Protein AF-0000000069063555 (afdb_homodimer)

Solvent-accessible surface area (backbone atoms only — not comparable to full-atom values): 52320 Å² total; per-residue (Å²): 136,81,81,76,80,80,76,78,81,79,80,77,77,77,71,82,72,78,74,67,78,73,74,75,68,60,69,64,44,55,60,46,47,50,52,50,44,40,66,64,49,66,46,50,47,51,39,46,30,74,67,36,94,40,70,67,50,14,52,51,33,47,50,52,46,49,53,31,50,52,49,45,52,50,50,50,50,54,52,48,50,56,57,73,62,44,49,64,31,60,45,79,45,80,42,79,47,78,57,43,76,50,60,15,41,38,41,28,53,53,44,44,41,27,40,81,61,43,91,69,44,63,49,50,42,48,48,30,38,35,60,44,44,26,57,66,70,65,43,82,67,79,80,59,69,83,41,74,84,34,54,73,32,66,46,82,53,59,86,62,50,53,69,61,24,27,69,58,82,66,26,52,73,46,36,29,48,62,69,37,80,52,59,50,79,79,49,46,42,77,44,76,31,77,58,29,52,27,36,26,35,46,37,72,83,42,76,74,70,53,68,35,70,53,64,36,70,68,27,18,41,34,38,35,37,48,67,54,45,88,33,38,52,49,38,78,61,54,37,30,37,32,35,36,35,72,40,48,45,62,43,62,72,52,50,66,41,62,37,42,42,40,29,39,15,21,38,34,42,35,41,31,40,52,37,37,38,39,44,42,46,78,90,28,46,45,31,54,90,33,52,33,40,56,82,80,41,89,84,52,72,77,86,56,87,87,47,94,49,77,32,46,55,46,46,48,49,54,44,49,48,50,50,33,26,72,74,60,70,26,28,58,80,50,53,86,79,87,62,57,42,45,23,58,45,46,38,69,74,34,42,55,57,44,50,51,50,48,54,60,28,60,67,59,53,56,70,59,67,59,55,44,59,22,64,44,66,48,64,49,72,52,75,48,73,43,76,30,62,47,72,72,53,43,53,53,33,46,72,73,71,46,79,49,52,42,67,25,27,28,38,41,28,38,19,38,69,52,54,55,34,40,38,39,31,49,39,70,62,76,48,70,68,56,48,55,50,34,52,49,3,42,35,11,24,40,36,36,38,51,74,65,44,50,48,53,50,49,52,50,52,51,51,51,47,49,54,51,50,54,49,53,50,49,52,51,53,52,52,51,54,55,56,56,55,56,70,72,102,137,81,79,74,76,79,77,77,78,80,76,78,76,74,74,76,76,71,72,68,77,76,75,71,75,63,68,65,45,57,60,47,49,50,54,50,44,38,65,66,48,62,44,57,52,50,36,46,31,72,67,37,93,41,69,69,51,14,51,50,32,47,53,53,46,50,52,34,50,52,50,46,51,52,51,49,50,54,51,49,52,57,57,75,63,46,52,69,37,78,41,49,45,44,31,63,47,74,56,40,76,51,61,14,40,36,41,26,52,56,43,44,40,26,40,82,60,42,90,68,45,63,52,50,43,48,49,30,36,36,59,42,44,24,58,71,66,66,42,82,67,82,82,60,69,82,40,73,83,33,53,72,33,67,44,83,52,59,87,61,47,53,70,60,24,26,68,59,82,67,25,51,73,44,35,30,48,63,69,37,80,49,58,48,80,78,51,45,41,75,44,74,32,78,58,28,51,27,35,27,34,45,37,70,83,42,78,75,69,51,67,33,51,41,62,10,55,67,26,17,40,34,38,35,36,49,68,55,66,90,32,44,54,51,38,78,61,85,69,64,37,33,35,36,35,72,40,48,46,65,44,63,72,54,50,74,79,65,35,48,80,44,54,42,16,22,32,35,42,34,40,30,40,52,34,37,37,39,44,40,48,78,89,29,48,56,62,74,90,33,54,33,40,58,82,81,41,88,82,53,71,75,85,57,87,86,47,95,49,77,32,47,56,46,46,48,50,55,45,50,48,52,49,34,27,71,74,62,71,26,28,56,80,53,53,86,80,88,63,58,41,44,22,58,42,47,40,70,76,35,43,54,58,45,50,51,50,48,77,70,29,65,66,62,53,57,70,60,68,60,56,44,59,22,64,43,65,47,66,48,72,52,74,25,38,18,35,24,55,16,63,50,52,43,54,51,34,45,74,74,71,47,79,50,51,40,69,26,27,28,39,41,28,37,19,35,63,50,55,56,32,41,36,39,30,48,38,69,62,75,48,70,71,55,47,52,11,49,52,10,36,50,34,33,72,56,35,41,28,20,55,48,42,51,49,54,50,50,52,50,50,51,51,50,49,50,54,50,48,53,50,53,51,50,51,52,51,52,53,50,54,56,54,55,55,57,70,73,103

InterPro domains:
  IPR001873 Epithelial sodium channel [PF00858] (38-460)
  IPR001873 Epithelial sodium channel [PR01078] (98-114)
  IPR001873 Epithelial sodium channel [PR01078] (186-202)
  IPR001873 Epithelial sodium channel [PR01078] (216-234)
  IPR001873 Epithelial sodium channel [PR01078] (241-259)
  IPR001873 Epithelial sodium channel [PR01078] (310-321)
  IPR001873 Epithelial sodium channel [PR01078] (370-390)
  IPR001873 Epithelial sodium channel [PR01078] (440-456)
  IPR001873 Epithelial sodium channel [PTHR11690] (30-470)

Secondary structure (DSSP, 8-state):
------------------------TTHHHHHHHHHHHHHH-SSTTHHHHHS-SSHHHHHHHHHHHHHHHHHHHHHHHHHHHHHHTT-EEEEEEEEE-S-EEPPEEEEEESSSS-GGG-S-HHHHHHHHHIIIIITTTT-S----TTSGGGGGGG----TTHHHHHSPPGGGEEEEEETTEEE-HHHHEEEEEETTEEEEEES-TTSSSPPEE-S-STTTSEEEEEE--GGG----SS-SBEEEEEEE-TTS---TTTS-EEEETTEEEEEEEEEEEEE---TTS-TTSS--EE-TTSTT-----SS-SS--HHHHHHHHHHHHHHHHHSSB-TTS-SSSPBPPHHHIIIIIHHHHHHHHH-HHHHHHT--PEESEEEEEEE--EEEESS-HHHHHHHHHTT---HHHHEEEEEEEES-SEEEEEEEEESS-HHHHHHHHHHHHHHHH---HHHHHHHHHHHHHHHHHHHHHHHHHHHHHHHHHHHHHH-/------------------------TTHHHHHHHHHHHHHH-SSTTHHHHHH-SSHHHHHHHHHHHHHHHHHHHHHHHHHHHHHHTT-EEEEEEEEE-S-EEPPEEEEEESS-S-GGG-S-HHHHHHHHHIIIIIHHHT-S----TTSGGGGGGG----TTHHHHHSPPGGGEEEEEETTEEE-HHHHEEEEEETTEEEEEES-TTSSSPPEE-S-STTTSEEEEEE--GGG----SS-S-EEEEEEE-TTS---HHHH-EEEETTEEEEEEEEEEEEE---TTS-TTSS---B-TTSTT-----SS-SS--HHHHHHHHHHHHHHHHHSSB-TTS-SSSPBPPHHHIIIIIHHHHHHHHH-HHHHHHT--PPBSEEEEEEE--EEEESS-HHHHHHHHHTT---HHHHEEEEEEEES-SEEEEEEEEESS-HHHHHHHHHHHHHHHH---HHHHHHHHHHHHHHHHHHHHHHHHHHHHHHHHHHHHHH-

Nearest PDB structures (foldseek):
  9btg-assembly1_B  TM=7.666E-01  e=2.642E-25  Homo sapiens
  9btu-assembly1_B  TM=7.632E-01  e=6.077E-25  Homo sapiens
  9blr-assembly1_B  TM=7.711E-01  e=1.398E-24  Homo sapiens
  9blr-assembly1_C  TM=7.516E-01  e=1.038E-24  Homo sapiens
  9btg-assembly1_A  TM=7.542E-01  e=2.690E-24  Homo sapiens

Foldseek 3Di:
DPPPPPPPPPPPPPPPPPPPPPPPCLVVPLVVLVLVCQCPFLWPLSNQLPPPPDPVRNVVSVVQLVVLVVVLVVVVVVVVVVQVVFDWDKDKDKDFDQKDFFWKKKKAWLFQFQLVLPPLNPLVLVVLCCVQPCVVVVPPDPDDCPPPNNVQLQDFDDLCNLVSGGPDLCQWPWKDAQQHTDDSVVFWDWDFAPSTIIIMGQAPVDPPTDMFRDFDQNHHMKIKGFNPCVRGGNGNDNAGFMWMDTFHRQEGDPRVPPTDTDHFQKEKEKAKAKEKEAEDAPPHARDVNHGADACPDPPDDDPQDPGPHDALVSLQLVLLQVQLCVWLVAGDSSDDDDGTHRGSVSCVPGVVVSSVVCVVDPVSSVVSVRHHHRMGMDMDIDMDIDGPDDPVVQVVCVVVPNHCRRPTMYMYTYTYPRSIYMYMYMDGPDDPVNVVVVSVVSCCPSTNDDPVSVVSVVVSVVVVVVSVVVVVVVVVVVVVVVVVVVVVD/DPCPPDDPPPPPPPPPPPPPPPPDCLVVPLVVLVLVCQCPFLWPLSNQLPPDPDNVRNVVSVVQLVVLVVVLVVVVVVVVVVQVVFDWDKDKDKDFDQKFFFWKKKKAWLFQFQLVLPPLNPLVLVVLCCVQPCVVVVPPDPDDCPPPNNVQLQDFDDLCNLVSGGPDLCQWPWKDAQQHTDDSVVFWDWDFAPSTIIIMGQAPVDPPTDMFRDFDQNHHMKIKGFNPCVRGGNHNDNAGFMWMDTFHRQEGDPRVPPTDTDHFQKEKEKAKAKEKEAADAPPHARDVNHGADACPDPPDDDPQDPGPHDALVSLLLVLLQVQLCVWLVAGDSSDDDDGTHDGSVSCSPGVVVSSVVCVVDPVSSVVSVRHHHRMGMDMDIDMDIDGPDDPVVQVVCVVVPNHCRRPTMYMYTYTHPRSIYMYMYMDGPDDPVNVVVVSCVSCCVSTNDDVVSVVSVVVSVVVVVVSVVVVVVVVVVVVVVVVVVVVVD

Sequence (978 aa):
MGDTKEGWPGETDTFPGESRPVTSSTDTSLWKMWGEMINNTSLHGVSKISRGKTICHGVFWAVMTSVMLALLITVFVIYSLDYFLYETLIKRNFKAAAELEFPSVTVCNLSPINISSINQSDALNWYFLATHVFGRFDLSEQFNTSDPRFSVLHEKRNDSWLGHTAFDKSCVYYIEFGGIRLSTQSYIKYRVTDAGMCFSFNGPSQTPPLVSKMIGSRRGLTMFVYIDQDNYIFPENMGAGLKVAIHDRNVEPNMEENSFLVSSGTVTYVPIIKREYTFLKKPYKAFGDKYCIDNNDPDFQNPLKYYHNYSLFACLRECRARYIFKVCTCRHINDFGEEEICTFAQEYNCVKDAKDQFDGDFSLQQACECPQMCKLVTFEKQLSFARLPSEKYQRYFESVKINDIHKNHIELRFFYETFVVESVEQVSKIELSSVLGNVGGYLGIFLGASILTLTEWIEFFALALYVLIRRMLRWTKCNVISSERADKNMGDTKEGWPGETDTFPGESRPVTSSTDTSLWKMWGEMINNTSLHGVSKISRGKTICHGVFWAVMTSVMLALLITVFVIYSLDYFLYETLIKRNFKAAAELEFPSVTVCNLSPINISSINQSDALNWYFLATHVFGRFDLSEQFNTSDPRFSVLHEKRNDSWLGHTAFDKSCVYYIEFGGIRLSTQSYIKYRVTDAGMCFSFNGPSQTPPLVSKMIGSRRGLTMFVYIDQDNYIFPENMGAGLKVAIHDRNVEPNMEENSFLVSSGTVTYVPIIKREYTFLKKPYKAFGDKYCIDNNDPDFQNPLKYYHNYSLFACLRECRARYIFKVCTCRHINDFGEEEICTFAQEYNCVKDAKDQFDGDFSLQQACECPQMCKLVTFEKQLSFARLPSEKYQRYFESVKINDIHKNHIELRFFYETFVVESVEQVSKIELSSVLGNVGGYLGIFLGASILTLTEWIEFFALALYVLIRRMLRWTKCNVISSERADKN

Radius of gyration: 45.66 Å; Cα contacts (8 Å, |Δi|>4): 1674; chains: 2; bounding box: 122×178×110 Å

Organism: Magallana gigas (NCBI:txid29159)

pLDDT: mean 86.14, std 15.34, range [22.83, 97.94]

Structure (mmCIF, N/CA/C/O backbone):
data_AF-0000000069063555-model_v1
#
loop_
_entity.id
_entity.type
_entity.pdbx_description
1 polymer 'Uncharacterized protein'
#
loop_
_atom_site.group_PDB
_atom_site.id
_atom_site.type_symbol
_atom_site.label_atom_id
_atom_site.label_alt_id
_atom_site.label_comp_id
_atom_site.label_asym_id
_atom_site.label_entity_id
_atom_site.label_seq_id
_atom_site.pdbx_PDB_ins_code
_atom_site.Cartn_x
_atom_site.Cartn_y
_atom_site.Cartn_z
_atom_site.occupancy
_atom_site.B_iso_or_equiv
_atom_site.auth_seq_id
_atom_site.auth_comp_id
_atom_site.auth_asym_id
_atom_site.auth_atom_id
_atom_site.pdbx_PDB_model_num
ATOM 1 N N . MET A 1 1 ? 79.875 -78.125 -64.75 1 23.36 1 MET A N 1
ATOM 2 C CA . MET A 1 1 ? 78.688 -78.688 -65.438 1 23.36 1 MET A CA 1
ATOM 3 C C . MET A 1 1 ? 77.438 -78 -65 1 23.36 1 MET A C 1
ATOM 5 O O . MET A 1 1 ? 77.312 -77.562 -63.844 1 23.36 1 MET A O 1
ATOM 9 N N . GLY A 1 2 ? 76.562 -77.625 -66 1 25.48 2 GLY A N 1
ATOM 10 C CA . GLY A 1 2 ? 75.438 -76.688 -66.312 1 25.48 2 GLY A CA 1
ATOM 11 C C . GLY A 1 2 ? 74.125 -77.188 -65.75 1 25.48 2 GLY A C 1
ATOM 12 O O . GLY A 1 2 ? 73.375 -77.875 -66.375 1 25.48 2 GLY A O 1
ATOM 13 N N . ASP A 1 3 ? 74.062 -77.5 -64.5 1 26.27 3 ASP A N 1
ATOM 14 C CA . ASP A 1 3 ? 72.875 -78.188 -64 1 26.27 3 ASP A CA 1
ATOM 15 C C . ASP A 1 3 ? 71.562 -77.375 -64.375 1 26.27 3 ASP A C 1
ATOM 17 O O . ASP A 1 3 ? 71.5 -76.188 -64.062 1 26.27 3 ASP A O 1
ATOM 21 N N . THR A 1 4 ? 70.812 -77.812 -65.312 1 23.28 4 THR A N 1
ATOM 22 C CA . THR A 1 4 ? 69.625 -77.438 -66.062 1 23.28 4 THR A CA 1
ATOM 23 C C . THR A 1 4 ? 68.375 -77.375 -65.188 1 23.28 4 THR A C 1
ATOM 25 O O . THR A 1 4 ? 67.938 -78.438 -64.688 1 23.28 4 THR A O 1
ATOM 28 N N . LYS A 1 5 ? 68.312 -76.375 -64.25 1 30.39 5 LYS A N 1
ATOM 29 C CA . LYS A 1 5 ? 67.25 -76.188 -63.312 1 30.39 5 LYS A CA 1
ATOM 30 C C . LYS A 1 5 ? 65.875 -76.25 -64 1 30.39 5 LYS A C 1
ATOM 32 O O . LYS A 1 5 ? 65.625 -75.438 -64.875 1 30.39 5 LYS A O 1
ATOM 37 N N . GLU A 1 6 ? 65.188 -77.5 -64.25 1 24.05 6 GLU A N 1
ATOM 38 C CA . GLU A 1 6 ? 63.969 -77.875 -65 1 24.05 6 GLU A CA 1
ATOM 39 C C . GLU A 1 6 ? 62.75 -77.125 -64.438 1 24.05 6 GLU A C 1
ATOM 41 O O . GLU A 1 6 ? 62.5 -77.125 -63.25 1 24.05 6 GLU A O 1
ATOM 46 N N . GLY A 1 7 ? 62.281 -75.938 -65 1 26.84 7 GLY A N 1
ATOM 47 C CA . GLY A 1 7 ? 61.281 -74.938 -64.75 1 26.84 7 GLY A CA 1
ATOM 48 C C . GLY A 1 7 ? 59.844 -75.5 -64.875 1 26.84 7 GLY A C 1
ATOM 49 O O . GLY A 1 7 ? 59.406 -75.875 -65.938 1 26.84 7 GLY A O 1
ATOM 50 N N . TRP A 1 8 ? 59.438 -76.375 -63.906 1 29.33 8 TRP A N 1
ATOM 51 C CA . TRP A 1 8 ? 58.125 -77.062 -64.062 1 29.33 8 TRP A CA 1
ATOM 52 C C . TRP A 1 8 ? 57.031 -76 -64.312 1 29.33 8 TRP A C 1
ATOM 54 O O . TRP A 1 8 ? 57.031 -74.938 -63.688 1 29.33 8 TRP A O 1
ATOM 64 N N . PRO A 1 9 ? 56.344 -76 -65.438 1 30.81 9 PRO A N 1
ATOM 65 C CA . PRO A 1 9 ? 55.344 -75.062 -65.938 1 30.81 9 PRO A CA 1
ATOM 66 C C . PRO A 1 9 ? 54.062 -75.062 -65.125 1 30.81 9 PRO A C 1
ATOM 68 O O . PRO A 1 9 ? 53.594 -76.188 -64.75 1 30.81 9 PRO A O 1
ATOM 71 N N . GLY A 1 10 ? 53.844 -74.25 -64.062 1 27.83 10 GLY A N 1
ATOM 72 C CA . GLY A 1 10 ? 52.719 -74 -63.188 1 27.83 10 GLY A CA 1
ATOM 73 C C . GLY A 1 10 ? 51.406 -73.812 -63.906 1 27.83 10 GLY A C 1
ATOM 74 O O . GLY A 1 10 ? 51.312 -72.938 -64.75 1 27.83 10 GLY A O 1
ATOM 75 N N . GLU A 1 11 ? 50.688 -74.875 -64.312 1 28.14 11 GLU A N 1
ATOM 76 C CA . GLU A 1 11 ? 49.375 -74.938 -65 1 28.14 11 GLU A CA 1
ATOM 77 C C . GLU A 1 11 ? 48.344 -74.062 -64.25 1 28.14 11 GLU A C 1
ATOM 79 O O . GLU A 1 11 ? 48.125 -74.25 -63.031 1 28.14 11 GLU A O 1
ATOM 84 N N . THR A 1 12 ? 48.188 -72.75 -64.562 1 29.78 12 THR A N 1
ATOM 85 C CA . THR A 1 12 ? 47.219 -71.75 -64.125 1 29.78 12 THR A CA 1
ATOM 86 C C . THR A 1 12 ? 45.812 -72.188 -64.438 1 29.78 12 THR A C 1
ATOM 88 O O . THR A 1 12 ? 45.406 -72.25 -65.562 1 29.78 12 THR A O 1
ATOM 91 N N . ASP A 1 13 ? 45.25 -73.312 -63.844 1 29.53 13 ASP A N 1
ATOM 92 C CA . ASP A 1 13 ? 43.875 -73.625 -64.062 1 29.53 13 ASP A CA 1
ATOM 93 C C . ASP A 1 13 ? 42.938 -72.5 -63.719 1 29.53 13 ASP A C 1
ATOM 95 O O . ASP A 1 13 ? 42.938 -72 -62.562 1 29.53 13 ASP A O 1
ATOM 99 N N . THR A 1 14 ? 42.625 -71.562 -64.625 1 31.03 14 THR A N 1
ATOM 100 C CA . THR A 1 14 ? 41.688 -70.5 -64.5 1 31.03 14 THR A CA 1
ATOM 101 C C . THR A 1 14 ? 40.281 -71 -64.25 1 31.03 14 THR A C 1
ATOM 103 O O . THR A 1 14 ? 39.688 -71.625 -65.125 1 31.03 14 THR A O 1
ATOM 106 N N . PHE A 1 15 ? 40 -71.562 -63.125 1 29.91 15 PHE A N 1
ATOM 107 C CA . PHE A 1 15 ? 38.594 -71.875 -62.875 1 29.91 15 PHE A CA 1
ATOM 108 C C . PHE A 1 15 ? 37.719 -70.688 -63 1 29.91 15 PHE A C 1
ATOM 110 O O . PHE A 1 15 ? 38.062 -69.625 -62.469 1 29.91 15 PHE A O 1
ATOM 117 N N . PRO A 1 16 ? 36.906 -70.5 -64.062 1 32.88 16 PRO A N 1
ATOM 118 C CA . PRO A 1 16 ? 36 -69.375 -64.25 1 32.88 16 PRO A CA 1
ATOM 119 C C . PRO A 1 16 ? 35.031 -69.188 -63.062 1 32.88 16 PRO A C 1
ATOM 121 O O . PRO A 1 16 ? 34.312 -70.125 -62.688 1 32.88 16 PRO A O 1
ATOM 124 N N . GLY A 1 17 ? 35.5 -68.625 -61.938 1 29.98 17 GLY A N 1
ATOM 125 C CA . GLY A 1 17 ? 34.625 -68.312 -60.844 1 29.98 17 GLY A CA 1
ATOM 126 C C . GLY A 1 17 ? 33.406 -67.5 -61.25 1 29.98 17 GLY A C 1
ATOM 127 O O . GLY A 1 17 ? 33.531 -66.438 -61.875 1 29.98 17 GLY A O 1
ATOM 128 N N . GLU A 1 18 ? 32.344 -68.188 -61.719 1 33.06 18 GLU A N 1
ATOM 129 C CA . GLU A 1 18 ? 31.062 -67.562 -61.938 1 33.06 18 GLU A CA 1
ATOM 130 C C . GLU A 1 18 ? 30.719 -66.625 -60.781 1 33.06 18 GLU A C 1
ATOM 132 O O . GLU A 1 18 ? 30.703 -67 -59.625 1 33.06 18 GLU A O 1
ATOM 137 N N . SER A 1 19 ? 31.094 -65.375 -60.969 1 33.31 19 SER A N 1
ATOM 138 C CA . SER A 1 19 ? 30.703 -64.312 -60.062 1 33.31 19 SER A CA 1
ATOM 139 C C . SER A 1 19 ? 29.203 -64.25 -59.875 1 33.31 19 SER A C 1
ATOM 141 O O . SER A 1 19 ? 28.469 -63.969 -60.812 1 33.31 19 SER A O 1
ATOM 143 N N . ARG A 1 20 ? 28.641 -65.188 -59.156 1 38.72 20 ARG A N 1
ATOM 144 C CA . ARG A 1 20 ? 27.234 -65 -58.781 1 38.72 20 ARG A CA 1
ATOM 145 C C . ARG A 1 20 ? 27 -63.562 -58.312 1 38.72 20 ARG A C 1
ATOM 147 O O . ARG A 1 20 ? 27.766 -63.031 -57.531 1 38.72 20 ARG A O 1
ATOM 154 N N . PRO A 1 21 ? 26.25 -62.812 -59.125 1 34.41 21 PRO A N 1
ATOM 155 C CA . PRO A 1 21 ? 25.922 -61.469 -58.688 1 34.41 21 PRO A CA 1
ATOM 156 C C . PRO A 1 21 ? 25.453 -61.438 -57.219 1 34.41 21 PRO A C 1
ATOM 158 O O . PRO A 1 21 ? 24.625 -62.25 -56.812 1 34.41 21 PRO A O 1
ATOM 161 N N . VAL A 1 22 ? 26.281 -61.156 -56.281 1 35.44 22 VAL A N 1
ATOM 162 C CA . VAL A 1 22 ? 25.906 -60.812 -54.906 1 35.44 22 VAL A CA 1
ATOM 163 C C . VAL A 1 22 ? 24.75 -59.812 -54.906 1 35.44 22 VAL A C 1
ATOM 165 O O . VAL A 1 22 ? 24.922 -58.656 -55.312 1 35.44 22 VAL A O 1
ATOM 168 N N . THR A 1 23 ? 23.594 -60.156 -55.438 1 36.94 23 THR A N 1
ATOM 169 C CA . THR A 1 23 ? 22.453 -59.312 -55.094 1 36.94 23 THR A CA 1
ATOM 170 C C . THR A 1 23 ? 22.609 -58.781 -53.656 1 36.94 23 THR A C 1
ATOM 172 O O . THR A 1 23 ? 22.812 -59.531 -52.719 1 36.94 23 THR A O 1
ATOM 175 N N . SER A 1 24 ? 23.016 -57.594 -53.5 1 39.19 24 SER A N 1
ATOM 176 C CA . SER A 1 24 ? 23.297 -56.781 -52.344 1 39.19 24 SER A CA 1
ATOM 177 C C . SER A 1 24 ? 22.203 -56.906 -51.281 1 39.19 24 SER A C 1
ATOM 179 O O . SER A 1 24 ? 21.031 -56.594 -51.531 1 39.19 24 SER A O 1
ATOM 181 N N . SER A 1 25 ? 22.172 -57.844 -50.344 1 43.34 25 SER A N 1
ATOM 182 C CA . SER A 1 25 ? 21.547 -58.156 -49.062 1 43.34 25 SER A CA 1
ATOM 183 C C . SER A 1 25 ? 21.328 -56.906 -48.25 1 43.34 25 SER A C 1
ATOM 185 O O . SER A 1 25 ? 20.875 -56.969 -47.094 1 43.34 25 SER A O 1
ATOM 187 N N . THR A 1 26 ? 21.703 -55.781 -48.719 1 46.47 26 THR A N 1
ATOM 188 C CA . THR A 1 26 ? 21.719 -54.594 -47.875 1 46.47 26 THR A CA 1
ATOM 189 C C . THR A 1 26 ? 20.297 -54.062 -47.688 1 46.47 26 THR A C 1
ATOM 191 O O . THR A 1 26 ? 20 -53.438 -46.656 1 46.47 26 THR A O 1
ATOM 194 N N . ASP A 1 27 ? 19.516 -54 -48.781 1 51.47 27 ASP A N 1
ATOM 195 C CA . ASP A 1 27 ? 18.172 -53.438 -48.656 1 51.47 27 ASP A CA 1
ATOM 196 C C . ASP A 1 27 ? 17.375 -54.188 -47.594 1 51.47 27 ASP A C 1
ATOM 198 O O . ASP A 1 27 ? 16.578 -53.594 -46.875 1 51.47 27 ASP A O 1
ATOM 202 N N . THR A 1 28 ? 17.438 -55.5 -47.531 1 56.22 28 THR A N 1
ATOM 203 C CA . THR A 1 28 ? 16.797 -56.438 -46.625 1 56.22 28 THR A CA 1
ATOM 204 C C . THR A 1 28 ? 17.141 -56.156 -45.188 1 56.22 28 THR A C 1
ATOM 206 O O . THR A 1 28 ? 16.344 -56.406 -44.281 1 56.22 28 THR A O 1
ATOM 209 N N . SER A 1 29 ? 18.094 -55.125 -45.062 1 71.62 29 SER A N 1
ATOM 210 C CA . SER A 1 29 ? 18.656 -55 -43.719 1 71.62 29 SER A CA 1
ATOM 211 C C . SER A 1 29 ? 17.969 -53.875 -42.938 1 71.62 29 SER A C 1
ATOM 213 O O . SER A 1 29 ? 17.641 -54.062 -41.75 1 71.62 29 SER A O 1
ATOM 215 N N . LEU A 1 30 ? 17.578 -52.781 -43.75 1 77.31 30 LEU A N 1
ATOM 216 C CA . LEU A 1 30 ? 16.953 -51.688 -43 1 77.31 30 LEU A CA 1
ATOM 217 C C . LEU A 1 30 ? 15.516 -52.062 -42.625 1 77.31 30 LEU A C 1
ATOM 219 O O . LEU A 1 30 ? 15.055 -51.688 -41.531 1 77.31 30 LEU A O 1
ATOM 223 N N . TRP A 1 31 ? 14.852 -52.625 -43.625 1 78.69 31 TRP A N 1
ATOM 224 C CA . TRP A 1 31 ? 13.484 -53.062 -43.344 1 78.69 31 TRP A CA 1
ATOM 225 C C . TRP A 1 31 ? 13.453 -54.094 -42.25 1 78.69 31 TRP A C 1
ATOM 227 O O . TRP A 1 31 ? 12.555 -54.094 -41.406 1 78.69 31 TRP A O 1
ATOM 237 N N . LYS A 1 32 ? 14.406 -54.906 -42.281 1 79.19 32 LYS A N 1
ATOM 238 C CA . LYS A 1 32 ? 14.516 -55.875 -41.219 1 79.19 32 LYS A CA 1
ATOM 239 C C . LYS A 1 32 ? 14.836 -55.25 -39.906 1 79.19 32 LYS A C 1
ATOM 241 O O . LYS A 1 32 ? 14.289 -55.625 -38.844 1 79.19 32 LYS A O 1
ATOM 246 N N . MET A 1 33 ? 15.664 -54.281 -40 1 80.25 33 MET A N 1
ATOM 247 C CA . MET A 1 33 ? 16.016 -53.531 -38.781 1 80.25 33 MET A CA 1
ATOM 248 C C . MET A 1 33 ? 14.797 -52.812 -38.219 1 80.25 33 MET A C 1
ATOM 250 O O . MET A 1 33 ? 14.586 -52.781 -37 1 80.25 33 MET A O 1
ATOM 254 N N . TRP A 1 34 ? 14.039 -52.188 -39.094 1 81.56 34 TRP A N 1
ATOM 255 C CA . TRP A 1 34 ? 12.82 -51.469 -38.688 1 81.56 34 TRP A CA 1
ATOM 256 C C . TRP A 1 34 ? 11.82 -52.438 -38.062 1 81.56 34 TRP A C 1
ATOM 258 O O . TRP A 1 34 ? 11.219 -52.125 -37.031 1 81.56 34 TRP A O 1
ATOM 268 N N . GLY A 1 35 ? 11.688 -53.531 -38.719 1 79.38 35 GLY A N 1
ATOM 269 C CA . GLY A 1 35 ? 10.805 -54.562 -38.188 1 79.38 35 GLY A CA 1
ATOM 270 C C . GLY A 1 35 ? 11.227 -55.031 -36.812 1 79.38 35 GLY A C 1
ATOM 271 O O . GLY A 1 35 ? 10.391 -55.219 -35.938 1 79.38 35 GLY A O 1
ATOM 272 N N . GLU A 1 36 ? 12.484 -55.156 -36.625 1 79.62 36 GLU A N 1
ATOM 273 C CA . GLU A 1 36 ? 13.008 -55.594 -35.312 1 79.62 36 GLU A CA 1
ATOM 274 C C . GLU A 1 36 ? 12.812 -54.5 -34.25 1 79.62 36 GLU A C 1
ATOM 276 O O . GLU A 1 36 ? 12.461 -54.812 -33.125 1 79.62 36 GLU A O 1
ATOM 281 N N . MET A 1 37 ? 13.016 -53.344 -34.688 1 82.56 37 MET A N 1
ATOM 282 C CA . MET A 1 37 ? 12.859 -52.219 -33.75 1 82.56 37 MET A CA 1
ATOM 283 C C . MET A 1 37 ? 11.414 -52.062 -33.312 1 82.56 37 MET A C 1
ATOM 285 O O . MET A 1 37 ? 11.141 -51.906 -32.125 1 82.56 37 MET A O 1
ATOM 289 N N . ILE A 1 38 ? 10.5 -52.094 -34.219 1 81.38 38 ILE A N 1
ATOM 290 C CA . ILE A 1 38 ? 9.086 -51.938 -33.938 1 81.38 38 ILE A CA 1
ATOM 291 C C . ILE A 1 38 ? 8.586 -53.062 -33 1 81.38 38 ILE A C 1
ATOM 293 O O . ILE A 1 38 ? 7.762 -52.812 -32.125 1 81.38 38 ILE A O 1
ATOM 297 N N . ASN A 1 39 ? 9.141 -54.156 -33.156 1 78.56 39 ASN A N 1
ATOM 298 C CA . ASN A 1 39 ? 8.68 -55.312 -32.406 1 78.56 39 ASN A CA 1
ATOM 299 C C . ASN A 1 39 ? 9.289 -55.312 -31 1 78.56 39 ASN A C 1
ATOM 301 O O . ASN A 1 39 ? 8.703 -55.875 -30.062 1 78.56 39 ASN A O 1
ATOM 305 N N . ASN A 1 40 ? 10.461 -54.594 -30.859 1 77.75 40 ASN A N 1
ATOM 306 C CA . ASN A 1 40 ? 11.172 -54.719 -29.578 1 77.75 40 ASN A CA 1
ATOM 307 C C . ASN A 1 40 ? 11.234 -53.375 -28.828 1 77.75 40 ASN A C 1
ATOM 309 O O . ASN A 1 40 ? 11.797 -53.312 -27.734 1 77.75 40 ASN A O 1
ATOM 313 N N . THR A 1 41 ? 10.648 -52.469 -29.375 1 81.69 41 THR A N 1
ATOM 314 C CA . THR A 1 41 ? 10.758 -51.156 -28.734 1 81.69 41 THR A CA 1
ATOM 315 C C . THR A 1 41 ? 9.945 -51.125 -27.453 1 81.69 41 THR A C 1
ATOM 317 O O . THR A 1 41 ? 8.961 -51.844 -27.312 1 81.69 41 THR A O 1
ATOM 320 N N . SER A 1 42 ? 10.391 -50.344 -26.594 1 81.31 42 SER A N 1
ATOM 321 C CA . SER A 1 42 ? 9.711 -50.188 -25.312 1 81.31 42 SER A CA 1
ATOM 322 C C . SER A 1 42 ? 8.656 -49.062 -25.391 1 81.31 42 SER A C 1
ATOM 324 O O . SER A 1 42 ? 7.984 -48.781 -24.406 1 81.31 42 SER A O 1
ATOM 326 N N . LEU A 1 43 ? 8.531 -48.562 -26.547 1 85.69 43 LEU A N 1
ATOM 327 C CA . LEU A 1 43 ? 7.473 -47.562 -26.766 1 85.69 43 LEU A CA 1
ATOM 328 C C . LEU A 1 43 ? 6.113 -48.25 -26.875 1 85.69 43 LEU A C 1
ATOM 330 O O . LEU A 1 43 ? 5.941 -49.188 -27.688 1 85.69 43 LEU A O 1
ATOM 334 N N . HIS A 1 44 ? 5.23 -47.719 -26.125 1 85.25 44 HIS A N 1
ATOM 335 C CA . HIS A 1 44 ? 3.92 -48.375 -26.141 1 85.25 44 HIS A CA 1
ATOM 336 C C . HIS A 1 44 ? 3.195 -48.125 -27.453 1 85.25 44 HIS A C 1
ATOM 338 O O . HIS A 1 44 ? 3.328 -47.062 -28.062 1 85.25 44 HIS A O 1
ATOM 344 N N . GLY A 1 45 ? 2.459 -49.031 -27.969 1 82.81 45 GLY A N 1
ATOM 345 C CA . GLY A 1 45 ? 1.566 -48.875 -29.109 1 82.81 45 GLY A CA 1
ATOM 346 C C . GLY A 1 45 ? 2.238 -49.188 -30.438 1 82.81 45 GLY A C 1
ATOM 347 O O . GLY A 1 45 ? 1.577 -49.594 -31.391 1 82.81 45 GLY A O 1
ATOM 348 N N . VAL A 1 46 ? 3.545 -49.031 -30.469 1 84.25 46 VAL A N 1
ATOM 349 C CA . VAL A 1 46 ? 4.242 -49.156 -31.75 1 84.25 46 VAL A CA 1
ATOM 350 C C . VAL A 1 46 ? 4.301 -50.656 -32.156 1 84.25 46 VAL A C 1
ATOM 352 O O . VAL A 1 46 ? 4.164 -50.969 -33.344 1 84.25 46 VAL A O 1
ATOM 355 N N . SER A 1 47 ? 4.438 -51.531 -31.219 1 80.31 47 SER A N 1
ATOM 356 C CA . SER A 1 47 ? 4.516 -52.938 -31.516 1 80.31 47 SER A CA 1
ATOM 357 C C . SER A 1 47 ? 3.189 -53.469 -32.062 1 80.31 47 SER A C 1
ATOM 359 O O . SER A 1 47 ? 3.158 -54.469 -32.781 1 80.31 47 SER A O 1
ATOM 361 N N . LYS A 1 48 ? 2.152 -52.75 -31.859 1 83.44 48 LYS A N 1
ATOM 362 C CA . LYS A 1 48 ? 0.829 -53.219 -32.281 1 83.44 48 LYS A CA 1
ATOM 363 C C . LYS A 1 48 ? 0.527 -52.781 -33.719 1 83.44 48 LYS A C 1
ATOM 365 O O . LYS A 1 48 ? -0.395 -53.281 -34.344 1 83.44 48 LYS A O 1
ATOM 370 N N . ILE A 1 49 ? 1.224 -51.875 -34.125 1 80.94 49 ILE A N 1
ATOM 371 C CA . ILE A 1 49 ? 1.038 -51.406 -35.5 1 80.94 49 ILE A CA 1
ATOM 372 C C . ILE A 1 49 ? 1.436 -52.5 -36.469 1 80.94 49 ILE A C 1
ATOM 374 O O . ILE A 1 49 ? 0.742 -52.75 -37.469 1 80.94 49 ILE A O 1
ATOM 378 N N . SER A 1 50 ? 2.564 -53.25 -36.219 1 72.44 50 SER A N 1
ATOM 379 C CA . SER A 1 50 ? 3.096 -54.25 -37.156 1 72.44 50 SER A CA 1
ATOM 380 C C . SER A 1 50 ? 2.486 -55.625 -36.906 1 72.44 50 SER A C 1
ATOM 382 O O . SER A 1 50 ? 2.281 -56.375 -37.844 1 72.44 50 SER A O 1
ATOM 384 N N . ARG A 1 51 ? 2.133 -55.938 -35.656 1 65.5 51 ARG A N 1
ATOM 385 C CA . ARG A 1 51 ? 1.69 -57.281 -35.312 1 65.5 51 ARG A CA 1
ATOM 386 C C . ARG A 1 51 ? 0.208 -57.469 -35.625 1 65.5 51 ARG A C 1
ATOM 388 O O . ARG A 1 51 ? -0.335 -58.562 -35.469 1 65.5 51 ARG A O 1
ATOM 395 N N . GLY A 1 52 ? -0.347 -56.406 -36.062 1 61 52 GLY A N 1
ATOM 396 C CA . GLY A 1 52 ? -1.783 -56.531 -36.25 1 61 52 GLY A CA 1
ATOM 397 C C . GLY A 1 52 ? -2.16 -57.5 -37.344 1 61 52 GLY A C 1
ATOM 398 O O . GLY A 1 52 ? -1.416 -57.688 -38.312 1 61 52 GLY A O 1
ATOM 399 N N . LYS A 1 53 ? -3.168 -58.344 -36.969 1 63.31 53 LYS A N 1
ATOM 400 C CA . LYS A 1 53 ? -3.688 -59.375 -37.844 1 63.31 53 LYS A CA 1
ATOM 401 C C . LYS A 1 53 ? -4.312 -58.781 -39.094 1 63.31 53 LYS A C 1
ATOM 403 O O . LYS A 1 53 ? -4.27 -59.375 -40.188 1 63.31 53 LYS A O 1
ATOM 408 N N . THR A 1 54 ? -4.742 -57.5 -38.906 1 75.88 54 THR A N 1
ATOM 409 C CA . THR A 1 54 ? -5.402 -56.844 -40.031 1 75.88 54 THR A CA 1
ATOM 410 C C . THR A 1 54 ? -4.836 -55.438 -40.25 1 75.88 54 THR A C 1
ATOM 412 O O . THR A 1 54 ? -4.254 -54.844 -39.344 1 75.88 54 THR A O 1
ATOM 415 N N . ILE A 1 55 ? -4.875 -55.031 -41.406 1 81.06 55 ILE A N 1
ATOM 416 C CA . ILE A 1 55 ? -4.41 -53.719 -41.812 1 81.06 55 ILE A CA 1
ATOM 417 C C . ILE A 1 55 ? -5.164 -52.656 -41 1 81.06 55 ILE A C 1
ATOM 419 O O . ILE A 1 55 ? -4.582 -51.625 -40.594 1 81.06 55 ILE A O 1
ATOM 423 N N . CYS A 1 56 ? -6.43 -52.906 -40.781 1 82.62 56 CYS A N 1
ATOM 424 C CA . CYS A 1 56 ? -7.254 -51.938 -40.031 1 82.62 56 CYS A CA 1
ATOM 425 C C . CYS A 1 56 ? -6.754 -51.781 -38.594 1 82.62 56 CYS A C 1
ATOM 427 O O . CYS A 1 56 ? -6.734 -50.656 -38.094 1 82.62 56 CYS A O 1
ATOM 429 N N . HIS A 1 57 ? -6.359 -52.812 -38.094 1 87.12 57 HIS A N 1
ATOM 430 C CA . HIS A 1 57 ? -5.828 -52.781 -36.719 1 87.12 57 HIS A CA 1
ATOM 431 C C . HIS A 1 57 ? -4.508 -52.031 -36.656 1 87.12 57 HIS A C 1
ATOM 433 O O . HIS A 1 57 ? -4.293 -51.219 -35.75 1 87.12 57 HIS A O 1
ATOM 439 N N . GLY A 1 58 ? -3.742 -52.125 -37.656 1 86.12 58 GLY A N 1
ATOM 440 C CA . GLY A 1 58 ? -2.477 -51.406 -37.719 1 86.12 58 GLY A CA 1
ATOM 441 C C . GLY A 1 58 ? -2.646 -49.906 -37.906 1 86.12 58 GLY A C 1
ATOM 442 O O . GLY A 1 58 ? -1.949 -49.125 -37.281 1 86.12 58 GLY A O 1
ATOM 443 N N . VAL A 1 59 ? -3.592 -49.625 -38.719 1 88.88 59 VAL A N 1
ATOM 444 C CA . VAL A 1 59 ? -3.855 -48.219 -39 1 88.88 59 VAL A CA 1
ATOM 445 C C . VAL A 1 59 ? -4.402 -47.562 -37.719 1 88.88 59 VAL A C 1
ATOM 447 O O . VAL A 1 59 ? -4.035 -46.438 -37.406 1 88.88 59 VAL A O 1
ATOM 450 N N . PHE A 1 60 ? -5.242 -48.25 -36.969 1 90 60 PHE A N 1
ATOM 451 C CA . PHE A 1 60 ? -5.809 -47.719 -35.719 1 90 60 PHE A CA 1
ATOM 452 C C . PHE A 1 60 ? -4.707 -47.375 -34.719 1 90 60 PHE A C 1
ATOM 454 O O . PHE A 1 60 ? -4.684 -46.281 -34.156 1 90 60 PHE A O 1
ATOM 461 N N . TRP A 1 61 ? -3.826 -48.25 -34.562 1 90.5 61 TRP A N 1
ATOM 462 C CA . TRP A 1 61 ? -2.766 -48.062 -33.562 1 90.5 61 TRP A CA 1
ATOM 463 C C . TRP A 1 61 ? -1.765 -47.031 -34.062 1 90.5 61 TRP A C 1
ATOM 465 O O . TRP A 1 61 ? -1.188 -46.281 -33.25 1 90.5 61 TRP A O 1
ATOM 475 N N . ALA A 1 62 ? -1.648 -46.906 -35.344 1 90.19 62 ALA A N 1
ATOM 476 C CA . ALA A 1 62 ? -0.794 -45.844 -35.875 1 90.19 62 ALA A CA 1
ATOM 477 C C . ALA A 1 62 ? -1.391 -44.469 -35.625 1 90.19 62 ALA A C 1
ATOM 479 O O . ALA A 1 62 ? -0.674 -43.531 -35.25 1 90.19 62 ALA A O 1
ATOM 480 N N . VAL A 1 63 ? -2.637 -44.375 -35.812 1 92.94 63 VAL A N 1
ATOM 481 C CA . VAL A 1 63 ? -3.32 -43.125 -35.562 1 92.94 63 VAL A CA 1
ATOM 482 C C . VAL A 1 63 ? -3.283 -42.781 -34.062 1 92.94 63 VAL A C 1
ATOM 484 O O . VAL A 1 63 ? -3 -41.656 -33.688 1 92.94 63 VAL A O 1
ATOM 487 N N . MET A 1 64 ? -3.514 -43.781 -33.188 1 92.19 64 MET A N 1
ATOM 488 C CA . MET A 1 64 ? -3.516 -43.562 -31.766 1 92.19 64 MET A CA 1
ATOM 489 C C . MET A 1 64 ? -2.139 -43.094 -31.266 1 92.19 64 MET A C 1
ATOM 491 O O . MET A 1 64 ? -2.027 -42.188 -30.453 1 92.19 64 MET A O 1
ATOM 495 N N . THR A 1 65 ? -1.179 -43.75 -31.719 1 91.69 65 THR A N 1
ATOM 496 C CA . THR A 1 65 ? 0.181 -43.406 -31.328 1 91.69 65 THR A CA 1
ATOM 497 C C . THR A 1 65 ? 0.54 -42 -31.828 1 91.69 65 THR A C 1
ATOM 499 O O . THR A 1 65 ? 1.217 -41.25 -31.141 1 91.69 65 THR A O 1
ATOM 502 N N . SER A 1 66 ? 0.055 -41.656 -32.969 1 93.69 66 SER A N 1
ATOM 503 C CA . SER A 1 66 ? 0.312 -40.344 -33.531 1 93.69 66 SER A CA 1
ATOM 504 C C . SER A 1 66 ? -0.407 -39.25 -32.719 1 93.69 66 SER A C 1
ATOM 506 O O . SER A 1 66 ? 0.139 -38.188 -32.5 1 93.69 66 SER A O 1
ATOM 508 N N . VAL A 1 67 ? -1.577 -39.531 -32.344 1 94.25 67 VAL A N 1
ATOM 509 C CA . VAL A 1 67 ? -2.344 -38.594 -31.531 1 94.25 67 VAL A CA 1
ATOM 510 C C . VAL A 1 67 ? -1.646 -38.406 -30.188 1 94.25 67 VAL A C 1
ATOM 512 O O . VAL A 1 67 ? -1.54 -37.25 -29.703 1 94.25 67 VAL A O 1
ATOM 515 N N . MET A 1 68 ? -1.117 -39.469 -29.594 1 93.62 68 MET A N 1
ATOM 516 C CA . MET A 1 68 ? -0.42 -39.375 -28.312 1 93.62 68 MET A CA 1
ATOM 517 C C . MET A 1 68 ? 0.882 -38.594 -28.469 1 93.62 68 MET A C 1
ATOM 519 O O . MET A 1 68 ? 1.256 -37.844 -27.578 1 93.62 68 MET A O 1
ATOM 523 N N . LEU A 1 69 ? 1.514 -38.844 -29.516 1 92.5 69 LEU A N 1
ATOM 524 C CA . LEU A 1 69 ? 2.732 -38.094 -29.781 1 92.5 69 LEU A CA 1
ATOM 525 C C . LEU A 1 69 ? 2.426 -36.594 -29.953 1 92.5 69 LEU A C 1
ATOM 527 O O . LEU A 1 69 ? 3.158 -35.75 -29.453 1 92.5 69 LEU A O 1
ATOM 531 N N . ALA A 1 70 ? 1.371 -36.312 -30.656 1 94.94 70 ALA A N 1
ATOM 532 C CA . ALA A 1 70 ? 0.963 -34.906 -30.844 1 94.94 70 ALA A CA 1
ATOM 533 C C . ALA A 1 70 ? 0.592 -34.281 -29.516 1 94.94 70 ALA A C 1
ATOM 535 O O . ALA A 1 70 ? 0.953 -33.125 -29.25 1 94.94 70 ALA A O 1
ATOM 536 N N . LEU A 1 71 ? -0.07 -35 -28.688 1 93.94 71 LEU A N 1
ATOM 537 C CA . LEU A 1 71 ? -0.451 -34.5 -27.375 1 93.94 71 LEU A CA 1
ATOM 538 C C . LEU A 1 71 ? 0.778 -34.281 -26.5 1 93.94 71 LEU A C 1
ATOM 540 O O . LEU A 1 71 ? 0.856 -33.312 -25.766 1 93.94 71 LEU A O 1
ATOM 544 N N . LEU A 1 72 ? 1.673 -35.188 -26.578 1 93.38 72 LEU A N 1
ATOM 545 C CA . LEU A 1 72 ? 2.92 -35.031 -25.844 1 93.38 72 LEU A CA 1
ATOM 546 C C . LEU A 1 72 ? 3.662 -33.781 -26.266 1 93.38 72 LEU A C 1
ATOM 548 O O . LEU A 1 72 ? 4.117 -33 -25.406 1 93.38 72 LEU A O 1
ATOM 552 N N . ILE A 1 73 ? 3.76 -33.594 -27.469 1 94 73 ILE A N 1
ATOM 553 C CA . ILE A 1 73 ? 4.445 -32.406 -27.984 1 94 73 ILE A CA 1
ATOM 554 C C . ILE A 1 73 ? 3.723 -31.156 -27.516 1 94 73 ILE A C 1
ATOM 556 O O . ILE A 1 73 ? 4.359 -30.188 -27.109 1 94 73 ILE A O 1
ATOM 560 N N . THR A 1 74 ? 2.471 -31.156 -27.578 1 93.81 74 THR A N 1
ATOM 561 C CA . THR A 1 74 ? 1.682 -30 -27.156 1 93.81 74 THR A CA 1
ATOM 562 C C . THR A 1 74 ? 1.916 -29.688 -25.672 1 93.81 74 THR A C 1
ATOM 564 O O . THR A 1 74 ? 2.141 -28.531 -25.297 1 93.81 74 THR A O 1
ATOM 567 N N . VAL A 1 75 ? 1.951 -30.688 -24.844 1 91.81 75 VAL A N 1
ATOM 568 C CA . VAL A 1 75 ? 2.146 -30.484 -23.406 1 91.81 75 VAL A CA 1
ATOM 569 C C . VAL A 1 75 ? 3.566 -30 -23.141 1 91.81 75 VAL A C 1
ATOM 571 O O . VAL A 1 75 ? 3.787 -29.156 -22.266 1 91.81 75 VAL A O 1
ATOM 574 N N . PHE A 1 76 ? 4.426 -30.516 -23.875 1 91.19 76 PHE A N 1
ATOM 575 C CA . PHE A 1 76 ? 5.809 -30.078 -23.719 1 91.19 76 PHE A CA 1
ATOM 576 C C . PHE A 1 76 ? 5.961 -28.609 -24.109 1 91.19 76 PHE A C 1
ATOM 578 O O . PHE A 1 76 ? 6.691 -27.859 -23.453 1 91.19 76 PHE A O 1
ATOM 585 N N . VAL A 1 77 ? 5.34 -28.25 -25.094 1 92.44 77 VAL A N 1
ATOM 586 C CA . VAL A 1 77 ? 5.414 -26.859 -25.531 1 92.44 77 VAL A CA 1
ATOM 587 C C . VAL A 1 77 ? 4.781 -25.953 -24.484 1 92.44 77 VAL A C 1
ATOM 589 O O . VAL A 1 77 ? 5.359 -24.922 -24.125 1 92.44 77 VAL A O 1
ATOM 592 N N . ILE A 1 78 ? 3.676 -26.328 -24 1 90.69 78 ILE A N 1
ATOM 593 C CA . ILE A 1 78 ? 2.988 -25.531 -22.984 1 90.69 78 ILE A CA 1
ATOM 594 C C . ILE A 1 78 ? 3.859 -25.422 -21.734 1 90.69 78 ILE A C 1
ATOM 596 O O . ILE A 1 78 ? 4.035 -24.328 -21.188 1 90.69 78 ILE A O 1
ATOM 600 N N . TYR A 1 79 ? 4.414 -26.5 -21.344 1 89.56 79 TYR A N 1
ATOM 601 C CA . TYR A 1 79 ? 5.246 -26.516 -20.156 1 89.56 79 TYR A CA 1
ATOM 602 C C . TYR A 1 79 ? 6.512 -25.688 -20.344 1 89.56 79 TYR A C 1
ATOM 604 O O . TYR A 1 79 ? 6.961 -25 -19.438 1 89.56 79 TYR A O 1
ATOM 612 N N . SER A 1 80 ? 7.047 -25.797 -21.516 1 90.94 80 SER A N 1
ATOM 613 C CA . SER A 1 80 ? 8.25 -25.031 -21.828 1 90.94 80 SER A CA 1
ATOM 614 C C . SER A 1 80 ? 7.961 -23.531 -21.828 1 90.94 80 SER A C 1
ATOM 616 O O . SER A 1 80 ? 8.781 -22.734 -21.375 1 90.94 80 SER A O 1
ATOM 618 N N . LEU A 1 81 ? 6.875 -23.219 -22.328 1 90.44 81 LEU A N 1
ATOM 619 C CA . LEU A 1 81 ? 6.488 -21.797 -22.312 1 90.44 81 LEU A CA 1
ATOM 620 C C . LEU A 1 81 ? 6.324 -21.297 -20.891 1 90.44 81 LEU A C 1
ATOM 622 O O . LEU A 1 81 ? 6.785 -20.203 -20.547 1 90.44 81 LEU A O 1
ATOM 626 N N . ASP A 1 82 ? 5.754 -22.047 -20.078 1 87 82 ASP A N 1
ATOM 627 C CA . ASP A 1 82 ? 5.582 -21.703 -18.672 1 87 82 ASP A CA 1
ATOM 628 C C . ASP A 1 82 ? 6.934 -21.562 -17.969 1 87 82 ASP A C 1
ATOM 630 O O . ASP A 1 82 ? 7.133 -20.656 -17.172 1 87 82 ASP A O 1
ATOM 634 N N . TYR A 1 83 ? 7.746 -22.453 -18.312 1 88.31 83 TYR A N 1
ATOM 635 C CA . TYR A 1 83 ? 9.07 -22.453 -17.703 1 88.31 83 TYR A CA 1
ATOM 636 C C . TYR A 1 83 ? 9.859 -21.219 -18.109 1 88.31 83 TYR A C 1
ATOM 638 O O . TYR A 1 83 ? 10.492 -20.562 -17.281 1 88.31 83 TYR A O 1
ATOM 646 N N . PHE A 1 84 ? 9.781 -20.844 -19.344 1 91.12 84 PHE A N 1
ATOM 647 C CA . PHE A 1 84 ? 10.617 -19.766 -19.859 1 91.12 84 PHE A CA 1
ATOM 648 C C . PHE A 1 84 ? 9.945 -18.422 -19.656 1 91.12 84 PHE A C 1
ATOM 650 O O . PHE A 1 84 ? 10.5 -17.375 -20.016 1 91.12 84 PHE A O 1
ATOM 657 N N . LEU A 1 85 ? 8.82 -18.422 -19.078 1 88.12 85 LEU A N 1
ATOM 658 C CA . LEU A 1 85 ? 8.195 -17.172 -18.656 1 88.12 85 LEU A CA 1
ATOM 659 C C . LEU A 1 85 ? 8.875 -16.625 -17.406 1 88.12 85 LEU A C 1
ATOM 661 O O . LEU A 1 85 ? 8.711 -15.445 -17.078 1 88.12 85 LEU A O 1
ATOM 665 N N . TYR A 1 86 ? 9.625 -17.438 -16.656 1 89.19 86 TYR A N 1
ATOM 666 C CA . TYR A 1 86 ? 10.383 -17.094 -15.469 1 89.19 86 TYR A CA 1
ATOM 667 C C . TYR A 1 86 ? 9.484 -16.438 -14.422 1 89.19 86 TYR A C 1
ATOM 669 O O . TYR A 1 86 ? 9.812 -15.375 -13.891 1 89.19 86 TYR A O 1
ATOM 677 N N . GLU A 1 87 ? 8.391 -17.125 -14.148 1 87.38 87 GLU A N 1
ATOM 678 C CA . GLU A 1 87 ? 7.5 -16.625 -13.102 1 87.38 87 GLU A CA 1
ATOM 679 C C . GLU A 1 87 ? 8.086 -16.875 -11.719 1 87.38 87 GLU A C 1
ATOM 681 O O . GLU A 1 87 ? 8.859 -17.812 -11.523 1 87.38 87 GLU A O 1
ATOM 686 N N . THR A 1 88 ? 7.703 -15.969 -10.82 1 89.88 88 THR A N 1
ATOM 687 C CA . THR A 1 88 ? 8.289 -16.078 -9.492 1 89.88 88 THR A CA 1
ATOM 688 C C . THR A 1 88 ? 7.199 -16.203 -8.43 1 89.88 88 THR A C 1
ATOM 690 O O . THR A 1 88 ? 6.027 -15.922 -8.695 1 89.88 88 THR A O 1
ATOM 693 N N . LEU A 1 89 ? 7.609 -16.781 -7.383 1 87.94 89 LEU A N 1
ATOM 694 C CA . LEU A 1 89 ? 6.797 -16.859 -6.176 1 87.94 89 LEU A CA 1
ATOM 695 C C . LEU A 1 89 ? 7.473 -16.141 -5.016 1 87.94 89 LEU A C 1
ATOM 697 O O . LEU A 1 89 ? 8.672 -15.836 -5.078 1 87.94 89 LEU A O 1
ATOM 701 N N . ILE A 1 90 ? 6.652 -15.844 -4.031 1 91.44 90 ILE A N 1
ATOM 702 C CA . ILE A 1 90 ? 7.207 -15.172 -2.863 1 91.44 90 ILE A CA 1
ATOM 703 C C . ILE A 1 90 ? 7.242 -16.125 -1.677 1 91.44 90 ILE A C 1
ATOM 705 O O . ILE A 1 90 ? 6.234 -16.766 -1.354 1 91.44 90 ILE A O 1
ATOM 709 N N . LYS A 1 91 ? 8.367 -16.266 -1.189 1 91.31 91 LYS A N 1
ATOM 710 C CA . LYS A 1 91 ? 8.586 -17 0.047 1 91.31 91 LYS A CA 1
ATOM 711 C C . LYS A 1 91 ? 8.82 -16.062 1.224 1 91.31 91 LYS A C 1
ATOM 713 O O . LYS A 1 91 ? 9.68 -15.18 1.158 1 91.31 91 LYS A O 1
ATOM 718 N N . ARG A 1 92 ? 8.047 -16.266 2.252 1 92.31 92 ARG A N 1
ATOM 719 C CA . ARG A 1 92 ? 8.195 -15.453 3.451 1 92.31 92 ARG A CA 1
ATOM 720 C C . ARG A 1 92 ? 8.797 -16.266 4.594 1 92.31 92 ARG A C 1
ATOM 722 O O . ARG A 1 92 ? 8.305 -17.359 4.914 1 92.31 92 ARG A O 1
ATOM 729 N N . ASN A 1 93 ? 9.859 -15.727 5.137 1 93.75 93 ASN A N 1
ATOM 730 C CA . ASN A 1 93 ? 10.516 -16.344 6.285 1 93.75 93 ASN A CA 1
ATOM 731 C C . ASN A 1 93 ? 10.617 -15.367 7.457 1 93.75 93 ASN A C 1
ATOM 733 O O . ASN A 1 93 ? 10.82 -14.164 7.258 1 93.75 93 ASN A O 1
ATOM 737 N N . PHE A 1 94 ? 10.453 -15.891 8.68 1 94.31 94 PHE A N 1
ATOM 738 C CA . PHE A 1 94 ? 10.586 -15.102 9.898 1 94.31 94 PHE A CA 1
ATOM 739 C C . PHE A 1 94 ? 11.789 -15.562 10.711 1 94.31 94 PHE A C 1
ATOM 741 O O . PHE A 1 94 ? 11.953 -16.75 10.969 1 94.31 94 PHE A O 1
ATOM 748 N N . LYS A 1 95 ? 12.609 -14.641 10.961 1 94.56 95 LYS A N 1
ATOM 749 C CA . LYS A 1 95 ? 13.797 -14.945 11.75 1 94.56 95 LYS A CA 1
ATOM 750 C C . LYS A 1 95 ? 13.867 -14.078 13 1 94.56 95 LYS A C 1
ATOM 752 O O . LYS A 1 95 ? 13.75 -12.852 12.922 1 94.56 95 LYS A O 1
ATOM 757 N N . ALA A 1 96 ? 14.125 -14.734 14.086 1 94.19 96 ALA A N 1
ATOM 758 C CA . ALA A 1 96 ? 14.359 -14.008 15.336 1 94.19 96 ALA A CA 1
ATOM 759 C C . ALA A 1 96 ? 15.844 -13.68 15.5 1 94.19 96 ALA A C 1
ATOM 761 O O . ALA A 1 96 ? 16.688 -14.578 15.578 1 94.19 96 ALA A O 1
ATOM 762 N N . ALA A 1 97 ? 16.109 -12.445 15.562 1 94 97 ALA A N 1
ATOM 763 C CA . ALA A 1 97 ? 17.5 -12.008 15.695 1 94 97 ALA A CA 1
ATOM 764 C C . ALA A 1 97 ? 17.828 -11.648 17.141 1 94 97 ALA A C 1
ATOM 766 O O . ALA A 1 97 ? 16.938 -11.258 17.906 1 94 97 ALA A O 1
ATOM 767 N N . ALA A 1 98 ? 19.109 -11.852 17.516 1 92.81 98 ALA A N 1
ATOM 768 C CA . ALA A 1 98 ? 19.547 -11.461 18.859 1 92.81 98 ALA A CA 1
ATOM 769 C C . ALA A 1 98 ? 19.797 -9.961 18.938 1 92.81 98 ALA A C 1
ATOM 771 O O . ALA A 1 98 ? 19.562 -9.344 19.984 1 92.81 98 ALA A O 1
ATOM 772 N N . GLU A 1 99 ? 20.312 -9.477 17.922 1 95.06 99 GLU A N 1
ATOM 773 C CA . GLU A 1 99 ? 20.547 -8.039 17.766 1 95.06 99 GLU A CA 1
ATOM 774 C C . GLU A 1 99 ? 20.281 -7.574 16.344 1 95.06 99 GLU A C 1
ATOM 776 O O . GLU A 1 99 ? 20.312 -8.375 15.406 1 95.06 99 GLU A O 1
ATOM 781 N N . LEU A 1 100 ? 19.938 -6.328 16.25 1 96.56 100 LEU A N 1
ATOM 782 C CA . LEU A 1 100 ? 19.656 -5.77 14.938 1 96.56 100 LEU A CA 1
ATOM 783 C C . LEU A 1 100 ? 20.422 -4.465 14.727 1 96.56 100 LEU A C 1
ATOM 785 O O . LEU A 1 100 ? 20.516 -3.645 15.641 1 96.56 100 LEU A O 1
ATOM 789 N N . GLU A 1 101 ? 20.969 -4.402 13.57 1 96.19 101 GLU A N 1
ATOM 790 C CA . GLU A 1 101 ? 21.547 -3.111 13.195 1 96.19 101 GLU A CA 1
ATOM 791 C C . GLU A 1 101 ? 20.484 -2.012 13.211 1 96.19 101 GLU A C 1
ATOM 793 O O . GLU A 1 101 ? 19.375 -2.205 12.711 1 96.19 101 GLU A O 1
ATOM 798 N N . PHE A 1 102 ? 20.812 -0.915 13.859 1 97.44 102 PHE A N 1
ATOM 799 C CA . PHE A 1 102 ? 19.875 0.201 13.922 1 97.44 102 PHE A CA 1
ATOM 800 C C . PHE A 1 102 ? 19.875 0.979 12.609 1 97.44 102 PHE A C 1
ATOM 802 O O . PHE A 1 102 ? 20.922 1.188 12.008 1 97.44 102 PHE A O 1
ATOM 809 N N . PRO A 1 103 ? 18.719 1.416 12.172 1 97.12 103 PRO A N 1
ATOM 810 C CA . PRO A 1 103 ? 18.656 2.158 10.906 1 97.12 103 PRO A CA 1
ATOM 811 C C . PRO A 1 103 ? 19.219 3.576 11.031 1 97.12 103 PRO A C 1
ATOM 813 O O . PRO A 1 103 ? 19.531 4.02 12.141 1 97.12 103 PRO A O 1
ATOM 816 N N . SER A 1 104 ? 19.422 4.125 9.867 1 97.38 104 SER A N 1
ATOM 817 C CA . SER A 1 104 ? 19.75 5.547 9.859 1 97.38 104 SER A CA 1
ATOM 818 C C . SER A 1 104 ? 18.5 6.406 10.023 1 97.38 104 SER A C 1
ATOM 820 O O . SER A 1 104 ? 17.438 6.098 9.461 1 97.38 104 SER A O 1
ATOM 822 N N . VAL A 1 105 ? 18.609 7.402 10.852 1 97.56 105 VAL A N 1
ATOM 823 C CA . VAL A 1 105 ? 17.547 8.375 11.047 1 97.56 105 VAL A CA 1
ATOM 824 C C . VAL A 1 105 ? 18 9.75 10.57 1 97.56 105 VAL A C 1
ATOM 826 O O . VAL A 1 105 ? 18.953 10.312 11.117 1 97.56 105 VAL A O 1
ATOM 829 N N . THR A 1 106 ? 17.344 10.227 9.555 1 96.94 106 THR A N 1
ATOM 830 C CA . THR A 1 106 ? 17.656 11.547 9.031 1 96.94 106 THR A CA 1
ATOM 831 C C . THR A 1 106 ? 16.547 12.539 9.344 1 96.94 106 THR A C 1
ATOM 833 O O . THR A 1 106 ? 15.359 12.242 9.125 1 96.94 106 THR A O 1
ATOM 836 N N . VAL A 1 107 ? 16.922 13.688 9.844 1 96.62 107 VAL A N 1
ATOM 837 C CA . VAL A 1 107 ? 15.953 14.664 10.328 1 96.62 107 VAL A CA 1
ATOM 838 C C . VAL A 1 107 ? 16.266 16.031 9.734 1 96.62 107 VAL A C 1
ATOM 840 O O . VAL A 1 107 ? 17.422 16.453 9.711 1 96.62 107 VAL A O 1
ATOM 843 N N . CYS A 1 108 ? 15.234 16.688 9.25 1 95.25 108 CYS A N 1
ATOM 844 C CA . CYS A 1 108 ? 15.344 18.047 8.734 1 95.25 108 CYS A CA 1
ATOM 845 C C . CYS A 1 108 ? 14.328 18.969 9.398 1 95.25 108 CYS A C 1
ATOM 847 O O . CYS A 1 108 ? 13.211 18.547 9.695 1 95.25 108 CYS A O 1
ATOM 849 N N . ASN A 1 109 ? 14.797 20.172 9.594 1 95 109 ASN A N 1
ATOM 850 C CA . ASN A 1 109 ? 13.844 21.203 10 1 95 109 ASN A CA 1
ATOM 851 C C . ASN A 1 109 ? 12.875 21.547 8.867 1 95 109 ASN A C 1
ATOM 853 O O . ASN A 1 109 ? 13.266 21.562 7.699 1 95 109 ASN A O 1
ATOM 857 N N . LEU A 1 110 ? 11.68 21.797 9.219 1 93.94 110 LEU A N 1
ATOM 858 C CA . LEU A 1 110 ? 10.711 22.156 8.188 1 93.94 110 LEU A CA 1
ATOM 859 C C . LEU A 1 110 ? 11.125 23.438 7.477 1 93.94 110 LEU A C 1
ATOM 861 O O . LEU A 1 110 ? 10.781 23.656 6.312 1 93.94 110 LEU A O 1
ATOM 865 N N . SER A 1 111 ? 11.773 24.281 8.211 1 92.94 111 SER A N 1
ATOM 866 C CA . SER A 1 111 ? 12.422 25.422 7.586 1 92.94 111 SER A CA 1
ATOM 867 C C . SER A 1 111 ? 13.867 25.109 7.211 1 92.94 111 SER A C 1
ATOM 869 O O . SER A 1 111 ? 14.734 25.016 8.078 1 92.94 111 SER A O 1
ATOM 871 N N . PRO A 1 112 ? 14.078 25.031 5.973 1 90.06 112 PRO A N 1
ATOM 872 C CA . PRO A 1 112 ? 15.422 24.625 5.566 1 90.06 112 PRO A CA 1
ATOM 873 C C . PRO A 1 112 ? 16.469 25.703 5.812 1 90.06 112 PRO A C 1
ATOM 875 O O . PRO A 1 112 ? 17.672 25.422 5.844 1 90.06 112 PRO A O 1
ATOM 878 N N . ILE A 1 113 ? 16.016 26.906 5.98 1 91.06 113 ILE A N 1
ATOM 879 C CA . ILE A 1 113 ? 16.922 28.047 6.125 1 91.06 113 ILE A CA 1
ATOM 880 C C . ILE A 1 113 ? 16.625 28.781 7.43 1 91.06 113 ILE A C 1
ATOM 882 O O . ILE A 1 113 ? 15.461 29.016 7.77 1 91.06 113 ILE A O 1
ATOM 886 N N . ASN A 1 114 ? 17.688 29.016 8.109 1 91.81 114 ASN A N 1
ATOM 887 C CA . ASN A 1 114 ? 17.625 29.922 9.25 1 91.81 114 ASN A CA 1
ATOM 888 C C . ASN A 1 114 ? 17.766 31.391 8.82 1 91.81 114 ASN A C 1
ATOM 890 O O . ASN A 1 114 ? 18.844 31.812 8.438 1 91.81 114 ASN A O 1
ATOM 894 N N . ILE A 1 115 ? 16.766 32.094 8.969 1 88.81 115 ILE A N 1
ATOM 895 C CA . ILE A 1 115 ? 16.703 33.438 8.398 1 88.81 115 ILE A CA 1
ATOM 896 C C . ILE A 1 115 ? 17.672 34.344 9.141 1 88.81 115 ILE A C 1
ATOM 898 O O . ILE A 1 115 ? 18.125 35.344 8.602 1 88.81 115 ILE A O 1
ATOM 902 N N . SER A 1 116 ? 17.953 34.062 10.352 1 86.25 116 SER A N 1
ATOM 903 C CA . SER A 1 116 ? 18.859 34.875 11.148 1 86.25 116 SER A CA 1
ATOM 904 C C . SER A 1 116 ? 20.266 34.875 10.57 1 86.25 116 SER A C 1
ATOM 906 O O . SER A 1 116 ? 21.062 35.781 10.828 1 86.25 116 SER A O 1
ATOM 908 N N . SER A 1 117 ? 20.516 33.938 9.805 1 85.75 117 SER A N 1
ATOM 909 C CA . SER A 1 117 ? 21.859 33.781 9.266 1 85.75 117 SER A CA 1
ATOM 910 C C . SER A 1 117 ? 22.016 34.531 7.953 1 85.75 117 SER A C 1
ATOM 912 O O . SER A 1 117 ? 23.125 34.594 7.391 1 85.75 117 SER A O 1
ATOM 914 N N . ILE A 1 118 ? 20.922 35.062 7.523 1 81.56 118 ILE A N 1
ATOM 915 C CA . ILE A 1 118 ? 20.969 35.781 6.246 1 81.56 118 ILE A CA 1
ATOM 916 C C . ILE A 1 118 ? 20.844 37.281 6.477 1 81.56 118 ILE A C 1
ATOM 918 O O . ILE A 1 118 ? 19.953 37.719 7.211 1 81.56 118 ILE A O 1
ATOM 922 N N . ASN A 1 119 ? 21.766 38.156 6.012 1 67.25 119 ASN A N 1
ATOM 923 C CA . ASN A 1 119 ? 21.766 39.625 6.176 1 67.25 119 ASN A CA 1
ATOM 924 C C . ASN A 1 119 ? 20.547 40.25 5.512 1 67.25 119 ASN A C 1
ATOM 926 O O . ASN A 1 119 ? 20 41.25 6.016 1 67.25 119 ASN A O 1
ATOM 930 N N . GLN A 1 120 ? 20.203 39.875 4.262 1 64.69 120 GLN A N 1
ATOM 931 C CA . GLN A 1 120 ? 19.125 40.531 3.52 1 64.69 120 GLN A CA 1
ATOM 932 C C . GLN A 1 120 ? 17.828 39.75 3.65 1 64.69 120 GLN A C 1
ATOM 934 O O . GLN A 1 120 ? 17.219 39.375 2.645 1 64.69 120 GLN A O 1
ATOM 939 N N . SER A 1 121 ? 17.266 39.906 4.801 1 69.81 121 SER A N 1
ATOM 940 C CA . SER A 1 121 ? 16.234 39 5.309 1 69.81 121 SER A CA 1
ATOM 941 C C . SER A 1 121 ? 14.852 39.438 4.832 1 69.81 121 SER A C 1
ATOM 943 O O . SER A 1 121 ? 14.023 38.562 4.48 1 69.81 121 SER A O 1
ATOM 945 N N . ASP A 1 122 ? 14.805 40.688 4.473 1 80.69 122 ASP A N 1
ATOM 946 C CA . ASP A 1 122 ? 13.453 41.125 4.145 1 80.69 122 ASP A CA 1
ATOM 947 C C . ASP A 1 122 ? 13.07 40.719 2.723 1 80.69 122 ASP A C 1
ATOM 949 O O . ASP A 1 122 ? 11.969 40.219 2.49 1 80.69 122 ASP A O 1
ATOM 953 N N . ALA A 1 123 ? 14 40.938 1.876 1 83 123 ALA A N 1
ATOM 954 C CA . ALA A 1 123 ? 13.734 40.562 0.486 1 83 123 ALA A CA 1
ATOM 955 C C . ALA A 1 123 ? 13.508 39.062 0.352 1 83 123 ALA A C 1
ATOM 957 O O . ALA A 1 123 ? 12.625 38.625 -0.387 1 83 123 ALA A O 1
ATOM 958 N N . LEU A 1 124 ? 14.219 38.375 1.045 1 86.25 124 LEU A N 1
ATOM 959 C CA . LEU A 1 124 ? 14.086 36.938 0.977 1 86.25 124 LEU A CA 1
ATOM 960 C C . LEU A 1 124 ? 12.781 36.469 1.613 1 86.25 124 LEU A C 1
ATOM 962 O O . LEU A 1 124 ? 12.141 35.531 1.118 1 86.25 124 LEU A O 1
ATOM 966 N N . ASN A 1 125 ? 12.484 37.125 2.615 1 86 125 ASN A N 1
ATOM 967 C CA . ASN A 1 125 ? 11.203 36.812 3.232 1 86 125 ASN A CA 1
ATOM 968 C C . ASN A 1 125 ? 10.039 37.062 2.275 1 86 125 ASN A C 1
ATOM 970 O O . ASN A 1 125 ? 9.125 36.25 2.176 1 86 125 ASN A O 1
ATOM 974 N N . TRP A 1 126 ? 10.188 38.125 1.664 1 83.88 126 TRP A N 1
ATOM 975 C CA . TRP A 1 126 ? 9.141 38.469 0.706 1 83.88 126 TRP A CA 1
ATOM 976 C C . TRP A 1 126 ? 9.133 37.469 -0.453 1 83.88 126 TRP A C 1
ATOM 978 O O . TRP A 1 126 ? 8.062 37.094 -0.961 1 83.88 126 TRP A O 1
ATOM 988 N N . TYR A 1 127 ? 10.258 37.094 -0.808 1 86.69 127 TYR A N 1
ATOM 989 C CA . TYR A 1 127 ? 10.375 36.094 -1.866 1 86.69 127 TYR A CA 1
ATOM 990 C C . TYR A 1 127 ? 9.68 34.812 -1.475 1 86.69 127 TYR A C 1
ATOM 992 O O . TYR A 1 127 ? 8.883 34.281 -2.246 1 86.69 127 TYR A O 1
ATOM 1000 N N . PHE A 1 128 ? 9.922 34.344 -0.272 1 88.5 128 PHE A N 1
ATOM 1001 C CA . PHE A 1 128 ? 9.344 33.094 0.171 1 88.5 128 PHE A CA 1
ATOM 1002 C C . PHE A 1 128 ? 7.84 33.219 0.384 1 88.5 128 PHE A C 1
ATOM 1004 O O . PHE A 1 128 ? 7.074 32.312 0.045 1 88.5 128 PHE A O 1
ATOM 1011 N N . LEU A 1 129 ? 7.469 34.344 0.895 1 86.38 129 LEU A N 1
ATOM 1012 C CA . LEU A 1 129 ? 6.047 34.594 1.104 1 86.38 129 LEU A CA 1
ATOM 1013 C C . LEU A 1 129 ? 5.301 34.625 -0.226 1 86.38 129 LEU A C 1
ATOM 1015 O O . LEU A 1 129 ? 4.234 34.031 -0.366 1 86.38 129 LEU A O 1
ATOM 1019 N N . ALA A 1 130 ? 5.867 35.344 -1.197 1 82.5 130 ALA A N 1
ATOM 1020 C CA . ALA A 1 130 ? 5.25 35.469 -2.512 1 82.5 130 ALA A CA 1
ATOM 1021 C C . ALA A 1 130 ? 5.176 34.125 -3.236 1 82.5 130 ALA A C 1
ATOM 1023 O O . ALA A 1 130 ? 4.156 33.812 -3.854 1 82.5 130 ALA A O 1
ATOM 1024 N N . THR A 1 131 ? 6.188 33.406 -3.098 1 81.38 131 THR A N 1
ATOM 1025 C CA . THR A 1 131 ? 6.277 32.156 -3.824 1 81.38 131 THR A CA 1
ATOM 1026 C C . THR A 1 131 ? 5.383 31.109 -3.184 1 81.38 131 THR A C 1
ATOM 1028 O O . THR A 1 131 ? 4.691 30.359 -3.883 1 81.38 131 THR A O 1
ATOM 1031 N N . HIS A 1 132 ? 5.324 31.094 -1.872 1 82.94 132 HIS A N 1
ATOM 1032 C CA . HIS A 1 132 ? 4.688 29.969 -1.21 1 82.94 132 HIS A CA 1
ATOM 1033 C C . HIS A 1 132 ? 3.256 30.297 -0.801 1 82.94 132 HIS A C 1
ATOM 1035 O O . HIS A 1 132 ? 2.434 29.406 -0.614 1 82.94 132 HIS A O 1
ATOM 1041 N N . VAL A 1 133 ? 2.912 31.531 -0.648 1 79.06 133 VAL A N 1
ATOM 1042 C CA . VAL A 1 133 ? 1.582 31.906 -0.179 1 79.06 133 VAL A CA 1
ATOM 1043 C C . VAL A 1 133 ? 0.82 32.625 -1.297 1 79.06 133 VAL A C 1
ATOM 1045 O O . VAL A 1 133 ? -0.212 32.125 -1.761 1 79.06 133 VAL A O 1
ATOM 1048 N N . PHE A 1 134 ? 1.38 33.688 -1.785 1 73.69 134 PHE A N 1
ATOM 1049 C CA . PHE A 1 134 ? 0.661 34.5 -2.762 1 73.69 134 PHE A CA 1
ATOM 1050 C C . PHE A 1 134 ? 0.475 33.75 -4.066 1 73.69 134 PHE A C 1
ATOM 1052 O O . PHE A 1 134 ? -0.604 33.781 -4.66 1 73.69 134 PHE A O 1
ATOM 1059 N N . GLY A 1 135 ? 1.476 33.031 -4.434 1 66.75 135 GLY A N 1
ATOM 1060 C CA . GLY A 1 135 ? 1.397 32.25 -5.645 1 66.75 135 GLY A CA 1
ATOM 1061 C C . GLY A 1 135 ? 0.429 31.078 -5.527 1 66.75 135 GLY A C 1
ATOM 1062 O O . GLY A 1 135 ? -0.298 30.766 -6.477 1 66.75 135 GLY A O 1
ATOM 1063 N N . ARG A 1 136 ? 0.368 30.625 -4.328 1 71.25 136 ARG A N 1
ATOM 1064 C CA . ARG A 1 136 ? -0.473 29.453 -4.094 1 71.25 136 ARG A CA 1
ATOM 1065 C C . ARG A 1 136 ? -1.942 29.844 -3.992 1 71.25 136 ARG A C 1
ATOM 1067 O O . ARG A 1 136 ? -2.807 29.203 -4.59 1 71.25 136 ARG A O 1
ATOM 1074 N N . PHE A 1 137 ? -2.193 30.969 -3.352 1 71.88 137 PHE A N 1
ATOM 1075 C CA . PHE A 1 137 ? -3.578 31.344 -3.094 1 71.88 137 PHE A CA 1
ATOM 1076 C C . PHE A 1 137 ? -4.023 32.469 -4.031 1 71.88 137 PHE A C 1
ATOM 1078 O O . PHE A 1 137 ? -5.074 33.062 -3.828 1 71.88 137 PHE A O 1
ATOM 1085 N N . ASP A 1 138 ? -3.254 32.531 -5.191 1 65.19 138 ASP A N 1
ATOM 1086 C CA . ASP A 1 138 ? -3.52 33.5 -6.254 1 65.19 138 ASP A CA 1
ATOM 1087 C C . ASP A 1 138 ? -3.742 34.906 -5.684 1 65.19 138 ASP A C 1
ATOM 1089 O O . ASP A 1 138 ? -4.707 35.562 -6.047 1 65.19 138 ASP A O 1
ATOM 1093 N N . LEU A 1 139 ? -3.016 35.094 -4.781 1 64.88 139 LEU A N 1
ATOM 1094 C CA . LEU A 1 139 ? -3.109 36.438 -4.238 1 64.88 139 LEU A CA 1
ATOM 1095 C C . LEU A 1 139 ? -2.293 37.406 -5.078 1 64.88 139 LEU A C 1
ATOM 1097 O O . LEU A 1 139 ? -1.293 37.031 -5.688 1 64.88 139 LEU A O 1
ATOM 1101 N N . SER A 1 140 ? -2.891 38.406 -5.777 1 60 140 SER A N 1
ATOM 1102 C CA . SER A 1 140 ? -2.621 39.406 -6.812 1 60 140 SER A CA 1
ATOM 1103 C C . SER A 1 140 ? -1.156 39.812 -6.801 1 60 140 SER A C 1
ATOM 1105 O O . SER A 1 140 ? -0.697 40.531 -7.715 1 60 140 SER A O 1
ATOM 1107 N N . GLU A 1 141 ? -0.329 39.625 -5.91 1 60.09 141 GLU A N 1
ATOM 1108 C CA . GLU A 1 141 ? 0.922 40.375 -6.035 1 60.09 141 GLU A CA 1
ATOM 1109 C C . GLU A 1 141 ? 1.939 39.594 -6.871 1 60.09 141 GLU A C 1
ATOM 1111 O O . GLU A 1 141 ? 2.436 38.562 -6.445 1 60.09 141 GLU A O 1
ATOM 1116 N N . GLN A 1 142 ? 1.932 39.844 -8.266 1 62.69 142 GLN A N 1
ATOM 1117 C CA . GLN A 1 142 ? 2.902 39.25 -9.172 1 62.69 142 GLN A CA 1
ATOM 1118 C C . GLN A 1 142 ? 4.332 39.5 -8.703 1 62.69 142 GLN A C 1
ATOM 1120 O O . GLN A 1 142 ? 4.695 40.656 -8.438 1 62.69 142 GLN A O 1
ATOM 1125 N N . PHE A 1 143 ? 4.938 38.438 -8.227 1 75.69 143 PHE A N 1
ATOM 1126 C CA . PHE A 1 143 ? 6.336 38.531 -7.828 1 75.69 143 PHE A CA 1
ATOM 1127 C C . PHE A 1 143 ? 7.242 38.656 -9.047 1 75.69 143 PHE A C 1
ATOM 1129 O O . PHE A 1 143 ? 7.152 37.844 -9.977 1 75.69 143 PHE A O 1
ATOM 1136 N N . ASN A 1 144 ? 7.891 39.906 -9.188 1 80.38 144 ASN A N 1
ATOM 1137 C CA . ASN A 1 144 ? 8.828 40.156 -10.266 1 80.38 144 ASN A CA 1
ATOM 1138 C C . ASN A 1 144 ? 10.273 40.188 -9.766 1 80.38 144 ASN A C 1
ATOM 1140 O O . ASN A 1 144 ? 10.672 41.125 -9.055 1 80.38 144 ASN A O 1
ATOM 1144 N N . THR A 1 145 ? 11.094 39.25 -10.234 1 82.81 145 THR A N 1
ATOM 1145 C CA . THR A 1 145 ? 12.469 39.125 -9.766 1 82.81 145 THR A CA 1
ATOM 1146 C C . THR A 1 145 ? 13.336 40.281 -10.297 1 82.81 145 THR A C 1
ATOM 1148 O O . THR A 1 145 ? 14.422 40.531 -9.773 1 82.81 145 THR A O 1
ATOM 1151 N N . SER A 1 146 ? 12.859 40.938 -11.344 1 83.44 146 SER A N 1
ATOM 1152 C CA . SER A 1 146 ? 13.648 42 -11.945 1 83.44 146 SER A CA 1
ATOM 1153 C C . SER A 1 146 ? 13.5 43.312 -11.172 1 83.44 146 SER A C 1
ATOM 1155 O O . SER A 1 146 ? 14.203 44.281 -11.453 1 83.44 146 SER A O 1
ATOM 1157 N N . ASP A 1 147 ? 12.602 43.312 -10.266 1 85.94 147 ASP A N 1
ATOM 1158 C CA . ASP A 1 147 ? 12.469 44.5 -9.406 1 85.94 147 ASP A CA 1
ATOM 1159 C C . ASP A 1 147 ? 13.75 44.75 -8.617 1 85.94 147 ASP A C 1
ATOM 1161 O O . ASP A 1 147 ? 14.289 43.812 -7.988 1 85.94 147 ASP A O 1
ATOM 1165 N N . PRO A 1 148 ? 14.266 45.906 -8.68 1 85.75 148 PRO A N 1
ATOM 1166 C CA . PRO A 1 148 ? 15.516 46.219 -7.984 1 85.75 148 PRO A CA 1
ATOM 1167 C C . PRO A 1 148 ? 15.461 45.938 -6.488 1 85.75 148 PRO A C 1
ATOM 1169 O O . PRO A 1 148 ? 16.5 45.656 -5.871 1 85.75 148 PRO A O 1
ATOM 1172 N N . ARG A 1 149 ? 14.359 45.906 -5.918 1 84.5 149 ARG A N 1
ATOM 1173 C CA . ARG A 1 149 ? 14.195 45.594 -4.504 1 84.5 149 ARG A CA 1
ATOM 1174 C C . ARG A 1 149 ? 14.648 44.156 -4.215 1 84.5 149 ARG A C 1
ATOM 1176 O O . ARG A 1 149 ? 14.984 43.812 -3.076 1 84.5 149 ARG A O 1
ATOM 1183 N N . PHE A 1 150 ? 14.695 43.438 -5.27 1 88 150 PHE A N 1
ATOM 1184 C CA . PHE A 1 150 ? 15.008 42.031 -5.098 1 88 150 PHE A CA 1
ATOM 1185 C C . PHE A 1 150 ? 16.344 41.688 -5.75 1 88 150 PHE A C 1
ATOM 1187 O O . PHE A 1 150 ? 16.531 40.562 -6.238 1 88 150 PHE A O 1
ATOM 1194 N N . SER A 1 151 ? 17.25 42.594 -5.816 1 87 151 SER A N 1
ATOM 1195 C CA . SER A 1 151 ? 18.562 42.375 -6.422 1 87 151 SER A CA 1
ATOM 1196 C C . SER A 1 151 ? 19.312 41.281 -5.719 1 87 151 SER A C 1
ATOM 1198 O O . SER A 1 151 ? 20.141 40.594 -6.34 1 87 151 SER A O 1
ATOM 1200 N N . VAL A 1 152 ? 19.078 41.031 -4.461 1 86.94 152 VAL A N 1
ATOM 1201 C CA . VAL A 1 152 ? 19.75 40 -3.654 1 86.94 152 VAL A CA 1
ATOM 1202 C C . VAL A 1 152 ? 19.469 38.625 -4.219 1 86.94 152 VAL A C 1
ATOM 1204 O O . VAL A 1 152 ? 20.281 37.688 -4.051 1 86.94 152 VAL A O 1
ATOM 1207 N N . LEU A 1 153 ? 18.422 38.5 -4.926 1 91 153 LEU A N 1
ATOM 1208 C CA . LEU A 1 153 ? 18.031 37.188 -5.48 1 91 153 LEU A CA 1
ATOM 1209 C C . LEU A 1 153 ? 18.969 36.781 -6.59 1 91 153 LEU A C 1
ATOM 1211 O O . LEU A 1 153 ? 18.984 35.594 -6.984 1 91 153 LEU A O 1
ATOM 1215 N N . HIS A 1 154 ? 19.766 37.75 -7.027 1 91.81 154 HIS A N 1
ATOM 1216 C CA . HIS A 1 154 ? 20.672 37.438 -8.133 1 91.81 154 HIS A CA 1
ATOM 1217 C C . HIS A 1 154 ? 22.094 37.219 -7.629 1 91.81 154 HIS A C 1
ATOM 1219 O O . HIS A 1 154 ? 22.984 36.906 -8.414 1 91.81 154 HIS A O 1
ATOM 1225 N N . GLU A 1 155 ? 22.234 37.188 -6.371 1 90 155 GLU A N 1
ATOM 1226 C CA . GLU A 1 155 ? 23.547 36.969 -5.793 1 90 155 GLU A CA 1
ATOM 1227 C C . GLU A 1 155 ? 23.969 35.5 -5.906 1 90 155 GLU A C 1
ATOM 1229 O O . GLU A 1 155 ? 23.141 34.625 -5.711 1 90 155 GLU A O 1
ATOM 1234 N N . LYS A 1 156 ? 25.219 35.312 -6.176 1 91.06 156 LYS A N 1
ATOM 1235 C CA . LYS A 1 156 ? 25.75 33.969 -6.32 1 91.06 156 LYS A CA 1
ATOM 1236 C C . LYS A 1 156 ? 25.969 33.312 -4.957 1 91.06 156 LYS A C 1
ATOM 1238 O O . LYS A 1 156 ? 26.312 34 -3.986 1 91.06 156 LYS A O 1
ATOM 1243 N N . ARG A 1 157 ? 25.688 32.031 -4.988 1 91.12 157 ARG A N 1
ATOM 1244 C CA . ARG A 1 157 ? 25.8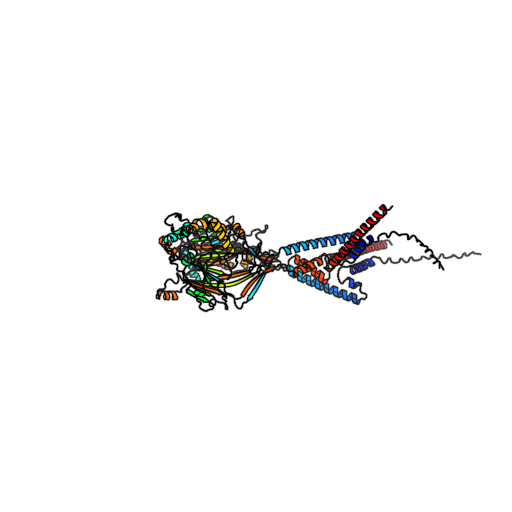91 31.234 -3.787 1 91.12 157 ARG A CA 1
ATOM 1245 C C . ARG A 1 157 ? 26.953 30.172 -4.008 1 91.12 157 ARG A C 1
ATOM 1247 O O . ARG A 1 157 ? 27.219 29.781 -5.148 1 91.12 157 ARG A O 1
ATOM 1254 N N . ASN A 1 158 ? 27.578 29.812 -2.891 1 90.12 158 ASN A N 1
ATOM 1255 C CA . ASN A 1 158 ? 28.578 28.75 -2.967 1 90.12 158 ASN A CA 1
ATOM 1256 C C . ASN A 1 158 ? 28.141 27.516 -2.16 1 90.12 158 ASN A C 1
ATOM 1258 O O . ASN A 1 158 ? 27.062 27.516 -1.561 1 90.12 158 ASN A O 1
ATOM 1262 N N . ASP A 1 159 ? 28.969 26.547 -2.168 1 88.38 159 ASP A N 1
ATOM 1263 C CA . ASP A 1 159 ? 28.625 25.266 -1.548 1 88.38 159 ASP A CA 1
ATOM 1264 C C . ASP A 1 159 ? 28.531 25.406 -0.03 1 88.38 159 ASP A C 1
ATOM 1266 O O . ASP A 1 159 ? 27.828 24.625 0.623 1 88.38 159 ASP A O 1
ATOM 1270 N N . SER A 1 160 ? 29.141 26.406 0.499 1 88.88 160 SER A N 1
ATOM 1271 C CA . SER A 1 160 ? 29.141 26.578 1.948 1 88.88 160 SER A CA 1
ATOM 1272 C C . SER A 1 160 ? 27.875 27.297 2.422 1 88.88 160 SER A C 1
ATOM 1274 O O . SER A 1 160 ? 27.594 27.344 3.621 1 88.88 160 SER A O 1
ATOM 1276 N N . TRP A 1 161 ? 27.172 27.75 1.473 1 90.56 161 TRP A N 1
ATOM 1277 C CA . TRP A 1 161 ? 25.984 28.562 1.791 1 90.56 161 TRP A CA 1
ATOM 1278 C C . TRP A 1 161 ? 24.984 27.75 2.609 1 90.56 161 TRP A C 1
ATOM 1280 O O . TRP A 1 161 ? 24.406 28.266 3.564 1 90.56 161 TRP A O 1
ATOM 1290 N N . LEU A 1 162 ? 24.812 26.531 2.316 1 89.25 162 LEU A N 1
ATOM 1291 C CA . LEU A 1 162 ? 23.844 25.703 3.025 1 89.25 162 LEU A CA 1
ATOM 1292 C C . LEU A 1 162 ? 24.266 25.5 4.477 1 89.25 162 LEU A C 1
ATOM 1294 O O . LEU A 1 162 ? 23.438 25.531 5.383 1 89.25 162 LEU A O 1
ATOM 1298 N N . GLY A 1 163 ? 25.5 25.297 4.598 1 87.38 163 GLY A N 1
ATOM 1299 C CA . GLY A 1 163 ? 26 25.094 5.949 1 87.38 163 GLY A CA 1
ATOM 1300 C C . GLY A 1 163 ? 25.859 26.328 6.82 1 87.38 163 GLY A C 1
ATOM 1301 O O . GLY A 1 163 ? 25.531 26.234 8.008 1 87.38 163 GLY A O 1
ATOM 1302 N N . HIS A 1 164 ? 25.953 27.453 6.207 1 84.94 164 HIS A N 1
ATOM 1303 C CA . HIS A 1 164 ? 25.891 28.719 6.934 1 84.94 164 HIS A CA 1
ATOM 1304 C C . HIS A 1 164 ? 24.453 29.094 7.281 1 84.94 164 HIS A C 1
ATOM 1306 O O . HIS A 1 164 ? 24.219 29.781 8.273 1 84.94 164 HIS A O 1
ATOM 1312 N N . THR A 1 165 ? 23.641 28.609 6.484 1 83.81 165 THR A N 1
ATOM 1313 C CA . THR A 1 165 ? 22.266 29.078 6.645 1 83.81 165 THR A CA 1
ATOM 1314 C C . THR A 1 165 ? 21.406 28.016 7.332 1 83.81 165 THR A C 1
ATOM 1316 O O . THR A 1 165 ? 20.25 28.266 7.648 1 83.81 165 THR A O 1
ATOM 1319 N N . ALA A 1 166 ? 22.031 26.906 7.551 1 86.5 166 ALA A N 1
ATOM 1320 C CA . ALA A 1 166 ? 21.297 25.859 8.25 1 86.5 166 ALA A CA 1
ATOM 1321 C C . ALA A 1 166 ? 21.188 26.172 9.742 1 86.5 166 ALA A C 1
ATOM 1323 O O . ALA A 1 166 ? 21.891 27.047 10.258 1 86.5 166 ALA A O 1
ATOM 1324 N N . PHE A 1 167 ? 20.203 25.531 10.281 1 83.75 167 PHE A N 1
ATOM 1325 C CA . PHE A 1 167 ? 20.062 25.688 11.727 1 83.75 167 PHE A CA 1
ATOM 1326 C C . PHE A 1 167 ? 21.234 25.062 12.453 1 83.75 167 PHE A C 1
ATOM 1328 O O . PHE A 1 167 ? 21.766 24.031 12.023 1 83.75 167 PHE A O 1
ATOM 1335 N N . ASP A 1 168 ? 21.516 25.781 13.453 1 71.5 168 ASP A N 1
ATOM 1336 C CA . ASP A 1 168 ? 22.75 25.484 14.188 1 71.5 168 ASP A CA 1
ATOM 1337 C C . ASP A 1 168 ? 22.797 24.031 14.625 1 71.5 168 ASP A C 1
ATOM 1339 O O . ASP A 1 168 ? 21.766 23.406 14.836 1 71.5 168 ASP A O 1
ATOM 1343 N N . LYS A 1 169 ? 24.016 23.703 14.664 1 66.25 169 LYS A N 1
ATOM 1344 C CA . LYS A 1 169 ? 24.344 22.344 15.055 1 66.25 169 LYS A CA 1
ATOM 1345 C C . LYS A 1 169 ? 23.844 22.031 16.469 1 66.25 169 LYS A C 1
ATOM 1347 O O . LYS A 1 169 ? 23.656 20.875 16.828 1 66.25 169 LYS A O 1
ATOM 1352 N N . SER A 1 170 ? 23.469 23.062 17.062 1 74.69 170 SER A N 1
ATOM 1353 C CA . SER A 1 170 ? 23.016 22.859 18.438 1 74.69 170 SER A CA 1
ATOM 1354 C C . SER A 1 170 ? 21.531 22.562 18.5 1 74.69 170 SER A C 1
ATOM 1356 O O . SER A 1 170 ? 20.953 22.453 19.578 1 74.69 170 SER A O 1
ATOM 1358 N N . CYS A 1 171 ? 21 22.328 17.375 1 88.12 171 CYS A N 1
ATOM 1359 C CA . CYS A 1 171 ? 19.578 22.031 17.375 1 88.12 171 CYS A CA 1
ATOM 1360 C C . CYS A 1 171 ? 19.281 20.703 18.078 1 88.12 171 CYS A C 1
ATOM 1362 O O . CYS A 1 171 ? 18.312 20.594 18.828 1 88.12 171 CYS A O 1
ATOM 1364 N N . VAL A 1 172 ? 20.172 19.797 17.859 1 93.94 172 VAL A N 1
ATOM 1365 C CA . VAL A 1 172 ? 20.078 18.547 18.609 1 93.94 172 VAL A CA 1
ATOM 1366 C C . VAL A 1 172 ? 20.922 18.656 19.891 1 93.94 172 VAL A C 1
ATOM 1368 O O . VAL A 1 172 ? 22.156 18.672 19.828 1 93.94 172 VAL A O 1
ATOM 1371 N N . TYR A 1 173 ? 20.281 18.625 21 1 93.19 173 TYR A N 1
ATOM 1372 C CA . TYR A 1 173 ? 21.047 18.953 22.188 1 93.19 173 TYR A CA 1
ATOM 1373 C C . TYR A 1 173 ? 21.156 17.75 23.125 1 93.19 173 TYR A C 1
ATOM 1375 O O . TYR A 1 173 ? 21.891 17.797 24.109 1 93.19 173 TYR A O 1
ATOM 1383 N N . TYR A 1 174 ? 20.453 16.703 22.781 1 95 174 TYR A N 1
ATOM 1384 C CA . TYR A 1 174 ? 20.531 15.492 23.578 1 95 174 TYR A CA 1
ATOM 1385 C C . TYR A 1 174 ? 20.234 14.258 22.734 1 95 174 TYR A C 1
ATOM 1387 O O . TYR A 1 174 ? 19.281 14.25 21.969 1 95 174 TYR A O 1
ATOM 1395 N N . ILE A 1 175 ? 21.047 13.188 22.922 1 96.5 175 ILE A N 1
ATOM 1396 C CA . ILE A 1 175 ? 20.766 11.898 22.297 1 96.5 175 ILE A CA 1
ATOM 1397 C C . ILE A 1 175 ? 21.141 10.766 23.25 1 96.5 175 ILE A C 1
ATOM 1399 O O . ILE A 1 175 ? 22.125 10.875 24 1 96.5 175 ILE A O 1
ATOM 1403 N N . GLU A 1 176 ? 20.328 9.805 23.219 1 97.06 176 GLU A N 1
ATOM 1404 C CA . GLU A 1 176 ? 20.531 8.57 23.984 1 97.06 176 GLU A CA 1
ATOM 1405 C C . GLU A 1 176 ? 20.266 7.34 23.125 1 97.06 176 GLU A C 1
ATOM 1407 O O . GLU A 1 176 ? 19.312 7.312 22.344 1 97.06 176 GLU A O 1
ATOM 1412 N N . PHE A 1 177 ? 21.234 6.375 23.297 1 97.06 177 PHE A N 1
ATOM 1413 C CA . PHE A 1 177 ? 21.062 5.117 22.578 1 97.06 177 PHE A CA 1
ATOM 1414 C C . PHE A 1 177 ? 21.359 3.932 23.484 1 97.06 177 PHE A C 1
ATOM 1416 O O . PHE A 1 177 ? 22.406 3.885 24.125 1 97.06 177 PHE A O 1
ATOM 1423 N N . GLY A 1 178 ? 20.453 3.047 23.547 1 94.69 178 GLY A N 1
ATOM 1424 C CA . GLY A 1 178 ? 20.625 1.894 24.422 1 94.69 178 GLY A CA 1
ATOM 1425 C C . GLY A 1 178 ? 20.641 2.252 25.891 1 94.69 178 GLY A C 1
ATOM 1426 O O . GLY A 1 178 ? 21.266 1.553 26.703 1 94.69 178 GLY A O 1
ATOM 1427 N N . GLY A 1 179 ? 20.234 3.377 26.172 1 92.44 179 GLY A N 1
ATOM 1428 C CA . GLY A 1 179 ? 20.219 3.82 27.562 1 92.44 179 GLY A CA 1
ATOM 1429 C C . GLY A 1 179 ? 21.453 4.613 27.938 1 92.44 179 GLY A C 1
ATOM 1430 O O . GLY A 1 179 ? 21.625 4.977 29.109 1 92.44 179 GLY A O 1
ATOM 1431 N N . ILE A 1 180 ? 22.219 4.844 26.953 1 94.94 180 ILE A N 1
ATOM 1432 C CA . ILE A 1 180 ? 23.453 5.551 27.219 1 94.94 180 ILE A CA 1
ATOM 1433 C C . ILE A 1 180 ? 23.469 6.887 26.484 1 94.94 180 ILE A C 1
ATOM 1435 O O . ILE A 1 180 ? 23.188 6.945 25.297 1 94.94 180 ILE A O 1
ATOM 1439 N N . ARG A 1 181 ? 23.812 7.906 27.203 1 96.31 181 ARG A N 1
ATOM 1440 C CA . ARG A 1 181 ? 23.922 9.227 26.594 1 96.31 181 ARG A CA 1
ATOM 1441 C C . ARG A 1 181 ? 25.125 9.297 25.656 1 96.31 181 ARG A C 1
ATOM 1443 O O . ARG A 1 181 ? 26.219 8.883 26.031 1 96.31 181 ARG A O 1
ATOM 1450 N N . LEU A 1 182 ? 24.844 9.812 24.516 1 95.56 182 LEU A N 1
ATOM 1451 C CA . LEU A 1 182 ? 25.906 9.945 23.516 1 95.56 182 LEU A CA 1
ATOM 1452 C C . LEU A 1 182 ? 26.219 11.414 23.25 1 95.56 182 LEU A C 1
ATOM 1454 O O . LEU A 1 182 ? 25.422 12.289 23.562 1 95.56 182 LEU A O 1
ATOM 1458 N N . SER A 1 183 ? 27.406 11.602 22.672 1 94 183 SER A N 1
ATOM 1459 C CA . SER A 1 183 ? 27.781 12.945 22.25 1 94 183 SER A CA 1
ATOM 1460 C C . SER A 1 183 ? 27.109 13.312 20.922 1 94 183 SER A C 1
ATOM 1462 O O . SER A 1 183 ? 27.266 12.617 19.922 1 94 183 SER A O 1
ATOM 1464 N N . THR A 1 184 ? 26.469 14.383 20.922 1 93.56 184 THR A N 1
ATOM 1465 C CA . THR A 1 184 ? 25.781 14.828 19.719 1 93.56 184 THR A CA 1
ATOM 1466 C C . THR A 1 184 ? 26.797 15.156 18.625 1 93.56 184 THR A C 1
ATOM 1468 O O . THR A 1 184 ? 26.562 14.883 17.438 1 93.56 184 THR A O 1
ATOM 1471 N N . GLN A 1 185 ? 27.938 15.633 19 1 89.94 185 GLN A N 1
ATOM 1472 C CA . GLN A 1 185 ? 28.953 16.031 18.031 1 89.94 185 GLN A CA 1
ATOM 1473 C C . GLN A 1 185 ? 29.547 14.812 17.312 1 89.94 185 GLN A C 1
ATOM 1475 O O . GLN A 1 185 ? 29.859 14.883 16.125 1 89.94 185 GLN A O 1
ATOM 1480 N N . SER A 1 186 ? 29.531 13.758 18 1 92 186 SER A N 1
ATOM 1481 C CA . SER A 1 186 ? 30.188 12.578 17.453 1 92 186 SER A CA 1
ATOM 1482 C C . SER A 1 186 ? 29.219 11.727 16.656 1 92 186 SER A C 1
ATOM 1484 O O . SER A 1 186 ? 29.609 11.07 15.68 1 92 186 SER A O 1
ATOM 1486 N N . TYR A 1 187 ? 27.984 11.805 17.031 1 94.69 187 TYR A N 1
ATOM 1487 C CA . TYR A 1 187 ? 27.094 10.797 16.469 1 94.69 187 TYR A CA 1
ATOM 1488 C C . TYR A 1 187 ? 26.094 11.43 15.516 1 94.69 187 TYR A C 1
ATOM 1490 O O . TYR A 1 187 ? 25.406 10.727 14.766 1 94.69 187 TYR A O 1
ATOM 1498 N N . ILE A 1 188 ? 26.016 12.688 15.57 1 94.5 188 ILE A N 1
ATOM 1499 C CA . ILE A 1 188 ? 25.156 13.398 14.625 1 94.5 188 ILE A CA 1
ATOM 1500 C C . ILE A 1 188 ? 26.016 14 13.508 1 94.5 188 ILE A C 1
ATOM 1502 O O . ILE A 1 188 ? 26.969 14.727 13.766 1 94.5 188 ILE A O 1
ATOM 1506 N N . LYS A 1 189 ? 25.609 13.617 12.352 1 93 189 LYS A N 1
ATOM 1507 C CA . LYS A 1 189 ? 26.328 14.148 11.195 1 93 189 LYS A CA 1
ATOM 1508 C C . LYS A 1 189 ? 25.391 14.961 10.297 1 93 189 LYS A C 1
ATOM 1510 O O . LYS A 1 189 ? 24.328 14.5 9.922 1 93 189 LYS A O 1
ATOM 1515 N N . TY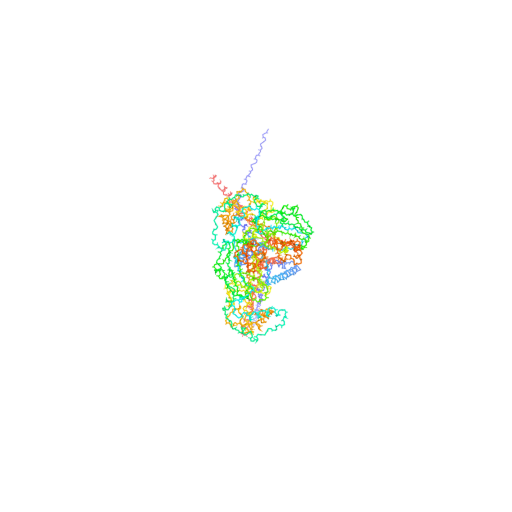R A 1 190 ? 25.844 16.125 10.023 1 92 190 TYR A N 1
ATOM 1516 C CA . TYR A 1 190 ? 25.078 16.984 9.125 1 92 190 TYR A CA 1
ATOM 1517 C C . TYR A 1 190 ? 25.375 16.641 7.668 1 92 190 TYR A C 1
ATOM 1519 O O . TYR A 1 190 ? 26.531 16.344 7.312 1 92 190 TYR A O 1
ATOM 1527 N N . ARG A 1 191 ? 24.297 16.688 6.859 1 91.56 191 ARG A N 1
ATOM 1528 C CA . ARG A 1 191 ? 24.469 16.328 5.457 1 91.56 191 ARG A CA 1
ATOM 1529 C C . ARG A 1 191 ? 23.453 17.047 4.578 1 91.56 191 ARG A C 1
ATOM 1531 O O . ARG A 1 191 ? 22.359 17.406 5.035 1 91.56 191 ARG A O 1
ATOM 1538 N N . VAL A 1 192 ? 23.812 17.141 3.342 1 93.56 192 VAL A N 1
ATOM 1539 C CA . VAL A 1 192 ? 22.938 17.766 2.355 1 93.56 192 VAL A CA 1
ATOM 1540 C C . VAL A 1 192 ? 21.984 16.703 1.783 1 93.56 192 VAL A C 1
ATOM 1542 O O . VAL A 1 192 ? 22.422 15.633 1.363 1 93.56 192 VAL A O 1
ATOM 1545 N N . THR A 1 193 ? 20.719 16.953 1.852 1 94.38 193 THR A N 1
ATOM 1546 C CA . THR A 1 193 ? 19.688 16.125 1.253 1 94.38 193 THR A CA 1
ATOM 1547 C C . THR A 1 193 ? 18.891 16.906 0.223 1 94.38 193 THR A C 1
ATOM 1549 O O . THR A 1 193 ? 19.203 18.062 -0.06 1 94.38 193 THR A O 1
ATOM 1552 N N . ASP A 1 194 ? 17.938 16.266 -0.327 1 93 194 ASP A N 1
ATOM 1553 C CA . ASP A 1 194 ? 17.078 16.953 -1.299 1 93 194 ASP A CA 1
ATOM 1554 C C . ASP A 1 194 ? 16.203 18 -0.62 1 93 194 ASP A C 1
ATOM 1556 O O . ASP A 1 194 ? 15.633 18.859 -1.287 1 93 194 ASP A O 1
ATOM 1560 N N . ALA A 1 195 ? 16.156 17.984 0.709 1 93 195 ALA A N 1
ATOM 1561 C CA . ALA A 1 195 ? 15.367 18.953 1.459 1 93 195 ALA A CA 1
ATOM 1562 C C . ALA A 1 195 ? 16.25 20.031 2.066 1 93 195 ALA A C 1
ATOM 1564 O O . ALA A 1 195 ? 15.766 20.906 2.799 1 93 195 ALA A O 1
ATOM 1565 N N . GLY A 1 196 ? 17.469 20 1.768 1 92.75 196 GLY A N 1
ATOM 1566 C CA . GLY A 1 196 ? 18.422 20.922 2.355 1 92.75 196 GLY A CA 1
ATOM 1567 C C . GLY A 1 196 ? 19.359 20.266 3.348 1 92.75 196 GLY A C 1
ATOM 1568 O O . GLY A 1 196 ? 19.703 19.094 3.207 1 92.75 196 GLY A O 1
ATOM 1569 N N . MET A 1 197 ? 19.812 21.109 4.23 1 93.06 197 MET A N 1
ATOM 1570 C CA . MET A 1 197 ? 20.734 20.594 5.242 1 93.06 197 MET A CA 1
ATOM 1571 C C . MET A 1 197 ? 19.969 19.875 6.344 1 93.06 197 MET A C 1
ATOM 1573 O O . MET A 1 197 ? 19.062 20.438 6.969 1 93.06 197 MET A O 1
ATOM 1577 N N . CYS A 1 198 ? 20.281 18.594 6.5 1 94.56 198 CYS A N 1
ATOM 1578 C CA . CYS A 1 198 ? 19.703 17.75 7.527 1 94.56 198 CYS A CA 1
ATOM 1579 C C . CYS A 1 198 ? 20.781 17.125 8.398 1 94.56 198 CYS A C 1
ATOM 1581 O O . CYS A 1 198 ? 21.969 17.406 8.227 1 94.56 198 CYS A O 1
ATOM 1583 N N . PHE A 1 199 ? 20.406 16.438 9.406 1 95 199 PHE A N 1
ATOM 1584 C CA . PHE A 1 199 ? 21.359 15.648 10.188 1 95 199 PHE A CA 1
ATOM 1585 C C . PHE A 1 199 ? 20.906 14.195 10.281 1 95 199 PHE A C 1
ATOM 1587 O O . PHE A 1 199 ? 19.719 13.906 10.227 1 95 199 PHE A O 1
ATOM 1594 N N . SER A 1 200 ? 21.891 13.367 10.391 1 95.31 200 SER A N 1
ATOM 1595 C CA . SER A 1 200 ? 21.594 11.938 10.422 1 95.31 200 SER A CA 1
ATOM 1596 C C . SER A 1 200 ? 22.266 11.258 11.609 1 95.31 200 SER A C 1
ATOM 1598 O O . SER A 1 200 ? 23.375 11.641 12.016 1 95.31 200 SER A O 1
ATOM 1600 N N . PHE A 1 201 ? 21.531 10.375 12.148 1 96.88 201 PHE A N 1
ATOM 1601 C CA . PHE A 1 201 ? 22.047 9.453 13.156 1 96.88 201 PHE A CA 1
ATOM 1602 C C . PHE A 1 201 ? 22.297 8.078 12.555 1 96.88 201 PHE A C 1
ATOM 1604 O O . PHE A 1 201 ? 21.469 7.562 11.805 1 96.88 201 PHE A O 1
ATOM 1611 N N . ASN A 1 202 ? 23.453 7.523 12.844 1 97 202 ASN A N 1
ATOM 1612 C CA . ASN A 1 202 ? 23.859 6.199 12.383 1 97 202 ASN A CA 1
ATOM 1613 C C . ASN A 1 202 ? 23.922 6.133 10.859 1 97 202 ASN A C 1
ATOM 1615 O O . ASN A 1 202 ? 23.406 5.191 10.258 1 97 202 ASN A O 1
ATOM 1619 N N . GLY A 1 203 ? 24.484 7.117 10.273 1 92.38 203 GLY A N 1
ATOM 1620 C CA . GLY A 1 203 ? 24.672 7.137 8.836 1 92.38 203 GLY A CA 1
ATOM 1621 C C . GLY A 1 203 ? 25.844 6.27 8.383 1 92.38 203 GLY A C 1
ATOM 1622 O O . GLY A 1 203 ? 26.453 5.566 9.188 1 92.38 203 GLY A O 1
ATOM 1623 N N . PRO A 1 204 ? 26.141 6.344 7.113 1 86.62 204 PRO A N 1
ATOM 1624 C CA . PRO A 1 204 ? 27.188 5.477 6.566 1 86.62 204 PRO A CA 1
ATOM 1625 C C . PRO A 1 204 ? 28.578 5.781 7.145 1 86.62 204 PRO A C 1
ATOM 1627 O O . PRO A 1 204 ? 29.438 4.902 7.168 1 86.62 204 PRO A O 1
ATOM 1630 N N . SER A 1 205 ? 28.781 6.926 7.598 1 84.44 205 SER A N 1
ATOM 1631 C CA . SER A 1 205 ? 30.078 7.316 8.125 1 84.44 205 SER A CA 1
ATOM 1632 C C . SER A 1 205 ? 30.312 6.742 9.516 1 84.44 205 SER A C 1
ATOM 1634 O O . SER A 1 205 ? 31.438 6.699 10 1 84.44 205 SER A O 1
ATOM 1636 N N . GLN A 1 206 ? 29.25 6.406 10.109 1 88.12 206 GLN A N 1
ATOM 1637 C CA . GLN A 1 206 ? 29.375 5.793 11.43 1 88.12 206 GLN A CA 1
ATOM 1638 C C . GLN A 1 206 ? 29.797 4.332 11.32 1 88.12 206 GLN A C 1
ATOM 1640 O O . GLN A 1 206 ? 29 3.467 10.977 1 88.12 206 GLN A O 1
ATOM 1645 N N . THR A 1 207 ? 31.047 4.113 11.664 1 88.19 207 THR A N 1
ATOM 1646 C CA . THR A 1 207 ? 31.578 2.752 11.633 1 88.19 207 THR A CA 1
ATOM 1647 C C . THR A 1 207 ? 32.219 2.389 12.969 1 88.19 207 THR A C 1
ATOM 1649 O O . THR A 1 207 ? 33.031 3.141 13.492 1 88.19 207 THR A O 1
ATOM 1652 N N . PRO A 1 208 ? 31.891 1.312 13.602 1 92.25 208 PRO A N 1
ATOM 1653 C CA . PRO A 1 208 ? 30.875 0.349 13.172 1 92.25 208 PRO A CA 1
ATOM 1654 C C . PRO A 1 208 ? 29.453 0.861 13.367 1 92.25 208 PRO A C 1
ATOM 1656 O O . PRO A 1 208 ? 29.219 1.771 14.172 1 92.25 208 PRO A O 1
ATOM 1659 N N . PRO A 1 209 ? 28.562 0.241 12.617 1 95 209 PRO A N 1
ATOM 1660 C CA . PRO A 1 209 ? 27.172 0.649 12.82 1 95 209 PRO A CA 1
ATOM 1661 C C . PRO A 1 209 ? 26.672 0.344 14.227 1 95 209 PRO A C 1
ATOM 1663 O O . PRO A 1 209 ? 27.125 -0.614 14.852 1 95 209 PRO A O 1
ATOM 1666 N N . LEU A 1 210 ? 25.75 1.168 14.648 1 96.25 210 LEU A N 1
ATOM 1667 C CA . LEU A 1 210 ? 25.141 0.933 15.953 1 96.25 210 LEU A CA 1
ATOM 1668 C C . LEU A 1 210 ? 24.141 -0.211 15.891 1 96.25 210 LEU A C 1
ATOM 1670 O O . LEU A 1 210 ? 23.453 -0.378 14.883 1 96.25 210 LEU A O 1
ATOM 1674 N N . VAL A 1 211 ? 24.109 -0.951 17.016 1 96.31 211 VAL A N 1
ATOM 1675 C CA . VAL A 1 211 ? 23.266 -2.143 17.062 1 96.31 211 VAL A CA 1
ATOM 1676 C C . VAL A 1 211 ? 22.344 -2.072 18.281 1 96.31 211 VAL A C 1
ATOM 1678 O O . VAL A 1 211 ? 22.75 -1.638 19.359 1 96.31 211 VAL A O 1
ATOM 1681 N N . SER A 1 212 ? 21.094 -2.426 18.016 1 96.06 212 SER A N 1
ATOM 1682 C CA . SER A 1 212 ? 20.141 -2.545 19.125 1 96.06 212 SER A CA 1
ATOM 1683 C C . SER A 1 212 ? 20.141 -3.953 19.703 1 96.06 212 SER A C 1
ATOM 1685 O O . SER A 1 212 ? 19.984 -4.934 18.969 1 96.06 212 SER A O 1
ATOM 1687 N N . LYS A 1 213 ? 20.172 -4.027 20.953 1 94.31 213 LYS A N 1
ATOM 1688 C CA . LYS A 1 213 ? 20.266 -5.328 21.625 1 94.31 213 LYS A CA 1
ATOM 1689 C C . LYS A 1 213 ? 18.984 -5.637 22.391 1 94.31 213 LYS A C 1
ATOM 1691 O O . LYS A 1 213 ? 18.781 -6.766 22.828 1 94.31 213 LYS A O 1
ATOM 1696 N N . MET A 1 214 ? 18.188 -4.688 22.531 1 91.94 214 MET A N 1
ATOM 1697 C CA . MET A 1 214 ? 16.922 -4.859 23.234 1 91.94 214 MET A CA 1
ATOM 1698 C C . MET A 1 214 ? 15.82 -4.043 22.562 1 91.94 214 MET A C 1
ATOM 1700 O O . MET A 1 214 ? 16.094 -3.018 21.938 1 91.94 214 MET A O 1
ATOM 1704 N N . ILE A 1 215 ? 14.602 -4.523 22.781 1 91.62 215 ILE A N 1
ATOM 1705 C CA . ILE A 1 215 ? 13.453 -3.816 22.234 1 91.62 215 ILE A CA 1
ATOM 1706 C C . ILE A 1 215 ? 12.93 -2.803 23.25 1 91.62 215 ILE A C 1
ATOM 1708 O O . ILE A 1 215 ? 13.227 -2.902 24.438 1 91.62 215 ILE A O 1
ATOM 1712 N N . GLY A 1 216 ? 12.188 -1.806 22.719 1 90.69 216 GLY A N 1
ATOM 1713 C CA . GLY A 1 216 ? 11.508 -0.896 23.641 1 90.69 216 GLY A CA 1
ATOM 1714 C C . GLY A 1 216 ? 11.969 0.542 23.5 1 90.69 216 GLY A C 1
ATOM 1715 O O . GLY A 1 216 ? 13.07 0.801 23 1 90.69 216 GLY A O 1
ATOM 1716 N N . SER A 1 217 ? 11.234 1.388 24.062 1 90.62 217 SER A N 1
ATOM 1717 C CA . SER A 1 217 ? 11.43 2.82 23.859 1 90.62 217 SER A CA 1
ATOM 1718 C C . SER A 1 217 ? 12.633 3.334 24.641 1 90.62 217 SER A C 1
ATOM 1720 O O . SER A 1 217 ? 13.219 4.359 24.297 1 90.62 217 SER A O 1
ATOM 1722 N N . ARG A 1 218 ? 13.023 2.637 25.641 1 89.88 218 ARG A N 1
ATOM 1723 C CA . ARG A 1 218 ? 14.148 3.1 26.453 1 89.88 218 ARG A CA 1
ATOM 1724 C C . ARG A 1 218 ? 15.477 2.633 25.875 1 89.88 218 ARG A C 1
ATOM 1726 O O . ARG A 1 218 ? 16.531 3.119 26.266 1 89.88 218 ARG A O 1
ATOM 1733 N N . ARG A 1 219 ? 15.367 1.775 24.969 1 90.94 219 ARG A N 1
ATOM 1734 C CA . ARG A 1 219 ? 16.594 1.136 24.5 1 90.94 219 ARG A CA 1
ATOM 1735 C C . ARG A 1 219 ? 16.922 1.534 23.062 1 90.94 219 ARG A C 1
ATOM 1737 O O . ARG A 1 219 ? 17.938 1.12 22.516 1 90.94 219 ARG A O 1
ATOM 1744 N N . GLY A 1 220 ? 16.062 2.234 22.5 1 96 220 GLY A N 1
ATOM 1745 C CA . GLY A 1 220 ? 16.328 2.758 21.172 1 96 220 GLY A CA 1
ATOM 1746 C C . GLY A 1 220 ? 16.969 4.129 21.188 1 96 220 GLY A C 1
ATOM 1747 O O . GLY A 1 220 ? 17.812 4.418 22.047 1 96 220 GLY A O 1
ATOM 1748 N N . LEU A 1 221 ? 16.734 4.867 20.188 1 97.81 221 LEU A N 1
ATOM 1749 C CA . LEU A 1 221 ? 17.266 6.219 20.062 1 97.81 221 LEU A CA 1
ATOM 1750 C C . LEU A 1 221 ? 16.297 7.242 20.641 1 97.81 221 LEU A C 1
ATOM 1752 O O . LEU A 1 221 ? 15.125 7.266 20.281 1 97.81 221 LEU A O 1
ATOM 1756 N N . THR A 1 222 ? 16.734 7.969 21.562 1 97.56 222 THR A N 1
ATOM 1757 C CA . THR A 1 222 ? 16.016 9.133 22.078 1 97.56 222 THR A CA 1
ATOM 1758 C C . THR A 1 222 ? 16.75 10.422 21.703 1 97.56 222 THR A C 1
ATOM 1760 O O . THR A 1 222 ? 17.953 10.539 21.922 1 97.56 222 THR A O 1
ATOM 1763 N N . MET A 1 223 ? 16 11.359 21.156 1 97 223 MET A N 1
ATOM 1764 C CA . MET A 1 223 ? 16.609 12.625 20.766 1 97 223 MET A CA 1
ATOM 1765 C C . MET A 1 223 ? 15.719 13.797 21.188 1 97 223 MET A C 1
ATOM 1767 O O . MET A 1 223 ? 14.492 13.711 21.109 1 97 223 MET A O 1
ATOM 1771 N N . PHE A 1 224 ? 16.328 14.867 21.641 1 96.69 224 PHE A N 1
ATOM 1772 C CA . PHE A 1 224 ? 15.672 16.141 21.859 1 96.69 224 PHE A CA 1
ATOM 1773 C C . PHE A 1 224 ? 16.156 17.188 20.875 1 96.69 224 PHE A C 1
ATOM 1775 O O . PHE A 1 224 ? 17.359 17.406 20.734 1 96.69 224 PHE A O 1
ATOM 1782 N N . VAL A 1 225 ? 15.211 17.812 20.203 1 96.88 225 VAL A N 1
ATOM 1783 C CA . VAL A 1 225 ? 15.555 18.734 19.125 1 96.88 225 VAL A CA 1
ATOM 1784 C C . VAL A 1 225 ? 14.906 20.094 19.375 1 96.88 225 VAL A C 1
ATOM 1786 O O . VAL A 1 225 ? 13.742 20.156 19.797 1 96.88 225 VAL A O 1
ATOM 1789 N N . TYR A 1 226 ? 15.648 21.094 19.203 1 96.06 226 TYR A N 1
ATOM 1790 C CA . TYR A 1 226 ? 15.195 22.484 19.234 1 96.06 226 TYR A CA 1
ATOM 1791 C C . TYR A 1 226 ? 15.047 23.047 17.828 1 96.06 226 TYR A C 1
ATOM 1793 O O . TYR A 1 226 ? 16.031 23.109 17.078 1 96.06 226 TYR A O 1
ATOM 1801 N N . ILE A 1 227 ? 13.852 23.547 17.422 1 95.19 227 ILE A N 1
ATOM 1802 C CA . ILE A 1 227 ? 13.641 23.844 16 1 95.19 227 ILE A CA 1
ATOM 1803 C C . ILE A 1 227 ? 13.695 25.344 15.781 1 95.19 227 ILE A C 1
ATOM 1805 O O . ILE A 1 227 ? 13.781 25.812 14.648 1 95.19 227 ILE A O 1
ATOM 1809 N N . ASP A 1 228 ? 13.594 26.234 16.766 1 93.38 228 ASP A N 1
ATOM 1810 C CA . ASP A 1 228 ? 13.766 27.672 16.688 1 93.38 228 ASP A CA 1
ATOM 1811 C C . ASP A 1 228 ? 12.828 28.281 15.641 1 93.38 228 ASP A C 1
ATOM 1813 O O . ASP A 1 228 ? 13.281 28.938 14.703 1 93.38 228 ASP A O 1
ATOM 1817 N N . GLN A 1 229 ? 11.586 28.281 15.883 1 93.44 229 GLN A N 1
ATOM 1818 C CA . GLN A 1 229 ? 10.562 28.703 14.93 1 93.44 229 GLN A CA 1
ATOM 1819 C C . GLN A 1 229 ? 10.688 30.203 14.617 1 93.44 229 GLN A C 1
ATOM 1821 O O . GLN A 1 229 ? 10.297 30.641 13.539 1 93.44 229 GLN A O 1
ATOM 1826 N N . ASP A 1 230 ? 11.172 30.953 15.516 1 91.19 230 ASP A N 1
ATOM 1827 C CA . ASP A 1 230 ? 11.266 32.406 15.336 1 91.19 230 ASP A CA 1
ATOM 1828 C C . ASP A 1 230 ? 12.172 32.75 14.156 1 91.19 230 ASP A C 1
ATOM 1830 O O . ASP A 1 230 ? 12.062 33.812 13.578 1 91.19 230 ASP A O 1
ATOM 1834 N N . ASN A 1 231 ? 12.977 31.844 13.82 1 91.19 231 ASN A N 1
ATOM 1835 C CA . ASN A 1 231 ? 13.922 32.094 12.742 1 91.19 231 ASN A CA 1
ATOM 1836 C C . ASN A 1 231 ? 13.578 31.297 11.492 1 91.19 231 ASN A C 1
ATOM 1838 O O . ASN A 1 231 ? 14.43 31.109 10.617 1 91.19 231 ASN A O 1
ATOM 1842 N N . TYR A 1 232 ? 12.352 30.875 11.43 1 92.19 232 TYR A N 1
ATOM 1843 C CA . TYR A 1 232 ? 11.859 30.234 10.227 1 92.19 232 TYR A CA 1
ATOM 1844 C C . TYR A 1 232 ? 11.773 31.219 9.07 1 92.19 232 TYR A C 1
ATOM 1846 O O . TYR A 1 232 ? 11.578 32.406 9.281 1 92.19 232 TYR A O 1
ATOM 1854 N N . ILE A 1 233 ? 11.922 30.672 7.898 1 91.56 233 ILE A N 1
ATOM 1855 C CA . ILE A 1 233 ? 11.414 31.391 6.73 1 91.56 233 ILE A CA 1
ATOM 1856 C C . ILE A 1 233 ? 9.945 31.031 6.508 1 91.56 233 ILE A C 1
ATOM 1858 O O . ILE A 1 233 ? 9.289 30.5 7.402 1 91.56 233 ILE A O 1
ATOM 1862 N N . PHE A 1 234 ? 9.414 31.547 5.348 1 90.44 234 PHE A N 1
ATOM 1863 C CA . PHE A 1 234 ? 8.086 31.094 4.93 1 90.44 234 PHE A CA 1
ATOM 1864 C C . PHE A 1 234 ? 8.188 29.875 4.02 1 90.44 234 PHE A C 1
ATOM 1866 O O . PHE A 1 234 ? 8.18 30.016 2.795 1 90.44 234 PHE A O 1
ATOM 1873 N N . PRO A 1 235 ? 8.32 28.781 4.691 1 89.31 235 PRO A N 1
ATOM 1874 C CA . PRO A 1 235 ? 8.469 27.578 3.861 1 89.31 235 PRO A CA 1
ATOM 1875 C C . PRO A 1 235 ? 7.16 27.172 3.18 1 89.31 235 PRO A C 1
ATOM 1877 O O . PRO A 1 235 ? 6.105 27.734 3.475 1 89.31 235 PRO A O 1
ATOM 1880 N N . GLU A 1 236 ? 7.332 26.25 2.271 1 84.62 236 GLU A N 1
ATOM 1881 C CA . GLU A 1 236 ? 6.156 25.75 1.563 1 84.62 236 GLU A CA 1
ATOM 1882 C C . GLU A 1 236 ? 5.172 25.094 2.525 1 84.62 236 GLU A C 1
ATOM 1884 O O . GLU A 1 236 ? 3.959 25.25 2.387 1 84.62 236 GLU A O 1
ATOM 1889 N N . ASN A 1 237 ? 5.711 24.328 3.375 1 88.06 237 ASN A N 1
ATOM 1890 C CA . ASN A 1 237 ? 4.914 23.781 4.477 1 88.06 237 ASN A CA 1
ATOM 1891 C C . ASN A 1 237 ? 4.723 24.812 5.582 1 88.06 237 ASN A C 1
ATOM 1893 O O . ASN A 1 237 ? 5.699 25.297 6.16 1 88.06 237 ASN A O 1
ATOM 1897 N N . MET A 1 238 ? 3.545 25.141 5.867 1 91.94 238 MET A N 1
ATOM 1898 C CA . MET A 1 238 ? 3.285 26.234 6.797 1 91.94 238 MET A CA 1
ATOM 1899 C C . MET A 1 238 ? 3.326 25.734 8.242 1 91.94 238 MET A C 1
ATOM 1901 O O . MET A 1 238 ? 3.109 26.516 9.172 1 91.94 238 MET A O 1
ATOM 1905 N N . GLY A 1 239 ? 3.645 24.5 8.359 1 93.88 239 GLY A N 1
ATOM 1906 C CA . GLY A 1 239 ? 3.672 23.906 9.688 1 93.88 239 GLY A CA 1
ATOM 1907 C C . GLY A 1 239 ? 5 24.094 10.391 1 93.88 239 GLY A C 1
ATOM 1908 O O . GLY A 1 239 ? 5.934 24.688 9.836 1 93.88 239 GLY A O 1
ATOM 1909 N N . ALA A 1 240 ? 5 23.75 11.688 1 96.5 240 ALA A N 1
ATOM 1910 C CA . ALA A 1 240 ? 6.207 23.766 12.516 1 96.5 240 ALA A CA 1
ATOM 1911 C C . ALA A 1 240 ? 6.566 22.375 13 1 96.5 240 ALA A C 1
ATOM 1913 O O . ALA A 1 240 ? 5.719 21.656 13.539 1 96.5 240 ALA A O 1
ATOM 1914 N N . GLY A 1 241 ? 7.73 22 12.719 1 96.12 241 GLY A N 1
ATOM 1915 C CA . GLY A 1 241 ? 8.18 20.688 13.133 1 96.12 241 GLY A CA 1
ATOM 1916 C C . GLY A 1 241 ? 9.367 20.188 12.336 1 96.12 241 GLY A C 1
ATOM 1917 O O . GLY A 1 241 ? 10.266 20.953 11.992 1 96.12 241 GLY A O 1
ATOM 1918 N N . LEU A 1 242 ? 9.391 18.875 12.258 1 96.38 242 LEU A N 1
ATOM 1919 C CA . LEU A 1 242 ? 10.516 18.219 11.609 1 96.38 242 LEU A CA 1
ATOM 1920 C C . LEU A 1 242 ? 10.039 17.266 10.523 1 96.38 242 LEU A C 1
ATOM 1922 O O . LEU A 1 242 ? 8.906 16.781 10.578 1 96.38 242 LEU A O 1
ATOM 1926 N N . LYS A 1 243 ? 10.891 17.109 9.547 1 95.88 243 LYS A N 1
ATOM 1927 C CA . LYS A 1 243 ? 10.789 15.992 8.609 1 95.88 243 LYS A CA 1
ATOM 1928 C C . LYS A 1 243 ? 11.758 14.875 8.984 1 95.88 243 LYS A C 1
ATOM 1930 O O . LYS A 1 243 ? 12.953 15.125 9.18 1 95.88 243 LYS A O 1
ATOM 1935 N N . VAL A 1 244 ? 11.227 13.68 9.047 1 97.25 244 VAL A N 1
ATOM 1936 C CA . VAL A 1 244 ? 12.07 12.594 9.516 1 97.25 244 VAL A CA 1
ATOM 1937 C C . VAL A 1 244 ? 11.969 11.406 8.562 1 97.25 244 VAL A C 1
ATOM 1939 O O . VAL A 1 244 ? 10.883 11.102 8.055 1 97.25 244 VAL A O 1
ATOM 1942 N N . ALA A 1 245 ? 13.086 10.781 8.305 1 96.69 245 ALA A N 1
ATOM 1943 C CA . ALA A 1 245 ? 13.125 9.562 7.512 1 96.69 245 ALA A CA 1
ATOM 1944 C C . ALA A 1 245 ? 13.953 8.477 8.203 1 96.69 245 ALA A C 1
ATOM 1946 O O . ALA A 1 245 ? 15 8.766 8.789 1 96.69 245 ALA A O 1
ATOM 1947 N N . ILE A 1 246 ? 13.398 7.309 8.219 1 96.81 246 ILE A N 1
ATOM 1948 C CA . ILE A 1 246 ? 14.117 6.121 8.664 1 96.81 246 ILE A CA 1
ATOM 1949 C C . ILE A 1 246 ? 14.469 5.246 7.465 1 96.81 246 ILE A C 1
ATOM 1951 O O . ILE A 1 246 ? 13.586 4.859 6.691 1 96.81 246 ILE A O 1
ATOM 1955 N N . HIS A 1 247 ? 15.695 4.949 7.312 1 95.81 247 HIS A N 1
ATOM 1956 C CA . HIS A 1 247 ? 16.109 4.258 6.098 1 95.81 247 HIS A CA 1
ATOM 1957 C C . HIS A 1 247 ? 17.359 3.418 6.344 1 95.81 247 HIS A C 1
ATOM 1959 O O . HIS A 1 247 ? 18 3.543 7.391 1 95.81 247 HIS A O 1
ATOM 1965 N N . ASP A 1 248 ? 17.641 2.604 5.371 1 95.06 248 ASP A N 1
ATOM 1966 C CA . ASP A 1 248 ? 18.875 1.83 5.402 1 95.06 248 ASP A CA 1
ATOM 1967 C C . ASP A 1 248 ? 20.094 2.746 5.344 1 95.06 248 ASP A C 1
ATOM 1969 O O . ASP A 1 248 ? 20.078 3.768 4.656 1 95.06 248 ASP A O 1
ATOM 1973 N N . ARG A 1 249 ? 21.141 2.35 5.996 1 93.88 249 ARG A N 1
ATOM 1974 C CA . ARG A 1 249 ? 22.328 3.186 6.156 1 93.88 249 ARG A CA 1
ATOM 1975 C C . ARG A 1 249 ? 22.969 3.492 4.809 1 93.88 249 ARG A C 1
ATOM 1977 O O . ARG A 1 249 ? 23.562 4.555 4.629 1 93.88 249 ARG A O 1
ATOM 1984 N N . ASN A 1 250 ? 22.766 2.607 3.879 1 90.94 250 ASN A N 1
ATOM 1985 C CA . ASN A 1 250 ? 23.469 2.742 2.605 1 90.94 250 ASN A CA 1
ATOM 1986 C C . ASN A 1 250 ? 22.562 3.303 1.519 1 90.94 250 ASN A C 1
ATOM 1988 O O . ASN A 1 250 ? 22.938 3.324 0.344 1 90.94 250 ASN A O 1
ATOM 1992 N N . VAL A 1 251 ? 21.422 3.789 1.925 1 93.56 251 VAL A N 1
ATOM 1993 C CA . VAL A 1 251 ? 20.469 4.309 0.954 1 93.56 251 VAL A CA 1
ATOM 1994 C C . VAL A 1 251 ? 20.25 5.801 1.193 1 93.56 251 VAL A C 1
ATOM 1996 O O . VAL A 1 251 ? 20.078 6.234 2.336 1 93.56 251 VAL A O 1
ATOM 1999 N N . GLU A 1 252 ? 20.281 6.523 0.067 1 94.38 252 GLU A N 1
ATOM 2000 C CA . GLU A 1 252 ? 19.984 7.949 0.158 1 94.38 252 GLU A CA 1
ATOM 2001 C C . GLU A 1 252 ? 18.516 8.188 0.471 1 94.38 252 GLU A C 1
ATOM 2003 O O . GLU A 1 252 ? 17.641 7.66 -0.213 1 94.38 252 GLU A O 1
ATOM 2008 N N . PRO A 1 253 ? 18.234 8.984 1.501 1 94 253 PRO A N 1
ATOM 2009 C CA . PRO A 1 253 ? 16.828 9.227 1.84 1 94 253 PRO A CA 1
ATOM 2010 C C . PRO A 1 253 ? 16.172 10.242 0.918 1 94 253 PRO A C 1
ATOM 2012 O O . PRO A 1 253 ? 16.812 11.211 0.504 1 94 253 PRO A O 1
ATOM 2015 N N . ASN A 1 254 ? 15.023 9.984 0.557 1 92.81 254 ASN A N 1
ATOM 2016 C CA . ASN A 1 254 ? 14.164 10.953 -0.111 1 92.81 254 ASN A CA 1
ATOM 2017 C C . ASN A 1 254 ? 13.391 11.797 0.894 1 92.81 254 ASN A C 1
ATOM 2019 O O . ASN A 1 254 ? 12.227 11.508 1.186 1 92.81 254 ASN A O 1
ATOM 2023 N N . MET A 1 255 ? 13.977 12.828 1.337 1 92.56 255 MET A N 1
ATOM 2024 C CA . MET A 1 255 ? 13.453 13.602 2.455 1 92.56 255 MET A CA 1
ATOM 2025 C C . MET A 1 255 ? 12.242 14.43 2.023 1 92.56 255 MET A C 1
ATOM 2027 O O . MET A 1 255 ? 11.32 14.641 2.811 1 92.56 255 MET A O 1
ATOM 2031 N N . GLU A 1 256 ? 12.336 14.828 0.87 1 85.06 256 GLU A N 1
ATOM 2032 C CA . GLU A 1 256 ? 11.273 15.719 0.413 1 85.06 256 GLU A CA 1
ATOM 2033 C C . GLU A 1 256 ? 9.961 14.961 0.229 1 85.06 256 GLU A C 1
ATOM 2035 O O . GLU A 1 256 ? 8.891 15.469 0.567 1 85.06 256 GLU A O 1
ATOM 2040 N N . GLU A 1 257 ? 10.188 13.664 -0.211 1 77.88 257 GLU A N 1
ATOM 2041 C CA . GLU A 1 257 ? 8.953 13.008 -0.643 1 77.88 257 GLU A CA 1
ATOM 2042 C C . GLU A 1 257 ? 8.586 11.859 0.285 1 77.88 257 GLU A C 1
ATOM 2044 O O . GLU A 1 257 ? 7.418 11.492 0.398 1 77.88 257 GLU A O 1
ATOM 2049 N N . ASN A 1 258 ? 9.516 11.328 0.947 1 80.06 258 ASN A N 1
ATOM 2050 C CA . ASN A 1 258 ? 9.227 10.125 1.71 1 80.06 258 ASN A CA 1
ATOM 2051 C C . ASN A 1 258 ? 9.57 10.297 3.188 1 80.06 258 ASN A C 1
ATOM 2053 O O . ASN A 1 258 ? 9.969 9.336 3.854 1 80.06 258 ASN A O 1
ATOM 2057 N N . SER A 1 259 ? 9.406 11.445 3.646 1 92.62 259 SER A N 1
ATOM 2058 C CA . SER A 1 259 ? 9.602 11.703 5.07 1 92.62 259 SER A CA 1
ATOM 2059 C C . SER A 1 259 ? 8.266 11.875 5.785 1 92.62 259 SER A C 1
ATOM 2061 O O . SER A 1 259 ? 7.234 12.086 5.141 1 92.62 259 SER A O 1
ATOM 2063 N N . PHE A 1 260 ? 8.273 11.641 7.055 1 94.94 260 PHE A N 1
ATOM 2064 C CA . PHE A 1 260 ? 7.082 11.922 7.844 1 94.94 260 PHE A CA 1
ATOM 2065 C C . PHE A 1 260 ? 7.297 13.141 8.727 1 94.94 260 PHE A C 1
ATOM 2067 O O . PHE A 1 260 ? 8.438 13.516 9.008 1 94.94 260 PHE A O 1
ATOM 2074 N N . LEU A 1 261 ? 6.207 13.688 9.109 1 96.44 261 LEU A N 1
ATOM 2075 C CA . LEU A 1 261 ? 6.246 14.93 9.883 1 96.44 261 LEU A CA 1
ATOM 2076 C C . LEU A 1 261 ? 6.152 14.648 11.375 1 96.44 261 LEU A C 1
ATOM 2078 O O . LEU A 1 261 ? 5.457 13.719 11.789 1 96.44 261 LEU A O 1
ATOM 2082 N N . VAL A 1 262 ? 6.859 15.422 12.078 1 96.94 262 VAL A N 1
ATOM 2083 C CA . VAL A 1 262 ? 6.738 15.422 13.531 1 96.94 262 VAL A CA 1
ATOM 2084 C C . VAL A 1 262 ? 6.484 16.844 14.023 1 96.94 262 VAL A C 1
ATOM 2086 O O . VAL A 1 262 ? 7.254 17.766 13.727 1 96.94 262 VAL A O 1
ATOM 2089 N N . SER A 1 263 ? 5.52 16.984 14.797 1 97.06 263 SER A N 1
ATOM 2090 C CA . SER A 1 263 ? 5.082 18.297 15.242 1 97.06 263 SER A CA 1
ATOM 2091 C C . SER A 1 263 ? 5.938 18.812 16.391 1 97.06 263 SER A C 1
ATOM 2093 O O . SER A 1 263 ? 6.371 18.031 17.25 1 97.06 263 SER A O 1
ATOM 2095 N N . SER A 1 264 ? 6.094 20.141 16.422 1 96.38 264 SER A N 1
ATOM 2096 C CA . SER A 1 264 ? 6.688 20.75 17.609 1 96.38 264 SER A CA 1
ATOM 2097 C C . SER A 1 264 ? 5.809 20.531 18.844 1 96.38 264 SER A C 1
ATOM 2099 O O . SER A 1 264 ? 4.598 20.344 18.719 1 96.38 264 SER A O 1
ATOM 2101 N N . GLY A 1 265 ? 6.426 20.516 19.953 1 96.19 265 GLY A N 1
ATOM 2102 C CA . GLY A 1 265 ? 5.68 20.422 21.188 1 96.19 265 GLY A CA 1
ATOM 2103 C C . GLY A 1 265 ? 5.121 19.031 21.453 1 96.19 265 GLY A C 1
ATOM 2104 O O . GLY A 1 265 ? 4.066 18.891 22.078 1 96.19 265 GLY A O 1
ATOM 2105 N N . THR A 1 266 ? 5.766 18.031 20.875 1 96.69 266 THR A N 1
ATOM 2106 C CA . THR A 1 266 ? 5.258 16.688 21.094 1 96.69 266 THR A CA 1
ATOM 2107 C C . THR A 1 266 ? 6.391 15.734 21.453 1 96.69 266 THR A C 1
ATOM 2109 O O . THR A 1 266 ? 7.559 16.016 21.172 1 96.69 266 THR A O 1
ATOM 2112 N N . VAL A 1 267 ? 6.031 14.742 22.203 1 96.31 267 VAL A N 1
ATOM 2113 C CA . VAL A 1 267 ? 6.824 13.523 22.312 1 96.31 267 VAL A CA 1
ATOM 2114 C C . VAL A 1 267 ? 6.312 12.484 21.328 1 96.31 267 VAL A C 1
ATOM 2116 O O . VAL A 1 267 ? 5.133 12.125 21.344 1 96.31 267 VAL A O 1
ATOM 2119 N N . THR A 1 268 ? 7.199 12.078 20.484 1 96.88 268 THR A N 1
ATOM 2120 C CA . THR A 1 268 ? 6.766 11.156 19.438 1 96.88 268 THR A CA 1
ATOM 2121 C C . THR A 1 268 ? 7.5 9.82 19.562 1 96.88 268 THR A C 1
ATOM 2123 O O . THR A 1 268 ? 8.734 9.781 19.562 1 96.88 268 THR A O 1
ATOM 2126 N N . TYR A 1 269 ? 6.723 8.742 19.688 1 96.94 269 TYR A N 1
ATOM 2127 C CA . TYR A 1 269 ? 7.246 7.383 19.656 1 96.94 269 TYR A CA 1
ATOM 2128 C C . TYR A 1 269 ? 7.137 6.793 18.25 1 96.94 269 TYR A C 1
ATOM 2130 O O . TYR A 1 269 ? 6.09 6.887 17.609 1 96.94 269 TYR A O 1
ATOM 2138 N N . VAL A 1 270 ? 8.242 6.219 17.844 1 96.94 270 VAL A N 1
ATOM 2139 C CA . VAL A 1 270 ? 8.25 5.602 16.516 1 96.94 270 VAL A CA 1
ATOM 2140 C C . VAL A 1 270 ? 8.781 4.172 16.609 1 96.94 270 VAL A C 1
ATOM 2142 O O . VAL A 1 270 ? 9.945 3.912 16.312 1 96.94 270 VAL A O 1
ATOM 2145 N N . PRO A 1 271 ? 7.945 3.238 16.984 1 96.62 271 PRO A N 1
ATOM 2146 C CA . PRO A 1 271 ? 8.359 1.837 16.891 1 96.62 271 PRO A CA 1
ATOM 2147 C C . PRO A 1 271 ? 8.578 1.394 15.438 1 96.62 271 PRO A C 1
ATOM 2149 O O . PRO A 1 271 ? 7.82 1.783 14.547 1 96.62 271 PRO A O 1
ATOM 2152 N N . ILE A 1 272 ? 9.594 0.558 15.242 1 96.56 272 ILE A N 1
ATOM 2153 C CA . ILE A 1 272 ? 9.953 0.186 13.875 1 96.56 272 ILE A CA 1
ATOM 2154 C C . ILE A 1 272 ? 10 -1.336 13.75 1 96.56 272 ILE A C 1
ATOM 2156 O O . ILE A 1 272 ? 10.359 -2.031 14.703 1 96.56 272 ILE A O 1
ATOM 2160 N N . ILE A 1 273 ? 9.602 -1.812 12.617 1 96.5 273 ILE A N 1
ATOM 2161 C CA . ILE A 1 273 ? 9.727 -3.215 12.234 1 96.5 273 ILE A CA 1
ATOM 2162 C C . ILE A 1 273 ? 10.547 -3.334 10.953 1 96.5 273 ILE A C 1
ATOM 2164 O O . ILE A 1 273 ? 10.219 -2.719 9.938 1 96.5 273 ILE A O 1
ATOM 2168 N N . LYS A 1 274 ? 11.562 -4.145 11.055 1 96.88 274 LYS A N 1
ATOM 2169 C CA . LYS A 1 274 ? 12.453 -4.332 9.914 1 96.88 274 LYS A CA 1
ATOM 2170 C C . LYS A 1 274 ? 11.953 -5.449 9 1 96.88 274 LYS A C 1
ATOM 2172 O O . LYS A 1 274 ? 11.586 -6.527 9.477 1 96.88 274 LYS A O 1
ATOM 2177 N N . ARG A 1 275 ? 11.945 -5.133 7.73 1 95.88 275 ARG A N 1
ATOM 2178 C CA . ARG A 1 275 ? 11.633 -6.129 6.711 1 95.88 275 ARG A CA 1
ATOM 2179 C C . ARG A 1 275 ? 12.695 -6.133 5.613 1 95.88 275 ARG A C 1
ATOM 2181 O O . ARG A 1 275 ? 13.172 -5.074 5.203 1 95.88 275 ARG A O 1
ATOM 2188 N N . GLU A 1 276 ? 12.992 -7.344 5.172 1 96.56 276 GLU A N 1
ATOM 2189 C CA . GLU A 1 276 ? 13.992 -7.488 4.113 1 96.56 276 GLU A CA 1
ATOM 2190 C C . GLU A 1 276 ? 13.383 -8.133 2.869 1 96.56 276 GLU A C 1
ATOM 2192 O O . GLU A 1 276 ? 12.641 -9.102 2.969 1 96.56 276 GLU A O 1
ATOM 2197 N N . TYR A 1 277 ? 13.734 -7.555 1.78 1 94.81 277 TYR A N 1
ATOM 2198 C CA . TYR A 1 277 ? 13.281 -8.07 0.496 1 94.81 277 TYR A CA 1
ATOM 2199 C C . TYR A 1 277 ? 14.453 -8.508 -0.369 1 94.81 277 TYR A C 1
ATOM 2201 O O . TYR A 1 277 ? 15.453 -7.789 -0.473 1 94.81 277 TYR A O 1
ATOM 2209 N N . THR A 1 278 ? 14.328 -9.656 -0.921 1 95.81 278 THR A N 1
ATOM 2210 C CA . THR A 1 278 ? 15.32 -10.156 -1.874 1 95.81 278 THR A CA 1
ATOM 2211 C C . THR A 1 278 ? 14.641 -10.609 -3.164 1 95.81 278 THR A C 1
ATOM 2213 O O . THR A 1 278 ? 13.828 -11.531 -3.152 1 95.81 278 THR A O 1
ATOM 2216 N N . PHE A 1 279 ? 15.039 -9.984 -4.219 1 95.56 279 PHE A N 1
ATOM 2217 C CA . PHE A 1 279 ? 14.477 -10.297 -5.527 1 95.56 279 PHE A CA 1
ATOM 2218 C C . PHE A 1 279 ? 15.5 -11.031 -6.387 1 95.56 279 PHE A C 1
ATOM 2220 O O . PHE A 1 279 ? 16.703 -10.898 -6.172 1 95.56 279 PHE A O 1
ATOM 2227 N N . LEU A 1 280 ? 14.969 -11.797 -7.273 1 94.5 280 LEU A N 1
ATOM 2228 C CA . LEU A 1 280 ? 15.844 -12.539 -8.172 1 94.5 280 LEU A CA 1
ATOM 2229 C C . LEU A 1 280 ? 16.328 -11.656 -9.312 1 94.5 280 LEU A C 1
ATOM 2231 O O . LEU A 1 280 ? 15.562 -10.867 -9.867 1 94.5 280 LEU A O 1
ATOM 2235 N N . LYS A 1 281 ? 17.594 -11.734 -9.57 1 93.12 281 LYS A N 1
ATOM 2236 C CA . LYS A 1 281 ? 18.172 -10.953 -10.664 1 93.12 281 LYS A CA 1
ATOM 2237 C C . LYS A 1 281 ? 17.859 -11.586 -12.016 1 93.12 281 LYS A C 1
ATOM 2239 O O . LYS A 1 281 ? 17.156 -12.594 -12.086 1 93.12 281 LYS A O 1
ATOM 2244 N N . LYS A 1 282 ? 18.359 -10.898 -13.102 1 90.12 282 LYS A N 1
ATOM 2245 C CA . LYS A 1 282 ? 18.188 -11.461 -14.438 1 90.12 282 LYS A CA 1
ATOM 2246 C C . LYS A 1 282 ? 18.562 -12.945 -14.461 1 90.12 282 LYS A C 1
ATOM 2248 O O . LYS A 1 282 ? 19.562 -13.352 -13.852 1 90.12 282 LYS A O 1
ATOM 2253 N N . PRO A 1 283 ? 17.656 -13.695 -15.086 1 92.38 283 PRO A N 1
ATOM 2254 C CA . PRO A 1 283 ? 16.641 -13.422 -16.125 1 92.38 283 PRO A CA 1
ATOM 2255 C C . PRO A 1 283 ? 15.25 -13.219 -15.547 1 92.38 283 PRO A C 1
ATOM 2257 O O . PRO A 1 283 ? 14.297 -13 -16.297 1 92.38 283 PRO A O 1
ATOM 2260 N N . TYR A 1 284 ? 15.156 -13.312 -14.234 1 92.69 284 TYR A N 1
ATOM 2261 C CA . TYR A 1 284 ? 13.852 -13.094 -13.602 1 92.69 284 TYR A CA 1
ATOM 2262 C C . TYR A 1 284 ? 13.516 -11.609 -13.555 1 92.69 284 TYR A C 1
ATOM 2264 O O . TYR A 1 284 ? 14.391 -10.773 -13.32 1 92.69 284 TYR A O 1
ATOM 2272 N N . LYS A 1 285 ? 12.258 -11.328 -13.82 1 90.19 285 LYS A N 1
ATOM 2273 C CA . LYS A 1 285 ? 11.781 -9.953 -13.703 1 90.19 285 LYS A CA 1
ATOM 2274 C C . LYS A 1 285 ? 11.234 -9.68 -12.305 1 90.19 285 LYS A C 1
ATOM 2276 O O . LYS A 1 285 ? 10.164 -10.172 -11.945 1 90.19 285 LYS A O 1
ATOM 2281 N N . ALA A 1 286 ? 11.922 -8.883 -11.609 1 89.62 286 ALA A N 1
ATOM 2282 C CA . ALA A 1 286 ? 11.641 -8.664 -10.188 1 89.62 286 ALA A CA 1
ATOM 2283 C C . ALA A 1 286 ? 10.438 -7.742 -10.008 1 89.62 286 ALA A C 1
ATOM 2285 O O . ALA A 1 286 ? 9.648 -7.914 -9.078 1 89.62 286 ALA A O 1
ATOM 2286 N N . PHE A 1 287 ? 10.336 -6.812 -10.852 1 89.12 287 PHE A N 1
ATOM 2287 C CA . PHE A 1 287 ? 9.312 -5.793 -10.672 1 89.12 287 PHE A CA 1
ATOM 2288 C C . PHE A 1 287 ? 8.406 -5.707 -11.898 1 89.12 287 PHE A C 1
ATOM 2290 O O . PHE A 1 287 ? 8.289 -4.645 -12.516 1 89.12 287 PHE A O 1
ATOM 2297 N N . GLY A 1 288 ? 7.723 -6.723 -12.094 1 82.5 288 GLY A N 1
ATOM 2298 C CA . GLY A 1 288 ? 6.879 -6.797 -13.273 1 82.5 288 GLY A CA 1
ATOM 2299 C C . GLY A 1 288 ? 7.66 -7.059 -14.547 1 82.5 288 GLY A C 1
ATOM 2300 O O . GLY A 1 288 ? 8.047 -8.195 -14.82 1 82.5 288 GLY A O 1
ATOM 2301 N N . ASP A 1 289 ? 7.926 -5.961 -15.25 1 84 289 ASP A N 1
ATOM 2302 C CA . ASP A 1 289 ? 8.648 -6.094 -16.516 1 84 289 ASP A CA 1
ATOM 2303 C C . ASP A 1 289 ? 10.07 -5.547 -16.391 1 84 289 ASP A C 1
ATOM 2305 O O . ASP A 1 289 ? 10.781 -5.441 -17.391 1 84 289 ASP A O 1
ATOM 2309 N N . LYS A 1 290 ? 10.492 -5.324 -15.141 1 88.81 290 LYS A N 1
ATOM 2310 C CA . LYS A 1 290 ? 11.797 -4.699 -14.938 1 88.81 290 LYS A CA 1
ATOM 2311 C C . LYS A 1 290 ? 12.727 -5.609 -14.141 1 88.81 290 LYS A C 1
ATOM 2313 O O . LYS A 1 290 ? 12.273 -6.375 -13.289 1 88.81 290 LYS A O 1
ATOM 2318 N N . TYR A 1 291 ? 13.984 -5.43 -14.492 1 93.06 291 TYR A N 1
ATOM 2319 C CA . TYR A 1 291 ? 15.016 -6.184 -13.781 1 93.06 291 TYR A CA 1
ATOM 2320 C C . TYR A 1 291 ? 15.578 -5.371 -12.625 1 93.06 291 TYR A C 1
ATOM 2322 O O . TYR A 1 291 ? 15.477 -4.145 -12.609 1 93.06 291 TYR A O 1
ATOM 2330 N N . CYS A 1 292 ? 16.094 -6.07 -11.68 1 94 292 CYS A N 1
ATOM 2331 C CA . CYS A 1 292 ? 16.781 -5.402 -10.578 1 94 292 CYS A CA 1
ATOM 2332 C C . CYS A 1 292 ? 18.297 -5.535 -10.719 1 94 292 CYS A C 1
ATOM 2334 O O . CYS A 1 292 ? 18.781 -6.266 -11.586 1 94 292 CYS A O 1
ATOM 2336 N N . ILE A 1 293 ? 18.969 -4.75 -9.93 1 93.81 293 ILE A N 1
ATOM 2337 C CA . ILE A 1 293 ? 20.422 -4.785 -9.961 1 93.81 293 ILE A CA 1
ATOM 2338 C C . ILE A 1 293 ? 20.953 -5.215 -8.594 1 93.81 293 ILE A C 1
ATOM 2340 O O . ILE A 1 293 ? 20.406 -4.82 -7.555 1 93.81 293 ILE A O 1
ATOM 2344 N N . ASP A 1 294 ? 21.969 -6.074 -8.625 1 92.88 294 ASP A N 1
ATOM 2345 C CA . ASP A 1 294 ? 22.609 -6.52 -7.387 1 92.88 294 ASP A CA 1
ATOM 2346 C C . ASP A 1 294 ? 23.859 -5.703 -7.094 1 92.88 294 ASP A C 1
ATOM 2348 O O . ASP A 1 294 ? 24.922 -5.961 -7.664 1 92.88 294 ASP A O 1
ATOM 2352 N N . ASN A 1 295 ? 23.703 -4.887 -6.129 1 87.88 295 ASN A N 1
ATOM 2353 C CA . ASN A 1 295 ? 24.828 -4.004 -5.812 1 87.88 295 ASN A CA 1
ATOM 2354 C C . ASN A 1 295 ? 25.859 -4.703 -4.945 1 87.88 295 ASN A C 1
ATOM 2356 O O . ASN A 1 295 ? 26.906 -4.125 -4.633 1 87.88 295 ASN A O 1
ATOM 2360 N N . ASN A 1 296 ? 25.609 -5.867 -4.586 1 85.88 296 ASN A N 1
ATOM 2361 C CA . ASN A 1 296 ? 26.578 -6.641 -3.818 1 85.88 296 ASN A CA 1
ATOM 2362 C C . ASN A 1 296 ? 27.375 -7.59 -4.715 1 85.88 296 ASN A C 1
ATOM 2364 O O . ASN A 1 296 ? 28.297 -8.258 -4.25 1 85.88 296 ASN A O 1
ATOM 2368 N N . ASP A 1 297 ? 27.016 -7.562 -5.906 1 89.5 297 ASP A N 1
ATOM 2369 C CA . ASP A 1 297 ? 27.75 -8.375 -6.863 1 89.5 297 ASP A CA 1
ATOM 2370 C C . ASP A 1 297 ? 29.188 -7.852 -7.031 1 89.5 297 ASP A C 1
ATOM 2372 O O . ASP A 1 297 ? 29.391 -6.645 -7.152 1 89.5 297 ASP A O 1
ATOM 2376 N N . PRO A 1 298 ? 30.141 -8.703 -7.082 1 89.62 298 PRO A N 1
ATOM 2377 C CA . PRO A 1 298 ? 31.531 -8.281 -7.234 1 89.62 298 PRO A CA 1
ATOM 2378 C C . PRO A 1 298 ? 31.781 -7.527 -8.539 1 89.62 298 PRO A C 1
ATOM 2380 O O . PRO A 1 298 ? 32.688 -6.68 -8.602 1 89.62 298 PRO A O 1
ATOM 2383 N N . ASP A 1 299 ? 30.969 -7.812 -9.469 1 89.38 299 ASP A N 1
ATOM 2384 C CA . ASP A 1 299 ? 31.172 -7.184 -10.773 1 89.38 299 ASP A CA 1
ATOM 2385 C C . ASP A 1 299 ? 30.375 -5.879 -10.867 1 89.38 299 ASP A C 1
ATOM 2387 O O . ASP A 1 299 ? 30.469 -5.176 -11.875 1 89.38 299 ASP A O 1
ATOM 2391 N N . PHE A 1 300 ? 29.734 -5.539 -9.844 1 92.31 300 PHE A N 1
ATOM 2392 C CA . PHE A 1 300 ? 28.922 -4.332 -9.867 1 92.31 300 PHE A CA 1
ATOM 2393 C C . PHE A 1 300 ? 29.781 -3.086 -9.781 1 92.31 300 PHE A C 1
ATOM 2395 O O . PHE A 1 300 ? 30.656 -2.986 -8.914 1 92.31 300 PHE A O 1
ATOM 2402 N N . GLN A 1 301 ? 29.594 -2.213 -10.789 1 92.19 301 GLN A N 1
ATOM 2403 C CA . GLN A 1 301 ? 30.234 -0.898 -10.766 1 92.19 301 GLN A CA 1
ATOM 2404 C C . GLN A 1 301 ? 29.203 0.204 -10.547 1 92.19 301 GLN A C 1
ATOM 2406 O O . GLN A 1 301 ? 28.266 0.355 -11.336 1 92.19 301 GLN A O 1
ATOM 2411 N N . ASN A 1 302 ? 29.344 0.941 -9.508 1 93.44 302 ASN A N 1
ATOM 2412 C CA . ASN A 1 302 ? 28.422 2.031 -9.203 1 93.44 302 ASN A CA 1
ATOM 2413 C C . ASN A 1 302 ? 28.422 3.094 -10.297 1 93.44 302 ASN A C 1
ATOM 2415 O O . ASN A 1 302 ? 29.453 3.736 -10.539 1 93.44 302 ASN A O 1
ATOM 2419 N N . PRO A 1 303 ? 27.359 3.248 -10.883 1 93.31 303 PRO A N 1
ATOM 2420 C CA . PRO A 1 303 ? 27.312 4.211 -11.984 1 93.31 303 PRO A CA 1
ATOM 2421 C C . PRO A 1 303 ? 27.203 5.656 -11.508 1 93.31 303 PRO A C 1
ATOM 2423 O O . PRO A 1 303 ? 27.312 6.586 -12.305 1 93.31 303 PRO A O 1
ATOM 2426 N N . LEU A 1 304 ? 27.047 5.883 -10.219 1 94.94 304 LEU A N 1
ATOM 2427 C CA . LEU A 1 304 ? 26.812 7.223 -9.688 1 94.94 304 LEU A CA 1
ATOM 2428 C C . LEU A 1 304 ? 28.125 7.957 -9.453 1 94.94 304 LEU A C 1
ATOM 2430 O O . LEU A 1 304 ? 29.109 7.348 -9.031 1 94.94 304 LEU A O 1
ATOM 2434 N N . LYS A 1 305 ? 28.125 9.203 -9.68 1 93.88 305 LYS A N 1
ATOM 2435 C CA . LYS A 1 305 ? 29.328 10.023 -9.555 1 93.88 305 LYS A CA 1
ATOM 2436 C C . LYS A 1 305 ? 29.453 10.609 -8.148 1 93.88 305 LYS A C 1
ATOM 2438 O O . LYS A 1 305 ? 30.562 10.711 -7.613 1 93.88 305 LYS A O 1
ATOM 2443 N N . TYR A 1 306 ? 28.359 10.906 -7.547 1 93.5 306 TYR A N 1
ATOM 2444 C CA . TYR A 1 306 ? 28.453 11.734 -6.344 1 93.5 306 TYR A CA 1
ATOM 2445 C C . TYR A 1 306 ? 27.953 10.969 -5.125 1 93.5 306 TYR A C 1
ATOM 2447 O O . TYR A 1 306 ? 27.969 11.492 -4.008 1 93.5 306 TYR A O 1
ATOM 2455 N N . TYR A 1 307 ? 27.469 9.805 -5.316 1 93 307 TYR A N 1
ATOM 2456 C CA . TYR A 1 307 ? 26.984 8.984 -4.215 1 93 307 TYR A CA 1
ATOM 2457 C C . TYR A 1 307 ? 27.812 7.711 -4.086 1 93 307 TYR A C 1
ATOM 2459 O O . TYR A 1 307 ? 28.031 7 -5.07 1 93 307 TYR A O 1
ATOM 2467 N N . HIS A 1 308 ? 28.188 7.43 -2.914 1 89.38 308 HIS A N 1
ATOM 2468 C CA . HIS A 1 308 ? 29.062 6.285 -2.662 1 89.38 308 HIS A CA 1
ATOM 2469 C C . HIS A 1 308 ? 28.312 4.973 -2.836 1 89.38 308 HIS A C 1
ATOM 2471 O O . HIS A 1 308 ? 28.891 3.969 -3.256 1 89.38 308 HIS A O 1
ATOM 2477 N N . ASN A 1 309 ? 27.094 5.008 -2.432 1 92.19 309 ASN A N 1
ATOM 2478 C CA . ASN A 1 309 ? 26.25 3.82 -2.559 1 92.19 309 ASN A CA 1
ATOM 2479 C C . ASN A 1 309 ? 25.109 4.039 -3.551 1 92.19 309 ASN A C 1
ATOM 2481 O O . ASN A 1 309 ? 24.531 5.125 -3.605 1 92.19 309 ASN A O 1
ATOM 2485 N N . TYR A 1 310 ? 24.891 2.979 -4.227 1 95.25 310 TYR A N 1
ATOM 2486 C CA . TYR A 1 310 ? 23.812 3.068 -5.203 1 95.25 310 TYR A CA 1
ATOM 2487 C C . TYR A 1 310 ? 22.453 2.916 -4.523 1 95.25 310 TYR A C 1
ATOM 2489 O O . TYR A 1 310 ? 22.281 2.098 -3.617 1 95.25 310 TYR A O 1
ATOM 2497 N N . SER A 1 311 ? 21.516 3.672 -4.91 1 93.75 311 SER A N 1
ATOM 2498 C CA . SER A 1 311 ? 20.094 3.562 -4.625 1 93.75 311 SER A CA 1
ATOM 2499 C C . SER A 1 311 ? 19.266 4.184 -5.738 1 93.75 311 SER A C 1
ATOM 2501 O O . SER A 1 311 ? 19.75 5.02 -6.5 1 93.75 311 SER A O 1
ATOM 2503 N N . LEU A 1 312 ? 18.094 3.666 -5.832 1 92 312 LEU A N 1
ATOM 2504 C CA . LEU A 1 312 ? 17.203 4.18 -6.871 1 92 312 LEU A CA 1
ATOM 2505 C C . LEU A 1 312 ? 17.078 5.695 -6.77 1 92 312 LEU A C 1
ATOM 2507 O O . LEU A 1 312 ? 17.203 6.402 -7.773 1 92 312 LEU A O 1
ATOM 2511 N N . PHE A 1 313 ? 16.938 6.188 -5.656 1 93.06 313 PHE A N 1
ATOM 2512 C CA . PHE A 1 313 ? 16.703 7.617 -5.477 1 93.06 313 PHE A CA 1
ATOM 2513 C C . PHE A 1 313 ? 17.969 8.414 -5.773 1 93.06 313 PHE A C 1
ATOM 2515 O O . PHE A 1 313 ? 17.906 9.5 -6.344 1 93.06 313 PHE A O 1
ATOM 2522 N N . ALA A 1 314 ? 19.062 7.902 -5.34 1 95.81 314 ALA A N 1
ATOM 2523 C CA . ALA A 1 314 ? 20.312 8.578 -5.652 1 95.81 314 ALA A CA 1
ATOM 2524 C C . ALA A 1 314 ? 20.516 8.695 -7.16 1 95.81 314 ALA A C 1
ATOM 2526 O O . ALA A 1 314 ? 20.953 9.734 -7.656 1 95.81 314 ALA A O 1
ATOM 2527 N N . CYS A 1 315 ? 20.219 7.656 -7.844 1 95.94 315 CYS A N 1
ATOM 2528 C CA . CYS A 1 315 ? 20.344 7.645 -9.297 1 95.94 315 CYS A CA 1
ATOM 2529 C C . CYS A 1 315 ? 19.391 8.664 -9.93 1 95.94 315 CYS A C 1
ATOM 2531 O O . CYS A 1 315 ? 19.812 9.445 -10.789 1 95.94 315 CYS A O 1
ATOM 2533 N N . LEU A 1 316 ? 18.219 8.711 -9.453 1 93.06 316 LEU A N 1
ATOM 2534 C CA . LEU A 1 316 ? 17.234 9.641 -9.984 1 93.06 316 LEU A CA 1
ATOM 2535 C C . LEU A 1 316 ? 17.594 11.078 -9.648 1 93.06 316 LEU A C 1
ATOM 2537 O O . LEU A 1 316 ? 17.391 11.984 -10.461 1 93.06 316 LEU A O 1
ATOM 2541 N N . ARG A 1 317 ? 18.078 11.234 -8.5 1 94.5 317 ARG A N 1
ATOM 2542 C CA . ARG A 1 317 ? 18.469 12.57 -8.062 1 94.5 317 ARG A CA 1
ATOM 2543 C C . ARG A 1 317 ? 19.609 13.117 -8.93 1 94.5 317 ARG A C 1
ATOM 2545 O O . ARG A 1 317 ? 19.578 14.273 -9.344 1 94.5 317 ARG A O 1
ATOM 2552 N N . GLU A 1 318 ? 20.562 12.328 -9.188 1 96.19 318 GLU A N 1
ATOM 2553 C CA . GLU A 1 318 ? 21.656 12.758 -10.047 1 96.19 318 GLU A CA 1
ATOM 2554 C C . GLU A 1 318 ? 21.172 13.039 -11.469 1 96.19 318 GLU A C 1
ATOM 2556 O O . GLU A 1 318 ? 21.625 14 -12.102 1 96.19 318 GLU A O 1
ATOM 2561 N N . CYS A 1 319 ? 20.312 12.203 -11.883 1 96.12 319 CYS A N 1
ATOM 2562 C CA . CYS A 1 319 ? 19.75 12.383 -13.211 1 96.12 319 CYS A CA 1
ATOM 2563 C C . CYS A 1 319 ? 18.953 13.68 -13.297 1 96.12 319 CYS A C 1
ATOM 2565 O O . CYS A 1 319 ? 19.078 14.422 -14.281 1 96.12 319 CYS A O 1
ATOM 2567 N N . ARG A 1 320 ? 18.188 13.977 -12.328 1 94.94 320 ARG A N 1
ATOM 2568 C CA . ARG A 1 320 ? 17.406 15.211 -12.266 1 94.94 320 ARG A CA 1
ATOM 2569 C C . ARG A 1 320 ? 18.328 16.438 -12.258 1 94.94 320 ARG A C 1
ATOM 2571 O O . ARG A 1 320 ? 18.031 17.422 -12.93 1 94.94 320 ARG A O 1
ATOM 2578 N N . ALA A 1 321 ? 19.328 16.328 -11.508 1 96.31 321 ALA A N 1
ATOM 2579 C CA . ALA A 1 321 ? 20.281 17.422 -11.438 1 96.31 321 ALA A CA 1
ATOM 2580 C C . ALA A 1 321 ? 20.906 17.703 -12.805 1 96.31 321 ALA A C 1
ATOM 2582 O O . ALA A 1 321 ? 21.094 18.859 -13.188 1 96.31 321 ALA A O 1
ATOM 2583 N N . ARG A 1 322 ? 21.203 16.656 -13.492 1 96.19 322 ARG A N 1
ATOM 2584 C CA . ARG A 1 322 ? 21.75 16.812 -14.836 1 96.19 322 ARG A CA 1
ATOM 2585 C C . ARG A 1 322 ? 20.75 17.469 -15.766 1 96.19 322 ARG A C 1
ATOM 2587 O O . ARG A 1 322 ? 21.109 18.328 -16.578 1 96.19 322 ARG A O 1
ATOM 2594 N N . TYR A 1 323 ? 19.594 17.047 -15.633 1 96.94 323 TYR A N 1
ATOM 2595 C CA . TYR A 1 323 ? 18.531 17.641 -16.453 1 96.94 323 TYR A CA 1
ATOM 2596 C C . TYR A 1 323 ? 18.375 19.125 -16.156 1 96.94 323 TYR A C 1
ATOM 2598 O O . TYR A 1 323 ? 18.281 19.938 -17.078 1 96.94 323 TYR A O 1
ATOM 2606 N N . ILE A 1 324 ? 18.328 19.5 -14.93 1 97 324 ILE A N 1
ATOM 2607 C CA . ILE A 1 324 ? 18.172 20.891 -14.531 1 97 324 ILE A CA 1
ATOM 2608 C C . ILE A 1 324 ? 19.344 21.703 -15.07 1 97 324 ILE A C 1
ATOM 2610 O O . ILE A 1 324 ? 19.156 22.828 -15.562 1 97 324 ILE A O 1
ATOM 2614 N N . PHE A 1 325 ? 20.453 21.156 -14.992 1 97.19 325 PHE A N 1
ATOM 2615 C CA . PHE A 1 325 ? 21.625 21.859 -15.5 1 97.19 325 PHE A CA 1
ATOM 2616 C C . PHE A 1 325 ? 21.516 22.078 -17 1 97.19 325 PHE A C 1
ATOM 2618 O O . PHE A 1 325 ? 21.891 23.141 -17.516 1 97.19 325 PHE A O 1
ATOM 2625 N N . LYS A 1 326 ? 21.078 21.109 -17.656 1 96.56 326 LYS A N 1
ATOM 2626 C CA . LYS A 1 326 ? 20.922 21.219 -19.109 1 96.56 326 LYS A CA 1
ATOM 2627 C C . LYS A 1 326 ? 19.922 22.297 -19.484 1 96.56 326 LYS A C 1
ATOM 2629 O O . LYS A 1 326 ? 20.109 23.016 -20.469 1 96.56 326 LYS A O 1
ATOM 2634 N N . VAL A 1 327 ? 18.922 22.453 -18.672 1 97.12 327 VAL A N 1
ATOM 2635 C CA . VAL A 1 327 ? 17.828 23.359 -19.016 1 97.12 327 VAL A CA 1
ATOM 2636 C C . VAL A 1 327 ? 18.109 24.75 -18.469 1 97.12 327 VAL A C 1
ATOM 2638 O O . VAL A 1 327 ? 17.875 25.75 -19.141 1 97.12 327 VAL A O 1
ATOM 2641 N N . CYS A 1 328 ? 18.609 24.828 -17.234 1 97.44 328 CYS A N 1
ATOM 2642 C CA . CYS A 1 328 ? 18.719 26.109 -16.531 1 97.44 328 CYS A CA 1
ATOM 2643 C C . CYS A 1 328 ? 20.156 26.578 -16.453 1 97.44 328 CYS A C 1
ATOM 2645 O O . CYS A 1 328 ? 20.438 27.703 -16.031 1 97.44 328 CYS A O 1
ATOM 2647 N N . THR A 1 329 ? 21.125 25.734 -16.719 1 96.88 329 THR A N 1
ATOM 2648 C CA . THR A 1 329 ? 22.547 26.031 -16.781 1 96.88 329 THR A CA 1
ATOM 2649 C C . THR A 1 329 ? 23.094 26.344 -15.391 1 96.88 329 THR A C 1
ATOM 2651 O O . THR A 1 329 ? 23.969 27.203 -15.234 1 96.88 329 THR A O 1
ATOM 2654 N N . CYS A 1 330 ? 22.531 25.828 -14.453 1 96.81 330 CYS A N 1
ATOM 2655 C CA . CYS A 1 330 ? 22.969 25.922 -13.07 1 96.81 330 CYS A CA 1
ATOM 2656 C C . CYS A 1 330 ? 22.547 24.688 -12.281 1 96.81 330 CYS A C 1
ATOM 2658 O O . CYS A 1 330 ? 21.688 23.922 -12.727 1 96.81 330 CYS A O 1
ATOM 2660 N N . ARG A 1 331 ? 23.234 24.516 -11.172 1 95.94 331 ARG A N 1
ATOM 2661 C CA . ARG A 1 331 ? 22.953 23.391 -10.289 1 95.94 331 ARG A CA 1
ATOM 2662 C C . ARG A 1 331 ? 22.188 23.859 -9.047 1 95.94 331 ARG A C 1
ATOM 2664 O O . ARG A 1 331 ? 22.484 24.891 -8.477 1 95.94 331 ARG A O 1
ATOM 2671 N N . HIS A 1 332 ? 21.188 23.109 -8.711 1 95.38 332 HIS A N 1
ATOM 2672 C CA . HIS A 1 332 ? 20.469 23.438 -7.48 1 95.38 332 HIS A CA 1
ATOM 2673 C C . HIS A 1 332 ? 21.391 23.297 -6.262 1 95.38 332 HIS A C 1
ATOM 2675 O O . HIS A 1 332 ? 22.234 22.406 -6.207 1 95.38 332 HIS A O 1
ATOM 2681 N N . ILE A 1 333 ? 21.156 24.062 -5.305 1 94.19 333 ILE A N 1
ATOM 2682 C CA . ILE A 1 333 ? 22.031 24.172 -4.145 1 94.19 333 ILE A CA 1
ATOM 2683 C C . ILE A 1 333 ? 22.031 22.844 -3.381 1 94.19 333 ILE A C 1
ATOM 2685 O O . ILE A 1 333 ? 23.016 22.5 -2.717 1 94.19 333 ILE A O 1
ATOM 2689 N N . ASN A 1 334 ? 20.953 22.062 -3.451 1 94.5 334 ASN A N 1
ATOM 2690 C CA . ASN A 1 334 ? 20.828 20.812 -2.705 1 94.5 334 ASN A CA 1
ATOM 2691 C C . ASN A 1 334 ? 21.5 19.656 -3.436 1 94.5 334 ASN A C 1
ATOM 2693 O O . ASN A 1 334 ? 21.578 18.547 -2.906 1 94.5 334 ASN A O 1
ATOM 2697 N N . ASP A 1 335 ? 21.906 19.891 -4.598 1 95.44 335 ASP A N 1
ATOM 2698 C CA . ASP A 1 335 ? 22.5 18.828 -5.391 1 95.44 335 ASP A CA 1
ATOM 2699 C C . ASP A 1 335 ? 24.016 18.953 -5.441 1 95.44 335 ASP A C 1
ATOM 2701 O O . ASP A 1 335 ? 24.562 20.031 -5.227 1 95.44 335 ASP A O 1
ATOM 2705 N N . PHE A 1 336 ? 24.578 17.797 -5.699 1 94.06 336 PHE A N 1
ATOM 2706 C CA . PHE A 1 336 ? 26.031 17.766 -5.762 1 94.06 336 PHE A CA 1
ATOM 2707 C C . PHE A 1 336 ? 26.516 18 -7.188 1 94.06 336 PHE A C 1
ATOM 2709 O O . PHE A 1 336 ? 25.797 17.766 -8.148 1 94.06 336 PHE A O 1
ATOM 2716 N N . GLY A 1 337 ? 27.797 18.578 -7.184 1 92.75 337 GLY A N 1
ATOM 2717 C CA . GLY A 1 337 ? 28.406 18.828 -8.484 1 92.75 337 GLY A CA 1
ATOM 2718 C C . GLY A 1 337 ? 29.422 19.953 -8.461 1 92.75 337 GLY A C 1
ATOM 2719 O O . GLY A 1 337 ? 29.703 20.516 -7.406 1 92.75 337 GLY A O 1
ATOM 2720 N N . GLU A 1 338 ? 29.922 20.141 -9.711 1 91.69 338 GLU A N 1
ATOM 2721 C CA . GLU A 1 338 ? 30.969 21.156 -9.844 1 91.69 338 GLU A CA 1
ATOM 2722 C C . GLU A 1 338 ? 30.438 22.391 -10.562 1 91.69 338 GLU A C 1
ATOM 2724 O O . GLU A 1 338 ? 31.125 23.406 -10.641 1 91.69 338 GLU A O 1
ATOM 2729 N N . GLU A 1 339 ? 29.25 22.297 -10.906 1 94.19 339 GLU A N 1
ATOM 2730 C CA . GLU A 1 339 ? 28.656 23.406 -11.656 1 94.19 339 GLU A CA 1
ATOM 2731 C C . GLU A 1 339 ? 28.312 24.578 -10.742 1 94.19 339 GLU A C 1
ATOM 2733 O O . GLU A 1 339 ? 28.266 24.422 -9.523 1 94.19 339 GLU A O 1
ATOM 2738 N N . GLU A 1 340 ? 28.109 25.672 -11.414 1 95.56 340 GLU A N 1
ATOM 2739 C CA . GLU A 1 340 ? 27.688 26.844 -10.648 1 95.56 340 GLU A CA 1
ATOM 2740 C C . GLU A 1 340 ? 26.312 26.625 -10.023 1 95.56 340 GLU A C 1
ATOM 2742 O O . GLU A 1 340 ? 25.422 26.047 -10.648 1 95.56 340 GLU A O 1
ATOM 2747 N N . ILE A 1 341 ? 26.172 27.203 -8.828 1 96.81 341 ILE A N 1
ATOM 2748 C CA . ILE A 1 341 ? 24.938 27.031 -8.086 1 96.81 341 ILE A CA 1
ATOM 2749 C C . ILE A 1 341 ? 23.906 28.062 -8.555 1 96.81 341 ILE A C 1
ATOM 2751 O O . ILE A 1 341 ? 24.25 29.234 -8.781 1 96.81 341 ILE A O 1
ATOM 2755 N N . CYS A 1 342 ? 22.688 27.656 -8.594 1 96.75 342 CYS A N 1
ATOM 2756 C CA . CYS A 1 342 ? 21.609 28.531 -9.031 1 96.75 342 CYS A CA 1
ATOM 2757 C C . CYS A 1 342 ? 21.375 29.641 -8.016 1 96.75 342 CYS A C 1
ATOM 2759 O O . CYS A 1 342 ? 21.406 29.406 -6.805 1 96.75 342 CYS A O 1
ATOM 2761 N N . THR A 1 343 ? 21.078 30.828 -8.555 1 94.31 343 THR A N 1
ATOM 2762 C CA . THR A 1 343 ? 20.609 31.922 -7.715 1 94.31 343 THR A CA 1
ATOM 2763 C C . THR A 1 343 ? 19.125 31.734 -7.371 1 94.31 343 THR A C 1
ATOM 2765 O O . THR A 1 343 ? 18.453 30.906 -7.973 1 94.31 343 THR A O 1
ATOM 2768 N N . PHE A 1 344 ? 18.672 32.5 -6.414 1 91.81 344 PHE A N 1
ATOM 2769 C CA . PHE A 1 344 ? 17.25 32.438 -6.078 1 91.81 344 PHE A CA 1
ATOM 2770 C C . PHE A 1 344 ? 16.391 32.812 -7.27 1 91.81 344 PHE A C 1
ATOM 2772 O O . PHE A 1 344 ? 15.312 32.25 -7.48 1 91.81 344 PHE A O 1
ATOM 2779 N N . ALA A 1 345 ? 16.844 33.781 -7.996 1 91.88 345 ALA A N 1
ATOM 2780 C CA . ALA A 1 345 ? 16.125 34.219 -9.188 1 91.88 345 ALA A CA 1
ATOM 2781 C C . ALA A 1 345 ? 16.031 33.094 -10.211 1 91.88 345 ALA A C 1
ATOM 2783 O O . ALA A 1 345 ? 14.969 32.875 -10.812 1 91.88 345 ALA A O 1
ATOM 2784 N N . GLN A 1 346 ? 17.125 32.375 -10.383 1 93.94 346 GLN A N 1
ATOM 2785 C CA . GLN A 1 346 ? 17.125 31.266 -11.32 1 93.94 346 GLN A CA 1
ATOM 2786 C C . GLN A 1 346 ? 16.219 30.125 -10.828 1 93.94 346 GLN A C 1
ATOM 2788 O O . GLN A 1 346 ? 15.594 29.438 -11.633 1 93.94 346 GLN A O 1
ATOM 2793 N N . GLU A 1 347 ? 16.219 29.922 -9.539 1 92.56 347 GLU A N 1
ATOM 2794 C CA . GLU A 1 347 ? 15.352 28.891 -8.961 1 92.56 347 GLU A CA 1
ATOM 2795 C C . GLU A 1 347 ? 13.883 29.203 -9.242 1 92.56 347 GLU A C 1
ATOM 2797 O O . GLU A 1 347 ? 13.109 28.312 -9.578 1 92.56 347 GLU A O 1
ATOM 2802 N N . TYR A 1 348 ? 13.539 30.438 -9.141 1 89.06 348 TYR A N 1
ATOM 2803 C CA . TYR A 1 348 ? 12.156 30.875 -9.344 1 89.06 348 TYR A CA 1
ATOM 2804 C C . TYR A 1 348 ? 11.781 30.812 -10.82 1 89.06 348 TYR A C 1
ATOM 2806 O O . TYR A 1 348 ? 10.688 30.375 -11.164 1 89.06 348 TYR A O 1
ATOM 2814 N N . ASN A 1 349 ? 12.656 31.172 -11.688 1 90 349 ASN A N 1
ATOM 2815 C CA . ASN A 1 349 ? 12.32 31.391 -13.086 1 90 349 ASN A CA 1
ATOM 2816 C C . ASN A 1 349 ? 12.5 30.125 -13.914 1 90 349 ASN A C 1
ATOM 2818 O O . ASN A 1 349 ? 11.898 29.984 -14.977 1 90 349 ASN A O 1
ATOM 2822 N N . CYS A 1 350 ? 13.297 29.219 -13.383 1 94.56 350 CYS A N 1
ATOM 2823 C CA . CYS A 1 350 ? 13.656 28.109 -14.281 1 94.56 350 CYS A CA 1
ATOM 2824 C C . CYS A 1 350 ? 13.648 26.781 -13.539 1 94.56 350 CYS A C 1
ATOM 2826 O O . CYS A 1 350 ? 13.008 25.828 -13.984 1 94.56 350 CYS A O 1
ATOM 2828 N N . VAL A 1 351 ? 14.297 26.719 -12.414 1 94.5 351 VAL A N 1
ATOM 2829 C CA . VAL A 1 351 ? 14.578 25.453 -11.75 1 94.5 351 VAL A CA 1
ATOM 2830 C C . VAL A 1 351 ? 13.273 24.781 -11.328 1 94.5 351 VAL A C 1
ATOM 2832 O O . VAL A 1 351 ? 13.102 23.562 -11.492 1 94.5 351 VAL A O 1
ATOM 2835 N N . LYS A 1 352 ? 12.406 25.516 -10.766 1 87.44 352 LYS A N 1
ATOM 2836 C CA . LYS A 1 352 ? 11.133 24.953 -10.32 1 87.44 352 LYS A CA 1
ATOM 2837 C C . LYS A 1 352 ? 10.398 24.281 -11.469 1 87.44 352 LYS A C 1
ATOM 2839 O O . LYS A 1 352 ? 9.938 23.141 -11.344 1 87.44 352 LYS A O 1
ATOM 2844 N N . ASP A 1 353 ? 10.352 24.906 -12.547 1 89.94 353 ASP A N 1
ATOM 2845 C CA . ASP A 1 353 ? 9.656 24.359 -13.711 1 89.94 353 ASP A CA 1
ATOM 2846 C C . ASP A 1 353 ? 10.391 23.141 -14.273 1 89.94 353 ASP A C 1
ATOM 2848 O O . ASP A 1 353 ? 9.766 22.172 -14.68 1 89.94 353 ASP A O 1
ATOM 2852 N N . ALA A 1 354 ? 11.656 23.281 -14.32 1 94.69 354 ALA A N 1
ATOM 2853 C CA . ALA A 1 354 ? 12.453 22.172 -14.82 1 94.69 354 ALA A CA 1
ATOM 2854 C C . ALA A 1 354 ? 12.266 20.922 -13.945 1 94.69 354 ALA A C 1
ATOM 2856 O O . ALA A 1 354 ? 12.156 19.812 -14.461 1 94.69 354 ALA A O 1
ATOM 2857 N N . LYS A 1 355 ? 12.297 21.156 -12.695 1 90.31 355 LYS A N 1
ATOM 2858 C CA .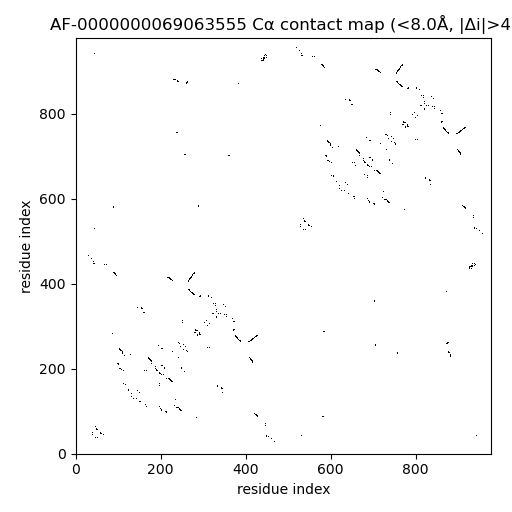 LYS A 1 355 ? 12.078 20.062 -11.766 1 90.31 355 LYS A CA 1
ATOM 2859 C C . LYS A 1 355 ? 10.703 19.438 -11.961 1 90.31 355 LYS A C 1
ATOM 2861 O O . LYS A 1 355 ? 10.562 18.203 -11.984 1 90.31 355 LYS A O 1
ATOM 2866 N N . ASP A 1 356 ? 9.758 20.25 -12.109 1 85.19 356 ASP A N 1
ATOM 2867 C CA . ASP A 1 356 ? 8.391 19.766 -12.32 1 85.19 356 ASP A CA 1
ATOM 2868 C C . ASP A 1 356 ? 8.273 18.984 -13.625 1 85.19 356 ASP A C 1
ATOM 2870 O O . ASP A 1 356 ? 7.574 17.969 -13.688 1 85.19 356 ASP A O 1
ATOM 2874 N N . GLN A 1 357 ? 8.953 19.453 -14.578 1 89.94 357 GLN A N 1
ATOM 2875 C CA . GLN A 1 357 ? 8.93 18.766 -15.867 1 89.94 357 GLN A CA 1
ATOM 2876 C C . GLN A 1 357 ? 9.594 17.391 -15.773 1 89.94 357 GLN A C 1
ATOM 2878 O O . GLN A 1 357 ? 9.047 16.406 -16.266 1 89.94 357 GLN A O 1
ATOM 2883 N N . PHE A 1 358 ? 10.672 17.344 -15.172 1 91.19 358 PHE A N 1
ATOM 2884 C CA . PHE A 1 358 ? 11.391 16.094 -15.016 1 91.19 358 PHE A CA 1
ATOM 2885 C C . PHE A 1 358 ? 10.562 15.094 -14.219 1 91.19 358 PHE A C 1
ATOM 2887 O O . PHE A 1 358 ? 10.406 13.938 -14.625 1 91.19 358 PHE A O 1
ATOM 2894 N N . ASP A 1 359 ? 10.062 15.57 -13.141 1 83.25 359 ASP A N 1
ATOM 2895 C CA . ASP A 1 359 ? 9.344 14.688 -12.227 1 83.25 359 ASP A CA 1
ATOM 2896 C C . ASP A 1 359 ? 8.008 14.258 -12.812 1 83.25 359 ASP A C 1
ATOM 2898 O O . ASP A 1 359 ? 7.504 13.172 -12.5 1 83.25 359 ASP A O 1
ATOM 2902 N N . GLY A 1 360 ? 7.438 15.062 -13.664 1 78.06 360 GLY A N 1
ATOM 2903 C CA . GLY A 1 360 ? 6.137 14.758 -14.234 1 78.06 360 GLY A CA 1
ATOM 2904 C C . GLY A 1 360 ? 6.219 13.961 -15.523 1 78.06 360 GLY A C 1
ATOM 2905 O O . GLY A 1 360 ? 5.199 13.508 -16.047 1 78.06 360 GLY A O 1
ATOM 2906 N N . ASP A 1 361 ? 7.449 13.719 -15.977 1 84.12 361 ASP A N 1
ATOM 2907 C CA . ASP A 1 361 ? 7.629 13.031 -17.25 1 84.12 361 ASP A CA 1
ATOM 2908 C C . ASP A 1 361 ? 8.305 11.68 -17.062 1 84.12 361 ASP A C 1
ATOM 2910 O O . ASP A 1 361 ? 9.523 11.609 -16.875 1 84.12 361 ASP A O 1
ATOM 2914 N N . PHE A 1 362 ? 7.555 10.695 -17.281 1 81.06 362 PHE A N 1
ATOM 2915 C CA . PHE A 1 362 ? 8.023 9.328 -17.078 1 81.06 362 PHE A CA 1
ATOM 2916 C C . PHE A 1 362 ? 9.109 8.969 -18.078 1 81.06 362 PHE A C 1
ATOM 2918 O O . PHE A 1 362 ? 10.039 8.227 -17.75 1 81.06 362 PHE A O 1
ATOM 2925 N N . SER A 1 363 ? 8.914 9.469 -19.188 1 87.12 363 SER A N 1
ATOM 2926 C CA . SER A 1 363 ? 9.898 9.156 -20.234 1 87.12 363 SER A CA 1
ATOM 2927 C C . SER A 1 363 ? 11.273 9.703 -19.859 1 87.12 363 SER A C 1
ATOM 2929 O O . SER A 1 363 ? 12.289 9.047 -20.109 1 87.12 363 SER A O 1
ATOM 2931 N N . LEU A 1 364 ? 11.266 10.852 -19.297 1 89.69 364 LEU A N 1
ATOM 2932 C CA . LEU A 1 364 ? 12.531 11.438 -18.844 1 89.69 364 LEU A CA 1
ATOM 2933 C C . LEU A 1 364 ? 13.141 10.609 -17.719 1 89.69 364 LEU A C 1
ATOM 2935 O O . LEU A 1 364 ? 14.359 10.414 -17.688 1 89.69 364 LEU A O 1
ATOM 2939 N N . GLN A 1 365 ? 12.383 10.18 -16.859 1 88.12 365 GLN A N 1
ATOM 2940 C CA . GLN A 1 365 ? 12.867 9.375 -15.75 1 88.12 365 GLN A CA 1
ATOM 2941 C C . GLN A 1 365 ? 13.375 8.016 -16.234 1 88.12 365 GLN A C 1
ATOM 2943 O O . GLN A 1 365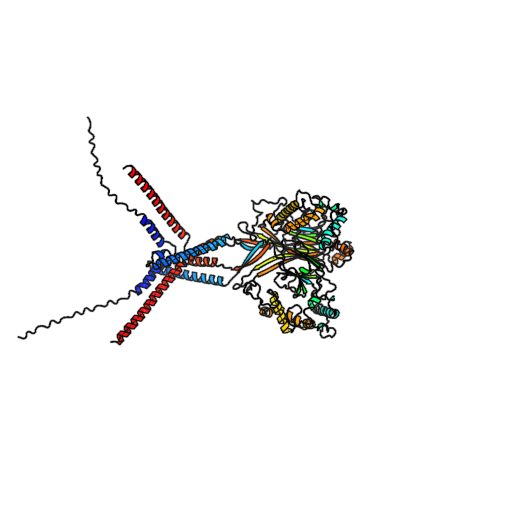 ? 14.383 7.516 -15.734 1 88.12 365 GLN A O 1
ATOM 2948 N N . GLN A 1 366 ? 12.703 7.457 -17.219 1 86.94 366 GLN A N 1
ATOM 2949 C CA . GLN A 1 366 ? 13.125 6.168 -17.75 1 86.94 366 GLN A CA 1
ATOM 2950 C C . GLN A 1 366 ? 14.453 6.281 -18.5 1 86.94 366 GLN A C 1
ATOM 2952 O O . GLN A 1 366 ? 15.25 5.344 -18.484 1 86.94 366 GLN A O 1
ATOM 2957 N N . ALA A 1 367 ? 14.547 7.387 -19.031 1 92.31 367 ALA A N 1
ATOM 2958 C CA . ALA A 1 367 ? 15.789 7.621 -19.781 1 92.31 367 ALA A CA 1
ATOM 2959 C C . ALA A 1 367 ? 17 7.613 -18.844 1 92.31 367 ALA A C 1
ATOM 2961 O O . ALA A 1 367 ? 18.125 7.426 -19.281 1 92.31 367 ALA A O 1
ATOM 2962 N N . CYS A 1 368 ? 16.766 7.82 -17.547 1 93.56 368 CYS A N 1
ATOM 2963 C CA . CYS A 1 368 ? 17.844 7.82 -16.578 1 93.56 368 CYS A CA 1
ATOM 2964 C C . CYS A 1 368 ? 18.375 6.406 -16.344 1 93.56 368 CYS A C 1
ATOM 2966 O O . CYS A 1 368 ? 19.5 6.23 -15.852 1 93.56 368 CYS A O 1
ATOM 2968 N N . GLU A 1 369 ? 17.641 5.336 -16.672 1 91.94 369 GLU A N 1
ATOM 2969 C CA . GLU A 1 369 ? 18.016 3.936 -16.516 1 91.94 369 GLU A CA 1
ATOM 2970 C C . GLU A 1 369 ? 18.453 3.645 -15.078 1 91.94 369 GLU A C 1
ATOM 2972 O O . GLU A 1 369 ? 19.547 3.131 -14.852 1 91.94 369 GLU A O 1
ATOM 2977 N N . CYS A 1 370 ? 17.594 3.936 -14.188 1 93.69 370 CYS A N 1
ATOM 2978 C CA . CYS A 1 370 ? 17.844 3.684 -12.773 1 93.69 370 CYS A CA 1
ATOM 2979 C C . CYS A 1 370 ? 17.078 2.451 -12.297 1 93.69 370 CYS A C 1
ATOM 2981 O O . CYS A 1 370 ? 15.953 2.561 -11.828 1 93.69 370 CYS A O 1
ATOM 2983 N N . PRO A 1 371 ? 17.734 1.31 -12.344 1 92.75 371 PRO A N 1
ATOM 2984 C CA . PRO A 1 371 ? 17.047 0.101 -11.891 1 92.75 371 PRO A CA 1
ATOM 2985 C C . PRO A 1 371 ? 16.953 0.016 -10.367 1 92.75 371 PRO A C 1
ATOM 2987 O O . PRO A 1 371 ? 17.797 0.57 -9.656 1 92.75 371 PRO A O 1
ATOM 2990 N N . GLN A 1 372 ? 15.93 -0.708 -9.938 1 92.88 372 GLN A N 1
ATOM 2991 C CA . GLN A 1 372 ? 15.773 -0.968 -8.508 1 92.88 372 GLN A CA 1
ATOM 2992 C C . GLN A 1 372 ? 16.797 -1.993 -8.023 1 92.88 372 GLN A C 1
ATOM 2994 O O . GLN A 1 372 ? 17.234 -2.857 -8.789 1 92.88 372 GLN A O 1
ATOM 2999 N N . MET A 1 373 ? 17.094 -1.886 -6.75 1 94.62 373 MET A N 1
ATOM 3000 C CA . MET A 1 373 ? 18.016 -2.855 -6.164 1 94.62 373 MET A CA 1
ATOM 3001 C C . MET A 1 373 ? 17.312 -4.18 -5.895 1 94.62 373 MET A C 1
ATOM 3003 O O . MET A 1 373 ? 16.141 -4.203 -5.527 1 94.62 373 MET A O 1
ATOM 3007 N N . CYS A 1 374 ? 18.109 -5.254 -5.977 1 95.69 374 CYS A N 1
ATOM 3008 C CA . CYS A 1 374 ? 17.531 -6.578 -5.75 1 95.69 374 CYS A CA 1
ATOM 3009 C C . CYS A 1 374 ? 17.328 -6.836 -4.262 1 95.69 374 CYS A C 1
ATOM 3011 O O . CYS A 1 374 ? 16.531 -7.695 -3.885 1 95.69 374 CYS A O 1
ATOM 3013 N N . LYS A 1 375 ? 18.078 -6.145 -3.525 1 95.12 375 LYS A N 1
ATOM 3014 C CA . LYS A 1 375 ? 17.922 -6.258 -2.078 1 95.12 375 LYS A CA 1
ATOM 3015 C C . LYS A 1 375 ? 17.453 -4.938 -1.473 1 95.12 375 LYS A C 1
ATOM 3017 O O . LYS A 1 375 ? 18.078 -3.895 -1.678 1 95.12 375 LYS A O 1
ATOM 3022 N N . LEU A 1 376 ? 16.375 -5.043 -0.8 1 94.19 376 LEU A N 1
ATOM 3023 C CA . LEU A 1 376 ? 15.805 -3.863 -0.169 1 94.19 376 LEU A CA 1
ATOM 3024 C C . LEU A 1 376 ? 15.523 -4.117 1.31 1 94.19 376 LEU A C 1
ATOM 3026 O O . LEU A 1 376 ? 15.18 -5.238 1.697 1 94.19 376 LEU A O 1
ATOM 3030 N N . VAL A 1 377 ? 15.758 -3.107 2.055 1 95.06 377 VAL A N 1
ATOM 3031 C CA . VAL A 1 377 ? 15.383 -3.123 3.465 1 95.06 377 VAL A CA 1
ATOM 3032 C C . VAL A 1 377 ? 14.383 -2.002 3.748 1 95.06 377 VAL A C 1
ATOM 3034 O O . VAL A 1 377 ? 14.609 -0.852 3.363 1 95.06 377 VAL A O 1
ATOM 3037 N N . THR A 1 378 ? 13.312 -2.371 4.344 1 93.62 378 THR A N 1
ATOM 3038 C CA . THR A 1 378 ? 12.312 -1.372 4.688 1 93.62 378 THR A CA 1
ATOM 3039 C C . THR A 1 378 ? 12.016 -1.397 6.184 1 93.62 378 THR A C 1
ATOM 3041 O O . THR A 1 378 ? 12.281 -2.393 6.859 1 93.62 378 THR A O 1
ATOM 3044 N N . PHE A 1 379 ? 11.523 -0.289 6.609 1 95.12 379 PHE A N 1
ATOM 3045 C CA . PHE A 1 379 ? 11.156 -0.149 8.016 1 95.12 379 PHE A CA 1
ATOM 3046 C C . PHE A 1 379 ? 9.711 0.315 8.148 1 95.12 379 PHE A C 1
ATOM 3048 O O . PHE A 1 379 ? 9.367 1.425 7.73 1 95.12 379 PHE A O 1
ATOM 3055 N N . GLU A 1 380 ? 8.953 -0.525 8.648 1 93.38 380 GLU A N 1
ATOM 3056 C CA . GLU A 1 380 ? 7.582 -0.125 8.969 1 93.38 380 GLU A CA 1
ATOM 3057 C C . GLU A 1 380 ? 7.527 0.678 10.266 1 93.38 380 GLU A C 1
ATOM 3059 O O . GLU A 1 380 ? 8.211 0.344 11.234 1 93.38 380 GLU A O 1
ATOM 3064 N N . LYS A 1 381 ? 6.793 1.7 10.211 1 93.62 381 LYS A N 1
ATOM 3065 C CA . LYS A 1 381 ? 6.73 2.59 11.367 1 93.62 381 LYS A CA 1
ATOM 3066 C C . LYS A 1 381 ? 5.285 2.875 11.766 1 93.62 381 LYS A C 1
ATOM 3068 O O . LYS A 1 381 ? 4.395 2.891 10.914 1 93.62 381 LYS A O 1
ATOM 3073 N N . GLN A 1 382 ? 5.098 3.031 12.984 1 91.31 382 GLN A N 1
ATOM 3074 C CA . GLN A 1 382 ? 3.834 3.482 13.555 1 91.31 382 GLN A CA 1
ATOM 3075 C C . GLN A 1 382 ? 4.047 4.668 14.492 1 91.31 382 GLN A C 1
ATOM 3077 O O . GLN A 1 382 ? 4.773 4.559 15.484 1 91.31 382 GLN A O 1
ATOM 3082 N N . LEU A 1 383 ? 3.393 5.73 14.195 1 94.25 383 LEU A N 1
ATOM 3083 C CA . LEU A 1 383 ? 3.631 6.945 14.961 1 94.25 383 LEU A CA 1
ATOM 3084 C C . LEU A 1 383 ? 2.562 7.129 16.031 1 94.25 383 LEU A C 1
ATOM 3086 O O . LEU A 1 383 ? 1.38 6.879 15.789 1 94.25 383 LEU A O 1
ATOM 3090 N N . SER A 1 384 ? 3.029 7.469 17.203 1 92.94 384 SER A N 1
ATOM 3091 C CA . SER A 1 384 ? 2.152 7.938 18.266 1 92.94 384 SER A CA 1
ATOM 3092 C C . SER A 1 384 ? 2.736 9.164 18.969 1 92.94 384 SER A C 1
ATOM 3094 O O . SER A 1 384 ? 3.953 9.359 18.969 1 92.94 384 SER A O 1
ATOM 3096 N N . PHE A 1 385 ? 1.897 10.047 19.422 1 94 385 PHE A N 1
ATOM 3097 C CA . PHE A 1 385 ? 2.422 11.297 19.969 1 94 385 PHE A CA 1
ATOM 3098 C C . PHE A 1 385 ? 1.641 11.711 21.203 1 94 385 PHE A C 1
ATOM 3100 O O . PHE A 1 385 ? 0.5 11.289 21.406 1 94 385 PHE A O 1
ATOM 3107 N N . ALA A 1 386 ? 2.336 12.43 22.016 1 93 386 ALA A N 1
ATOM 3108 C CA . ALA A 1 386 ? 1.752 13.086 23.188 1 93 386 ALA A CA 1
ATOM 3109 C C . ALA A 1 386 ? 2.205 14.539 23.281 1 93 386 ALA A C 1
ATOM 3111 O O . ALA A 1 386 ? 3.27 14.898 22.781 1 93 386 ALA A O 1
ATOM 3112 N N . ARG A 1 387 ? 1.424 15.312 23.906 1 94 387 ARG A N 1
ATOM 3113 C CA . ARG A 1 387 ? 1.734 16.719 24.078 1 94 387 ARG A CA 1
ATOM 3114 C C . ARG A 1 387 ? 2.939 16.922 25 1 94 387 ARG A C 1
ATOM 3116 O O . ARG A 1 387 ? 3.074 16.219 26.016 1 94 387 ARG A O 1
ATOM 3123 N N . LEU A 1 388 ? 3.762 17.75 24.609 1 94.44 388 LEU A N 1
ATOM 3124 C CA . LEU A 1 388 ? 4.938 18.156 25.391 1 94.44 388 LEU A CA 1
ATOM 3125 C C . LEU A 1 388 ? 4.938 19.656 25.641 1 94.44 388 LEU A C 1
ATOM 3127 O O . LEU A 1 388 ? 4.812 20.453 24.703 1 94.44 388 LEU A O 1
ATOM 3131 N N . PRO A 1 389 ? 5.113 20.219 26.891 1 93.88 389 PRO A N 1
ATOM 3132 C CA . PRO A 1 389 ? 5.242 19.469 28.141 1 93.88 389 PRO A CA 1
ATOM 3133 C C . PRO A 1 389 ? 3.902 19.25 28.828 1 93.88 389 PRO A C 1
ATOM 3135 O O . PRO A 1 389 ? 2.887 19.812 28.422 1 93.88 389 PRO A O 1
ATOM 3138 N N . SER A 1 390 ? 3.979 18.375 29.781 1 93.44 390 SER A N 1
ATOM 3139 C CA . SER A 1 390 ? 2.812 18.297 30.656 1 93.44 390 SER A CA 1
ATOM 3140 C C . SER A 1 390 ? 2.629 19.578 31.453 1 93.44 390 SER A C 1
ATOM 3142 O O . SER A 1 390 ? 3.562 20.375 31.562 1 93.44 390 SER A O 1
ATOM 3144 N N . GLU A 1 391 ? 1.382 19.703 31.953 1 93.69 391 GLU A N 1
ATOM 3145 C CA . GLU A 1 391 ? 1.092 20.922 32.688 1 93.69 391 GLU A CA 1
ATOM 3146 C C . GLU A 1 391 ? 2.031 21.078 33.906 1 93.69 391 GLU A C 1
ATOM 3148 O O . GLU A 1 391 ? 2.461 22.188 34.219 1 93.69 391 GLU A O 1
ATOM 3153 N N . LYS A 1 392 ? 2.293 19.984 34.5 1 93 392 LYS A N 1
ATOM 3154 C CA . LYS A 1 392 ? 3.199 20.016 35.656 1 93 392 LYS A CA 1
ATOM 3155 C C . LYS A 1 392 ? 4.59 20.5 35.25 1 93 392 LYS A C 1
ATOM 3157 O O . LYS A 1 392 ? 5.168 21.359 35.906 1 93 392 LYS A O 1
ATOM 3162 N N . TYR A 1 393 ? 5.098 19.984 34.156 1 93.44 393 TYR A N 1
ATOM 3163 C CA . TYR A 1 393 ? 6.398 20.391 33.656 1 93.44 393 TYR A CA 1
ATOM 3164 C C . TYR A 1 393 ? 6.348 21.828 33.125 1 93.44 393 TYR A C 1
ATOM 3166 O O . TYR A 1 393 ? 7.305 22.594 33.281 1 93.44 393 TYR A O 1
ATOM 3174 N N . GLN A 1 394 ? 5.27 22.172 32.531 1 94 394 GLN A N 1
ATOM 3175 C CA . GLN A 1 394 ? 5.113 23.516 31.984 1 94 394 GLN A CA 1
ATOM 3176 C C . GLN A 1 394 ? 5.234 24.578 33.094 1 94 394 GLN A C 1
ATOM 3178 O O . GLN A 1 394 ? 5.938 25.578 32.938 1 94 394 GLN A O 1
ATOM 3183 N N . ARG A 1 395 ? 4.602 24.344 34.156 1 93.81 395 ARG A N 1
ATOM 3184 C CA . ARG A 1 395 ? 4.66 25.266 35.281 1 93.81 395 ARG A CA 1
ATOM 3185 C C . ARG A 1 395 ? 6.082 25.391 35.844 1 93.81 395 ARG A C 1
ATOM 3187 O O . ARG A 1 395 ? 6.535 26.5 36.156 1 93.81 395 ARG A O 1
ATOM 3194 N N . TYR A 1 396 ? 6.621 24.297 35.875 1 94.12 396 TYR A N 1
ATOM 3195 C CA . TYR A 1 396 ? 8.008 24.297 36.344 1 94.12 396 TYR A CA 1
ATOM 3196 C C . TYR A 1 396 ? 8.891 25.109 35.406 1 94.12 396 TYR A C 1
ATOM 3198 O O . TYR A 1 396 ? 9.656 25.969 35.844 1 94.12 396 TYR A O 1
ATOM 3206 N N . PHE A 1 397 ? 8.875 24.891 34.094 1 93.75 397 PHE A N 1
ATOM 3207 C CA . PHE A 1 397 ? 9.711 25.578 33.125 1 93.75 397 PHE A CA 1
ATOM 3208 C C . PHE A 1 397 ? 9.391 27.062 33.094 1 93.75 397 PHE A C 1
ATOM 3210 O O . PHE A 1 397 ? 10.289 27.891 32.938 1 93.75 397 PHE A O 1
ATOM 3217 N N . GLU A 1 398 ? 8.211 27.359 33.281 1 93.75 398 GLU A N 1
ATOM 3218 C CA . GLU A 1 398 ? 7.82 28.766 33.344 1 93.75 398 GLU A CA 1
ATOM 3219 C C . GLU A 1 398 ? 8.445 29.453 34.531 1 93.75 398 GLU A C 1
ATOM 3221 O O . GLU A 1 398 ? 8.844 30.609 34.438 1 93.75 398 GLU A O 1
ATOM 3226 N N . SER A 1 399 ? 8.531 28.703 35.531 1 93.94 399 SER A N 1
ATOM 3227 C CA . SER A 1 399 ? 9.109 29.281 36.75 1 93.94 399 SER A CA 1
ATOM 3228 C C . SER A 1 399 ? 10.586 29.594 36.562 1 93.94 399 SER A C 1
ATOM 3230 O O . SER A 1 399 ? 11.109 30.531 37.188 1 93.94 399 SER A O 1
ATOM 3232 N N . VAL A 1 400 ? 11.219 28.844 35.75 1 94.25 400 VAL A N 1
ATOM 3233 C CA . VAL A 1 400 ? 12.641 29.094 35.531 1 94.25 400 VAL A CA 1
ATOM 3234 C C . VAL A 1 400 ? 12.82 29.891 34.219 1 94.25 400 VAL A C 1
ATOM 3236 O O . VAL A 1 400 ? 13.891 29.859 33.625 1 94.25 400 VAL A O 1
ATOM 3239 N N . LYS A 1 401 ? 11.812 30.438 33.625 1 93.12 401 LYS A N 1
ATOM 3240 C CA . LYS A 1 401 ? 11.781 31.391 32.531 1 93.12 401 LYS A CA 1
ATOM 3241 C C . LYS A 1 401 ? 12.062 30.688 31.188 1 93.12 401 LYS A C 1
ATOM 3243 O O . LYS A 1 401 ? 12.719 31.266 30.312 1 93.12 401 LYS A O 1
ATOM 3248 N N . ILE A 1 402 ? 11.773 29.5 31.078 1 91.75 402 ILE A N 1
ATOM 3249 C CA . ILE A 1 402 ? 11.766 28.766 29.812 1 91.75 402 ILE A CA 1
ATOM 3250 C C . ILE A 1 402 ? 10.32 28.547 29.344 1 91.75 402 ILE A C 1
ATOM 3252 O O . ILE A 1 402 ? 9.594 27.734 29.906 1 91.75 402 ILE A O 1
ATOM 3256 N N . ASN A 1 403 ? 9.938 29.328 28.359 1 88.94 403 ASN A N 1
ATOM 3257 C CA . ASN A 1 403 ? 8.516 29.328 28.016 1 88.94 403 ASN A CA 1
ATOM 3258 C C . ASN A 1 403 ? 8.281 28.812 26.609 1 88.94 403 ASN A C 1
ATOM 3260 O O . ASN A 1 403 ? 7.148 28.797 26.125 1 88.94 403 ASN A O 1
ATOM 3264 N N . ASP A 1 404 ? 9.273 28.281 26.031 1 92.88 404 ASP A N 1
ATOM 3265 C CA . ASP A 1 404 ? 9.055 27.984 24.609 1 92.88 404 ASP A CA 1
ATOM 3266 C C . ASP A 1 404 ? 9.195 26.484 24.344 1 92.88 404 ASP A C 1
ATOM 3268 O O . ASP A 1 404 ? 9.523 26.078 23.219 1 92.88 404 ASP A O 1
ATOM 3272 N N . ILE A 1 405 ? 8.969 25.703 25.406 1 93.5 405 ILE A N 1
ATOM 3273 C CA . ILE A 1 405 ? 9.141 24.266 25.25 1 93.5 405 ILE A CA 1
ATOM 3274 C C . ILE A 1 405 ? 8.133 23.734 24.234 1 93.5 405 ILE A C 1
ATOM 3276 O O . ILE A 1 405 ? 8.508 23.047 23.281 1 93.5 405 ILE A O 1
ATOM 3280 N N . HIS A 1 406 ? 6.863 24.062 24.406 1 94.12 406 HIS A N 1
ATOM 3281 C CA . HIS A 1 406 ? 5.816 23.594 23.516 1 94.12 406 HIS A CA 1
ATOM 3282 C C . HIS A 1 406 ? 6.008 24.125 22.094 1 94.12 406 HIS A C 1
ATOM 3284 O O . HIS A 1 406 ? 5.68 23.453 21.125 1 94.12 406 HIS A O 1
ATOM 3290 N N . LYS A 1 407 ? 6.543 25.219 22.031 1 93.88 407 LYS A N 1
ATOM 3291 C CA . LYS A 1 407 ? 6.695 25.922 20.75 1 93.88 407 LYS A CA 1
ATOM 3292 C C . LYS A 1 407 ? 7.863 25.375 19.953 1 93.88 407 LYS A C 1
ATOM 3294 O O . LYS A 1 407 ? 7.754 25.172 18.734 1 93.88 407 LYS A O 1
ATOM 3299 N N . ASN A 1 408 ? 8.969 24.984 20.656 1 95.44 408 ASN A N 1
ATOM 3300 C CA . ASN A 1 408 ? 10.203 24.828 19.891 1 95.44 408 ASN A CA 1
ATOM 3301 C C . ASN A 1 408 ? 10.859 23.484 20.156 1 95.44 408 ASN A C 1
ATOM 3303 O O . ASN A 1 408 ? 11.82 23.094 19.484 1 95.44 408 ASN A O 1
ATOM 3307 N N . HIS A 1 409 ? 10.398 22.766 21.078 1 95.94 409 HIS A N 1
ATOM 3308 C CA . HIS A 1 409 ? 11.102 21.547 21.453 1 95.94 409 HIS A CA 1
ATOM 3309 C C . HIS A 1 409 ? 10.328 20.297 21 1 95.94 409 HIS A C 1
ATOM 3311 O O . HIS A 1 409 ? 9.094 20.312 21 1 95.94 409 HIS A O 1
ATOM 3317 N N . ILE A 1 410 ? 11.078 19.219 20.656 1 97.44 410 ILE A N 1
ATOM 3318 C CA . ILE A 1 410 ? 10.523 17.938 20.219 1 97.44 410 ILE A CA 1
ATOM 3319 C C . ILE A 1 410 ? 11.32 16.797 20.828 1 97.44 410 ILE A C 1
ATOM 3321 O O . ILE A 1 410 ? 12.555 16.828 20.828 1 97.44 410 ILE A O 1
ATOM 3325 N N . GLU A 1 411 ? 10.68 15.938 21.422 1 97.31 411 GLU A N 1
ATOM 3326 C CA . GLU A 1 411 ? 11.297 14.68 21.844 1 97.31 411 GLU A CA 1
ATOM 3327 C C . GLU A 1 411 ? 10.938 13.547 20.891 1 97.31 411 GLU A C 1
ATOM 3329 O O . GLU A 1 411 ? 9.758 13.289 20.625 1 97.31 411 GLU A O 1
ATOM 3334 N N . LEU A 1 412 ? 11.945 12.844 20.391 1 97.44 412 LEU A N 1
ATOM 3335 C CA . LEU A 1 412 ? 11.758 11.719 19.469 1 97.44 412 LEU A CA 1
ATOM 3336 C C . LEU A 1 412 ? 12.336 10.438 20.062 1 97.44 412 LEU A C 1
ATOM 3338 O O . LEU A 1 412 ? 13.445 10.445 20.609 1 97.44 412 LEU A O 1
ATOM 3342 N N . ARG A 1 413 ? 11.57 9.398 19.922 1 97.44 413 ARG A N 1
ATOM 3343 C CA . ARG A 1 413 ? 12.047 8.086 20.344 1 97.44 413 ARG A CA 1
ATOM 3344 C C . ARG A 1 413 ? 11.836 7.051 19.234 1 97.44 413 ARG A C 1
ATOM 3346 O O . ARG A 1 413 ? 10.703 6.785 18.844 1 97.44 413 ARG A O 1
ATOM 3353 N N . PHE A 1 414 ? 12.93 6.477 18.812 1 97.94 414 PHE A N 1
ATOM 3354 C CA . PHE A 1 414 ? 12.914 5.406 17.828 1 97.94 414 PHE A CA 1
ATOM 3355 C C . PHE A 1 414 ? 13.367 4.09 18.438 1 97.94 414 PHE A C 1
ATOM 3357 O O . PHE A 1 414 ? 14.398 4.039 19.109 1 97.94 414 PHE A O 1
ATOM 3364 N N . PHE A 1 415 ? 12.625 3.033 18.172 1 97.31 415 PHE A N 1
ATOM 3365 C CA . PHE A 1 415 ? 13.008 1.757 18.766 1 97.31 415 PHE A CA 1
ATOM 3366 C C . PHE A 1 415 ? 12.391 0.595 17.984 1 97.31 415 PHE A C 1
ATOM 3368 O O . PHE A 1 415 ? 11.375 0.766 17.312 1 97.31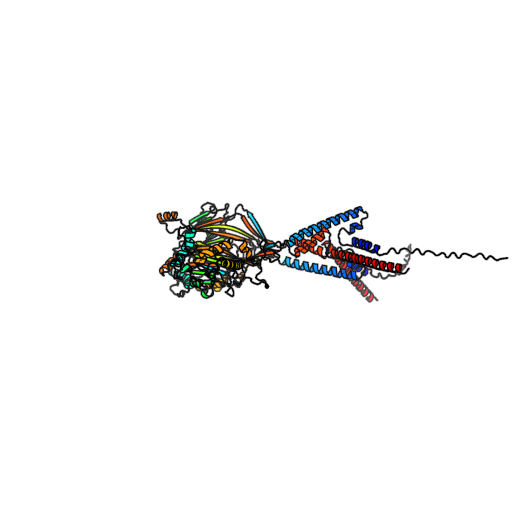 415 PHE A O 1
ATOM 3375 N N . TYR A 1 416 ? 13.023 -0.523 18.109 1 97.31 416 TYR A N 1
ATOM 3376 C CA . TYR A 1 416 ? 12.453 -1.719 17.484 1 97.31 416 TYR A CA 1
ATOM 3377 C C . TYR A 1 416 ? 11.297 -2.26 18.312 1 97.31 416 TYR A C 1
ATOM 3379 O O . TYR A 1 416 ? 11.406 -2.393 19.547 1 97.31 416 TYR A O 1
ATOM 3387 N N . GLU A 1 417 ? 10.273 -2.586 17.641 1 95.88 417 GLU A N 1
ATOM 3388 C CA . GLU A 1 417 ? 9.125 -3.227 18.281 1 95.88 417 GLU A CA 1
ATOM 3389 C C . GLU A 1 417 ? 9.383 -4.711 18.516 1 95.88 417 GLU A C 1
ATOM 3391 O O . GLU A 1 417 ? 8.891 -5.285 19.484 1 95.88 417 GLU A O 1
ATOM 3396 N N . THR A 1 418 ? 10.07 -5.285 17.594 1 95.12 418 THR A N 1
ATOM 3397 C CA . THR A 1 418 ? 10.398 -6.703 17.656 1 95.12 418 THR A CA 1
ATOM 3398 C C . THR A 1 418 ? 11.742 -6.973 16.969 1 95.12 418 THR A C 1
ATOM 3400 O O . THR A 1 418 ? 12.219 -6.16 16.188 1 95.12 418 THR A O 1
ATOM 3403 N N . PHE A 1 419 ? 12.305 -8.102 17.328 1 95.56 419 PHE A N 1
ATOM 3404 C CA . PHE A 1 419 ? 13.539 -8.523 16.688 1 95.56 419 PHE A CA 1
ATOM 3405 C C . PHE A 1 419 ? 13.281 -9.648 15.695 1 95.56 419 PHE A C 1
ATOM 3407 O O . PHE A 1 419 ? 14.211 -10.289 15.219 1 95.56 419 PHE A O 1
ATOM 3414 N N . VAL A 1 420 ? 12.031 -9.781 15.477 1 95.56 420 VAL A N 1
ATOM 3415 C CA . VAL A 1 420 ? 11.68 -10.719 14.414 1 95.56 420 VAL A CA 1
ATOM 3416 C C . VAL A 1 420 ? 11.734 -10.016 13.062 1 95.56 420 VAL A C 1
ATOM 3418 O O . VAL A 1 420 ? 11.008 -9.047 12.828 1 95.56 420 VAL A O 1
ATOM 3421 N N . VAL A 1 421 ? 12.539 -10.531 12.227 1 96.44 421 VAL A N 1
ATOM 3422 C CA . VAL A 1 421 ? 12.695 -9.938 10.898 1 96.44 421 VAL A CA 1
ATOM 3423 C C . VAL A 1 421 ? 11.992 -10.797 9.859 1 96.44 421 VAL A C 1
ATOM 3425 O O . VAL A 1 421 ? 12.219 -12.008 9.781 1 96.44 421 VAL A O 1
ATOM 3428 N N . GLU A 1 422 ? 11.156 -10.164 9.141 1 95.38 422 GLU A N 1
ATOM 3429 C CA . GLU A 1 422 ? 10.508 -10.836 8.008 1 95.38 422 GLU A CA 1
ATOM 3430 C C . GLU A 1 422 ? 11.352 -10.719 6.746 1 95.38 422 GLU A C 1
ATOM 3432 O O . GLU A 1 422 ? 11.648 -9.609 6.289 1 95.38 422 GLU A O 1
ATOM 3437 N N . SER A 1 423 ? 11.711 -11.852 6.238 1 95.69 423 SER A N 1
ATOM 3438 C CA . SER A 1 423 ? 12.422 -11.898 4.965 1 95.69 423 SER A CA 1
ATOM 3439 C C . SER A 1 423 ? 11.5 -12.336 3.834 1 95.69 423 SER A C 1
ATOM 3441 O O . SER A 1 423 ? 10.984 -13.453 3.85 1 95.69 423 SER A O 1
ATOM 3443 N N . VAL A 1 424 ? 11.273 -11.461 2.941 1 94.19 424 VAL A N 1
ATOM 3444 C CA . VAL A 1 424 ? 10.461 -11.734 1.76 1 94.19 424 VAL A CA 1
ATOM 3445 C C . VAL A 1 424 ? 11.367 -12.023 0.564 1 94.19 424 VAL A C 1
ATOM 3447 O O . VAL A 1 424 ? 12.039 -11.117 0.061 1 94.19 424 VAL A O 1
ATOM 3450 N N . GLU A 1 425 ? 11.305 -13.227 0.068 1 95.19 425 GLU A N 1
ATOM 3451 C CA . GLU A 1 425 ? 12.227 -13.633 -0.984 1 95.19 425 GLU A CA 1
ATOM 3452 C C . GLU A 1 425 ? 11.477 -14.133 -2.217 1 95.19 425 GLU A C 1
ATOM 3454 O O . GLU A 1 425 ? 10.484 -14.859 -2.096 1 95.19 425 GLU A O 1
ATOM 3459 N N . GLN A 1 426 ? 11.969 -13.633 -3.32 1 94 426 GLN A N 1
ATOM 3460 C CA . GLN A 1 426 ? 11.461 -14.18 -4.574 1 94 426 GLN A CA 1
ATOM 3461 C C . GLN A 1 426 ? 12.164 -15.492 -4.926 1 94 426 GLN A C 1
ATOM 3463 O O . GLN A 1 426 ? 13.391 -15.586 -4.848 1 94 426 GLN A O 1
ATOM 3468 N N . VAL A 1 427 ? 11.344 -16.484 -5.227 1 92.31 427 VAL A N 1
ATOM 3469 C CA . VAL A 1 427 ? 11.891 -17.781 -5.648 1 92.31 427 VAL A CA 1
ATOM 3470 C C . VAL A 1 427 ? 11.266 -18.188 -6.98 1 92.31 427 VAL A C 1
ATOM 3472 O O . VAL A 1 427 ? 10.211 -17.672 -7.367 1 92.31 427 VAL A O 1
ATOM 3475 N N . SER A 1 428 ? 11.992 -19 -7.66 1 91.06 428 SER A N 1
ATOM 3476 C CA . SER A 1 428 ? 11.461 -19.484 -8.93 1 91.06 428 SER A CA 1
ATOM 3477 C C . SER A 1 428 ? 10.219 -20.344 -8.719 1 91.06 428 SER A C 1
ATOM 3479 O O . SER A 1 428 ? 10.18 -21.156 -7.793 1 91.06 428 SER A O 1
ATOM 3481 N N . LYS A 1 429 ? 9.219 -20.094 -9.547 1 88.19 429 LYS A N 1
ATOM 3482 C CA . LYS A 1 429 ? 7.984 -20.875 -9.469 1 88.19 429 LYS A CA 1
ATOM 3483 C C . LYS A 1 429 ? 8.242 -22.344 -9.789 1 88.19 429 LYS A C 1
ATOM 3485 O O . LYS A 1 429 ? 7.703 -23.234 -9.133 1 88.19 429 LYS A O 1
ATOM 3490 N N . ILE A 1 430 ? 8.984 -22.562 -10.875 1 88.81 430 ILE A N 1
ATOM 3491 C CA . ILE A 1 430 ? 9.273 -23.906 -11.328 1 88.81 430 ILE A CA 1
ATOM 3492 C C . ILE A 1 430 ? 10.711 -24.281 -10.984 1 88.81 430 ILE A C 1
ATOM 3494 O O . ILE A 1 430 ? 11.656 -23.656 -11.477 1 88.81 430 ILE A O 1
ATOM 3498 N N . GLU A 1 431 ? 10.781 -25.328 -10.156 1 86.88 431 GLU A N 1
ATOM 3499 C CA . GLU A 1 431 ? 12.102 -25.828 -9.773 1 86.88 431 GLU A CA 1
ATOM 3500 C C . GLU A 1 431 ? 12.57 -26.922 -10.727 1 86.88 431 GLU A C 1
ATOM 3502 O O . GLU A 1 431 ? 11.75 -27.578 -11.375 1 86.88 431 GLU A O 1
ATOM 3507 N N . LEU A 1 432 ? 13.797 -27.141 -10.703 1 87.44 432 LEU A N 1
ATOM 3508 C CA . LEU A 1 432 ? 14.391 -28.141 -11.586 1 87.44 432 LEU A CA 1
ATOM 3509 C C . LEU A 1 432 ? 13.859 -29.531 -11.258 1 87.44 432 LEU A C 1
ATOM 3511 O O . LEU A 1 432 ? 13.617 -30.344 -12.164 1 87.44 432 LEU A O 1
ATOM 3515 N N . SER A 1 433 ? 13.719 -29.812 -10.062 1 85.19 433 SER A N 1
ATOM 3516 C CA . SER A 1 433 ? 13.203 -31.109 -9.656 1 85.19 433 SER A CA 1
ATOM 3517 C C . SER A 1 433 ? 11.789 -31.344 -10.18 1 85.19 433 SER A C 1
ATOM 3519 O O . SER A 1 433 ? 11.445 -32.438 -10.617 1 85.19 433 SER A O 1
ATOM 3521 N N . SER A 1 434 ? 11.047 -30.328 -10.141 1 86.94 434 SER A N 1
ATOM 3522 C CA . SER A 1 434 ? 9.68 -30.422 -10.633 1 86.94 434 SER A CA 1
ATOM 3523 C C . SER A 1 434 ? 9.641 -30.594 -12.148 1 86.94 434 SER A C 1
ATOM 3525 O O . SER A 1 434 ? 8.758 -31.25 -12.695 1 86.94 434 SER A O 1
ATOM 3527 N N . VAL A 1 435 ? 10.633 -30.047 -12.789 1 87.88 435 VAL A N 1
ATOM 3528 C CA . VAL A 1 435 ? 10.719 -30.188 -14.242 1 87.88 435 VAL A CA 1
ATOM 3529 C C . VAL A 1 435 ? 10.984 -31.641 -14.609 1 87.88 435 VAL A C 1
ATOM 3531 O O . VAL A 1 435 ? 10.297 -32.219 -15.461 1 87.88 435 VAL A O 1
ATOM 3534 N N . LEU A 1 436 ? 11.812 -32.219 -13.914 1 86.88 436 LEU A N 1
ATOM 3535 C CA . LEU A 1 436 ? 12.164 -33.625 -14.18 1 86.88 436 LEU A CA 1
ATOM 3536 C C . LEU A 1 436 ? 10.984 -34.531 -13.898 1 86.88 436 LEU A C 1
ATOM 3538 O O . LEU A 1 436 ? 10.711 -35.469 -14.664 1 86.88 436 LEU A O 1
ATOM 3542 N N . GLY A 1 437 ? 10.367 -34.25 -12.875 1 86.69 437 GLY A N 1
ATOM 3543 C CA . GLY A 1 437 ? 9.195 -35.062 -12.531 1 86.69 437 GLY A CA 1
ATOM 3544 C C . GLY A 1 437 ? 8.07 -34.906 -13.531 1 86.69 437 GLY A C 1
ATOM 3545 O O . GLY A 1 437 ? 7.484 -35.906 -13.969 1 86.69 437 GLY A O 1
ATOM 3546 N N . ASN A 1 438 ? 7.797 -33.75 -13.938 1 89.44 438 ASN A N 1
ATOM 3547 C CA . ASN A 1 438 ? 6.707 -33.5 -14.875 1 89.44 438 ASN A CA 1
ATOM 3548 C C . ASN A 1 438 ? 7.031 -34.062 -16.266 1 89.44 438 ASN A C 1
ATOM 3550 O O . ASN A 1 438 ? 6.184 -34.688 -16.906 1 89.44 438 ASN A O 1
ATOM 3554 N N . VAL A 1 439 ? 8.211 -33.844 -16.688 1 88.88 439 VAL A N 1
ATOM 3555 C CA . VAL A 1 439 ? 8.625 -34.344 -17.984 1 88.88 439 VAL A CA 1
ATOM 3556 C C . VAL A 1 439 ? 8.555 -35.875 -18 1 88.88 439 VAL A C 1
ATOM 3558 O O . VAL A 1 439 ? 8.031 -36.469 -18.953 1 88.88 439 VAL A O 1
ATOM 3561 N N . GLY A 1 440 ? 9.055 -36.5 -16.984 1 89.06 440 GLY A N 1
ATOM 3562 C CA . GLY A 1 440 ? 8.938 -37.938 -16.859 1 89.06 440 GLY A CA 1
ATOM 3563 C C . GLY A 1 440 ? 7.5 -38.406 -16.844 1 89.06 440 GLY A C 1
ATOM 3564 O O . GLY A 1 440 ? 7.172 -39.438 -17.469 1 89.06 440 GLY A O 1
ATOM 3565 N N . GLY A 1 441 ? 6.75 -37.688 -16.172 1 90.69 441 GLY A N 1
ATOM 3566 C CA . GLY A 1 441 ? 5.336 -38.031 -16.125 1 90.69 441 GLY A CA 1
ATOM 3567 C C . GLY A 1 441 ? 4.652 -37.906 -17.469 1 90.69 441 GLY A C 1
ATOM 3568 O O . GLY A 1 441 ? 3.834 -38.75 -17.844 1 90.69 441 GLY A O 1
ATOM 3569 N N . TYR A 1 442 ? 5.012 -36.938 -18.219 1 92.12 442 TYR A N 1
ATOM 3570 C CA . TYR A 1 442 ? 4.438 -36.75 -19.547 1 92.12 442 TYR A CA 1
ATOM 3571 C C . TYR A 1 442 ? 4.848 -37.875 -20.484 1 92.12 442 TYR A C 1
ATOM 3573 O O . TYR A 1 442 ? 4.008 -38.438 -21.188 1 92.12 442 TYR A O 1
ATOM 3581 N N . LEU A 1 443 ? 6.098 -38.156 -20.453 1 92.06 443 LEU A N 1
ATOM 3582 C CA . LEU A 1 443 ? 6.574 -39.281 -21.297 1 92.06 443 LEU A CA 1
ATOM 3583 C C . LEU A 1 443 ? 5.898 -40.594 -20.906 1 92.06 443 LEU A C 1
ATOM 3585 O O . LEU A 1 443 ? 5.551 -41.375 -21.766 1 92.06 443 LEU A O 1
ATOM 3589 N N . GLY A 1 444 ? 5.664 -40.688 -19.656 1 89.62 444 GLY A N 1
ATOM 3590 C CA . GLY A 1 444 ? 5.043 -41.906 -19.141 1 89.62 444 GLY A CA 1
ATOM 3591 C C . GLY A 1 444 ? 3.574 -42.031 -19.516 1 89.62 444 GLY A C 1
ATOM 3592 O O . GLY A 1 444 ? 3.133 -43.062 -19.984 1 89.62 444 GLY A O 1
ATOM 3593 N N . ILE A 1 445 ? 2.9 -41 -19.438 1 90.88 445 ILE A N 1
ATOM 3594 C CA . ILE A 1 445 ? 1.451 -41.062 -19.594 1 90.88 445 ILE A CA 1
ATOM 3595 C C . ILE A 1 445 ? 1.103 -41.219 -21.078 1 90.88 445 ILE A C 1
ATOM 3597 O O . ILE A 1 445 ? 0.18 -41.938 -21.438 1 90.88 445 ILE A O 1
ATOM 3601 N N . PHE A 1 446 ? 1.801 -40.625 -21.938 1 92.19 446 PHE A N 1
ATOM 3602 C CA . PHE A 1 446 ? 1.38 -40.594 -23.344 1 92.19 446 PHE A CA 1
ATOM 3603 C C . PHE A 1 446 ? 2 -41.75 -24.109 1 92.19 446 PHE A C 1
ATOM 3605 O O . PHE A 1 446 ? 1.329 -42.406 -24.922 1 92.19 446 PHE A O 1
ATOM 3612 N N . LEU A 1 447 ? 3.252 -42.062 -23.828 1 90.44 447 LEU A N 1
ATOM 3613 C CA . LEU A 1 447 ? 3.922 -43.031 -24.688 1 90.44 447 LEU A CA 1
ATOM 3614 C C . LEU A 1 447 ? 4.555 -44.125 -23.844 1 90.44 447 LEU A C 1
ATOM 3616 O O . LEU A 1 447 ? 5.094 -45.094 -24.391 1 90.44 447 LEU A O 1
ATOM 3620 N N . GLY A 1 448 ? 4.527 -44.031 -22.578 1 89.31 448 GLY A N 1
ATOM 3621 C CA . GLY A 1 448 ? 5.234 -45 -21.75 1 89.31 448 GLY A CA 1
ATOM 3622 C C . GLY A 1 448 ? 6.73 -45.031 -22 1 89.31 448 GLY A C 1
ATOM 3623 O O . GLY A 1 448 ? 7.355 -46.094 -21.938 1 89.31 448 GLY A O 1
ATOM 3624 N N . ALA A 1 449 ? 7.262 -43.906 -22.344 1 87.69 449 ALA A N 1
ATOM 3625 C CA . ALA A 1 449 ? 8.656 -43.812 -22.766 1 87.69 449 ALA A CA 1
ATOM 3626 C C . ALA A 1 449 ? 9.547 -43.312 -21.625 1 87.69 449 ALA A C 1
ATOM 3628 O O . ALA A 1 449 ? 9.07 -42.656 -20.703 1 87.69 449 ALA A O 1
ATOM 3629 N N . SER A 1 450 ? 10.789 -43.75 -21.609 1 86.06 450 SER A N 1
ATOM 3630 C CA . SER A 1 450 ? 11.836 -43.281 -20.703 1 86.06 450 SER A CA 1
ATOM 3631 C C . SER A 1 450 ? 13.031 -42.75 -21.484 1 86.06 450 SER A C 1
ATOM 3633 O O . SER A 1 450 ? 13.016 -42.719 -22.719 1 86.06 450 SER A O 1
ATOM 3635 N N . ILE A 1 451 ? 13.992 -42.281 -20.75 1 85 451 ILE A N 1
ATOM 3636 C CA . ILE A 1 451 ? 15.234 -41.844 -21.391 1 85 451 ILE A CA 1
ATOM 3637 C C . ILE A 1 451 ? 15.883 -43.031 -22.125 1 85 451 ILE A C 1
ATOM 3639 O O . ILE A 1 451 ? 16.469 -42.844 -23.188 1 85 451 ILE A O 1
ATOM 3643 N N . LEU A 1 452 ? 15.703 -44.188 -21.625 1 83.75 452 LEU A N 1
ATOM 3644 C CA . LEU A 1 452 ? 16.25 -45.375 -22.266 1 83.75 452 LEU A CA 1
ATOM 3645 C C . LEU A 1 452 ? 15.555 -45.688 -23.594 1 83.75 452 LEU A C 1
ATOM 3647 O O . LEU A 1 452 ? 16.188 -46.094 -24.562 1 83.75 452 LEU A O 1
ATOM 3651 N N . THR A 1 453 ? 14.32 -45.438 -23.594 1 86.06 453 THR A N 1
ATOM 3652 C CA . THR A 1 453 ? 13.578 -45.594 -24.828 1 86.06 453 THR A CA 1
ATOM 3653 C C . THR A 1 453 ? 14.086 -44.625 -25.906 1 86.06 453 THR A C 1
ATOM 3655 O O . THR A 1 453 ? 14.219 -45 -27.062 1 86.06 453 THR A O 1
ATOM 3658 N N . LEU A 1 454 ? 14.367 -43.5 -25.438 1 85.38 454 LEU A N 1
ATOM 3659 C CA . LEU A 1 454 ? 14.891 -42.5 -26.359 1 85.38 454 LEU A CA 1
ATOM 3660 C C . LEU A 1 454 ? 16.266 -42.906 -26.891 1 85.38 454 LEU A C 1
ATOM 3662 O O . LEU A 1 454 ? 16.578 -42.719 -28.062 1 85.38 454 LEU A O 1
ATOM 3666 N N . THR A 1 455 ? 17.062 -43.531 -26.031 1 87.62 455 THR A N 1
ATOM 3667 C CA . THR A 1 455 ? 18.375 -43.969 -26.453 1 87.62 455 THR A CA 1
ATOM 3668 C C . THR A 1 455 ? 18.266 -45.125 -27.453 1 87.62 455 THR A C 1
ATOM 3670 O O . THR A 1 455 ? 19.078 -45.219 -28.375 1 87.62 455 THR A O 1
ATOM 3673 N N . GLU A 1 456 ? 17.266 -46 -27.266 1 87 456 GLU A N 1
ATOM 3674 C CA . GLU A 1 456 ? 17 -47.031 -28.25 1 87 456 GLU A CA 1
ATOM 3675 C C . GLU A 1 456 ? 16.75 -46.469 -29.641 1 87 456 GLU A C 1
ATOM 3677 O O . GLU A 1 456 ? 17.297 -46.938 -30.625 1 87 456 GLU A O 1
ATOM 3682 N N . TRP A 1 457 ? 16.094 -45.406 -29.656 1 86.94 457 TRP A N 1
ATOM 3683 C CA . TRP A 1 457 ? 15.727 -44.812 -30.938 1 86.94 457 TRP A CA 1
ATOM 3684 C C . TRP A 1 457 ? 16.906 -44.031 -31.531 1 86.94 457 TRP A C 1
ATOM 3686 O O . TRP A 1 457 ? 17.109 -44.062 -32.75 1 86.94 457 TRP A O 1
ATOM 3696 N N . ILE A 1 458 ? 17.625 -43.469 -30.719 1 88 458 ILE A N 1
ATOM 3697 C CA . ILE A 1 458 ? 18.828 -42.781 -31.188 1 88 458 ILE A CA 1
ATOM 3698 C C . ILE A 1 458 ? 19.797 -43.781 -31.781 1 88 458 ILE A C 1
ATOM 3700 O O . ILE A 1 458 ? 20.375 -43.531 -32.844 1 88 458 ILE A O 1
ATOM 3704 N N . GLU A 1 459 ? 19.922 -44.906 -31.062 1 87.62 459 GLU A N 1
ATOM 3705 C CA . GLU A 1 459 ? 20.781 -45.969 -31.578 1 87.62 459 GLU A CA 1
ATOM 3706 C C . GLU A 1 459 ? 20.281 -46.469 -32.938 1 87.62 459 GLU A C 1
ATOM 3708 O O . GLU A 1 459 ? 21.094 -46.656 -33.844 1 87.62 459 GLU A O 1
ATOM 3713 N N . PHE A 1 460 ? 19.016 -46.625 -33.094 1 87.5 460 PHE A N 1
ATOM 3714 C CA . PHE A 1 460 ? 18.453 -47.094 -34.344 1 87.5 460 PHE A CA 1
ATOM 3715 C C . PHE A 1 460 ? 18.719 -46.094 -35.469 1 87.5 460 PHE A C 1
ATOM 3717 O O . PHE A 1 460 ? 19.125 -46.469 -36.562 1 87.5 460 PHE A O 1
ATOM 3724 N N . PHE A 1 461 ? 18.5 -44.844 -35.188 1 88.06 461 PHE A N 1
ATOM 3725 C CA . PHE A 1 461 ? 18.672 -43.812 -36.188 1 88.06 461 PHE A CA 1
ATOM 3726 C C . PHE A 1 461 ? 20.156 -43.688 -36.562 1 88.06 461 PHE A C 1
ATOM 3728 O O . PHE A 1 461 ? 20.484 -43.438 -37.719 1 88.06 461 PHE A O 1
ATOM 3735 N N . ALA A 1 462 ? 20.969 -43.875 -35.594 1 89.25 462 ALA A N 1
ATOM 3736 C CA . ALA A 1 462 ? 22.406 -43.812 -35.875 1 89.25 462 ALA A CA 1
ATOM 3737 C C . ALA A 1 462 ? 22.828 -45 -36.75 1 89.25 462 ALA A C 1
ATOM 3739 O O . ALA A 1 462 ? 23.578 -44.812 -37.719 1 89.25 462 ALA A O 1
ATOM 3740 N N . LEU A 1 463 ? 22.328 -46.125 -36.438 1 87.12 463 LEU A N 1
ATOM 3741 C CA . LEU A 1 463 ? 22.625 -47.312 -37.25 1 87.12 463 LEU A CA 1
ATOM 3742 C C . LEU A 1 463 ? 22.047 -47.188 -38.656 1 87.12 463 LEU A C 1
ATOM 3744 O O . LEU A 1 463 ? 22.688 -47.562 -39.625 1 87.12 463 LEU A O 1
ATOM 3748 N N . ALA A 1 464 ? 20.891 -46.625 -38.688 1 86.12 464 ALA A N 1
ATOM 3749 C CA . ALA A 1 464 ? 20.25 -46.406 -40 1 86.12 464 ALA A CA 1
ATOM 3750 C C . ALA A 1 464 ? 21.031 -45.406 -40.812 1 86.12 464 ALA A C 1
ATOM 3752 O O . ALA A 1 464 ? 21.203 -45.594 -42.031 1 86.12 464 ALA A O 1
ATOM 3753 N N . LEU A 1 465 ? 21.438 -44.469 -40.156 1 88.5 465 LEU A N 1
ATOM 3754 C CA . LEU A 1 465 ? 22.25 -43.469 -40.844 1 88.5 465 LEU A CA 1
ATOM 3755 C C . LEU A 1 465 ? 23.578 -44.062 -41.312 1 88.5 465 LEU A C 1
ATOM 3757 O O . LEU A 1 465 ? 24.031 -43.75 -42.406 1 88.5 465 LEU A O 1
ATOM 3761 N N . TYR A 1 466 ? 24.172 -44.812 -40.5 1 86.25 466 TYR A N 1
ATOM 3762 C CA . TYR A 1 466 ? 25.422 -45.5 -40.844 1 86.25 466 TYR A CA 1
ATOM 3763 C C . TYR A 1 466 ? 25.25 -46.375 -42.062 1 86.25 466 TYR A C 1
ATOM 3765 O O . TYR A 1 466 ? 26.078 -46.375 -42.969 1 86.25 466 TYR A O 1
ATOM 3773 N N . VAL A 1 467 ? 24.156 -47.125 -42.125 1 84.69 467 VAL A N 1
ATOM 3774 C CA . VAL A 1 467 ? 23.859 -48.031 -43.25 1 84.69 467 VAL A CA 1
ATOM 3775 C C . VAL A 1 467 ? 23.609 -47.188 -44.5 1 84.69 467 VAL A C 1
ATOM 3777 O O . VAL A 1 467 ? 24.062 -47.562 -45.594 1 84.69 467 VAL A O 1
ATOM 3780 N N . LEU A 1 468 ? 23 -46.062 -44.312 1 86.06 468 LEU A N 1
ATOM 3781 C CA . LEU A 1 468 ? 22.688 -45.219 -45.469 1 86.06 468 LEU A CA 1
ATOM 3782 C C . LEU A 1 468 ? 23.969 -44.562 -46 1 86.06 468 LEU A C 1
ATOM 3784 O O . LEU A 1 468 ? 24.156 -44.469 -47.219 1 86.06 468 LEU A O 1
ATOM 3788 N N . ILE A 1 469 ? 24.828 -44.188 -45.125 1 86.69 469 ILE A N 1
ATOM 3789 C CA . ILE A 1 469 ? 26.078 -43.594 -45.531 1 86.69 469 ILE A CA 1
ATOM 3790 C C . ILE A 1 469 ? 26.969 -44.625 -46.219 1 86.69 469 ILE A C 1
ATOM 3792 O O . ILE A 1 469 ? 27.594 -44.344 -47.25 1 86.69 469 ILE A O 1
ATOM 3796 N N . ARG A 1 470 ? 27.078 -45.781 -45.719 1 83.69 470 ARG A N 1
ATOM 3797 C CA . ARG A 1 470 ? 27.859 -46.875 -46.312 1 83.69 470 ARG A CA 1
ATOM 3798 C C . ARG A 1 470 ? 27.344 -47.219 -47.688 1 83.69 470 ARG A C 1
ATOM 3800 O O . ARG A 1 470 ? 28.125 -47.531 -48.594 1 83.69 470 ARG A O 1
ATOM 3807 N N . ARG A 1 471 ? 26.016 -47.125 -47.781 1 83 471 ARG A N 1
ATOM 3808 C CA . ARG A 1 471 ? 25.406 -47.406 -49.062 1 83 471 ARG A CA 1
ATOM 3809 C C . ARG A 1 471 ? 25.75 -46.312 -50.094 1 83 471 ARG A C 1
ATOM 3811 O O . ARG A 1 471 ? 26 -46.625 -51.25 1 83 471 ARG A O 1
ATOM 3818 N N . MET A 1 472 ? 25.766 -45.219 -49.625 1 83.94 472 MET A N 1
ATOM 3819 C CA . MET A 1 472 ? 26.078 -44.094 -50.5 1 83.94 472 MET A CA 1
ATOM 3820 C C . MET A 1 472 ? 27.547 -44.125 -50.906 1 83.94 472 MET A C 1
ATOM 3822 O O . MET A 1 472 ? 27.891 -43.844 -52.062 1 83.94 472 MET A O 1
ATOM 3826 N N . LEU A 1 473 ? 28.406 -44.531 -50 1 83.31 473 LEU A N 1
ATOM 3827 C CA . LEU A 1 473 ? 29.828 -44.625 -50.312 1 83.31 473 LEU A CA 1
ATOM 3828 C C . LEU A 1 473 ? 30.125 -45.781 -51.219 1 83.31 473 LEU A C 1
ATOM 3830 O O . LEU A 1 473 ? 30.984 -45.688 -52.125 1 83.31 473 LEU A O 1
ATOM 3834 N N . ARG A 1 474 ? 29.469 -46.844 -51.031 1 78.56 474 ARG A N 1
ATOM 3835 C CA . ARG A 1 474 ? 29.656 -48 -51.906 1 78.56 474 ARG A CA 1
ATOM 3836 C C . ARG A 1 474 ? 29.172 -47.656 -53.312 1 78.56 474 ARG A C 1
ATOM 3838 O O . ARG A 1 474 ? 29.781 -48.094 -54.312 1 78.56 474 ARG A O 1
ATOM 3845 N N . TRP A 1 475 ? 28.141 -46.938 -53.344 1 74.12 475 TRP A N 1
ATOM 3846 C CA . TRP A 1 475 ? 27.625 -46.531 -54.656 1 74.12 475 TRP A CA 1
ATOM 3847 C C . TRP A 1 475 ? 28.609 -45.625 -55.375 1 74.12 475 TRP A C 1
ATOM 3849 O O . TRP A 1 475 ? 28.812 -45.75 -56.594 1 74.12 475 TRP A O 1
ATOM 3859 N N . THR A 1 476 ? 29.281 -44.844 -54.688 1 72.31 476 THR A N 1
ATOM 3860 C CA . THR A 1 476 ? 30.266 -43.969 -55.281 1 72.31 476 THR A CA 1
ATOM 3861 C C . THR A 1 476 ? 31.5 -44.75 -55.75 1 72.31 476 THR A C 1
ATOM 3863 O O . THR A 1 476 ? 32.062 -44.438 -56.781 1 72.31 476 THR A O 1
ATOM 3866 N N . LYS A 1 477 ? 31.906 -45.688 -55.031 1 69.75 477 LYS A N 1
ATOM 3867 C CA . LYS A 1 477 ? 33.062 -46.469 -55.438 1 69.75 477 LYS A CA 1
ATOM 3868 C C . LYS A 1 477 ? 32.75 -47.344 -56.625 1 69.75 477 LYS A C 1
ATOM 3870 O O . LYS A 1 477 ? 33.625 -47.531 -57.5 1 69.75 477 LYS A O 1
ATOM 3875 N N . CYS A 1 478 ? 31.609 -47.875 -56.625 1 68.69 478 CYS A N 1
ATOM 3876 C CA . CYS A 1 478 ? 31.25 -48.688 -57.781 1 68.69 478 CYS A CA 1
ATOM 3877 C C . CYS A 1 478 ? 31.141 -47.812 -59.031 1 68.69 478 CYS A C 1
ATOM 3879 O O . CYS A 1 478 ? 31.516 -48.25 -60.125 1 68.69 478 CYS A O 1
ATOM 3881 N N . ASN A 1 479 ? 30.719 -46.625 -58.875 1 68.44 479 ASN A N 1
ATOM 3882 C CA . ASN A 1 479 ? 30.641 -45.75 -60.031 1 68.44 479 ASN A CA 1
ATOM 3883 C C . ASN A 1 479 ? 32.031 -45.312 -60.5 1 68.44 479 ASN A C 1
ATOM 3885 O O . ASN A 1 479 ? 32.25 -45.156 -61.688 1 68.44 479 ASN A O 1
ATOM 3889 N N . VAL A 1 480 ? 32.906 -45.281 -59.719 1 67.62 480 VAL A N 1
ATOM 3890 C CA . VAL A 1 480 ? 34.25 -44.906 -60.125 1 67.62 480 VAL A CA 1
ATOM 3891 C C . VAL A 1 480 ? 34.938 -46.094 -60.812 1 67.62 480 VAL A C 1
ATOM 3893 O O . VAL A 1 480 ? 35.625 -45.906 -61.812 1 67.62 480 VAL A O 1
ATOM 3896 N N . ILE A 1 481 ? 34.719 -47.281 -60.375 1 66.56 481 ILE A N 1
ATOM 3897 C CA . ILE A 1 481 ? 35.344 -48.438 -61 1 66.56 481 ILE A CA 1
ATOM 3898 C C . ILE A 1 481 ? 34.719 -48.688 -62.375 1 66.56 481 ILE A C 1
ATOM 3900 O O . ILE A 1 481 ? 35.406 -49 -63.344 1 66.56 481 ILE A O 1
ATOM 3904 N N . SER A 1 482 ? 33.469 -48.406 -62.469 1 68.75 482 SER A N 1
ATOM 3905 C CA . SER A 1 482 ? 32.844 -48.594 -63.781 1 68.75 482 SER A CA 1
ATOM 3906 C C . SER A 1 482 ? 33.281 -47.531 -64.75 1 68.75 482 SER A C 1
ATOM 3908 O O . SER A 1 482 ? 33.469 -47.812 -65.938 1 68.75 482 SER A O 1
ATOM 3910 N N . SER A 1 483 ? 33.594 -46.438 -64.375 1 69.38 483 SER A N 1
ATOM 3911 C CA . SER A 1 483 ? 34.094 -45.406 -65.25 1 69.38 483 SER A CA 1
ATOM 3912 C C . SER A 1 483 ? 35.531 -45.688 -65.688 1 69.38 483 SER A C 1
ATOM 3914 O O . SER A 1 483 ? 35.906 -45.438 -66.875 1 69.38 483 SER A O 1
ATOM 3916 N N . GLU A 1 484 ? 36.312 -46.281 -64.938 1 69.19 484 GLU A N 1
ATOM 3917 C CA . GLU A 1 484 ? 37.688 -46.594 -65.312 1 69.19 484 GLU A CA 1
ATOM 3918 C C . GLU A 1 484 ? 37.75 -47.812 -66.25 1 69.19 484 GLU A C 1
ATOM 3920 O O . GLU A 1 484 ? 38.594 -47.875 -67.125 1 69.19 484 GLU A O 1
ATOM 3925 N N . ARG A 1 485 ? 36.906 -48.719 -66.25 1 66.94 485 ARG A N 1
ATOM 3926 C CA . ARG A 1 485 ? 36.875 -49.844 -67.188 1 66.94 485 ARG A CA 1
ATOM 3927 C C . ARG A 1 485 ? 36.375 -49.406 -68.5 1 66.94 485 ARG A C 1
ATOM 3929 O O . ARG A 1 485 ? 36.781 -49.969 -69.562 1 66.94 485 ARG A O 1
ATOM 3936 N N . ALA A 1 486 ? 35.594 -48.438 -68.625 1 67.56 486 ALA A N 1
ATOM 3937 C CA . ALA A 1 486 ? 35.125 -47.969 -69.938 1 67.56 486 ALA A CA 1
ATOM 3938 C C . ALA A 1 486 ? 36.25 -47.219 -70.688 1 67.56 486 ALA A C 1
ATOM 3940 O O . ALA A 1 486 ? 36.344 -47.281 -71.875 1 67.56 486 ALA A O 1
ATOM 3941 N N . ASP A 1 487 ? 37.031 -46.656 -69.875 1 60.91 487 ASP A N 1
ATOM 3942 C CA . ASP A 1 487 ? 38.094 -45.938 -70.562 1 60.91 487 ASP A CA 1
ATOM 3943 C C . ASP A 1 487 ? 39.188 -46.875 -71.062 1 60.91 487 ASP A C 1
ATOM 3945 O O . ASP A 1 487 ? 40.031 -46.469 -71.875 1 60.91 487 ASP A O 1
ATOM 3949 N N . LYS A 1 488 ? 39.375 -48.031 -70.562 1 63.41 488 LYS A N 1
ATOM 3950 C CA . LYS A 1 488 ? 40.406 -48.938 -71.062 1 63.41 488 LYS A CA 1
ATOM 3951 C C . LYS A 1 488 ? 39.906 -49.812 -72.188 1 63.41 488 LYS A C 1
ATOM 3953 O O . LYS A 1 488 ? 40.688 -50.469 -72.875 1 63.41 488 LYS A O 1
ATOM 3958 N N . ASN A 1 489 ? 38.688 -50 -72.375 1 49.75 489 ASN A N 1
ATOM 3959 C CA . ASN A 1 489 ? 38.312 -50.719 -73.562 1 49.75 489 ASN A CA 1
ATOM 3960 C C . ASN A 1 489 ? 38.094 -49.719 -74.75 1 49.75 489 ASN A C 1
ATOM 3962 O O . ASN A 1 489 ? 37.438 -48.688 -74.562 1 49.75 489 ASN A O 1
ATOM 3966 N N . MET B 1 1 ? -37.062 -131.875 -56.375 1 24.83 1 MET B N 1
ATOM 3967 C CA . MET B 1 1 ? -35.844 -131.5 -55.688 1 24.83 1 MET B CA 1
ATOM 3968 C C . MET B 1 1 ? -35.781 -130 -55.656 1 24.83 1 MET B C 1
ATOM 3970 O O . MET B 1 1 ? -35.781 -129.25 -56.688 1 24.83 1 MET B O 1
ATOM 3974 N N . GLY B 1 2 ? -36.469 -129.375 -54.656 1 25.86 2 GLY B N 1
ATOM 3975 C CA . GLY B 1 2 ? -36.875 -128 -54.188 1 25.86 2 GLY B CA 1
ATOM 3976 C C . GLY B 1 2 ? -35.719 -127.125 -53.844 1 25.86 2 GLY B C 1
ATOM 3977 O O . GLY B 1 2 ? -34.906 -127.438 -52.969 1 25.86 2 GLY B O 1
ATOM 3978 N N . ASP B 1 3 ? -35.156 -126.562 -54.875 1 25.17 3 ASP B N 1
ATOM 3979 C CA . ASP B 1 3 ? -33.906 -125.812 -54.875 1 25.17 3 ASP B CA 1
ATOM 3980 C C . ASP B 1 3 ? -34 -124.625 -53.906 1 25.17 3 ASP B C 1
ATOM 3982 O O . ASP B 1 3 ? -34.875 -123.75 -54.062 1 25.17 3 ASP B O 1
ATOM 3986 N N . THR B 1 4 ? -33.938 -124.875 -52.656 1 22.83 4 THR B N 1
ATOM 3987 C CA . THR B 1 4 ? -34 -124 -51.469 1 22.83 4 THR B CA 1
ATOM 3988 C C . THR B 1 4 ? -32.875 -122.938 -51.5 1 22.83 4 THR B C 1
ATOM 3990 O O . THR B 1 4 ? -31.719 -123.25 -51.219 1 22.83 4 THR B O 1
ATOM 3993 N N . LYS B 1 5 ? -32.875 -122.25 -52.688 1 29.69 5 LYS B N 1
ATOM 3994 C CA . LYS B 1 5 ? -31.828 -121.25 -52.781 1 29.69 5 LYS B CA 1
ATOM 3995 C C . LYS B 1 5 ? -31.766 -120.375 -51.531 1 29.69 5 LYS B C 1
ATOM 3997 O O . LYS B 1 5 ? -32.812 -120 -51 1 29.69 5 LYS B O 1
ATOM 4002 N N . GLU B 1 6 ? -30.688 -120.5 -50.656 1 24.45 6 GLU B N 1
ATOM 4003 C CA . GLU B 1 6 ? -30.234 -119.938 -49.406 1 24.45 6 GLU B CA 1
ATOM 4004 C C . GLU B 1 6 ? -30.156 -118.375 -49.5 1 24.45 6 GLU B C 1
ATOM 4006 O O . GLU B 1 6 ? -29.688 -117.875 -50.531 1 24.45 6 GLU B O 1
ATOM 4011 N N . GLY B 1 7 ? -31.109 -117.625 -49 1 25.38 7 GLY B N 1
ATOM 4012 C CA . GLY B 1 7 ? -31.375 -116.188 -48.938 1 25.38 7 GLY B CA 1
ATOM 4013 C C . GLY B 1 7 ? -30.25 -115.375 -48.312 1 25.38 7 GLY B C 1
ATOM 4014 O O . GLY B 1 7 ? -29.875 -115.625 -47.156 1 25.38 7 GLY B O 1
ATOM 4015 N N . TRP B 1 8 ? -29.156 -115.125 -49.062 1 27.81 8 TRP B N 1
ATOM 4016 C CA . TRP B 1 8 ? -28 -114.438 -48.531 1 27.81 8 TRP B CA 1
ATOM 4017 C C . TRP B 1 8 ? -28.422 -113.125 -47.875 1 27.81 8 TRP B C 1
ATOM 4019 O O . TRP B 1 8 ? -29.203 -112.375 -48.438 1 27.81 8 TRP B O 1
ATOM 4029 N N . PRO B 1 9 ? -28.531 -113.062 -46.562 1 29.2 9 PRO B N 1
ATOM 4030 C CA . PRO B 1 9 ? -28.953 -111.875 -45.812 1 29.2 9 PRO B CA 1
ATOM 4031 C C . PRO B 1 9 ? -28.047 -110.688 -46.031 1 29.2 9 PRO B C 1
ATOM 4033 O O . PRO B 1 9 ? -26.812 -110.812 -46.062 1 29.2 9 PRO B O 1
ATOM 4036 N N . GLY B 1 10 ? -28.25 -109.75 -47 1 27 10 GLY B N 1
ATOM 4037 C CA . GLY B 1 10 ? -27.547 -108.5 -47.25 1 27 10 GLY B CA 1
ATOM 4038 C C . GLY B 1 10 ? -27.391 -107.688 -46 1 27 10 GLY B C 1
ATOM 4039 O O . GLY B 1 10 ? -28.375 -107.312 -45.344 1 27 10 GLY B O 1
ATOM 4040 N N . GLU B 1 11 ? -26.406 -108 -45.125 1 26.8 11 GLU B N 1
ATOM 4041 C CA . GLU B 1 11 ? -26.062 -107.188 -43.938 1 26.8 11 GLU B CA 1
ATOM 4042 C C . GLU B 1 11 ? -25.812 -105.75 -44.312 1 26.8 11 GLU B C 1
ATOM 4044 O O . GLU B 1 11 ? -24.984 -105.438 -45.156 1 26.8 11 GLU B O 1
ATOM 4049 N N . THR B 1 12 ? -26.859 -104.875 -44.438 1 28.34 12 THR B N 1
ATOM 4050 C CA . THR B 1 12 ? -26.734 -103.438 -44.594 1 28.34 12 THR B CA 1
ATOM 4051 C C . THR B 1 12 ? -25.906 -102.875 -43.469 1 28.34 12 THR B C 1
ATOM 4053 O O . THR B 1 12 ? -26.281 -103 -42.281 1 28.34 12 THR B O 1
ATOM 4056 N N . ASP B 1 13 ? -24.594 -102.875 -43.469 1 28.2 13 ASP B N 1
ATOM 4057 C CA . ASP B 1 13 ? -23.688 -102.25 -42.5 1 28.2 13 ASP B CA 1
ATOM 4058 C C . ASP B 1 13 ? -23.953 -100.75 -42.406 1 28.2 13 ASP B C 1
ATOM 4060 O O . ASP B 1 13 ? -23.766 -100.062 -43.406 1 28.2 13 ASP B O 1
ATOM 4064 N N . THR B 1 14 ? -25.062 -100.375 -41.875 1 30.47 14 THR B N 1
ATOM 4065 C CA . THR B 1 14 ? -25.234 -98.938 -41.625 1 30.47 14 THR B CA 1
ATOM 4066 C C . THR B 1 14 ? -24.109 -98.375 -40.719 1 30.47 14 THR B C 1
ATOM 4068 O O . THR B 1 14 ? -23.922 -98.875 -39.625 1 30.47 14 THR B O 1
ATOM 4071 N N . PHE B 1 15 ? -22.953 -98.062 -41.312 1 29.66 15 PHE B N 1
ATOM 4072 C CA . PHE B 1 15 ? -21.875 -97.375 -40.562 1 29.66 15 PHE B CA 1
ATOM 4073 C C . PHE B 1 15 ? -22.406 -96.125 -39.844 1 29.66 15 PHE B C 1
ATOM 4075 O O . PHE B 1 15 ? -23.078 -95.312 -40.438 1 29.66 15 PHE B O 1
ATOM 4082 N N . PRO B 1 16 ? -22.75 -96.312 -38.562 1 32.47 16 PRO B N 1
ATOM 4083 C CA . PRO B 1 16 ? -23.172 -95.125 -37.812 1 32.47 16 PRO B CA 1
ATOM 4084 C C . PRO B 1 16 ? -22.172 -94 -37.906 1 32.47 16 PRO B C 1
ATOM 4086 O O . PRO B 1 16 ? -20.969 -94.188 -37.688 1 32.47 16 PRO B O 1
ATOM 4089 N N . GLY B 1 17 ? -22.312 -93.125 -38.906 1 29.91 17 GLY B N 1
ATOM 4090 C CA . GLY B 1 17 ? -21.547 -91.875 -38.938 1 29.91 17 GLY B CA 1
ATOM 4091 C C . GLY B 1 17 ? -21.484 -91.188 -37.594 1 29.91 17 GLY B C 1
ATOM 4092 O O . GLY B 1 17 ? -22.531 -90.812 -37.031 1 29.91 17 GLY B O 1
ATOM 4093 N N . GLU B 1 18 ? -20.609 -91.625 -36.75 1 31.97 18 GLU B N 1
ATOM 4094 C CA . GLU B 1 18 ? -20.344 -90.875 -35.531 1 31.97 18 GLU B CA 1
ATOM 4095 C C . GLU B 1 18 ? -20.219 -89.375 -35.781 1 31.97 18 GLU B C 1
ATOM 4097 O O . GLU B 1 18 ? -19.391 -89 -36.594 1 31.97 18 GLU B O 1
ATOM 4102 N N . SER B 1 19 ? -21.281 -88.75 -35.781 1 30.98 19 SER B N 1
ATOM 4103 C CA . SER B 1 19 ? -21.234 -87.25 -35.781 1 30.98 19 SER B CA 1
ATOM 4104 C C . SER B 1 19 ? -20.25 -86.75 -34.719 1 30.98 19 SER B C 1
ATOM 4106 O O . SER B 1 19 ? -20.422 -87 -33.531 1 30.98 19 SER B O 1
ATOM 4108 N N . ARG B 1 20 ? -19.047 -86.688 -35.094 1 38.28 20 ARG B N 1
ATOM 4109 C CA . ARG B 1 20 ? -18.094 -86 -34.219 1 38.28 20 ARG B CA 1
ATOM 4110 C C . ARG B 1 20 ? -18.688 -84.688 -33.719 1 38.28 20 ARG B C 1
ATOM 4112 O O . ARG B 1 20 ? -19.141 -83.875 -34.5 1 38.28 20 ARG B O 1
ATOM 4119 N N . PRO B 1 21 ? -19.172 -84.812 -32.5 1 33.22 21 PRO B N 1
ATOM 4120 C CA . PRO B 1 21 ? -19.609 -83.5 -31.969 1 33.22 21 PRO B CA 1
ATOM 4121 C C . PRO B 1 21 ? -18.656 -82.375 -32.344 1 33.22 21 PRO B C 1
ATOM 4123 O O . PRO B 1 21 ? -17.438 -82.5 -32.281 1 33.22 21 PRO B O 1
ATOM 4126 N N . VAL B 1 22 ? -19 -81.5 -33.25 1 35.28 22 VAL B N 1
ATOM 4127 C CA . VAL B 1 22 ? -18.312 -80.25 -33.562 1 35.28 22 VAL B CA 1
ATOM 4128 C C . VAL B 1 22 ? -18.125 -79.438 -32.25 1 35.28 22 VAL B C 1
ATOM 4130 O O . VAL B 1 22 ? -19.094 -78.938 -31.688 1 35.28 22 VAL B O 1
ATOM 4133 N N . THR B 1 23 ? -17.453 -79.938 -31.266 1 36.66 23 THR B N 1
ATOM 4134 C CA . THR B 1 23 ? -17.031 -79 -30.219 1 36.66 23 THR B CA 1
ATOM 4135 C C . THR B 1 23 ? -16.672 -77.625 -30.828 1 36.66 23 THR B C 1
ATOM 4137 O O . THR B 1 23 ? -15.82 -77.562 -31.719 1 36.66 23 THR B O 1
ATOM 4140 N N . SER B 1 24 ? -17.531 -76.75 -30.859 1 38.66 24 SER B N 1
ATOM 4141 C CA . SER B 1 24 ? -17.547 -75.375 -31.344 1 38.66 24 SER B CA 1
ATOM 4142 C C . SER B 1 24 ? -16.234 -74.625 -31.016 1 38.66 24 SER B C 1
ATOM 4144 O O . SER B 1 24 ? -15.789 -74.688 -29.859 1 38.66 24 SER B O 1
ATOM 4146 N N . SER B 1 25 ? -15.25 -74.375 -31.906 1 43.34 25 SER B N 1
ATOM 4147 C CA . SER B 1 25 ? -14.031 -73.625 -32.125 1 43.34 25 SER B CA 1
ATOM 4148 C C . SER B 1 25 ? -14.109 -72.25 -31.406 1 43.34 25 SER B C 1
ATOM 4150 O O . SER B 1 25 ? -13.141 -71.5 -31.391 1 43.34 25 SER B O 1
ATOM 4152 N N . THR B 1 26 ? -15.227 -71.812 -30.906 1 46.81 26 THR B N 1
ATOM 4153 C CA . THR B 1 26 ? -15.406 -70.5 -30.391 1 46.81 26 THR B CA 1
ATOM 4154 C C . THR B 1 26 ? -14.75 -70.312 -29.031 1 46.81 26 THR B C 1
ATOM 4156 O O . THR B 1 26 ? -14.312 -69.25 -28.656 1 46.81 26 THR B O 1
ATOM 4159 N N . ASP B 1 27 ? -14.961 -71.312 -28.109 1 51.31 27 ASP B N 1
ATOM 4160 C CA . ASP B 1 27 ? -14.391 -71.188 -26.766 1 51.31 27 ASP B CA 1
ATOM 4161 C C . ASP B 1 27 ? -12.883 -71 -26.812 1 51.31 27 ASP B C 1
ATOM 4163 O O . ASP B 1 27 ? -12.312 -70.312 -26 1 51.31 27 ASP B O 1
ATOM 4167 N N . THR B 1 28 ? -12.133 -71.625 -27.688 1 56.03 28 THR B N 1
ATOM 4168 C CA . THR B 1 28 ? -10.703 -71.625 -27.953 1 56.03 28 THR B CA 1
ATOM 4169 C C . THR B 1 28 ? -10.227 -70.25 -28.328 1 56.03 28 THR B C 1
ATOM 4171 O O . THR B 1 28 ? -9.078 -69.875 -28.062 1 56.03 28 THR B O 1
ATOM 4174 N N . SER B 1 29 ? -11.273 -69.312 -28.453 1 71.31 29 SER B N 1
ATOM 4175 C CA . SER B 1 29 ? -10.922 -68.062 -29.047 1 71.31 29 SER B CA 1
ATOM 4176 C C . SER B 1 29 ? -10.664 -67 -27.984 1 71.31 29 SER B C 1
ATOM 4178 O O . SER B 1 29 ? -9.688 -66.25 -28.078 1 71.31 29 SER B O 1
ATOM 4180 N N . LEU B 1 30 ? -11.477 -67.062 -26.844 1 77.69 30 LEU B N 1
ATOM 4181 C CA . LEU B 1 30 ? -11.281 -66.062 -25.828 1 77.69 30 LEU B CA 1
ATOM 4182 C C . LEU B 1 30 ? -10.023 -66.312 -25.016 1 77.69 30 LEU B C 1
ATOM 4184 O O . LEU B 1 30 ? -9.312 -65.375 -24.641 1 77.69 30 LEU B O 1
ATOM 4188 N N . TRP B 1 31 ? -9.875 -67.562 -24.656 1 78.31 31 TRP B N 1
ATOM 4189 C CA . TRP B 1 31 ? -8.688 -68 -23.906 1 78.31 31 TRP B CA 1
ATOM 4190 C C . TRP B 1 31 ? -7.422 -67.688 -24.719 1 78.31 31 TRP B C 1
ATOM 4192 O O . TRP B 1 31 ? -6.41 -67.25 -24.156 1 78.31 31 TRP B O 1
ATOM 4202 N N . LYS B 1 32 ? -7.516 -67.875 -25.922 1 78.62 32 LYS B N 1
ATOM 4203 C CA . LYS B 1 32 ? -6.383 -67.562 -26.797 1 78.62 32 LYS B CA 1
ATOM 4204 C C . LYS B 1 32 ? -6.145 -66.062 -26.875 1 78.62 32 LYS B C 1
ATOM 4206 O O . LYS B 1 32 ? -4.996 -65.625 -26.875 1 78.62 32 LYS B O 1
ATOM 4211 N N . MET B 1 33 ? -7.266 -65.438 -26.938 1 80.75 33 MET B N 1
ATOM 4212 C CA . MET B 1 33 ? -7.156 -63.969 -26.969 1 80.75 33 MET B CA 1
ATOM 4213 C C . MET B 1 33 ? -6.547 -63.438 -25.672 1 80.75 33 MET B C 1
ATOM 4215 O O . MET B 1 33 ? -5.723 -62.5 -25.703 1 80.75 33 MET B O 1
ATOM 4219 N N . TRP B 1 34 ? -6.953 -64 -24.547 1 81.56 34 TRP B N 1
ATOM 4220 C CA . TRP B 1 34 ? -6.418 -63.625 -23.25 1 81.56 34 TRP B CA 1
ATOM 4221 C C . TRP B 1 34 ? -4.922 -63.938 -23.156 1 81.56 34 TRP B C 1
ATOM 4223 O O . TRP B 1 34 ? -4.145 -63.094 -22.688 1 81.56 34 TRP B O 1
ATOM 4233 N N . GLY B 1 35 ? -4.578 -65.062 -23.609 1 78.81 35 GLY B N 1
ATOM 4234 C CA . GLY B 1 35 ? -3.172 -65.438 -23.625 1 78.81 35 GLY B CA 1
ATOM 4235 C C . GLY B 1 35 ? -2.324 -64.5 -24.484 1 78.81 35 GLY B C 1
ATOM 4236 O O . GLY B 1 35 ? -1.229 -64.125 -24.078 1 78.81 35 GLY B O 1
ATOM 4237 N N . GLU B 1 36 ? -2.871 -64.062 -25.578 1 78.62 36 GLU B N 1
ATOM 4238 C CA . GLU B 1 36 ? -2.164 -63.156 -26.469 1 78.62 36 GLU B CA 1
ATOM 4239 C C . GLU B 1 36 ? -2.039 -61.781 -25.844 1 78.62 36 GLU B C 1
ATOM 4241 O O . GLU B 1 36 ? -0.995 -61.125 -25.953 1 78.62 36 GLU B O 1
ATOM 4246 N N . MET B 1 37 ? -3.076 -61.406 -25.188 1 82.31 37 MET B N 1
ATOM 4247 C CA . MET B 1 37 ? -3.084 -60.094 -24.547 1 82.31 37 MET B CA 1
ATOM 4248 C C . MET B 1 37 ? -2.062 -60.031 -23.422 1 82.31 37 MET B C 1
ATOM 4250 O O . MET B 1 37 ? -1.299 -59.094 -23.312 1 82.31 37 MET B O 1
ATOM 4254 N N . ILE B 1 38 ? -2.045 -61.031 -22.609 1 81.31 38 ILE B N 1
ATOM 4255 C CA . ILE B 1 38 ? -1.165 -61.062 -21.453 1 81.31 38 ILE B CA 1
ATOM 4256 C C . ILE B 1 38 ? 0.292 -61.125 -21.906 1 81.31 38 ILE B C 1
ATOM 4258 O O . ILE B 1 38 ? 1.16 -60.5 -21.281 1 81.31 38 ILE B O 1
ATOM 4262 N N . ASN B 1 39 ? 0.518 -61.688 -22.969 1 78.19 39 ASN B N 1
ATOM 4263 C CA . ASN B 1 39 ? 1.889 -61.844 -23.453 1 78.19 39 ASN B CA 1
ATOM 4264 C C . ASN B 1 39 ? 2.375 -60.562 -24.172 1 78.19 39 ASN B C 1
ATOM 4266 O O . ASN B 1 39 ? 3.578 -60.312 -24.219 1 78.19 39 ASN B O 1
ATOM 4270 N N . ASN B 1 40 ? 1.37 -59.75 -24.656 1 78.19 40 ASN B N 1
ATOM 4271 C CA . ASN B 1 40 ? 1.784 -58.625 -25.5 1 78.19 40 ASN B CA 1
ATOM 4272 C C . ASN B 1 40 ? 1.398 -57.281 -24.891 1 78.19 40 ASN B C 1
ATOM 4274 O O . ASN B 1 40 ? 1.553 -56.25 -25.516 1 78.19 40 ASN B O 1
ATOM 4278 N N . THR B 1 41 ? 0.946 -57.344 -23.734 1 82.25 41 THR B N 1
ATOM 4279 C CA . THR B 1 41 ? 0.513 -56.094 -23.125 1 82.25 41 THR B CA 1
ATOM 4280 C C . THR B 1 41 ? 1.715 -55.281 -22.672 1 82.25 41 THR B C 1
ATOM 4282 O O . THR B 1 41 ? 2.783 -55.844 -22.406 1 82.25 41 THR B O 1
ATOM 4285 N N . SER B 1 42 ? 1.567 -54 -22.703 1 83.94 42 SER B N 1
ATOM 4286 C CA . SER B 1 42 ? 2.609 -53.062 -22.266 1 83.94 42 SER B CA 1
ATOM 4287 C C . SER B 1 42 ? 2.527 -52.844 -20.75 1 83.94 42 SER B C 1
ATOM 4289 O O . SER B 1 42 ? 3.295 -52.031 -20.219 1 83.94 42 SER B O 1
ATOM 4291 N N . LEU B 1 43 ? 1.593 -53.562 -20.125 1 85 43 LEU B N 1
ATOM 4292 C CA . LEU B 1 43 ? 1.5 -53.5 -18.672 1 85 43 LEU B CA 1
ATOM 4293 C C . LEU B 1 43 ? 2.58 -54.375 -18.016 1 85 43 LEU B C 1
ATOM 4295 O O . LEU B 1 43 ? 2.684 -55.562 -18.312 1 85 43 LEU B O 1
ATOM 4299 N N . HIS B 1 44 ? 3.25 -53.688 -17.172 1 82.44 44 HIS B N 1
ATOM 4300 C CA . HIS B 1 44 ? 4.355 -54.438 -16.562 1 82.44 44 HIS B CA 1
ATOM 4301 C C . HIS B 1 44 ? 3.846 -55.5 -15.586 1 82.44 44 HIS B C 1
ATOM 4303 O O . HIS B 1 44 ? 2.865 -55.281 -14.875 1 82.44 44 HIS B O 1
ATOM 4309 N N . GLY B 1 45 ? 4.438 -56.625 -15.547 1 81.31 45 GLY B N 1
ATOM 4310 C CA . GLY B 1 45 ? 4.184 -57.688 -14.586 1 81.31 45 GLY B CA 1
ATOM 4311 C C . GLY B 1 45 ? 3.178 -58.719 -15.078 1 81.31 45 GLY B C 1
ATOM 4312 O O . GLY B 1 45 ? 3.209 -59.875 -14.672 1 81.31 45 GLY B O 1
ATOM 4313 N N . VAL B 1 46 ? 2.301 -58.312 -15.938 1 84 46 VAL B N 1
ATOM 4314 C CA . VAL B 1 46 ? 1.208 -59.188 -16.359 1 84 46 VAL B CA 1
ATOM 4315 C C . VAL B 1 46 ? 1.747 -60.281 -17.266 1 84 46 VAL B C 1
ATOM 4317 O O . VAL B 1 46 ? 1.298 -61.438 -17.188 1 84 46 VAL B O 1
ATOM 4320 N N . SER B 1 47 ? 2.738 -59.969 -18.078 1 79.38 47 SER B N 1
ATOM 4321 C CA . SER B 1 47 ? 3.299 -60.969 -18.984 1 79.38 47 SER B CA 1
ATOM 4322 C C . SER B 1 47 ? 4.02 -62.062 -18.219 1 79.38 47 SER B C 1
ATOM 4324 O O . SER B 1 47 ? 4.137 -63.188 -18.703 1 79.38 47 SER B O 1
ATOM 4326 N N . LYS B 1 48 ? 4.309 -61.844 -17 1 82.31 48 LYS B N 1
ATOM 4327 C CA . LYS B 1 48 ? 5.059 -62.812 -16.203 1 82.31 48 LYS B CA 1
ATOM 4328 C C . LYS B 1 48 ? 4.121 -63.75 -15.477 1 82.31 48 LYS B C 1
ATOM 4330 O O . LYS B 1 48 ? 4.547 -64.812 -15 1 82.31 48 LYS B O 1
ATOM 4335 N N . ILE B 1 49 ? 2.941 -63.438 -15.406 1 80.25 49 ILE B N 1
ATOM 4336 C CA . ILE B 1 49 ? 1.964 -64.312 -14.742 1 80.25 49 ILE B CA 1
ATOM 4337 C C . ILE B 1 49 ? 1.751 -65.562 -15.562 1 80.25 49 ILE B C 1
ATOM 4339 O O . ILE B 1 49 ? 1.669 -66.625 -15.008 1 80.25 49 ILE B O 1
ATOM 4343 N N . SER B 1 50 ? 1.678 -65.438 -16.938 1 73.25 50 SER B N 1
ATOM 4344 C CA . SER B 1 50 ? 1.355 -66.562 -17.797 1 73.25 50 SER B CA 1
ATOM 4345 C C . SER B 1 50 ? 2.617 -67.312 -18.234 1 73.25 50 SER B C 1
ATOM 4347 O O . SER B 1 50 ? 2.607 -68.5 -18.422 1 73.25 50 SER B O 1
ATOM 4349 N N . ARG B 1 51 ? 3.73 -66.5 -18.391 1 64.44 51 ARG B N 1
ATOM 4350 C CA . ARG B 1 51 ? 4.926 -67.125 -18.953 1 64.44 51 ARG B CA 1
ATOM 4351 C C . ARG B 1 51 ? 5.66 -67.938 -17.922 1 64.44 51 ARG B C 1
ATOM 4353 O O . ARG B 1 51 ? 6.605 -68.688 -18.234 1 64.44 51 ARG B O 1
ATOM 4360 N N . GLY B 1 52 ? 5.184 -67.875 -16.734 1 59.62 52 GLY B N 1
ATOM 4361 C CA . GLY B 1 52 ? 5.98 -68.562 -15.719 1 59.62 52 GLY B CA 1
ATOM 4362 C C . GLY B 1 52 ? 5.941 -70.062 -15.844 1 59.62 52 GLY B C 1
ATOM 4363 O O . GLY B 1 52 ? 4.945 -70.625 -16.297 1 59.62 52 GLY B O 1
ATOM 4364 N N . LYS B 1 53 ? 7.152 -70.625 -15.75 1 65.12 53 LYS B N 1
ATOM 4365 C CA . LYS B 1 53 ? 7.387 -72.062 -15.844 1 65.12 53 LYS B CA 1
ATOM 4366 C C . LYS B 1 53 ? 6.672 -72.812 -14.734 1 65.12 53 LYS B C 1
ATOM 4368 O O . LYS B 1 53 ? 6.277 -74 -14.906 1 65.12 53 LYS B O 1
ATOM 4373 N N . THR B 1 54 ? 6.398 -72.062 -13.68 1 78.81 54 THR B N 1
ATOM 4374 C CA . THR B 1 54 ? 5.781 -72.75 -12.531 1 78.81 54 THR B CA 1
ATOM 4375 C C . THR B 1 54 ? 4.562 -71.938 -12.055 1 78.81 54 THR B C 1
ATOM 4377 O O . THR B 1 54 ? 4.469 -70.75 -12.273 1 78.81 54 THR B O 1
ATOM 4380 N N . ILE B 1 55 ? 3.658 -72.562 -11.562 1 83.56 55 ILE B N 1
ATOM 4381 C CA . ILE B 1 55 ? 2.424 -72 -11.031 1 83.56 55 ILE B CA 1
ATOM 4382 C C . ILE B 1 55 ? 2.75 -71 -9.914 1 83.56 55 ILE B C 1
ATOM 4384 O O . ILE B 1 55 ? 2.115 -69.938 -9.805 1 83.56 55 ILE B O 1
ATOM 4388 N N . CYS B 1 56 ? 3.754 -71.375 -9.109 1 85.56 56 CYS B N 1
ATOM 4389 C CA . CYS B 1 56 ? 4.148 -70.5 -7.996 1 85.56 56 CYS B CA 1
ATOM 4390 C C . CYS B 1 56 ? 4.625 -69.188 -8.5 1 85.56 56 CYS B C 1
ATOM 4392 O O . CYS B 1 56 ? 4.32 -68.125 -7.902 1 85.56 56 CYS B O 1
ATOM 4394 N N . HIS B 1 57 ? 5.305 -69.125 -9.555 1 87.81 57 HIS B N 1
ATOM 4395 C CA . HIS B 1 57 ? 5.809 -67.938 -10.172 1 87.81 57 HIS B CA 1
ATOM 4396 C C . HIS B 1 57 ? 4.668 -67.062 -10.703 1 87.81 57 HIS B C 1
ATOM 4398 O O . HIS B 1 57 ? 4.672 -65.875 -10.523 1 87.81 57 HIS B O 1
ATOM 4404 N N . GLY B 1 58 ? 3.684 -67.688 -11.164 1 86 58 GLY B N 1
ATOM 4405 C CA . GLY B 1 58 ? 2.521 -66.938 -11.672 1 86 58 GLY B CA 1
ATOM 4406 C C . GLY B 1 58 ? 1.683 -66.312 -10.57 1 86 58 GLY B C 1
ATOM 4407 O O . GLY B 1 58 ? 1.238 -65.188 -10.695 1 86 58 GLY B O 1
ATOM 4408 N N . VAL B 1 59 ? 1.554 -67.125 -9.578 1 89.31 59 VAL B N 1
ATOM 4409 C CA . VAL B 1 59 ? 0.767 -66.625 -8.461 1 89.31 59 VAL B CA 1
ATOM 4410 C C . VAL B 1 59 ? 1.482 -65.438 -7.809 1 89.31 59 VAL B C 1
ATOM 4412 O O . VAL B 1 59 ? 0.845 -64.438 -7.422 1 89.31 59 VAL B O 1
ATOM 4415 N N . PHE B 1 60 ? 2.805 -65.438 -7.746 1 90.19 60 PHE B N 1
ATOM 4416 C CA . PHE B 1 60 ? 3.59 -64.375 -7.18 1 90.19 60 PHE B CA 1
ATOM 4417 C C . PHE B 1 60 ? 3.367 -63.062 -7.965 1 90.19 60 PHE B C 1
ATOM 4419 O O . PHE B 1 60 ? 3.082 -62.031 -7.379 1 90.19 60 PHE B O 1
ATOM 4426 N N . TRP B 1 61 ? 3.457 -63.188 -9.234 1 90.19 61 TRP B N 1
ATOM 4427 C CA . TRP B 1 61 ? 3.338 -62 -10.07 1 90.19 61 TRP B CA 1
ATOM 4428 C C . TRP B 1 61 ? 1.898 -61.5 -10.086 1 90.19 61 TRP B C 1
ATOM 4430 O O . TRP B 1 61 ? 1.66 -60.281 -10.18 1 90.19 61 TRP B O 1
ATOM 4440 N N . ALA B 1 62 ? 1.002 -62.344 -9.852 1 89.75 62 ALA B N 1
ATOM 4441 C CA . ALA B 1 62 ? -0.397 -61.938 -9.773 1 89.75 62 ALA B CA 1
ATOM 4442 C C . ALA B 1 62 ? -0.662 -61.156 -8.492 1 89.75 62 ALA B C 1
ATOM 4444 O O . ALA B 1 62 ? -1.367 -60.125 -8.516 1 89.75 62 ALA B O 1
ATOM 4445 N N . VAL B 1 63 ? -0.133 -61.625 -7.473 1 93.81 63 VAL B N 1
ATOM 4446 C CA . VAL B 1 63 ? -0.297 -60.938 -6.195 1 93.81 63 VAL B CA 1
ATOM 4447 C C . VAL B 1 63 ? 0.403 -59.594 -6.25 1 93.81 63 VAL B C 1
ATOM 4449 O O . VAL B 1 63 ? -0.155 -58.594 -5.816 1 93.81 63 VAL B O 1
ATOM 4452 N N . MET B 1 64 ? 1.595 -59.531 -6.824 1 92.81 64 MET B N 1
ATOM 4453 C CA . MET B 1 64 ? 2.35 -58.281 -6.914 1 92.81 64 MET B CA 1
ATOM 4454 C C . MET B 1 64 ? 1.613 -57.25 -7.777 1 92.81 64 MET B C 1
ATOM 4456 O O . MET B 1 64 ? 1.535 -56.094 -7.422 1 92.81 64 MET B O 1
ATOM 4460 N N . THR B 1 65 ? 1.114 -57.688 -8.844 1 91.81 65 THR B N 1
ATOM 4461 C CA . THR B 1 65 ? 0.377 -56.812 -9.727 1 91.81 65 THR B CA 1
ATOM 4462 C C . THR B 1 65 ? -0.897 -56.312 -9.055 1 91.81 65 THR B C 1
ATOM 4464 O O . THR B 1 65 ? -1.276 -55.156 -9.211 1 91.81 65 THR B O 1
ATOM 4467 N N . SER B 1 66 ? -1.534 -57.156 -8.289 1 93.88 66 SER B N 1
ATOM 4468 C CA . SER B 1 66 ? -2.742 -56.75 -7.578 1 93.88 66 SER B CA 1
ATOM 4469 C C . SER B 1 66 ? -2.428 -55.75 -6.48 1 93.88 66 SER B C 1
ATOM 4471 O O . SER B 1 66 ? -3.188 -54.812 -6.27 1 93.88 66 SER B O 1
ATOM 4473 N N . VAL B 1 67 ? -1.396 -55.938 -5.809 1 94.88 67 VAL B N 1
ATOM 4474 C CA . VAL B 1 67 ? -0.965 -55 -4.77 1 94.88 67 VAL B CA 1
ATOM 4475 C C . VAL B 1 67 ? -0.639 -53.656 -5.398 1 94.88 67 VAL B C 1
ATOM 4477 O O . VAL B 1 67 ? -1.014 -52.594 -4.859 1 94.88 67 VAL B O 1
ATOM 4480 N N . MET B 1 68 ? 0.042 -53.594 -6.598 1 93.5 68 MET B N 1
ATOM 4481 C CA . MET B 1 68 ? 0.382 -52.344 -7.277 1 93.5 68 MET B CA 1
ATOM 4482 C C . MET B 1 68 ? -0.873 -51.625 -7.773 1 93.5 68 MET B C 1
ATOM 4484 O O . MET B 1 68 ? -0.956 -50.406 -7.727 1 93.5 68 MET B O 1
ATOM 4488 N N . LEU B 1 69 ? -1.758 -52.406 -8.156 1 93.44 69 LEU B N 1
ATOM 4489 C CA . LEU B 1 69 ? -3.021 -51.812 -8.594 1 93.44 69 LEU B CA 1
ATOM 4490 C C . LEU B 1 69 ? -3.775 -51.188 -7.422 1 93.44 69 LEU B C 1
ATOM 4492 O O . LEU B 1 69 ? -4.344 -50.125 -7.551 1 93.44 69 LEU B O 1
ATOM 4496 N N . ALA B 1 70 ? -3.805 -51.906 -6.367 1 95.88 70 ALA B N 1
ATOM 4497 C CA . ALA B 1 70 ? -4.457 -51.375 -5.172 1 95.88 70 ALA B CA 1
ATOM 4498 C C . ALA B 1 70 ? -3.775 -50.094 -4.695 1 95.88 70 ALA B C 1
ATOM 4500 O O . ALA B 1 70 ? -4.445 -49.156 -4.312 1 95.88 70 ALA B O 1
ATOM 4501 N N . LEU B 1 71 ? -2.506 -50.031 -4.758 1 95.44 71 LEU B N 1
ATOM 4502 C CA . LEU B 1 71 ? -1.757 -48.844 -4.363 1 95.44 71 LEU B CA 1
ATOM 4503 C C . LEU B 1 71 ? -2.016 -47.719 -5.332 1 95.44 71 LEU B C 1
ATOM 4505 O O . LEU B 1 71 ? -2.15 -46.562 -4.914 1 95.44 71 LEU B O 1
ATOM 4509 N N . LEU B 1 72 ? -2.053 -48.031 -6.551 1 94.94 72 LEU B N 1
ATOM 4510 C CA . LEU B 1 72 ? -2.346 -47.031 -7.555 1 94.94 72 LEU B CA 1
ATOM 4511 C C . LEU B 1 72 ? -3.717 -46.406 -7.316 1 94.94 72 LEU B C 1
ATOM 4513 O O . LEU B 1 72 ? -3.863 -45.156 -7.355 1 94.94 72 LEU B O 1
ATOM 4517 N N . ILE B 1 73 ? -4.676 -47.219 -7.098 1 95.06 73 ILE B N 1
ATOM 4518 C CA . ILE B 1 73 ? -6.027 -46.719 -6.848 1 95.06 73 ILE B CA 1
ATOM 4519 C C . ILE B 1 73 ? -6.039 -45.844 -5.594 1 95.06 73 ILE B C 1
ATOM 4521 O O . ILE B 1 73 ? -6.668 -44.781 -5.574 1 95.06 73 ILE B O 1
ATOM 4525 N N . THR B 1 74 ? -5.367 -46.281 -4.609 1 95.81 74 THR B N 1
ATOM 4526 C CA . THR B 1 74 ? -5.301 -45.5 -3.369 1 95.81 74 THR B CA 1
ATOM 4527 C C . THR B 1 74 ? -4.676 -44.125 -3.605 1 95.81 74 THR B C 1
ATOM 4529 O O . THR B 1 74 ? -5.195 -43.125 -3.139 1 95.81 74 THR B O 1
ATOM 4532 N N . VAL B 1 75 ? -3.641 -44.031 -4.375 1 94.81 75 VAL B N 1
ATOM 4533 C CA . VAL B 1 75 ? -2.965 -42.781 -4.641 1 94.81 75 VAL B CA 1
ATOM 4534 C C . VAL B 1 75 ? -3.859 -41.875 -5.492 1 94.81 75 VAL B C 1
ATOM 4536 O O . VAL B 1 75 ? -3.902 -40.656 -5.289 1 94.81 75 VAL B O 1
ATOM 4539 N N . PHE B 1 76 ? -4.566 -42.5 -6.32 1 93.88 76 PHE B N 1
ATOM 4540 C CA . PHE B 1 76 ? -5.477 -41.719 -7.164 1 93.88 76 PHE B CA 1
ATOM 4541 C C . PHE B 1 76 ? -6.605 -41.125 -6.332 1 93.88 76 PHE B C 1
ATOM 4543 O O . PHE B 1 76 ? -7.008 -39.969 -6.559 1 93.88 76 PHE B O 1
ATOM 4550 N N . VAL B 1 77 ? -7.062 -41.875 -5.488 1 94.31 77 VAL B N 1
ATOM 4551 C CA . VAL B 1 77 ? -8.141 -41.406 -4.633 1 94.31 77 VAL B CA 1
ATOM 4552 C C . VAL B 1 77 ? -7.633 -40.25 -3.76 1 94.31 77 VAL B C 1
ATOM 4554 O O . VAL B 1 77 ? -8.289 -39.219 -3.648 1 94.31 77 VAL B O 1
ATOM 4557 N N . ILE B 1 78 ? -6.496 -40.375 -3.205 1 93.94 78 ILE B N 1
ATOM 4558 C CA . ILE B 1 78 ? -5.91 -39.344 -2.365 1 93.94 78 ILE B CA 1
ATOM 4559 C C . ILE B 1 78 ? -5.691 -38.094 -3.188 1 93.94 78 ILE B C 1
ATOM 4561 O O . ILE B 1 78 ? -6.047 -36.969 -2.756 1 93.94 78 ILE B O 1
ATOM 4565 N N . TYR B 1 79 ? -5.176 -38.219 -4.316 1 92.81 79 TYR B N 1
ATOM 4566 C CA . TYR B 1 79 ? -4.883 -37.094 -5.18 1 92.81 79 TYR B CA 1
ATOM 4567 C C . TYR B 1 79 ? -6.168 -36.406 -5.629 1 92.81 79 TYR B C 1
ATOM 4569 O O . TYR B 1 79 ? -6.227 -35.156 -5.711 1 92.81 79 TYR B O 1
ATOM 4577 N N . SER B 1 80 ? -7.172 -37.188 -5.891 1 93.44 80 SER B N 1
ATOM 4578 C CA . SER B 1 80 ? -8.453 -36.656 -6.312 1 93.44 80 SER B CA 1
ATOM 4579 C C . SER B 1 80 ? -9.125 -35.875 -5.184 1 93.44 80 SER B C 1
ATOM 4581 O O . SER B 1 80 ? -9.742 -34.812 -5.418 1 93.44 80 SER B O 1
ATOM 4583 N N . LEU B 1 81 ? -9.023 -36.344 -4.094 1 92.75 81 LEU B N 1
ATOM 4584 C CA . LEU B 1 81 ? -9.578 -35.656 -2.945 1 92.75 81 LEU B CA 1
ATOM 4585 C C . LEU B 1 81 ? -8.883 -34.312 -2.742 1 92.75 81 LEU B C 1
ATOM 4587 O O . LEU B 1 81 ? -9.539 -33.281 -2.502 1 92.75 81 LEU B O 1
ATOM 4591 N N . ASP B 1 82 ? -7.621 -34.25 -2.877 1 90.69 82 ASP B N 1
ATOM 4592 C CA . ASP B 1 82 ? -6.848 -33 -2.76 1 90.69 82 ASP B CA 1
ATOM 4593 C C . ASP B 1 82 ? -7.219 -32.031 -3.861 1 90.69 82 ASP B C 1
ATOM 4595 O O . ASP B 1 82 ? -7.34 -30.828 -3.613 1 90.69 82 ASP B O 1
ATOM 4599 N N . TYR B 1 83 ? -7.398 -32.562 -4.957 1 91 83 TYR B N 1
ATOM 4600 C CA . TYR B 1 83 ? -7.719 -31.734 -6.109 1 91 83 TYR B CA 1
ATOM 4601 C C . TYR B 1 83 ? -9.094 -31.094 -5.957 1 91 83 TYR B C 1
ATOM 4603 O O . TYR B 1 83 ? -9.266 -29.906 -6.211 1 91 83 TYR B O 1
ATOM 4611 N N . PHE B 1 84 ? -10.086 -31.875 -5.461 1 91.62 84 PHE B N 1
ATOM 4612 C CA . PHE B 1 84 ? -11.461 -31.391 -5.426 1 91.62 84 PHE B CA 1
ATOM 4613 C C . PHE B 1 84 ? -11.734 -30.641 -4.137 1 91.62 84 PHE B C 1
ATOM 4615 O O . PHE B 1 84 ? -12.844 -30.125 -3.934 1 91.62 84 PHE B O 1
ATOM 4622 N N . LEU B 1 85 ? -10.742 -30.484 -3.352 1 89.75 85 LEU B N 1
ATOM 4623 C CA . LEU B 1 85 ? -10.844 -29.609 -2.193 1 89.75 85 LEU B CA 1
ATOM 4624 C C . LEU B 1 85 ? -10.742 -28.141 -2.611 1 89.75 85 LEU B C 1
ATOM 4626 O O . LEU B 1 85 ? -11.125 -27.25 -1.854 1 89.75 85 LEU B O 1
ATOM 4630 N N . TYR B 1 86 ? -10.188 -27.875 -3.777 1 91.5 86 TYR B N 1
ATOM 4631 C CA . TYR B 1 86 ? -10.023 -26.56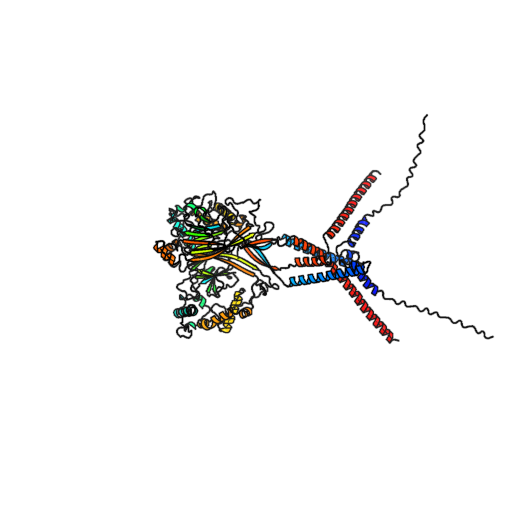2 -4.367 1 91.5 86 TYR B CA 1
ATOM 4632 C C . TYR B 1 86 ? -9.258 -25.625 -3.432 1 91.5 86 TYR B C 1
ATOM 4634 O O . TYR B 1 86 ? -9.68 -24.5 -3.17 1 91.5 86 TYR B O 1
ATOM 4642 N N . GLU B 1 87 ? -8.156 -26.078 -2.947 1 90.56 87 GLU B N 1
ATOM 4643 C CA . GLU B 1 87 ? -7.289 -25.25 -2.113 1 90.56 87 GLU B CA 1
ATOM 4644 C C . GLU B 1 87 ? -6.551 -24.203 -2.949 1 90.56 87 GLU B C 1
ATOM 4646 O O . GLU B 1 87 ? -6.301 -24.422 -4.137 1 90.56 87 GLU B O 1
ATOM 4651 N N . THR B 1 88 ? -6.285 -23.078 -2.264 1 91.25 88 THR B N 1
ATOM 4652 C CA . THR B 1 88 ? -5.66 -21.984 -3.002 1 91.25 88 THR B CA 1
ATOM 4653 C C . THR B 1 88 ? -4.344 -21.578 -2.35 1 91.25 88 THR B C 1
ATOM 4655 O O . THR B 1 88 ? -4.098 -21.891 -1.184 1 91.25 88 THR B O 1
ATOM 4658 N N . LEU B 1 89 ? -3.486 -21.062 -3.154 1 88.56 89 LEU B N 1
ATOM 4659 C CA . LEU B 1 89 ? -2.24 -20.453 -2.717 1 88.56 89 LEU B CA 1
ATOM 4660 C C . LEU B 1 89 ? -2.25 -18.953 -2.992 1 88.56 89 LEU B C 1
ATOM 4662 O O . LEU B 1 89 ? -3.025 -18.469 -3.824 1 88.56 89 LEU B O 1
ATOM 4666 N N . ILE B 1 90 ? -1.492 -18.25 -2.221 1 90.56 90 ILE B N 1
ATOM 4667 C CA . ILE B 1 90 ? -1.366 -16.812 -2.439 1 90.56 90 ILE B CA 1
ATOM 4668 C C . ILE B 1 90 ? -0.056 -16.516 -3.164 1 90.56 90 ILE B C 1
ATOM 4670 O O . ILE B 1 90 ? 1.02 -16.906 -2.697 1 90.56 90 ILE B O 1
ATOM 4674 N N . LYS B 1 91 ? -0.26 -15.992 -4.289 1 90.31 91 LYS B N 1
ATOM 4675 C CA . LYS B 1 91 ? 0.866 -15.492 -5.074 1 90.31 91 LYS B CA 1
ATOM 4676 C C . LYS B 1 91 ? 0.997 -13.977 -4.945 1 90.31 91 LYS B C 1
ATOM 4678 O O . LYS B 1 91 ? 0.034 -13.242 -5.18 1 90.31 91 LYS B O 1
ATOM 4683 N N . ARG B 1 92 ? 2.17 -13.562 -4.605 1 90.75 92 ARG B N 1
ATOM 4684 C CA . ARG B 1 92 ? 2.436 -12.133 -4.484 1 90.75 92 ARG B CA 1
ATOM 4685 C C . ARG B 1 92 ? 3.396 -11.656 -5.57 1 90.75 92 ARG B C 1
ATOM 4687 O O . ARG B 1 92 ? 4.41 -12.305 -5.832 1 90.75 92 ARG B O 1
ATOM 4694 N N . ASN B 1 93 ? 2.99 -10.633 -6.219 1 90.69 93 ASN B N 1
ATOM 4695 C CA . ASN B 1 93 ? 3.814 -10.023 -7.254 1 90.69 93 ASN B CA 1
ATOM 4696 C C . ASN B 1 93 ? 3.973 -8.516 -7.035 1 90.69 93 ASN B C 1
ATOM 4698 O O . ASN B 1 93 ? 3.055 -7.859 -6.547 1 90.69 93 ASN B O 1
ATOM 4702 N N . PHE B 1 94 ? 5.195 -8.031 -7.379 1 91.25 94 PHE B N 1
ATOM 4703 C CA . PHE B 1 94 ? 5.473 -6.602 -7.297 1 91.25 94 PHE B CA 1
ATOM 4704 C C . PHE B 1 94 ? 5.637 -6.004 -8.688 1 91.25 94 PHE B C 1
ATOM 4706 O O . PHE B 1 94 ? 6.414 -6.508 -9.5 1 91.25 94 PHE B O 1
ATOM 4713 N N . LYS B 1 95 ? 4.867 -5.008 -8.891 1 90.75 95 LYS B N 1
ATOM 4714 C CA . LYS B 1 95 ? 4.938 -4.34 -10.188 1 90.75 95 LYS B CA 1
ATOM 4715 C C . LYS B 1 95 ? 5.254 -2.855 -10.023 1 90.75 95 LYS B C 1
ATOM 4717 O O . LYS B 1 95 ? 4.57 -2.146 -9.281 1 90.75 95 LYS B O 1
ATOM 4722 N N . ALA B 1 96 ? 6.293 -2.414 -10.688 1 88.25 96 ALA B N 1
ATOM 4723 C CA . ALA B 1 96 ? 6.602 -0.987 -10.742 1 88.25 96 ALA B CA 1
ATOM 4724 C C . ALA B 1 96 ? 5.809 -0.298 -11.852 1 88.25 96 ALA B C 1
ATOM 4726 O O . ALA B 1 96 ? 6.02 -0.569 -13.031 1 88.25 96 ALA B O 1
ATOM 4727 N N . ALA B 1 97 ? 4.941 0.605 -11.469 1 88.75 97 ALA B N 1
ATOM 4728 C CA . ALA B 1 97 ? 4.09 1.299 -12.43 1 88.75 97 ALA B CA 1
ATOM 4729 C C . ALA B 1 97 ? 4.668 2.662 -12.789 1 88.75 97 ALA B C 1
ATOM 4731 O O . ALA B 1 97 ? 5.398 3.264 -12 1 88.75 97 ALA B O 1
ATOM 4732 N N . ALA B 1 98 ? 4.398 3.08 -13.977 1 84.38 98 ALA B N 1
ATOM 4733 C CA . ALA B 1 98 ? 4.812 4.414 -14.406 1 84.38 98 ALA B CA 1
ATOM 4734 C C . ALA B 1 98 ? 3.896 5.484 -13.82 1 84.38 98 ALA B C 1
ATOM 4736 O O . ALA B 1 98 ? 4.348 6.586 -13.492 1 84.38 98 ALA B O 1
ATOM 4737 N N . GLU B 1 99 ? 2.738 5.148 -13.797 1 90.88 99 GLU B N 1
ATOM 4738 C CA . GLU B 1 99 ? 1.706 6.012 -13.227 1 90.88 99 GLU B CA 1
ATOM 4739 C C . GLU B 1 99 ? 0.641 5.195 -12.5 1 90.88 99 GLU B C 1
ATOM 4741 O O . GLU B 1 99 ? 0.47 4.004 -12.773 1 90.88 99 GLU B O 1
ATOM 4746 N N . LEU B 1 100 ? 0.065 5.863 -11.586 1 94.88 100 LEU B N 1
ATOM 4747 C CA . LEU B 1 100 ? -0.986 5.191 -10.836 1 94.88 100 LEU B CA 1
ATOM 4748 C C . LEU B 1 100 ? -2.242 6.055 -10.766 1 94.88 100 LEU B C 1
ATOM 4750 O O . LEU B 1 100 ? -2.156 7.27 -10.586 1 94.88 100 LEU B O 1
ATOM 4754 N N . GLU B 1 101 ? -3.338 5.363 -10.984 1 96 101 GLU B N 1
ATOM 4755 C CA . GLU B 1 101 ? -4.598 6.055 -10.727 1 96 101 GLU B CA 1
ATOM 4756 C C . GLU B 1 101 ? -4.684 6.516 -9.273 1 96 101 GLU B C 1
ATOM 4758 O O . GLU B 1 101 ? -4.371 5.754 -8.352 1 96 101 GLU B O 1
ATOM 4763 N N . PHE B 1 102 ? -5.047 7.781 -9.133 1 97.31 102 PHE B N 1
ATOM 4764 C CA . PHE B 1 102 ? -5.172 8.312 -7.781 1 97.31 102 PHE B CA 1
ATOM 4765 C C . PHE B 1 102 ? -6.469 7.84 -7.133 1 97.31 102 PHE B C 1
ATOM 4767 O O . PHE B 1 102 ? -7.508 7.773 -7.789 1 97.31 102 PHE B O 1
ATOM 4774 N N . PRO B 1 103 ? -6.473 7.512 -5.844 1 97.44 103 PRO B N 1
ATOM 4775 C CA . PRO B 1 103 ? -7.695 7.051 -5.18 1 97.44 103 PRO B CA 1
ATOM 4776 C C . PRO B 1 103 ? -8.695 8.18 -4.938 1 97.44 103 PRO B C 1
ATOM 4778 O O . PRO B 1 103 ? -8.383 9.352 -5.18 1 97.44 103 PRO B O 1
ATOM 4781 N N . SER B 1 104 ? -9.852 7.734 -4.574 1 97.38 104 SER B N 1
ATOM 4782 C CA . SER B 1 104 ? -10.836 8.711 -4.109 1 97.38 104 SER B CA 1
ATOM 4783 C C . SER B 1 104 ? -10.586 9.086 -2.652 1 97.38 104 SER B C 1
ATOM 4785 O O . SER B 1 104 ? -10.273 8.227 -1.826 1 97.38 104 SER B O 1
ATOM 4787 N N . VAL B 1 105 ? -10.68 10.344 -2.404 1 97.81 105 VAL B N 1
ATOM 4788 C CA . VAL B 1 105 ? -10.57 10.859 -1.045 1 97.81 105 VAL B CA 1
ATOM 4789 C C . VAL B 1 105 ? -11.891 11.5 -0.625 1 97.81 105 VAL B C 1
ATOM 4791 O O . VAL B 1 105 ? -12.328 12.477 -1.231 1 97.81 105 VAL B O 1
ATOM 4794 N N . THR B 1 106 ? -12.477 10.898 0.354 1 97.06 106 THR B N 1
ATOM 4795 C CA . THR B 1 106 ? -13.727 11.43 0.878 1 97.06 106 THR B CA 1
ATOM 4796 C C . THR B 1 106 ? -13.523 12.031 2.266 1 97.06 106 THR B C 1
ATOM 4798 O O . THR B 1 106 ? -12.906 11.414 3.133 1 97.06 106 THR B O 1
ATOM 4801 N N . VAL B 1 107 ? -14.055 13.211 2.441 1 96.88 107 VAL B N 1
ATOM 4802 C CA . VAL B 1 107 ? -13.805 13.977 3.662 1 96.88 107 VAL B CA 1
ATOM 4803 C C . VAL B 1 107 ? -15.125 14.492 4.223 1 96.88 107 VAL B C 1
ATOM 4805 O O . VAL B 1 107 ? -15.961 15.023 3.48 1 96.88 107 VAL B O 1
ATOM 4808 N N . CYS B 1 108 ? -15.289 14.312 5.496 1 95.56 108 CYS B N 1
ATOM 4809 C CA . CYS B 1 108 ? -16.453 14.836 6.203 1 95.56 108 CYS B CA 1
ATOM 4810 C C . CYS B 1 108 ? -16.031 15.672 7.406 1 95.56 108 CYS B C 1
ATOM 4812 O O . CYS B 1 108 ? -15.047 15.352 8.07 1 95.56 108 CYS B O 1
ATOM 4814 N N . ASN B 1 109 ? -16.812 16.688 7.598 1 95.56 109 ASN B N 1
ATOM 4815 C CA . ASN B 1 109 ? -16.641 17.422 8.852 1 95.56 109 ASN B CA 1
ATOM 4816 C C . ASN B 1 109 ? -17.094 16.578 10.047 1 95.56 109 ASN B C 1
ATOM 4818 O O . ASN B 1 109 ? -18.078 15.844 9.961 1 95.56 109 ASN B O 1
ATOM 4822 N N . LEU B 1 110 ? -16.406 16.719 11.133 1 95 110 LEU B N 1
ATOM 4823 C CA . LEU B 1 110 ? -16.812 15.969 12.312 1 95 110 LEU B CA 1
ATOM 4824 C C . LEU B 1 110 ? -18.203 16.391 12.773 1 95 110 LEU B C 1
ATOM 4826 O O . LEU B 1 110 ? -18.922 15.586 13.383 1 95 110 LEU B O 1
ATOM 4830 N N . SER B 1 111 ? -18.5 17.609 12.508 1 93.44 111 SER B N 1
ATOM 4831 C CA . SER B 1 111 ? -19.891 18.047 12.688 1 93.44 111 SER B CA 1
ATOM 4832 C C . SER B 1 111 ? -20.672 17.922 11.391 1 93.44 111 SER B C 1
ATOM 4834 O O . SER B 1 111 ? -20.516 18.734 10.477 1 93.44 111 SER B O 1
ATOM 4836 N N . PRO B 1 112 ? -21.531 17 11.383 1 90.88 112 PRO B N 1
ATOM 4837 C CA . PRO B 1 112 ? -22.234 16.766 10.117 1 90.88 112 PRO B CA 1
ATOM 4838 C C . PRO B 1 112 ? -23.219 17.891 9.773 1 90.88 112 PRO B C 1
ATOM 4840 O O . PRO B 1 112 ? -23.641 18.016 8.617 1 90.88 112 PRO B O 1
ATOM 4843 N N . ILE B 1 113 ? -23.562 18.641 10.758 1 91.62 113 ILE B N 1
ATOM 4844 C CA . ILE B 1 113 ? -24.562 19.688 10.57 1 91.62 113 ILE B CA 1
ATOM 4845 C C . ILE B 1 113 ? -23.969 21.047 10.961 1 91.62 113 ILE B C 1
ATOM 4847 O O . ILE B 1 113 ? -23.281 21.156 11.984 1 91.62 113 ILE B O 1
ATOM 4851 N N . ASN B 1 114 ? -24.188 21.938 10.07 1 92.12 114 ASN B N 1
ATOM 4852 C CA . ASN B 1 114 ? -23.906 23.328 10.391 1 92.12 114 ASN B CA 1
ATOM 4853 C C . ASN B 1 114 ? -25.078 24 11.109 1 92.12 114 ASN B C 1
ATOM 4855 O O . ASN B 1 114 ? -26.109 24.266 10.508 1 92.12 114 ASN B O 1
ATOM 4859 N N . ILE B 1 115 ? -24.875 24.297 12.312 1 89.06 115 ILE B N 1
ATOM 4860 C CA . ILE B 1 115 ? -25.969 24.75 13.164 1 89.06 115 ILE B CA 1
ATOM 4861 C C . ILE B 1 115 ? -26.469 26.109 12.695 1 89.06 115 ILE B C 1
ATOM 4863 O O . ILE B 1 115 ? -27.625 26.469 12.945 1 89.06 115 ILE B O 1
ATOM 4867 N N . SER B 1 116 ? -25.641 26.891 12.086 1 86.62 116 SER B N 1
ATOM 4868 C CA . SER B 1 116 ? -26.031 28.219 11.625 1 86.62 116 SER B CA 1
ATOM 4869 C C . SER B 1 116 ? -27.094 28.125 10.547 1 86.62 116 SER B C 1
ATOM 4871 O O . SER B 1 116 ? -27.828 29.094 10.312 1 86.62 116 SER B O 1
ATOM 4873 N N . SER B 1 117 ? -27.188 27.031 9.961 1 86.12 117 SER B N 1
ATOM 4874 C CA . SER B 1 117 ? -28.125 26.859 8.859 1 86.12 117 SER B CA 1
ATOM 4875 C C . SER B 1 117 ? -29.5 26.438 9.367 1 86.12 117 SER B C 1
ATOM 4877 O O . SER B 1 117 ? -30.453 26.391 8.602 1 86.12 117 SER B O 1
ATOM 4879 N N . ILE B 1 118 ? -29.5 26.141 10.617 1 81.56 118 ILE B N 1
ATOM 4880 C CA . ILE B 1 118 ? -30.766 25.688 11.18 1 81.56 118 ILE B CA 1
ATOM 4881 C C . ILE B 1 118 ? -31.359 26.781 12.062 1 81.56 118 ILE B C 1
ATOM 4883 O O . ILE B 1 118 ? -30.688 27.297 12.961 1 81.56 118 ILE B O 1
ATOM 4887 N N . ASN B 1 119 ? -32.562 27.312 11.797 1 67.81 119 ASN B N 1
ATOM 4888 C CA . ASN B 1 119 ? -33.25 28.359 12.547 1 67.81 119 ASN B CA 1
ATOM 4889 C C . ASN B 1 119 ? -33.531 27.938 13.984 1 67.81 119 ASN B C 1
ATOM 4891 O O . ASN B 1 119 ? -33.469 28.75 14.898 1 67.81 119 ASN B O 1
ATOM 4895 N N . GLN B 1 120 ? -33.969 26.703 14.203 1 64.5 120 GLN B N 1
ATOM 4896 C CA . GLN B 1 120 ? -34.406 26.234 15.508 1 64.5 120 GLN B CA 1
ATOM 4897 C C . GLN B 1 120 ? -33.25 25.625 16.297 1 64.5 120 GLN B C 1
ATOM 4899 O O . GLN B 1 120 ? -33.375 24.531 16.859 1 64.5 120 GLN B O 1
ATOM 4904 N N . SER B 1 121 ? -32.219 26.406 16.656 1 70.38 121 SER B N 1
ATOM 4905 C CA . SER B 1 121 ? -30.875 25.984 17 1 70.38 121 SER B CA 1
ATOM 4906 C C . SER B 1 121 ? -30.781 25.594 18.469 1 70.38 121 SER B C 1
ATOM 4908 O O . SER B 1 121 ? -30.125 24.594 18.797 1 70.38 121 SER B O 1
ATOM 4910 N N . ASP B 1 122 ? -31.734 26.094 19.219 1 80.62 122 ASP B N 1
ATOM 4911 C CA . ASP B 1 122 ? -31.547 25.812 20.641 1 80.62 122 ASP B CA 1
ATOM 4912 C C . ASP B 1 122 ? -32.062 24.422 21 1 80.62 122 ASP B C 1
ATOM 4914 O O . ASP B 1 122 ? -31.375 23.656 21.688 1 80.62 122 ASP B O 1
ATOM 4918 N N . ALA B 1 123 ? -33.25 24.141 20.516 1 82.44 123 ALA B N 1
ATOM 4919 C CA . ALA B 1 123 ? -33.812 22.828 20.781 1 82.44 123 ALA B CA 1
ATOM 4920 C C . ALA B 1 123 ? -32.938 21.719 20.219 1 82.44 123 ALA B C 1
ATOM 4922 O O . ALA B 1 123 ? -32.75 20.688 20.875 1 82.44 123 ALA B O 1
ATOM 4923 N N . LEU B 1 124 ? -32.469 21.953 19.141 1 86.25 124 LEU B N 1
ATOM 4924 C CA . LEU B 1 124 ? -31.625 20.953 18.5 1 86.25 124 LEU B CA 1
ATOM 4925 C C . LEU B 1 124 ? -30.297 20.812 19.234 1 86.25 124 LEU B C 1
ATOM 4927 O O . LEU B 1 124 ? -29.766 19.703 19.375 1 86.25 124 LEU B O 1
ATOM 4931 N N . ASN B 1 125 ? -29.812 21.859 19.656 1 86.19 125 ASN B N 1
ATOM 4932 C CA . ASN B 1 125 ? -28.594 21.797 20.438 1 86.19 125 ASN B CA 1
ATOM 4933 C C . ASN B 1 125 ? -28.781 20.969 21.719 1 86.19 125 ASN B C 1
ATOM 4935 O O . ASN B 1 125 ? -27.922 20.156 22.062 1 86.19 125 ASN B O 1
ATOM 4939 N N . TRP B 1 126 ? -29.859 21.25 22.234 1 83.69 126 TRP B N 1
ATOM 4940 C CA . TRP B 1 126 ? -30.156 20.5 23.453 1 83.69 126 TRP B CA 1
ATOM 4941 C C . TRP B 1 126 ? -30.359 19.031 23.141 1 83.69 126 TRP B C 1
ATOM 4943 O O . TRP B 1 126 ? -29.953 18.156 23.922 1 83.69 126 TRP B O 1
ATOM 4953 N N . TYR B 1 127 ? -31 18.812 22.094 1 86.19 127 TYR B N 1
ATOM 4954 C CA . TYR B 1 127 ? -31.188 17.438 21.656 1 86.19 127 TYR B CA 1
ATOM 4955 C C . TYR B 1 127 ? -29.859 16.734 21.484 1 86.19 127 TYR B C 1
ATOM 4957 O O . TYR B 1 127 ? -29.656 15.625 21.984 1 86.19 127 TYR B O 1
ATOM 4965 N N . PHE B 1 128 ? -28.922 17.344 20.844 1 88.44 128 PHE B N 1
ATOM 4966 C CA . PHE B 1 128 ? -27.625 16.734 20.594 1 88.44 128 PHE B CA 1
ATOM 4967 C C . PHE B 1 128 ? -26.812 16.594 21.875 1 88.44 128 PHE B C 1
ATOM 4969 O O . PHE B 1 128 ? -26.141 15.594 22.094 1 88.44 128 PHE B O 1
ATOM 4976 N N . LEU B 1 129 ? -26.891 17.531 22.672 1 86.88 129 LEU B N 1
ATOM 4977 C CA . LEU B 1 129 ? -26.203 17.5 23.953 1 86.88 129 LEU B CA 1
ATOM 4978 C C . LEU B 1 129 ? -26.734 16.359 24.828 1 86.88 129 LEU B C 1
ATOM 4980 O O . LEU B 1 129 ? -25.953 15.617 25.422 1 86.88 129 LEU B O 1
ATOM 4984 N N . ALA B 1 130 ? -28.016 16.234 24.859 1 81.88 130 ALA B N 1
ATOM 4985 C CA . ALA B 1 130 ? -28.656 15.211 25.672 1 81.88 130 ALA B CA 1
ATOM 4986 C C . ALA B 1 130 ? -28.344 13.812 25.156 1 81.88 130 ALA B C 1
ATOM 4988 O O . ALA B 1 130 ? -28.078 12.898 25.938 1 81.88 130 ALA B O 1
ATOM 4989 N N . THR B 1 131 ? -28.375 13.758 23.891 1 81.62 131 THR B N 1
ATOM 4990 C CA . THR B 1 131 ? -28.203 12.445 23.281 1 81.62 131 THR B CA 1
ATOM 4991 C C . THR B 1 131 ? -26.734 12.016 23.344 1 81.62 131 THR B C 1
ATOM 4993 O O . THR B 1 131 ? -26.438 10.859 23.641 1 81.62 131 THR B O 1
ATOM 4996 N N . HIS B 1 132 ? -25.844 12.922 23.156 1 84.69 132 HIS B N 1
ATOM 4997 C CA . HIS B 1 132 ? -24.453 12.523 22.953 1 84.69 132 HIS B CA 1
ATOM 4998 C C . HIS B 1 132 ? -23.641 12.703 24.234 1 84.69 132 HIS B C 1
ATOM 5000 O O . HIS B 1 132 ? -22.625 12.023 24.422 1 84.69 132 HIS B O 1
ATOM 5006 N N . VAL B 1 133 ? -24.062 13.547 25.047 1 81 133 VAL B N 1
ATOM 5007 C CA . VAL B 1 133 ? -23.25 13.836 26.234 1 81 133 VAL B CA 1
ATOM 5008 C C . VAL B 1 133 ? -23.938 13.281 27.484 1 81 133 VAL B C 1
ATOM 5010 O O . VAL B 1 133 ? -23.391 12.422 28.172 1 81 133 VAL B O 1
ATOM 5013 N N . PHE B 1 134 ? -25.203 13.711 27.656 1 75.81 134 PHE B N 1
ATOM 5014 C CA . PHE B 1 134 ? -25.875 13.344 28.891 1 75.81 134 PHE B CA 1
ATOM 5015 C C . PHE B 1 134 ? -26.172 11.844 28.922 1 75.81 134 PHE B C 1
ATOM 5017 O O . PHE B 1 134 ? -25.984 11.188 29.938 1 75.81 134 PHE B O 1
ATOM 5024 N N . GLY B 1 135 ? -26.594 11.406 27.812 1 70.06 135 GLY B N 1
ATOM 5025 C CA . GLY B 1 135 ? -26.859 9.984 27.734 1 70.06 135 GLY B CA 1
ATOM 5026 C C . GLY B 1 135 ? -25.625 9.133 27.938 1 70.06 135 GLY B C 1
ATOM 5027 O O . GLY B 1 135 ? -25.688 8.094 28.594 1 70.06 135 GLY B O 1
ATOM 5028 N N . ARG B 1 136 ? -24.531 9.602 27.516 1 75 136 ARG B N 1
ATOM 5029 C CA . ARG B 1 136 ? -23.281 8.859 27.594 1 75 136 ARG B CA 1
ATOM 5030 C C . ARG B 1 136 ? -22.703 8.906 29.016 1 75 136 ARG B C 1
ATOM 5032 O O . ARG B 1 136 ? -22.172 7.906 29.5 1 75 136 ARG B O 1
ATOM 5039 N N . PHE B 1 137 ? -22.922 10.031 29.656 1 77.12 137 PHE B N 1
ATOM 5040 C CA . PHE B 1 137 ? -22.281 10.195 30.953 1 77.12 137 PHE B CA 1
ATOM 5041 C C . PHE B 1 137 ? -23.312 10.133 32.062 1 77.12 137 PHE B C 1
ATOM 5043 O O . PHE B 1 137 ? -23.016 10.484 33.219 1 77.12 137 PHE B O 1
ATOM 5050 N N . ASP B 1 138 ? -24.531 9.469 31.703 1 68.94 138 ASP B N 1
ATOM 5051 C CA . ASP B 1 138 ? -25.609 9.258 32.656 1 68.94 138 ASP B CA 1
ATOM 5052 C C . ASP B 1 138 ? -25.953 10.547 33.406 1 68.94 138 ASP B C 1
ATOM 5054 O O . ASP B 1 138 ? -26.078 10.547 34.625 1 68.94 138 ASP B O 1
ATOM 5058 N N . LEU B 1 139 ? -25.688 11.523 32.719 1 66.56 139 LEU B N 1
ATOM 5059 C CA . LEU B 1 139 ? -26.078 12.789 33.344 1 66.56 139 LEU B CA 1
ATOM 5060 C C . LEU B 1 139 ? -27.594 12.953 33.344 1 66.56 139 LEU B C 1
ATOM 5062 O O . LEU B 1 139 ? -28.281 12.453 32.438 1 66.56 139 LEU B O 1
ATOM 5066 N N . SER B 1 140 ? -28.25 12.969 34.469 1 61.81 140 SER B N 1
ATOM 5067 C CA . SER B 1 140 ? -29.609 12.852 35.031 1 61.81 140 SER B CA 1
ATOM 5068 C C . SER B 1 140 ? -30.641 13.414 34.062 1 61.81 140 SER B C 1
ATOM 5070 O O . SER B 1 140 ? -31.844 13.289 34.281 1 61.81 140 SER B O 1
ATOM 5072 N N . GLU B 1 141 ? -30.375 14.172 33.062 1 60 141 GLU B N 1
ATOM 5073 C CA . GLU B 1 141 ? -31.562 14.797 32.438 1 60 141 GLU B CA 1
ATOM 5074 C C . GLU B 1 141 ? -32.188 13.898 31.391 1 60 141 GLU B C 1
ATOM 5076 O O . GLU B 1 141 ? -31.516 13.539 30.406 1 60 141 GLU B O 1
ATOM 5081 N N . GLN B 1 142 ? -33.25 13.125 31.844 1 63.25 142 GLN B N 1
ATOM 5082 C CA . GLN B 1 142 ? -34 12.281 30.906 1 63.25 142 GLN B CA 1
ATOM 5083 C C . GLN B 1 142 ? -34.531 13.102 29.75 1 63.25 142 GLN B C 1
ATOM 5085 O O . GLN B 1 142 ? -35.188 14.117 29.953 1 63.25 142 GLN B O 1
ATOM 5090 N N . PHE B 1 143 ? -33.906 12.922 28.578 1 76.81 143 PHE B N 1
ATOM 5091 C CA . PHE B 1 143 ? -34.375 13.586 27.375 1 76.81 143 PHE B CA 1
ATOM 5092 C C . PHE B 1 143 ? -35.688 12.969 26.891 1 76.81 143 PHE B C 1
ATOM 5094 O O . PHE B 1 143 ? -35.781 11.75 26.766 1 76.81 143 PHE B O 1
ATOM 5101 N N . ASN B 1 144 ? -36.812 13.805 27.031 1 80.88 144 ASN B N 1
ATOM 5102 C CA . ASN B 1 144 ? -38.156 13.406 26.578 1 80.88 144 ASN B CA 1
ATOM 5103 C C . ASN B 1 144 ? -38.562 14.148 25.312 1 80.88 144 ASN B C 1
ATOM 5105 O O . ASN B 1 144 ? -38.812 15.344 25.344 1 80.88 144 ASN B O 1
ATOM 5109 N N . THR B 1 145 ? -38.812 13.391 24.203 1 83.25 145 THR B N 1
ATOM 5110 C CA . THR B 1 145 ? -39.125 13.984 22.906 1 83.25 145 THR B CA 1
ATOM 5111 C C . THR B 1 145 ? -40.562 14.531 22.891 1 83.25 145 THR B C 1
ATOM 5113 O O . THR B 1 145 ? -40.906 15.336 22.016 1 83.25 145 THR B O 1
ATOM 5116 N N . SER B 1 146 ? -41.344 14.078 23.844 1 84.19 146 SER B N 1
ATOM 5117 C CA . SER B 1 146 ? -42.75 14.5 23.859 1 84.19 146 SER B CA 1
ATOM 5118 C C . SER B 1 146 ? -42.906 15.867 24.531 1 84.19 146 SER B C 1
ATOM 5120 O O . SER B 1 146 ? -43.969 16.469 24.484 1 84.19 146 SER B O 1
ATOM 5122 N N . ASP B 1 147 ? -41.844 16.312 25.109 1 85.94 147 ASP B N 1
ATOM 5123 C CA . ASP B 1 147 ? -41.875 17.656 25.688 1 85.94 147 ASP B CA 1
ATOM 5124 C C . ASP B 1 147 ? -42.156 18.703 24.625 1 85.94 147 ASP B C 1
ATOM 5126 O O . ASP B 1 147 ? -41.5 18.703 23.578 1 85.94 147 ASP B O 1
ATOM 5130 N N . PRO B 1 148 ? -43.125 19.531 24.828 1 86.69 148 PRO B N 1
ATOM 5131 C CA . PRO B 1 148 ? -43.469 20.531 23.828 1 86.69 148 PRO B CA 1
ATOM 5132 C C . PRO B 1 148 ? -42.312 21.422 23.438 1 86.69 148 PRO B C 1
ATOM 5134 O O . PRO B 1 148 ? -42.281 21.953 22.328 1 86.69 148 PRO B O 1
ATOM 5137 N N . ARG B 1 149 ? -41.375 21.547 24.281 1 84.75 149 ARG B N 1
ATOM 5138 C CA . ARG B 1 149 ? -40.188 22.344 23.984 1 84.75 149 ARG B CA 1
ATOM 5139 C C . ARG B 1 149 ? -39.406 21.766 22.812 1 84.75 149 ARG B C 1
ATOM 5141 O O . ARG B 1 149 ? -38.625 22.484 22.141 1 84.75 149 ARG B O 1
ATOM 5148 N N . PHE B 1 150 ? -39.719 20.562 22.578 1 87.69 150 PHE B N 1
ATOM 5149 C CA . PHE B 1 150 ? -38.969 19.875 21.547 1 87.69 150 PHE B CA 1
ATOM 5150 C C . PHE B 1 150 ? -39.844 19.5 20.375 1 87.69 150 PHE B C 1
ATOM 5152 O O . PHE B 1 150 ? -39.625 18.484 19.703 1 87.69 150 PHE B O 1
ATOM 5159 N N . SER B 1 151 ? -40.875 20.25 20.094 1 87.56 151 SER B N 1
ATOM 5160 C CA . SER B 1 151 ? -41.812 19.984 19 1 87.56 151 SER B CA 1
ATOM 5161 C C . SER B 1 151 ? -41.094 19.984 17.656 1 87.56 151 SER B C 1
ATOM 5163 O O . SER B 1 151 ? -41.531 19.297 16.719 1 87.56 151 SER B O 1
ATOM 5165 N N . VAL B 1 152 ? -40.031 20.672 17.547 1 87.44 152 VAL B N 1
ATOM 5166 C CA . VAL B 1 152 ? -39.281 20.812 16.297 1 87.44 152 VAL B CA 1
ATOM 5167 C C . VAL B 1 152 ? -38.688 19.453 15.898 1 87.44 152 VAL B C 1
ATOM 5169 O O . VAL B 1 152 ? -38.469 19.188 14.711 1 87.44 152 VAL B O 1
ATOM 5172 N N . LEU B 1 153 ? -38.531 18.609 16.828 1 91 153 LEU B N 1
ATOM 5173 C CA . LEU B 1 153 ? -37.969 17.297 16.578 1 91 153 LEU B CA 1
ATOM 5174 C C . LEU B 1 153 ? -38.906 16.422 15.758 1 91 153 LEU B C 1
ATOM 5176 O O . LEU B 1 153 ? -38.5 15.398 15.203 1 91 153 LEU B O 1
ATOM 5180 N N . HIS B 1 154 ? -40.125 16.875 15.695 1 92.06 154 HIS B N 1
ATOM 5181 C CA . HIS B 1 154 ? -41.156 16.094 14.992 1 92.06 154 HIS B CA 1
ATOM 5182 C C . HIS B 1 154 ? -41.375 16.641 13.594 1 92.06 154 HIS B C 1
ATOM 5184 O O . HIS B 1 154 ? -42.188 16.094 12.836 1 92.06 154 HIS B O 1
ATOM 5190 N N . GLU B 1 155 ? -40.625 17.609 13.258 1 90.19 155 GLU B N 1
ATOM 5191 C CA . GLU B 1 155 ? -40.781 18.203 11.938 1 90.19 155 GLU B CA 1
ATOM 5192 C C . GLU B 1 155 ? -40.219 17.281 10.852 1 90.19 155 GLU B C 1
ATOM 5194 O O . GLU B 1 155 ? -39.188 16.656 11.039 1 90.19 155 GLU B O 1
ATOM 5199 N N . LYS B 1 156 ? -40.938 17.281 9.75 1 91.38 156 LYS B N 1
ATOM 5200 C CA . LYS B 1 156 ? -40.531 16.438 8.625 1 91.38 156 LYS B CA 1
ATOM 5201 C C . LYS B 1 156 ? -39.344 17.078 7.863 1 91.38 156 LYS B C 1
ATOM 5203 O O . LYS B 1 156 ? -39.281 18.297 7.746 1 91.38 156 LYS B O 1
ATOM 5208 N N . ARG B 1 157 ? -38.5 16.172 7.438 1 91.12 157 ARG B N 1
ATOM 5209 C CA . ARG B 1 157 ? -37.344 16.578 6.633 1 91.12 157 ARG B CA 1
ATOM 5210 C C . ARG B 1 157 ? -37.438 16 5.227 1 91.12 157 ARG B C 1
ATOM 5212 O O . ARG B 1 157 ? -38.094 14.984 5.008 1 91.12 157 ARG B O 1
ATOM 5219 N N . ASN B 1 158 ? -36.781 16.75 4.305 1 90.25 158 ASN B N 1
ATOM 5220 C CA . ASN B 1 158 ? -36.719 16.25 2.934 1 90.25 158 ASN B CA 1
ATOM 5221 C C . ASN B 1 158 ? -35.281 15.961 2.51 1 90.25 158 ASN B C 1
ATOM 5223 O O . ASN B 1 158 ? -34.344 16.141 3.297 1 90.25 158 ASN B O 1
ATOM 5227 N N . ASP B 1 159 ? -35.156 15.539 1.285 1 88.31 159 ASP B N 1
ATOM 5228 C CA . ASP B 1 159 ? -33.875 15.094 0.792 1 88.31 159 ASP B CA 1
ATOM 5229 C C . ASP B 1 159 ? -32.906 16.266 0.668 1 88.31 159 ASP B C 1
ATOM 5231 O O . ASP B 1 159 ? -31.672 16.078 0.73 1 88.31 159 ASP B O 1
ATOM 5235 N N . SER B 1 160 ? -33.406 17.438 0.579 1 89.38 160 SER B N 1
ATOM 5236 C CA . SER B 1 160 ? -32.562 18.609 0.4 1 89.38 160 SER B CA 1
ATOM 5237 C C . SER B 1 160 ? -32.031 19.125 1.736 1 89.38 160 SER B C 1
ATOM 5239 O O . SER B 1 160 ? -31.125 19.969 1.774 1 89.38 160 SER B O 1
ATOM 5241 N N . TRP B 1 161 ? -32.562 18.547 2.752 1 90.81 161 TRP B N 1
ATOM 5242 C CA . TRP B 1 161 ? -32.219 19.016 4.094 1 90.81 161 TRP B CA 1
ATOM 5243 C C . TRP B 1 161 ? -30.734 18.859 4.363 1 90.81 161 TRP B C 1
ATOM 5245 O O . TRP B 1 161 ? -30.094 19.734 4.945 1 90.81 161 TRP B O 1
ATOM 5255 N N . LEU B 1 162 ? -30.156 17.797 3.947 1 89.31 162 LEU B N 1
ATOM 5256 C CA . LEU B 1 162 ? -28.734 17.547 4.184 1 89.31 162 LEU B CA 1
ATOM 5257 C C . LEU B 1 162 ? -27.875 18.578 3.451 1 89.31 162 LEU B C 1
ATOM 5259 O O . LEU B 1 162 ? -26.875 19.062 3.998 1 89.31 162 LEU B O 1
ATOM 5263 N N . GLY B 1 163 ? -28.281 18.844 2.303 1 88.12 163 GLY B N 1
ATOM 5264 C CA . GLY B 1 163 ? -27.531 19.828 1.526 1 88.12 163 GLY B CA 1
ATOM 5265 C C . GLY B 1 163 ? -27.578 21.219 2.123 1 88.12 163 GLY B C 1
ATOM 5266 O O . GLY B 1 163 ? -26.578 21.938 2.113 1 88.12 163 GLY B O 1
ATOM 5267 N N . HIS B 1 164 ? -28.656 21.5 2.73 1 85.94 164 HIS B N 1
ATOM 5268 C CA . HIS B 1 164 ? -28.859 22.844 3.295 1 85.94 164 HIS B CA 1
ATOM 5269 C C . HIS B 1 164 ? -28.141 22.984 4.625 1 85.94 164 HIS B C 1
ATOM 5271 O O . HIS B 1 164 ? -27.734 24.094 4.996 1 85.94 164 HIS B O 1
ATOM 5277 N N . THR B 1 165 ? -27.984 21.906 5.234 1 85.25 165 THR B N 1
ATOM 5278 C CA . THR B 1 165 ? -27.453 22 6.594 1 85.25 165 THR B CA 1
ATOM 5279 C C . THR B 1 165 ? -25.984 21.625 6.629 1 85.25 165 THR B C 1
ATOM 5281 O O . THR B 1 165 ? -25.328 21.734 7.672 1 85.25 165 THR B O 1
ATOM 5284 N N . ALA B 1 166 ? -25.516 21.203 5.508 1 87.44 166 ALA B N 1
ATOM 5285 C CA . ALA B 1 166 ? -24.094 20.875 5.43 1 87.44 166 ALA B CA 1
ATOM 5286 C C . ALA B 1 166 ? -23.234 22.141 5.402 1 87.44 166 ALA B C 1
ATOM 5288 O O . ALA B 1 166 ? -23.75 23.234 5.168 1 87.44 166 ALA B O 1
ATOM 5289 N N . PHE B 1 167 ? -22.016 21.891 5.805 1 85.44 167 PHE B N 1
ATOM 5290 C CA . PHE B 1 167 ? -21.094 23.016 5.723 1 85.44 167 PHE B CA 1
ATOM 5291 C C . PHE B 1 167 ? -20.875 23.422 4.27 1 85.44 167 PHE B C 1
ATOM 5293 O O . PHE B 1 167 ? -20.875 22.578 3.375 1 85.44 167 PHE B O 1
ATOM 5300 N N . ASP B 1 168 ? -20.703 24.672 4.227 1 72.19 168 ASP B N 1
ATOM 5301 C CA . ASP B 1 168 ? -20.656 25.312 2.914 1 72.19 168 ASP B CA 1
ATOM 5302 C C . ASP B 1 168 ? -19.594 24.672 2.029 1 72.19 168 ASP B C 1
ATOM 5304 O O . ASP B 1 168 ? -18.578 24.172 2.529 1 72.19 168 ASP B O 1
ATOM 5308 N N . LYS B 1 169 ? -20 24.797 0.822 1 69.25 169 LYS B N 1
ATOM 5309 C CA . LYS B 1 169 ? -19.156 24.25 -0.23 1 69.25 169 LYS B CA 1
ATOM 5310 C C . LYS B 1 169 ? -17.797 24.969 -0.257 1 69.25 169 LYS B C 1
ATOM 5312 O O . LYS B 1 169 ? -16.828 24.438 -0.792 1 69.25 169 LYS B O 1
ATOM 5317 N N . SER B 1 170 ? -17.766 25.984 0.475 1 75.81 170 SER B N 1
ATOM 5318 C CA . SER B 1 170 ? -16.531 26.766 0.453 1 75.81 170 SER B CA 1
ATOM 5319 C C . SER B 1 170 ? -15.57 26.281 1.531 1 75.81 170 SER B C 1
ATOM 5321 O O . SER B 1 170 ? -14.516 26.891 1.735 1 75.81 170 SER B O 1
ATOM 5323 N N . CYS B 1 171 ? -15.922 25.188 2.09 1 88.81 171 CYS B N 1
ATOM 5324 C CA . CYS B 1 171 ? -15.039 24.703 3.137 1 88.81 171 CYS B CA 1
ATOM 5325 C C . CYS B 1 171 ? -13.695 24.281 2.557 1 88.81 171 CYS B C 1
ATOM 5327 O O . CYS B 1 171 ? -12.648 24.531 3.156 1 88.81 171 CYS B O 1
ATOM 5329 N N . VAL B 1 172 ? -13.805 23.734 1.397 1 93.38 172 VAL B N 1
ATOM 5330 C CA . VAL B 1 172 ? -12.562 23.469 0.683 1 93.38 172 VAL B CA 1
ATOM 5331 C C . VAL B 1 172 ? -12.203 24.656 -0.202 1 93.38 172 VAL B C 1
ATOM 5333 O O . VAL B 1 172 ? -12.883 24.922 -1.199 1 93.38 172 VAL B O 1
ATOM 5336 N N . TYR B 1 173 ? -11.141 25.312 0.124 1 91.06 173 TYR B N 1
ATOM 5337 C CA . TYR B 1 173 ? -10.93 26.578 -0.583 1 91.06 173 TYR B CA 1
ATOM 5338 C C . TYR B 1 173 ? -9.68 26.5 -1.455 1 91.06 173 TYR B C 1
ATOM 5340 O O . TYR B 1 173 ? -9.391 27.438 -2.211 1 91.06 173 TYR B O 1
ATOM 5348 N N . TYR B 1 174 ? -8.961 25.391 -1.338 1 92.31 174 TYR B N 1
ATOM 5349 C CA . TYR B 1 174 ? -7.781 25.219 -2.18 1 92.31 174 TYR B CA 1
ATOM 5350 C C . TYR B 1 174 ? -7.488 23.734 -2.414 1 92.31 174 TYR B C 1
ATOM 5352 O O . TYR B 1 174 ? -7.512 22.938 -1.476 1 92.31 174 TYR B O 1
ATOM 5360 N N . ILE B 1 175 ? -7.223 23.375 -3.674 1 94.69 175 ILE B N 1
ATOM 5361 C CA . ILE B 1 175 ? -6.766 22.031 -4 1 94.69 175 ILE B CA 1
ATOM 5362 C C . ILE B 1 175 ? -5.684 22.094 -5.074 1 94.69 175 ILE B C 1
ATOM 5364 O O . ILE B 1 175 ? -5.742 22.938 -5.973 1 94.69 175 ILE B O 1
ATOM 5368 N N . GLU B 1 176 ? -4.738 21.266 -4.859 1 93.88 176 GLU B N 1
ATOM 5369 C CA . GLU B 1 176 ? -3.635 21.094 -5.801 1 93.88 176 GLU B CA 1
ATOM 5370 C C . GLU B 1 176 ? -3.371 19.609 -6.074 1 93.88 176 GLU B C 1
ATOM 5372 O O . GLU B 1 176 ? -3.377 18.797 -5.152 1 93.88 176 GLU B O 1
ATOM 5377 N N . PHE B 1 177 ? -3.242 19.344 -7.395 1 94.06 177 PHE B N 1
ATOM 5378 C CA . PHE B 1 177 ? -2.912 17.969 -7.773 1 94.06 177 PHE B CA 1
ATOM 5379 C C . PHE B 1 177 ? -1.786 17.953 -8.797 1 94.06 177 PHE B C 1
ATOM 5381 O O . PHE B 1 177 ? -1.854 18.641 -9.82 1 94.06 177 PHE B O 1
ATOM 5388 N N . GLY B 1 178 ? -0.781 17.188 -8.492 1 87.94 178 GLY B N 1
ATOM 5389 C CA . GLY B 1 178 ? 0.361 17.109 -9.383 1 87.94 178 GLY B CA 1
ATOM 5390 C C . GLY B 1 178 ? 1.121 18.422 -9.492 1 87.94 178 GLY B C 1
ATOM 5391 O O . GLY B 1 178 ? 1.739 18.703 -10.516 1 87.94 178 GLY B O 1
ATOM 5392 N N . GLY B 1 179 ? 0.894 19.266 -8.562 1 82.81 179 GLY B N 1
ATOM 5393 C CA . GLY B 1 179 ? 1.571 20.562 -8.57 1 82.81 179 GLY B CA 1
ATOM 5394 C C . GLY B 1 179 ? 0.778 21.641 -9.266 1 82.81 179 GLY B C 1
ATOM 5395 O O . GLY B 1 179 ? 1.263 22.766 -9.43 1 82.81 179 GLY B O 1
ATOM 5396 N N . ILE B 1 180 ? -0.361 21.25 -9.648 1 86.44 180 ILE B N 1
ATOM 5397 C CA . ILE B 1 180 ? -1.191 22.203 -10.383 1 86.44 180 ILE B CA 1
ATOM 5398 C C . ILE B 1 180 ? -2.451 22.516 -9.57 1 86.44 180 ILE B C 1
ATOM 5400 O O . ILE B 1 180 ? -3.127 21.609 -9.094 1 86.44 180 ILE B O 1
ATOM 5404 N N . ARG B 1 181 ? -2.754 23.781 -9.492 1 90.12 181 ARG B N 1
ATOM 5405 C CA . ARG B 1 181 ? -3.967 24.203 -8.797 1 90.12 181 ARG B CA 1
ATOM 5406 C C . ARG B 1 181 ? -5.211 23.828 -9.602 1 90.12 181 ARG B C 1
ATOM 5408 O O . ARG B 1 181 ? -5.27 24.062 -10.805 1 90.12 181 ARG B O 1
ATOM 5415 N N . LEU B 1 182 ? -6.102 23.25 -8.883 1 92.94 182 LEU B N 1
ATOM 5416 C CA . LEU B 1 182 ? -7.355 22.859 -9.516 1 92.94 182 LEU B CA 1
ATOM 5417 C C . LEU B 1 182 ? -8.516 23.688 -8.969 1 92.94 182 LEU B C 1
ATOM 5419 O O . LEU B 1 182 ? -8.414 24.281 -7.895 1 92.94 182 LEU B O 1
ATOM 5423 N N . SER B 1 183 ? -9.562 23.703 -9.758 1 92.19 183 SER B N 1
ATOM 5424 C CA . SER B 1 183 ? -10.789 24.344 -9.297 1 92.19 183 SER B CA 1
ATOM 5425 C C . SER B 1 183 ? -11.531 23.469 -8.297 1 92.19 183 SER B C 1
ATOM 5427 O O . SER B 1 183 ? -11.867 22.328 -8.602 1 92.19 183 SER B O 1
ATOM 5429 N N . THR B 1 184 ? -11.789 24.031 -7.188 1 92.31 184 THR B N 1
ATOM 5430 C CA . THR B 1 184 ? -12.5 23.266 -6.168 1 92.31 184 THR B CA 1
ATOM 5431 C C . THR B 1 184 ? -13.906 22.922 -6.645 1 92.31 184 THR B C 1
ATOM 5433 O O . THR B 1 184 ? -14.406 21.828 -6.367 1 92.31 184 THR B O 1
ATOM 5436 N N . GLN B 1 185 ? -14.531 23.75 -7.398 1 89.94 185 GLN B N 1
ATOM 5437 C CA . GLN B 1 185 ? -15.898 23.547 -7.863 1 89.94 185 GLN B CA 1
ATOM 5438 C C . GLN B 1 185 ? -15.977 22.391 -8.852 1 89.94 185 GLN B C 1
ATOM 5440 O O . GLN B 1 185 ? -16.953 21.641 -8.852 1 89.94 185 GLN B O 1
ATOM 5445 N N . SER B 1 186 ? -14.898 22.219 -9.516 1 92.19 186 SER B N 1
ATOM 5446 C CA . SER B 1 186 ? -14.922 21.219 -10.578 1 92.19 186 SER B CA 1
ATOM 5447 C C . SER B 1 186 ? -14.477 19.859 -10.062 1 92.19 186 SER B C 1
ATOM 5449 O O . SER B 1 186 ? -14.938 18.812 -10.555 1 92.19 186 SER B O 1
ATOM 5451 N N . TYR B 1 187 ? -13.711 19.859 -9.062 1 94.81 187 TYR B N 1
ATOM 5452 C CA . TYR B 1 187 ? -13.062 18.594 -8.742 1 94.81 187 TYR B CA 1
ATOM 5453 C C . TYR B 1 187 ? -13.555 18.062 -7.398 1 94.81 187 TYR B C 1
ATOM 5455 O O . TYR B 1 187 ? -13.305 16.906 -7.051 1 94.81 187 TYR B O 1
ATOM 5463 N N . ILE B 1 188 ? -14.195 18.891 -6.711 1 94.75 188 ILE B N 1
ATOM 5464 C CA . ILE B 1 188 ? -14.789 18.469 -5.453 1 94.75 188 ILE B CA 1
ATOM 5465 C C . ILE B 1 188 ? -16.297 18.234 -5.641 1 94.75 188 ILE B C 1
ATOM 5467 O O . ILE B 1 188 ? -17 19.125 -6.105 1 94.75 188 ILE B O 1
ATOM 5471 N N . LYS B 1 189 ? -16.656 17.062 -5.273 1 93.25 189 LYS B N 1
ATOM 5472 C CA . LYS B 1 189 ? -18.062 16.734 -5.391 1 93.25 189 LYS B CA 1
ATOM 5473 C C . LYS B 1 189 ? -18.656 16.375 -4.027 1 93.25 189 LYS B C 1
ATOM 5475 O O . LYS B 1 189 ? -18.109 15.531 -3.309 1 93.25 189 LYS B O 1
ATOM 5480 N N . TYR B 1 190 ? -19.703 17.016 -3.77 1 92.25 190 TYR B N 1
ATOM 5481 C CA . TYR B 1 190 ? -20.406 16.719 -2.523 1 92.25 190 TYR B CA 1
ATOM 5482 C C . TYR B 1 190 ? -21.312 15.508 -2.684 1 92.25 190 TYR B C 1
ATOM 5484 O O . TYR B 1 190 ? -21.938 15.328 -3.734 1 92.25 190 TYR B O 1
ATOM 5492 N N . ARG B 1 191 ? -21.359 14.695 -1.598 1 91.81 191 ARG B N 1
ATOM 5493 C CA . ARG B 1 191 ? -22.156 13.484 -1.669 1 91.81 191 ARG B CA 1
ATOM 5494 C C . ARG B 1 191 ? -22.641 13.062 -0.285 1 91.81 191 ARG B C 1
ATOM 5496 O O . ARG B 1 191 ? -22 13.383 0.723 1 91.81 191 ARG B O 1
ATOM 5503 N N . VAL B 1 192 ? -23.656 12.305 -0.343 1 93.88 192 VAL B N 1
ATOM 5504 C CA . VAL B 1 192 ? -24.219 11.766 0.896 1 93.88 192 VAL B CA 1
ATOM 5505 C C . VAL B 1 192 ? -23.531 10.453 1.247 1 93.88 192 VAL B C 1
ATOM 5507 O O . VAL B 1 192 ? -23.406 9.562 0.4 1 93.88 192 VAL B O 1
ATOM 5510 N N . THR B 1 193 ? -23 10.383 2.426 1 94.88 193 THR B N 1
ATOM 5511 C CA . THR B 1 193 ? -22.406 9.164 2.957 1 94.88 193 THR B CA 1
ATOM 5512 C C . THR B 1 193 ? -23.125 8.719 4.223 1 94.88 193 THR B C 1
ATOM 5514 O O . THR B 1 193 ? -24.125 9.32 4.617 1 94.88 193 THR B O 1
ATOM 5517 N N . ASP B 1 194 ? -22.625 7.668 4.82 1 94.5 194 ASP B N 1
ATOM 5518 C CA . ASP B 1 194 ? -23.234 7.191 6.062 1 94.5 194 ASP B CA 1
ATOM 5519 C C . ASP B 1 194 ? -22.938 8.148 7.215 1 94.5 194 ASP B C 1
ATOM 5521 O O . ASP B 1 194 ? -23.594 8.086 8.266 1 94.5 194 ASP B O 1
ATOM 5525 N N . ALA B 1 195 ? -22.047 9.094 6.98 1 94.38 195 ALA B N 1
ATOM 5526 C CA . ALA B 1 195 ? -21.703 10.078 8.008 1 94.38 195 ALA B CA 1
ATOM 5527 C C . ALA B 1 195 ? -22.359 11.43 7.719 1 94.38 195 ALA B C 1
ATOM 5529 O O . ALA B 1 195 ? -22.109 12.406 8.43 1 94.38 195 ALA B O 1
ATOM 5530 N N . GLY B 1 196 ? -23.172 11.492 6.746 1 93.25 196 GLY B N 1
ATOM 5531 C CA . GLY B 1 196 ? -23.781 12.742 6.332 1 93.25 196 GLY B CA 1
ATOM 5532 C C . GLY B 1 196 ? -23.219 13.273 5.027 1 93.25 196 GLY B C 1
ATOM 5533 O O . GLY B 1 196 ? -22.828 12.5 4.152 1 93.25 196 GLY B O 1
ATOM 5534 N N . MET B 1 197 ? -23.359 14.578 4.91 1 93.38 197 MET B N 1
ATOM 5535 C CA . MET B 1 197 ? -22.844 15.203 3.689 1 93.38 197 MET B CA 1
ATOM 5536 C C . MET B 1 197 ? -21.328 15.359 3.748 1 93.38 197 MET B C 1
ATOM 5538 O O . MET B 1 197 ? -20.797 15.969 4.68 1 93.38 197 MET B O 1
ATOM 5542 N N . CYS B 1 198 ? -20.688 14.734 2.807 1 94.75 198 CYS B N 1
ATOM 5543 C CA . CYS B 1 198 ? -19.234 14.805 2.666 1 94.75 198 CYS B CA 1
ATOM 5544 C C . CYS B 1 198 ? -18.844 15.289 1.278 1 94.75 198 CYS B C 1
ATOM 5546 O O . CYS B 1 198 ? -19.703 15.609 0.459 1 94.75 198 CYS B O 1
ATOM 5548 N N . PHE B 1 199 ? -17.609 15.492 1.068 1 95.31 199 PHE B N 1
ATOM 5549 C CA . PHE B 1 199 ? -17.125 15.781 -0.277 1 95.31 199 PHE B CA 1
ATOM 5550 C C . PHE B 1 199 ? -16.016 14.812 -0.677 1 95.31 199 PHE B C 1
ATOM 5552 O O . PHE B 1 199 ? -15.305 14.297 0.181 1 95.31 199 PHE B O 1
ATOM 5559 N N . SER B 1 200 ? -15.977 14.578 -1.954 1 95.44 200 SER B N 1
ATOM 5560 C CA . SER B 1 200 ? -14.992 13.617 -2.455 1 95.44 200 SER B CA 1
ATOM 5561 C C . SER B 1 200 ? -14.156 14.211 -3.58 1 95.44 200 SER B C 1
ATOM 5563 O O . SER B 1 200 ? -14.664 15 -4.383 1 95.44 200 SER B O 1
ATOM 5565 N N . PHE B 1 201 ? -12.938 13.859 -3.535 1 97.12 201 PHE B N 1
ATOM 5566 C CA . PHE B 1 201 ? -12.008 14.133 -4.629 1 97.12 201 PHE B CA 1
ATOM 5567 C C . PHE B 1 201 ? -11.75 12.875 -5.449 1 97.12 201 PHE B C 1
ATOM 5569 O O . PHE B 1 201 ? -11.547 11.797 -4.891 1 97.12 201 PHE B O 1
ATOM 5576 N N . ASN B 1 202 ? -11.805 13.016 -6.742 1 97.25 202 ASN B N 1
ATOM 5577 C CA . ASN B 1 202 ? -11.57 11.938 -7.688 1 97.25 202 ASN B CA 1
ATOM 5578 C C . ASN B 1 202 ? -12.562 10.789 -7.496 1 97.25 202 ASN B C 1
ATOM 5580 O O . ASN B 1 202 ? -12.172 9.625 -7.453 1 97.25 202 ASN B O 1
ATOM 5584 N N . GLY B 1 203 ? -13.789 11.164 -7.34 1 92.69 203 GLY B N 1
ATOM 5585 C CA . GLY B 1 203 ? -14.844 10.172 -7.238 1 92.69 203 GLY B CA 1
ATOM 5586 C C . GLY B 1 203 ? -15.227 9.562 -8.578 1 92.69 203 GLY B C 1
ATOM 5587 O O . GLY B 1 203 ? -14.594 9.852 -9.594 1 92.69 203 GLY B O 1
ATOM 5588 N N . PRO B 1 204 ? -16.234 8.742 -8.539 1 86.62 204 PRO B N 1
ATOM 5589 C CA . PRO B 1 204 ? -16.625 8.039 -9.758 1 86.62 204 PRO B CA 1
ATOM 5590 C C . PRO B 1 204 ? -17.094 8.984 -10.859 1 86.62 204 PRO B C 1
ATOM 5592 O O . PRO B 1 204 ? -17.016 8.656 -12.047 1 86.62 204 PRO B O 1
ATOM 5595 N N . SER B 1 205 ? -17.562 10.109 -10.523 1 84.94 205 SER B N 1
ATOM 5596 C CA . SER B 1 205 ? -18.078 11.055 -11.5 1 84.94 205 SER B CA 1
ATOM 5597 C C . SER B 1 205 ? -16.953 11.758 -12.25 1 84.94 205 SER B C 1
ATOM 5599 O O . SER B 1 205 ? -17.188 12.352 -13.305 1 84.94 205 SER B O 1
ATOM 5601 N N . GLN B 1 206 ? -15.844 11.711 -11.672 1 88.25 206 GLN B N 1
ATOM 5602 C CA . GLN B 1 206 ? -14.688 12.32 -12.328 1 88.25 206 GLN B CA 1
ATOM 5603 C C . GLN B 1 206 ? -14.141 11.414 -13.422 1 88.25 206 GLN B C 1
ATOM 5605 O O . GLN B 1 206 ? -13.492 10.398 -13.141 1 88.25 206 GLN B O 1
ATOM 5610 N N . THR B 1 207 ? -14.383 11.805 -14.68 1 87.75 207 THR B N 1
ATOM 5611 C CA . THR B 1 207 ? -13.883 11.047 -15.82 1 87.75 207 THR B CA 1
ATOM 5612 C C . THR B 1 207 ? -13.133 11.953 -16.781 1 87.75 207 THR B C 1
ATOM 5614 O O . THR B 1 207 ? -13.633 13.016 -17.172 1 87.75 207 THR B O 1
ATOM 5617 N N . PRO B 1 208 ? -11.922 11.609 -17.156 1 92.44 208 PRO B N 1
ATOM 5618 C CA . PRO B 1 208 ? -11.148 10.445 -16.734 1 92.44 208 PRO B CA 1
ATOM 5619 C C . PRO B 1 208 ? -10.594 10.586 -15.312 1 92.44 208 PRO B C 1
ATOM 5621 O O . PRO B 1 208 ? -10.492 11.703 -14.797 1 92.44 208 PRO B O 1
ATOM 5624 N N . PRO B 1 209 ? -10.328 9.43 -14.734 1 95 209 PRO B N 1
ATOM 5625 C CA . PRO B 1 209 ? -9.734 9.508 -13.391 1 95 209 PRO B CA 1
ATOM 5626 C C . PRO B 1 209 ? -8.391 10.227 -13.383 1 95 209 PRO B C 1
ATOM 5628 O O . PRO B 1 209 ? -7.66 10.188 -14.375 1 95 209 PRO B O 1
ATOM 5631 N N . LEU B 1 210 ? -8.141 10.844 -12.273 1 96 210 LEU B N 1
ATOM 5632 C CA . LEU B 1 210 ? -6.848 11.508 -12.125 1 96 210 LEU B CA 1
ATOM 5633 C C . LEU B 1 210 ? -5.742 10.484 -11.867 1 96 210 LEU B C 1
ATOM 5635 O O . LEU B 1 210 ? -5.961 9.484 -11.188 1 96 210 LEU B O 1
ATOM 5639 N N . VAL B 1 211 ? -4.598 10.805 -12.438 1 94.06 211 VAL B N 1
ATOM 5640 C CA . VAL B 1 211 ? -3.477 9.875 -12.359 1 94.06 211 VAL B CA 1
ATOM 5641 C C . VAL B 1 211 ? -2.258 10.578 -11.766 1 94.06 211 VAL B C 1
ATOM 5643 O O . VAL B 1 211 ? -1.982 11.734 -12.094 1 94.06 211 VAL B O 1
ATOM 5646 N N . SER B 1 212 ? -1.652 9.883 -10.812 1 93.12 212 SER B N 1
ATOM 5647 C CA . SER B 1 212 ? -0.388 10.375 -10.273 1 93.12 212 SER B CA 1
ATOM 5648 C C . SER B 1 212 ? 0.792 9.898 -11.109 1 93.12 212 SER B C 1
ATOM 5650 O O . SER B 1 212 ? 0.936 8.695 -11.367 1 93.12 212 SER B O 1
ATOM 5652 N N . LYS B 1 213 ? 1.627 10.758 -11.375 1 87 213 LYS B N 1
ATOM 5653 C CA . LYS B 1 213 ? 2.756 10.414 -12.242 1 87 213 LYS B CA 1
ATOM 5654 C C . LYS B 1 213 ? 4.07 10.445 -11.461 1 87 213 LYS B C 1
ATOM 5656 O O . LYS B 1 213 ? 5.113 10.039 -11.984 1 87 213 LYS B O 1
ATOM 5661 N N . MET B 1 214 ? 3.945 10.883 -10.234 1 83.19 214 MET B N 1
ATOM 5662 C CA . MET B 1 214 ? 5.129 10.93 -9.383 1 83.19 214 MET B CA 1
ATOM 5663 C C . MET B 1 214 ? 4.762 10.688 -7.922 1 83.19 214 MET B C 1
ATOM 5665 O O . MET B 1 214 ? 3.627 10.945 -7.516 1 83.19 214 MET B O 1
ATOM 5669 N N . ILE B 1 215 ? 5.828 10.32 -7.281 1 86.31 215 ILE B N 1
ATOM 5670 C CA . ILE B 1 215 ? 5.625 10.117 -5.852 1 86.31 215 ILE B CA 1
ATOM 5671 C C . ILE B 1 215 ? 5.945 11.406 -5.094 1 86.31 215 ILE B C 1
ATOM 5673 O O . ILE B 1 215 ? 6.641 12.281 -5.613 1 86.31 215 ILE B O 1
ATOM 5677 N N . GLY B 1 216 ? 5.309 11.508 -3.916 1 87.25 216 GLY B N 1
ATOM 5678 C CA . GLY B 1 216 ? 5.766 12.594 -3.055 1 87.25 216 GLY B CA 1
ATOM 5679 C C . GLY B 1 216 ? 4.656 13.547 -2.658 1 87.25 216 GLY B C 1
ATOM 5680 O O . GLY B 1 216 ? 3.639 13.641 -3.346 1 87.25 216 GLY B O 1
ATOM 5681 N N . SER B 1 217 ? 4.961 14.344 -1.745 1 85.88 217 SER B N 1
ATOM 5682 C CA . SER B 1 217 ? 3.961 15.195 -1.116 1 85.88 217 SER B CA 1
ATOM 5683 C C . SER B 1 217 ? 3.607 16.391 -2.008 1 85.88 217 SER B C 1
ATOM 5685 O O . SER B 1 217 ? 2.518 16.953 -1.896 1 85.88 217 SER B O 1
ATOM 5687 N N . ARG B 1 218 ? 4.453 16.688 -2.887 1 83.56 218 ARG B N 1
ATOM 5688 C CA . ARG B 1 218 ? 4.191 17.844 -3.732 1 83.56 218 ARG B CA 1
ATOM 5689 C C . ARG B 1 218 ? 3.426 17.438 -4.988 1 83.56 218 ARG B C 1
ATOM 5691 O O . ARG B 1 218 ? 2.926 18.297 -5.719 1 83.56 218 ARG B O 1
ATOM 5698 N N . ARG B 1 219 ? 3.357 16.203 -5.125 1 86.56 219 ARG B N 1
ATOM 5699 C CA . ARG B 1 219 ? 2.82 15.758 -6.41 1 86.56 219 ARG B CA 1
ATOM 5700 C C . ARG B 1 219 ? 1.491 15.031 -6.227 1 86.56 219 ARG B C 1
ATOM 5702 O O . ARG B 1 219 ? 0.867 14.617 -7.207 1 86.56 219 ARG B O 1
ATOM 5709 N N . GLY B 1 220 ? 1.148 14.891 -5.082 1 92.94 220 GLY B N 1
ATOM 5710 C CA . GLY B 1 220 ? -0.158 14.32 -4.797 1 92.94 220 GLY B CA 1
ATOM 5711 C C . GLY B 1 220 ? -1.245 15.367 -4.645 1 92.94 220 GLY B C 1
ATOM 5712 O O . GLY B 1 220 ? -1.26 16.359 -5.367 1 92.94 220 GLY B O 1
ATOM 5713 N N . LEU B 1 221 ? -2.189 15.047 -3.854 1 96.75 221 LEU B N 1
ATOM 5714 C CA . LEU B 1 221 ? -3.301 15.945 -3.574 1 96.75 221 LEU B CA 1
ATOM 5715 C C . LEU B 1 221 ? -3.014 16.797 -2.338 1 96.75 221 LEU B C 1
ATOM 5717 O O . LEU B 1 221 ? -2.686 16.266 -1.276 1 96.75 221 LEU B O 1
ATOM 5721 N N . THR B 1 222 ? -3.047 18.062 -2.508 1 95.5 222 THR B N 1
ATOM 5722 C CA . THR B 1 222 ? -3.021 19 -1.389 1 95.5 222 THR B CA 1
ATOM 5723 C C . THR B 1 222 ? -4.355 19.734 -1.263 1 95.5 222 THR B C 1
ATOM 5725 O O . THR B 1 222 ? -4.875 20.266 -2.248 1 95.5 222 THR B O 1
ATOM 5728 N N . MET B 1 223 ? -4.836 19.719 -0.078 1 95.81 223 MET B N 1
ATOM 5729 C CA . MET B 1 223 ? -6.105 20.406 0.152 1 95.81 223 MET B CA 1
ATOM 5730 C C . MET B 1 223 ? -6.047 21.25 1.419 1 95.81 223 MET B C 1
ATOM 5732 O O . MET B 1 223 ? -5.445 20.844 2.414 1 95.81 223 MET B O 1
ATOM 5736 N N . PHE B 1 224 ? -6.684 22.422 1.349 1 95.25 224 PHE B N 1
ATOM 5737 C CA . PHE B 1 224 ? -6.922 23.25 2.521 1 95.25 224 PHE B CA 1
ATOM 5738 C C . PHE B 1 224 ? -8.406 23.312 2.842 1 95.25 224 PHE B C 1
ATOM 5740 O O . PHE B 1 224 ? -9.219 23.641 1.974 1 95.25 224 PHE B O 1
ATOM 5747 N N . VAL B 1 225 ? -8.695 23.031 4.074 1 96.31 225 VAL B N 1
ATOM 5748 C CA . VAL B 1 225 ? -10.102 22.922 4.461 1 96.31 225 VAL B CA 1
ATOM 5749 C C . VAL B 1 225 ? -10.375 23.828 5.664 1 96.31 225 VAL B C 1
ATOM 5751 O O . VAL B 1 225 ? -9.57 23.891 6.598 1 96.31 225 VAL B O 1
ATOM 5754 N N . TYR B 1 226 ? -11.438 24.5 5.574 1 95.62 226 TYR B N 1
ATOM 5755 C CA . TYR B 1 226 ? -11.977 25.312 6.664 1 95.62 226 TYR B CA 1
ATOM 5756 C C . TYR B 1 226 ? -13.148 24.609 7.34 1 95.62 226 TYR B C 1
ATOM 5758 O O . TYR B 1 226 ? -14.156 24.312 6.695 1 95.62 226 TYR B O 1
ATOM 5766 N N . ILE B 1 227 ? -13.117 24.359 8.672 1 95.81 227 ILE B N 1
ATOM 5767 C CA . ILE B 1 227 ? -14.109 23.469 9.273 1 95.81 227 ILE B CA 1
ATOM 5768 C C . ILE B 1 227 ? -15.133 24.297 10.047 1 95.81 227 ILE B C 1
ATOM 5770 O O . ILE B 1 227 ? -16.188 23.781 10.43 1 95.81 227 ILE B O 1
ATOM 5774 N N . ASP B 1 228 ? -14.922 25.531 10.422 1 94 228 ASP B N 1
ATOM 5775 C CA . ASP B 1 228 ? -15.875 26.453 11.055 1 94 228 ASP B CA 1
ATOM 5776 C C . ASP B 1 228 ? -16.422 25.859 12.352 1 94 228 ASP B C 1
ATOM 5778 O O . ASP B 1 228 ? -17.641 25.703 12.5 1 94 228 ASP B O 1
ATOM 5782 N N . GLN B 1 229 ? -15.594 25.766 13.336 1 94.38 229 GLN B N 1
ATOM 5783 C CA . GLN B 1 229 ? -15.914 25.094 14.586 1 94.38 229 GLN B CA 1
ATOM 5784 C C . GLN B 1 229 ? -17.016 25.828 15.336 1 94.38 229 GLN B C 1
ATOM 5786 O O . GLN B 1 229 ? -17.766 25.219 16.109 1 94.38 229 GLN B O 1
ATOM 5791 N N . ASP B 1 230 ? -17.141 27.062 15.164 1 92.44 230 ASP B N 1
ATOM 5792 C CA . ASP B 1 230 ? -18.125 27.859 15.891 1 92.44 230 ASP B CA 1
ATOM 5793 C C . ASP B 1 230 ? -19.547 27.438 15.531 1 92.44 230 ASP B C 1
ATOM 5795 O O . ASP B 1 230 ? -20.484 27.703 16.281 1 92.44 230 ASP B O 1
ATOM 5799 N N . ASN B 1 231 ? -19.672 26.781 14.445 1 91.69 231 ASN B N 1
ATOM 5800 C CA . ASN B 1 231 ? -21 26.391 14 1 91.69 231 ASN B CA 1
ATOM 5801 C C . ASN B 1 231 ? -21.203 24.891 14.086 1 91.69 231 ASN B C 1
ATOM 5803 O O . ASN B 1 231 ? -22.062 24.328 13.414 1 91.69 231 ASN B O 1
ATOM 5807 N N . TYR B 1 232 ? -20.406 24.281 14.938 1 92.5 232 TYR B N 1
ATOM 5808 C CA . TYR B 1 232 ? -20.578 22.859 15.219 1 92.5 232 TYR B CA 1
ATOM 5809 C C . TYR B 1 232 ? -21.859 22.609 16.016 1 92.5 232 TYR B C 1
ATOM 5811 O O . TYR B 1 232 ? -22.297 23.469 16.766 1 92.5 232 TYR B O 1
ATOM 5819 N N . ILE B 1 233 ? -22.359 21.422 15.805 1 91.5 233 ILE B N 1
ATOM 5820 C CA . ILE B 1 233 ? -23.297 20.891 16.812 1 91.5 233 ILE B CA 1
ATOM 5821 C C . ILE B 1 233 ? -22.531 20.141 17.875 1 91.5 233 ILE B C 1
ATOM 5823 O O . ILE B 1 233 ? -21.297 20.188 17.922 1 91.5 233 ILE B O 1
ATOM 5827 N N . PHE B 1 234 ? -23.281 19.547 18.844 1 90 234 PHE B N 1
ATOM 5828 C CA . PHE B 1 234 ? -22.656 18.641 19.797 1 90 234 PHE B CA 1
ATOM 5829 C C . PHE B 1 234 ? -22.641 17.219 19.25 1 90 234 PHE B C 1
ATOM 5831 O O . PHE B 1 234 ? -23.531 16.422 19.547 1 90 234 PHE B O 1
ATOM 5838 N N . PRO B 1 235 ? -21.688 17.016 18.438 1 88.81 235 PRO B N 1
ATOM 5839 C CA . PRO B 1 235 ? -21.641 15.688 17.828 1 88.81 235 PRO B CA 1
ATOM 5840 C C . PRO B 1 235 ? -21.219 14.602 18.812 1 88.81 235 PRO B C 1
ATOM 5842 O O . PRO B 1 235 ? -20.828 14.914 19.938 1 88.81 235 PRO B O 1
ATOM 5845 N N . GLU B 1 236 ? -21.359 13.398 18.328 1 84.38 236 GLU B N 1
ATOM 5846 C CA . GLU B 1 236 ? -20.953 12.273 19.172 1 84.38 236 GLU B CA 1
ATOM 5847 C C . GLU B 1 236 ? -19.453 12.336 19.469 1 84.38 236 GLU B C 1
ATOM 5849 O O . GLU B 1 236 ? -19.031 12.031 20.594 1 84.38 236 GLU B O 1
ATOM 5854 N N . ASN B 1 237 ? -18.734 12.602 18.469 1 88.19 237 ASN B N 1
ATOM 5855 C CA . ASN B 1 237 ? -17.297 12.859 18.656 1 88.19 237 ASN B CA 1
ATOM 5856 C C . ASN B 1 237 ? -17.047 14.273 19.156 1 88.19 237 ASN B C 1
ATOM 5858 O O . ASN B 1 237 ? -17.406 15.25 18.5 1 88.19 237 ASN B O 1
ATOM 5862 N N . MET B 1 238 ? -16.453 14.438 20.297 1 91.81 238 MET B N 1
ATOM 5863 C CA . MET B 1 238 ? -16.281 15.742 20.922 1 91.81 238 MET B CA 1
ATOM 5864 C C . MET B 1 238 ? -15.07 16.469 20.344 1 91.81 238 MET B C 1
ATOM 5866 O O . MET B 1 238 ? -14.812 17.625 20.688 1 91.81 238 MET B O 1
ATOM 5870 N N . GLY B 1 239 ? -14.367 15.867 19.453 1 93.75 239 GLY B N 1
ATOM 5871 C CA . GLY B 1 239 ? -13.18 16.453 18.844 1 93.75 239 GLY B CA 1
ATOM 5872 C C . GLY B 1 239 ? -13.484 17.422 17.719 1 93.75 239 GLY B C 1
ATOM 5873 O O . GLY B 1 239 ? -14.641 17.547 17.312 1 93.75 239 GLY B O 1
ATOM 5874 N N . ALA B 1 240 ? -12.508 18.203 17.297 1 96.5 240 ALA B N 1
ATOM 5875 C CA . ALA B 1 240 ? -12.602 19.109 16.156 1 96.5 240 ALA B CA 1
ATOM 5876 C C . ALA B 1 240 ? -11.68 18.672 15.031 1 96.5 240 ALA B C 1
ATOM 5878 O O . ALA B 1 240 ? -10.492 18.422 15.242 1 96.5 240 ALA B O 1
ATOM 5879 N N . GLY B 1 241 ? -12.227 18.484 13.906 1 96.81 241 GLY B N 1
ATOM 5880 C CA . GLY B 1 241 ? -11.438 18.047 12.766 1 96.81 241 GLY B CA 1
ATOM 5881 C C . GLY B 1 241 ? -12.273 17.422 11.664 1 96.81 241 GLY B C 1
ATOM 5882 O O . GLY B 1 241 ? -13.391 17.859 11.398 1 96.81 241 GLY B O 1
ATOM 5883 N N . LEU B 1 242 ? -11.641 16.531 10.938 1 96.62 242 LEU B N 1
ATOM 5884 C CA . LEU B 1 242 ? -12.258 15.898 9.773 1 96.62 242 LEU B CA 1
ATOM 5885 C C . LEU B 1 242 ? -12.195 14.383 9.883 1 96.62 242 LEU B C 1
ATOM 5887 O O . LEU B 1 242 ? -11.289 13.836 10.508 1 96.62 242 LEU B O 1
ATOM 5891 N N . LYS B 1 243 ? -13.203 13.734 9.336 1 96.81 243 LYS B N 1
ATOM 5892 C CA . LYS B 1 243 ? -13.148 12.32 9 1 96.81 243 LYS B CA 1
ATOM 5893 C C . LYS B 1 243 ? -12.742 12.109 7.543 1 96.81 243 LYS B C 1
ATOM 5895 O O . LYS B 1 243 ? -13.344 12.695 6.637 1 96.81 243 LYS B O 1
ATOM 5900 N N . VAL B 1 244 ? -11.727 11.273 7.352 1 97.94 244 VAL B N 1
ATOM 5901 C CA . VAL B 1 244 ? -11.227 11.133 5.992 1 97.94 244 VAL B CA 1
ATOM 5902 C C . VAL B 1 244 ? -11.125 9.648 5.633 1 97.94 244 VAL B C 1
ATOM 5904 O O . VAL B 1 244 ? -10.75 8.82 6.469 1 97.94 244 VAL B O 1
ATOM 5907 N N . ALA B 1 245 ? -11.516 9.328 4.43 1 97.75 245 ALA B N 1
ATOM 5908 C CA . ALA B 1 245 ? -11.367 7.969 3.908 1 97.75 245 ALA B CA 1
ATOM 5909 C C . ALA B 1 245 ? -10.703 7.98 2.531 1 97.75 245 ALA B C 1
ATOM 5911 O O . ALA B 1 245 ? -11 8.844 1.703 1 97.75 245 ALA B O 1
ATOM 5912 N N . ILE B 1 246 ? -9.766 7.117 2.377 1 97.5 246 ILE B N 1
ATOM 5913 C CA . ILE B 1 246 ? -9.164 6.855 1.074 1 97.5 246 ILE B CA 1
ATOM 5914 C C . ILE B 1 246 ? -9.633 5.504 0.546 1 97.5 246 ILE B C 1
ATOM 5916 O O . ILE B 1 246 ? -9.508 4.484 1.228 1 97.5 246 ILE B O 1
ATOM 5920 N N . HIS B 1 247 ? -10.18 5.5 -0.604 1 96.38 247 HIS B N 1
ATOM 5921 C CA . HIS B 1 247 ? -10.797 4.273 -1.095 1 96.38 247 HIS B CA 1
ATOM 5922 C C . HIS B 1 247 ? -10.789 4.223 -2.619 1 96.38 247 HIS B C 1
ATOM 5924 O O . HIS B 1 247 ? -10.492 5.223 -3.275 1 96.38 247 HIS B O 1
ATOM 5930 N N . ASP B 1 248 ? -11.047 3.043 -3.1 1 95.31 248 ASP B N 1
ATOM 5931 C CA . ASP B 1 248 ? -11.203 2.871 -4.543 1 95.31 248 ASP B CA 1
ATOM 5932 C C . ASP B 1 248 ? -12.367 3.705 -5.07 1 95.31 248 ASP B C 1
ATOM 5934 O O . ASP B 1 248 ? -13.391 3.855 -4.395 1 95.31 248 ASP B O 1
ATOM 5938 N N . ARG B 1 249 ? -12.258 4.164 -6.258 1 94.06 249 ARG B N 1
ATOM 5939 C CA . ARG B 1 249 ? -13.211 5.105 -6.84 1 94.06 249 ARG B CA 1
ATOM 5940 C C . ARG B 1 249 ? -14.594 4.48 -6.961 1 94.06 249 ARG B C 1
ATOM 5942 O O . ARG B 1 249 ? -15.609 5.176 -6.871 1 94.06 249 ARG B O 1
ATOM 5949 N N . ASN B 1 250 ? -14.609 3.193 -7.105 1 90.94 250 ASN B N 1
ATOM 5950 C CA . ASN B 1 250 ? -15.883 2.531 -7.387 1 90.94 250 ASN B CA 1
ATOM 5951 C C . ASN B 1 250 ? -16.453 1.862 -6.141 1 90.94 250 ASN B C 1
ATOM 5953 O O . ASN B 1 250 ? -17.406 1.099 -6.227 1 90.94 250 ASN B O 1
ATOM 5957 N N . VAL B 1 251 ? -15.875 2.213 -5.043 1 94.12 251 VAL B N 1
ATOM 5958 C CA . VAL B 1 251 ? -16.328 1.597 -3.801 1 94.12 251 VAL B CA 1
ATOM 5959 C C . VAL B 1 251 ? -16.906 2.666 -2.875 1 94.12 251 VAL B C 1
ATOM 5961 O O . VAL B 1 251 ? -16.312 3.738 -2.713 1 94.12 251 VAL B O 1
ATOM 5964 N N . GLU B 1 252 ? -18.047 2.301 -2.295 1 94.69 252 GLU B N 1
ATOM 5965 C CA . GLU B 1 252 ? -18.641 3.197 -1.312 1 94.69 252 GLU B CA 1
ATOM 5966 C C . GLU B 1 252 ? -17.828 3.217 -0.018 1 94.69 252 GLU B C 1
ATOM 5968 O O . GLU B 1 252 ? -17.547 2.164 0.552 1 94.69 252 GLU B O 1
ATOM 5973 N N . PRO B 1 253 ? -17.484 4.414 0.444 1 95.25 253 PRO B N 1
ATOM 5974 C CA . PRO B 1 253 ? -16.688 4.469 1.678 1 95.25 253 PRO B CA 1
ATOM 5975 C C . PRO B 1 253 ? -17.547 4.285 2.932 1 95.25 253 PRO B C 1
ATOM 5977 O O . PRO B 1 253 ? -18.688 4.754 2.982 1 95.25 253 PRO B O 1
ATOM 5980 N N . ASN B 1 254 ? -17.047 3.543 3.834 1 95.19 254 ASN B N 1
ATOM 5981 C CA . ASN B 1 254 ? -17.594 3.469 5.184 1 95.19 254 ASN B CA 1
ATOM 5982 C C . ASN B 1 254 ? -17.016 4.559 6.086 1 95.19 254 ASN B C 1
ATOM 5984 O O . ASN B 1 254 ? -16.078 4.316 6.836 1 95.19 254 ASN B O 1
ATOM 5988 N N . MET B 1 255 ? -17.609 5.676 6.082 1 94.38 255 MET B N 1
ATOM 5989 C CA . MET B 1 255 ? -17.047 6.863 6.715 1 94.38 255 MET B CA 1
ATOM 5990 C C . MET B 1 255 ? -17.188 6.785 8.234 1 94.38 255 MET B C 1
ATOM 5992 O O . MET B 1 255 ? -16.344 7.289 8.969 1 94.38 255 MET B O 1
ATOM 5996 N N . GLU B 1 256 ? -18.188 6.191 8.617 1 87.94 256 GLU B N 1
ATOM 5997 C CA . GLU B 1 256 ? -18.453 6.176 10.055 1 87.94 256 GLU B CA 1
ATOM 5998 C C . GLU B 1 256 ? -17.484 5.254 10.789 1 87.94 256 GLU B C 1
ATOM 6000 O O . GLU B 1 256 ? -17.031 5.578 11.883 1 87.94 256 GLU B O 1
ATOM 6005 N N . GLU B 1 257 ? -17.203 4.129 10.078 1 82.19 257 GLU B N 1
ATOM 6006 C CA . GLU B 1 257 ? -16.484 3.125 10.852 1 82.19 257 GLU B CA 1
ATOM 6007 C C . GLU B 1 257 ? -15.047 2.973 10.352 1 82.19 257 GLU B C 1
ATOM 6009 O O . GLU B 1 257 ? -14.172 2.52 11.094 1 82.19 257 GLU B O 1
ATOM 6014 N N . ASN B 1 258 ? -14.82 3.373 9.148 1 85.88 258 ASN B N 1
ATOM 6015 C CA . ASN B 1 258 ? -13.508 3.051 8.609 1 85.88 258 ASN B CA 1
ATOM 6016 C C . ASN B 1 258 ? -12.766 4.301 8.148 1 85.88 258 ASN B C 1
ATOM 6018 O O . ASN B 1 258 ? -11.836 4.219 7.348 1 85.88 258 ASN B O 1
ATOM 6022 N N . SER B 1 259 ? -13.094 5.383 8.68 1 94.56 259 SER B N 1
ATOM 6023 C CA . SER B 1 259 ? -12.391 6.629 8.383 1 94.56 259 SER B CA 1
ATOM 6024 C C . SER B 1 259 ? -11.328 6.934 9.43 1 94.56 259 SER B C 1
ATOM 6026 O O . SER B 1 259 ? -11.305 6.312 10.492 1 94.56 259 SER B O 1
ATOM 6028 N N . PHE B 1 260 ? -10.328 7.75 9.086 1 95.81 260 PHE B N 1
ATOM 6029 C CA . PHE B 1 260 ? -9.367 8.234 10.078 1 95.81 260 PHE B CA 1
ATOM 6030 C C . PHE B 1 260 ? -9.602 9.711 10.383 1 95.81 260 PHE B C 1
ATOM 6032 O O . PHE B 1 260 ? -10.227 10.422 9.594 1 95.81 260 PHE B O 1
ATOM 6039 N N . LEU B 1 261 ? -9.156 10.086 11.508 1 96.12 261 LEU B N 1
ATOM 6040 C CA . LEU B 1 261 ? -9.383 11.445 11.984 1 96.12 261 LEU B CA 1
ATOM 6041 C C . LEU B 1 261 ? -8.172 12.336 11.688 1 96.12 261 LEU B C 1
ATOM 6043 O O . LEU B 1 261 ? -7.031 11.875 11.75 1 96.12 261 LEU B O 1
ATOM 6047 N N . VAL B 1 262 ? -8.492 13.531 11.336 1 96.75 262 VAL B N 1
ATOM 6048 C CA . VAL B 1 262 ? -7.484 14.578 11.195 1 96.75 262 VAL B CA 1
ATOM 6049 C C . VAL B 1 262 ? -7.859 15.773 12.062 1 96.75 262 VAL B C 1
ATOM 6051 O O . VAL B 1 262 ? -9 16.25 12.016 1 96.75 262 VAL B O 1
ATOM 6054 N N . SER B 1 263 ? -6.926 16.25 12.75 1 96.25 263 SER B N 1
ATOM 6055 C CA . SER B 1 263 ? -7.199 17.312 13.719 1 96.25 263 SER B CA 1
ATOM 6056 C C . SER B 1 263 ? -7.109 18.688 13.062 1 96.25 263 SER B C 1
ATOM 6058 O O . SER B 1 263 ? -6.297 18.906 12.164 1 96.25 263 SER B O 1
ATOM 6060 N N . SER B 1 264 ? -7.922 19.641 13.562 1 96.44 264 SER B N 1
ATOM 6061 C CA . SER B 1 264 ? -7.781 21.031 13.164 1 96.44 264 SER B CA 1
ATOM 6062 C C . SER B 1 264 ? -6.418 21.594 13.562 1 96.44 264 SER B C 1
ATOM 6064 O O . SER B 1 264 ? -5.789 21.094 14.492 1 96.44 264 SER B O 1
ATOM 6066 N N . GLY B 1 265 ? -5.961 22.562 12.789 1 96.12 265 GLY B N 1
ATOM 6067 C CA . GLY B 1 265 ? -4.707 23.219 13.117 1 96.12 265 GLY B CA 1
ATOM 6068 C C . GLY B 1 265 ? -3.486 22.359 12.844 1 96.12 265 GLY B C 1
ATOM 6069 O O . GLY B 1 265 ? -2.482 22.453 13.547 1 96.12 265 GLY B O 1
ATOM 6070 N N . THR B 1 266 ? -3.613 21.469 11.93 1 96.06 266 THR B N 1
ATOM 6071 C CA . THR B 1 266 ? -2.475 20.609 11.617 1 96.06 266 THR B CA 1
ATOM 6072 C C . THR B 1 266 ? -2.266 20.516 10.109 1 96.06 266 THR B C 1
ATOM 6074 O O . THR B 1 266 ? -3.197 20.75 9.336 1 96.06 266 THR B O 1
ATOM 6077 N N . VAL B 1 267 ? -1.036 20.344 9.766 1 96.31 267 VAL B N 1
ATOM 6078 C CA . VAL B 1 267 ? -0.682 19.812 8.453 1 96.31 267 VAL B CA 1
ATOM 6079 C C . VAL B 1 267 ? -0.517 18.297 8.531 1 96.31 267 VAL B C 1
ATOM 6081 O O . VAL B 1 267 ? 0.296 17.797 9.312 1 96.31 267 VAL B O 1
ATOM 6084 N N . THR B 1 268 ? -1.282 17.641 7.746 1 96.19 268 THR B N 1
ATOM 6085 C CA . THR B 1 268 ? -1.249 16.188 7.824 1 96.19 268 THR B CA 1
ATOM 6086 C C . THR B 1 268 ? -0.792 15.578 6.5 1 96.19 268 THR B C 1
ATOM 6088 O O . THR B 1 268 ? -1.365 15.867 5.449 1 96.19 268 THR B O 1
ATOM 6091 N N . TYR B 1 269 ? 0.268 14.789 6.605 1 96 269 TYR B N 1
ATOM 6092 C CA . TYR B 1 269 ? 0.741 14.008 5.469 1 96 269 TYR B CA 1
ATOM 6093 C C . TYR B 1 269 ? 0.181 12.586 5.512 1 96 269 TYR B C 1
ATOM 6095 O O . TYR B 1 269 ? 0.21 11.93 6.555 1 96 269 TYR B O 1
ATOM 6103 N N . VAL B 1 270 ? -0.311 12.203 4.34 1 95.75 270 VAL B N 1
ATOM 6104 C CA . VAL B 1 270 ? -0.852 10.844 4.258 1 95.75 270 VAL B CA 1
ATOM 6105 C C . VAL B 1 270 ? -0.242 10.117 3.062 1 95.75 270 VAL B C 1
ATOM 6107 O O . VAL B 1 270 ? -0.876 10 2.012 1 95.75 270 VAL B O 1
ATOM 6110 N N . PRO B 1 271 ? 0.952 9.586 3.225 1 95.06 271 PRO B N 1
ATOM 6111 C CA . PRO B 1 271 ? 1.474 8.703 2.176 1 95.06 271 PRO B CA 1
ATOM 6112 C C . PRO B 1 271 ? 0.658 7.422 2.018 1 95.06 271 PRO B C 1
ATOM 6114 O O . PRO B 1 271 ? 0.214 6.844 3.014 1 95.06 271 PRO B O 1
ATOM 6117 N N . ILE B 1 272 ? 0.528 7.027 0.763 1 95.62 272 ILE B N 1
ATOM 6118 C CA . ILE B 1 272 ? -0.34 5.883 0.501 1 95.62 272 ILE B CA 1
ATOM 6119 C C . ILE B 1 272 ? 0.426 4.824 -0.29 1 95.62 272 ILE B C 1
ATOM 6121 O O . ILE B 1 272 ? 1.271 5.156 -1.125 1 95.62 272 ILE B O 1
ATOM 6125 N N . ILE B 1 273 ? 0.167 3.605 0.026 1 95.31 273 ILE B N 1
ATOM 6126 C CA . ILE B 1 273 ? 0.665 2.459 -0.725 1 95.31 273 ILE B CA 1
ATOM 6127 C C . ILE B 1 273 ? -0.51 1.637 -1.252 1 95.31 273 ILE B C 1
ATOM 6129 O O . ILE B 1 273 ? -1.36 1.191 -0.479 1 95.31 273 ILE B O 1
ATOM 6133 N N . LYS B 1 274 ? -0.538 1.464 -2.547 1 97.12 274 LYS B N 1
ATOM 6134 C CA . LYS B 1 274 ? -1.621 0.727 -3.191 1 97.12 274 LYS B CA 1
ATOM 6135 C C . LYS B 1 274 ? -1.336 -0.772 -3.201 1 97.12 274 LYS B C 1
ATOM 6137 O O . LYS B 1 274 ? -0.226 -1.195 -3.531 1 97.12 274 LYS B O 1
ATOM 6142 N N . ARG B 1 275 ? -2.295 -1.511 -2.852 1 96.69 275 ARG B N 1
ATOM 6143 C CA . ARG B 1 275 ? -2.246 -2.967 -2.947 1 96.69 275 ARG B CA 1
ATOM 6144 C C . ARG B 1 275 ? -3.488 -3.512 -3.645 1 96.69 275 ARG B C 1
ATOM 6146 O O . ARG B 1 275 ? -4.598 -3.031 -3.412 1 96.69 275 ARG B O 1
ATOM 6153 N N . GLU B 1 276 ? -3.266 -4.504 -4.449 1 97.06 276 GLU B N 1
ATOM 6154 C CA . GLU B 1 276 ? -4.367 -5.121 -5.18 1 97.06 276 GLU B CA 1
ATOM 6155 C C . GLU B 1 276 ? -4.531 -6.59 -4.801 1 97.06 276 GLU B C 1
ATOM 6157 O O . GLU B 1 276 ? -3.543 -7.324 -4.699 1 97.06 276 GLU B O 1
ATOM 6162 N N . TYR B 1 277 ? -5.762 -6.953 -4.609 1 96.62 277 TYR B N 1
ATOM 6163 C CA . TYR B 1 277 ? -6.094 -8.336 -4.289 1 96.62 277 TYR B CA 1
ATOM 6164 C C . TYR B 1 277 ? -6.996 -8.945 -5.355 1 96.62 277 TYR B C 1
ATOM 6166 O O . TYR B 1 277 ? -7.945 -8.297 -5.812 1 96.62 277 TYR B O 1
ATOM 6174 N N . THR B 1 278 ? -6.645 -10.078 -5.781 1 96.69 278 THR B N 1
ATOM 6175 C CA . THR B 1 278 ? -7.48 -10.836 -6.703 1 96.69 278 THR B CA 1
ATOM 6176 C C . THR B 1 278 ? -7.742 -12.242 -6.168 1 96.69 278 THR B C 1
ATOM 6178 O O . THR B 1 278 ? -6.805 -13.023 -5.973 1 96.69 278 THR B O 1
ATOM 6181 N N . PHE B 1 279 ? -8.961 -12.531 -5.98 1 96.56 279 PHE B N 1
ATOM 6182 C CA . PHE B 1 279 ? -9.375 -13.828 -5.473 1 96.56 279 PHE B CA 1
ATOM 6183 C C . PHE B 1 279 ? -10.031 -14.656 -6.57 1 96.56 279 PHE B C 1
ATOM 6185 O O . PHE B 1 279 ? -10.555 -14.109 -7.539 1 96.56 279 PHE B O 1
ATOM 6192 N N . LEU B 1 280 ? -9.93 -15.906 -6.398 1 95.44 280 LEU B N 1
ATOM 6193 C CA . LEU B 1 280 ? -10.531 -16.812 -7.379 1 95.44 280 LEU B CA 1
ATOM 6194 C C . LEU B 1 280 ? -12.031 -16.953 -7.141 1 95.44 280 LEU B C 1
ATOM 6196 O O . LEU B 1 280 ? -12.477 -17.047 -5.992 1 95.44 280 LEU B O 1
ATOM 6200 N N . LYS B 1 281 ? -12.758 -16.906 -8.211 1 93.31 281 LYS B N 1
ATOM 6201 C CA . LYS B 1 281 ? -14.211 -17.062 -8.109 1 93.31 281 LYS B CA 1
ATOM 6202 C C . LYS B 1 281 ? -14.586 -18.531 -7.961 1 93.31 281 LYS B C 1
ATOM 6204 O O . LYS B 1 281 ? -13.711 -19.406 -7.902 1 93.31 281 LYS B O 1
ATOM 6209 N N . LYS B 1 282 ? -15.945 -18.75 -7.844 1 90.25 282 LYS B N 1
ATOM 6210 C CA . LYS B 1 282 ? -16.422 -20.125 -7.801 1 90.25 282 LYS B CA 1
ATOM 6211 C C . LYS B 1 282 ? -15.797 -20.969 -8.914 1 90.25 282 LYS B C 1
ATOM 6213 O O . LYS B 1 282 ? -15.672 -20.5 -10.047 1 90.25 282 LYS B O 1
ATOM 6218 N N . PRO B 1 283 ? -15.359 -22.125 -8.492 1 92.44 283 PRO B N 1
ATOM 6219 C CA . PRO B 1 283 ? -15.695 -22.984 -7.348 1 92.44 283 PRO B CA 1
ATOM 6220 C C . PRO B 1 283 ? -14.734 -22.812 -6.176 1 92.44 283 PRO B C 1
ATOM 6222 O O . PRO B 1 283 ? -14.875 -23.469 -5.148 1 92.44 283 PRO B O 1
ATOM 6225 N N . TYR B 1 284 ? -13.773 -21.938 -6.344 1 93.56 284 TYR B N 1
ATOM 6226 C CA . TYR B 1 284 ? -12.836 -21.688 -5.25 1 93.56 284 TYR B CA 1
ATOM 6227 C C . TYR B 1 284 ? -13.469 -20.812 -4.18 1 93.56 284 TYR B C 1
ATOM 6229 O O . TYR B 1 284 ? -14.211 -19.875 -4.492 1 93.56 284 TYR B O 1
ATOM 6237 N N . LYS B 1 285 ? -13.195 -21.156 -2.934 1 91.56 285 LYS B N 1
ATOM 6238 C CA . LYS B 1 285 ? -13.656 -20.328 -1.821 1 91.56 285 LYS B CA 1
ATOM 6239 C C . LYS B 1 285 ? -12.617 -19.281 -1.448 1 91.56 285 LYS B C 1
ATOM 6241 O O . LYS B 1 285 ? -11.578 -19.609 -0.86 1 91.56 285 LYS B O 1
ATOM 6246 N N . ALA B 1 286 ? -12.938 -18.125 -1.7 1 90.81 286 ALA B N 1
ATOM 6247 C CA . ALA B 1 286 ? -11.977 -17.031 -1.571 1 90.81 286 ALA B CA 1
ATOM 6248 C C . ALA B 1 286 ? -11.781 -16.625 -0.109 1 90.81 286 ALA B C 1
ATOM 6250 O O . ALA B 1 286 ? -10.688 -16.234 0.297 1 90.81 286 ALA B O 1
ATOM 6251 N N . PHE B 1 287 ? -12.844 -16.688 0.619 1 90.44 287 PHE B N 1
ATOM 6252 C CA . PHE B 1 287 ? -12.781 -16.188 1.988 1 90.44 287 PHE B CA 1
ATOM 6253 C C . PHE B 1 287 ? -13.18 -17.281 2.979 1 90.44 287 PHE B C 1
ATOM 6255 O O . PHE B 1 287 ? -14.117 -17.094 3.76 1 90.44 287 PHE B O 1
ATOM 6262 N N . GLY B 1 288 ? -12.352 -18.234 3.035 1 86.5 288 GLY B N 1
ATOM 6263 C CA . GLY B 1 288 ? -12.648 -19.375 3.896 1 86.5 288 GLY B CA 1
ATOM 6264 C C . GLY B 1 288 ? -13.75 -20.266 3.352 1 86.5 288 GLY B C 1
ATOM 6265 O O . GLY B 1 288 ? -13.516 -21.062 2.445 1 86.5 288 GLY B O 1
ATOM 6266 N N . ASP B 1 289 ? -14.945 -19.938 3.752 1 87.06 289 ASP B N 1
ATOM 6267 C CA . ASP B 1 289 ? -16.078 -20.75 3.326 1 87.06 289 ASP B CA 1
ATOM 6268 C C . ASP B 1 289 ? -17.016 -19.953 2.432 1 87.06 289 ASP B C 1
ATOM 6270 O O . ASP B 1 289 ? -18.109 -20.422 2.094 1 87.06 289 ASP B O 1
ATOM 6274 N N . LYS B 1 290 ? -16.547 -18.812 1.979 1 91.44 290 LYS B N 1
ATOM 6275 C CA . LYS B 1 290 ? -17.422 -17.938 1.203 1 91.44 290 LYS B CA 1
ATOM 6276 C C . LYS B 1 290 ? -16.859 -17.672 -0.186 1 91.44 290 LYS B C 1
ATOM 6278 O O . LYS B 1 290 ? -15.633 -17.641 -0.361 1 91.44 290 LYS B O 1
ATOM 6283 N N . TYR B 1 291 ? -17.812 -17.5 -1.084 1 94.25 291 TYR B N 1
ATOM 6284 C CA . TYR B 1 291 ? -17.453 -17.188 -2.457 1 94.25 291 TYR B CA 1
ATOM 6285 C C . TYR B 1 291 ? -17.422 -15.68 -2.676 1 94.25 291 TYR B C 1
ATOM 6287 O O . TYR B 1 291 ? -18.078 -14.93 -1.942 1 94.25 291 TYR B O 1
ATOM 6295 N N . CYS B 1 292 ? -16.641 -15.281 -3.596 1 95.31 292 CYS B N 1
ATOM 6296 C CA . CYS B 1 292 ? -16.641 -13.875 -3.99 1 95.31 292 CYS B CA 1
ATOM 6297 C C . CYS B 1 292 ? -17.406 -13.672 -5.289 1 95.31 292 CYS B C 1
ATOM 6299 O O . CYS B 1 292 ? -17.797 -14.641 -5.945 1 95.31 292 CYS B O 1
ATOM 6301 N N . ILE B 1 293 ? -17.641 -12.43 -5.539 1 93.94 293 ILE B N 1
ATOM 6302 C CA . ILE B 1 293 ? -18.359 -12.094 -6.762 1 93.94 293 ILE B CA 1
ATOM 6303 C C . ILE B 1 293 ? -17.484 -11.227 -7.656 1 93.94 293 ILE B C 1
ATOM 6305 O O . ILE B 1 293 ? -16.766 -10.352 -7.172 1 93.94 293 ILE B O 1
ATOM 6309 N N . ASP B 1 294 ? -17.484 -11.539 -8.93 1 92.94 294 ASP B N 1
ATOM 6310 C CA . ASP B 1 294 ? -16.734 -10.742 -9.898 1 92.94 294 ASP B CA 1
ATOM 6311 C C . ASP B 1 294 ? -17.641 -9.695 -10.555 1 92.94 294 ASP B C 1
ATOM 6313 O O . ASP B 1 294 ? -18.391 -10 -11.484 1 92.94 294 ASP B O 1
ATOM 6317 N N . ASN B 1 295 ? -17.391 -8.516 -10.125 1 87.31 295 ASN B N 1
ATOM 6318 C CA . ASN B 1 295 ? -18.25 -7.441 -10.625 1 87.31 295 ASN B CA 1
ATOM 6319 C C . ASN B 1 295 ? -17.797 -6.965 -12.008 1 87.31 295 ASN B C 1
ATOM 6321 O O . ASN B 1 295 ? -18.438 -6.102 -12.609 1 87.31 295 ASN B O 1
ATOM 6325 N N . ASN B 1 296 ? -16.766 -7.496 -12.477 1 85.06 296 ASN B N 1
ATOM 6326 C CA . ASN B 1 296 ? -16.297 -7.156 -13.82 1 85.06 296 ASN B CA 1
ATOM 6327 C C . ASN B 1 296 ? -16.734 -8.203 -14.844 1 85.06 296 ASN B C 1
ATOM 6329 O O . ASN B 1 296 ? -16.484 -8.047 -16.047 1 85.06 296 ASN B O 1
ATOM 6333 N N . ASP B 1 297 ? -17.344 -9.148 -14.328 1 88.38 297 ASP B N 1
ATOM 6334 C CA . ASP B 1 297 ? -17.891 -10.164 -15.227 1 88.38 297 ASP B CA 1
ATOM 6335 C C . ASP B 1 297 ? -18.984 -9.594 -16.109 1 88.38 297 ASP B C 1
ATOM 6337 O 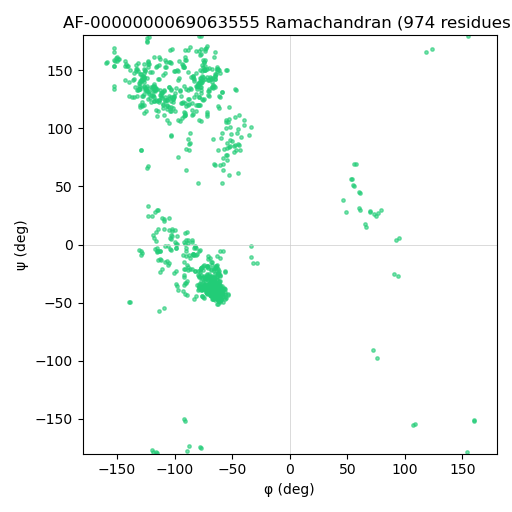O . ASP B 1 297 ? -19.859 -8.867 -15.633 1 88.38 297 ASP B O 1
ATOM 6341 N N . PRO B 1 298 ? -18.984 -9.922 -17.359 1 87.75 298 PRO B N 1
ATOM 6342 C CA . PRO B 1 298 ? -20 -9.398 -18.266 1 87.75 298 PRO B CA 1
ATOM 6343 C C . PRO B 1 298 ? -21.422 -9.828 -17.875 1 87.75 298 PRO B C 1
ATOM 6345 O O . PRO B 1 298 ? -22.375 -9.117 -18.172 1 87.75 298 PRO B O 1
ATOM 6348 N N . ASP B 1 299 ? -21.469 -10.875 -17.219 1 88.38 299 ASP B N 1
ATOM 6349 C CA . ASP B 1 299 ? -22.781 -11.391 -16.828 1 88.38 299 ASP B CA 1
ATOM 6350 C C . ASP B 1 299 ? -23.203 -10.867 -15.469 1 88.38 299 ASP B C 1
ATOM 6352 O O . ASP B 1 299 ? -24.312 -11.148 -15 1 88.38 299 ASP B O 1
ATOM 6356 N N . PHE B 1 300 ? -22.406 -10.086 -14.898 1 91.75 300 PHE B N 1
ATOM 6357 C CA . PHE B 1 300 ? -22.719 -9.57 -13.57 1 91.75 300 PHE B CA 1
ATOM 6358 C C . PHE B 1 300 ? -23.812 -8.508 -13.641 1 91.75 300 PHE B C 1
ATOM 6360 O O . PHE B 1 300 ? -23.719 -7.578 -14.445 1 91.75 300 PHE B O 1
ATOM 6367 N N . GLN B 1 301 ? -24.875 -8.742 -12.852 1 91.81 301 GLN B N 1
ATOM 6368 C CA . GLN B 1 301 ? -25.922 -7.742 -12.672 1 91.81 301 GLN B CA 1
ATOM 6369 C C . GLN B 1 301 ? -25.891 -7.164 -11.258 1 91.81 301 GLN B C 1
ATOM 6371 O O . GLN B 1 301 ? -26.047 -7.898 -10.281 1 91.81 301 GLN B O 1
ATOM 6376 N N . ASN B 1 302 ? -25.719 -5.941 -11.141 1 93.06 302 ASN B N 1
ATOM 6377 C CA . ASN B 1 302 ? -25.672 -5.277 -9.844 1 93.06 302 ASN B CA 1
ATOM 6378 C C . ASN B 1 302 ? -27 -5.418 -9.094 1 93.06 302 ASN B C 1
ATOM 6380 O O . ASN B 1 302 ? -28.031 -4.938 -9.555 1 93.06 302 ASN B O 1
ATOM 6384 N N . PRO B 1 303 ? -26.938 -6 -8.008 1 93.38 303 PRO B N 1
ATOM 6385 C CA . PRO B 1 303 ? -28.172 -6.223 -7.262 1 93.38 303 PRO B CA 1
ATOM 6386 C C . PRO B 1 303 ? -28.625 -4.984 -6.488 1 93.38 303 PRO B C 1
ATOM 6388 O O . PRO B 1 303 ? -29.734 -4.961 -5.945 1 93.38 303 PRO B O 1
ATOM 6391 N N . LEU B 1 304 ? -27.844 -3.979 -6.426 1 94.88 304 LEU B N 1
ATOM 6392 C CA . LEU B 1 304 ? -28.141 -2.803 -5.617 1 94.88 304 LEU B CA 1
ATOM 6393 C C . LEU B 1 304 ? -29.047 -1.841 -6.371 1 94.88 304 LEU B C 1
ATOM 6395 O O . LEU B 1 304 ? -28.922 -1.677 -7.586 1 94.88 304 LEU B O 1
ATOM 6399 N N . LYS B 1 305 ? -29.906 -1.203 -5.672 1 93.81 305 LYS B N 1
ATOM 6400 C CA . LYS B 1 305 ? -30.875 -0.303 -6.27 1 93.81 305 LYS B CA 1
ATOM 6401 C C . LYS B 1 305 ? -30.359 1.13 -6.316 1 93.81 305 LYS B C 1
ATOM 6403 O O . LYS B 1 305 ? -30.609 1.857 -7.277 1 93.81 305 LYS B O 1
ATOM 6408 N N . TYR B 1 306 ? -29.625 1.5 -5.344 1 93.56 306 TYR B N 1
ATOM 6409 C CA . TYR B 1 306 ? -29.359 2.926 -5.191 1 93.56 306 TYR B CA 1
ATOM 6410 C C . TYR B 1 306 ? -27.875 3.221 -5.395 1 93.56 306 TYR B C 1
ATOM 6412 O O . TYR B 1 306 ? -27.453 4.383 -5.352 1 93.56 306 TYR B O 1
ATOM 6420 N N . TYR B 1 307 ? -27.078 2.227 -5.559 1 93 307 TYR B N 1
ATOM 6421 C CA . TYR B 1 307 ? -25.656 2.404 -5.793 1 93 307 TYR B CA 1
ATOM 6422 C C . TYR B 1 307 ? -25.266 1.902 -7.18 1 93 307 TYR B C 1
ATOM 6424 O O . TYR B 1 307 ? -25.609 0.783 -7.562 1 93 307 TYR B O 1
ATOM 6432 N N . HIS B 1 308 ? -24.516 2.674 -7.859 1 88.81 308 HIS B N 1
ATOM 6433 C CA . HIS B 1 308 ? -24.141 2.352 -9.227 1 88.81 308 HIS B CA 1
ATOM 6434 C C . HIS B 1 308 ? -23.125 1.213 -9.266 1 88.81 308 HIS B C 1
ATOM 6436 O O . HIS B 1 308 ? -23.109 0.412 -10.203 1 88.81 308 HIS B O 1
ATOM 6442 N N . ASN B 1 309 ? -22.266 1.218 -8.305 1 92 309 ASN B N 1
ATOM 6443 C CA . ASN B 1 309 ? -21.266 0.171 -8.219 1 92 309 ASN B CA 1
ATOM 6444 C C . ASN B 1 309 ? -21.453 -0.704 -6.984 1 92 309 ASN B C 1
ATOM 6446 O O . ASN B 1 309 ? -21.828 -0.205 -5.918 1 92 309 ASN B O 1
ATOM 6450 N N . TYR B 1 310 ? -21.203 -1.91 -7.227 1 95.31 310 TYR B N 1
ATOM 6451 C CA . TYR B 1 310 ? -21.344 -2.84 -6.113 1 95.31 310 TYR B CA 1
ATOM 6452 C C . TYR B 1 310 ? -20.141 -2.777 -5.191 1 95.31 310 TYR B C 1
ATOM 6454 O O . TYR B 1 310 ? -19 -2.67 -5.652 1 95.31 310 TYR B O 1
ATOM 6462 N N . SER B 1 311 ? -20.375 -2.818 -3.936 1 94.56 311 SER B N 1
ATOM 6463 C CA . SER B 1 311 ? -19.406 -3.035 -2.863 1 94.56 311 SER B CA 1
ATOM 6464 C C . SER B 1 311 ? -20.078 -3.662 -1.641 1 94.56 311 SER B C 1
ATOM 6466 O O . SER B 1 311 ? -21.281 -3.562 -1.468 1 94.56 311 SER B O 1
ATOM 6468 N N . LEU B 1 312 ? -19.234 -4.363 -0.91 1 94 312 LEU B N 1
ATOM 6469 C CA . LEU B 1 312 ? -19.766 -5.012 0.285 1 94 312 LEU B CA 1
ATOM 6470 C C . LEU B 1 312 ? -20.484 -4.008 1.177 1 94 312 LEU B C 1
ATOM 6472 O O . LEU B 1 312 ? -21.625 -4.254 1.606 1 94 312 LEU B O 1
ATOM 6476 N N . PHE B 1 313 ? -19.953 -2.896 1.355 1 95.56 313 PHE B N 1
ATOM 6477 C CA . PHE B 1 313 ? -20.531 -1.912 2.268 1 95.56 313 PHE B CA 1
ATOM 6478 C C . PHE B 1 313 ? -21.797 -1.308 1.685 1 95.56 313 PHE B C 1
ATOM 6480 O O . PHE B 1 313 ? -22.766 -1.052 2.412 1 95.56 313 PHE B O 1
ATOM 6487 N N . ALA B 1 314 ? -21.766 -1.043 0.415 1 96.06 314 ALA B N 1
ATOM 6488 C CA . ALA B 1 314 ? -22.984 -0.53 -0.219 1 96.06 314 ALA B CA 1
ATOM 6489 C C . ALA B 1 314 ? -24.141 -1.512 -0.064 1 96.06 314 ALA B C 1
ATOM 6491 O O . ALA B 1 314 ? -25.266 -1.107 0.205 1 96.06 314 ALA B O 1
ATOM 6492 N N . CYS B 1 315 ? -23.844 -2.768 -0.238 1 96.5 315 CYS B N 1
ATOM 6493 C CA . CYS B 1 315 ? -24.844 -3.809 -0.082 1 96.5 315 CYS B CA 1
ATOM 6494 C C . CYS B 1 315 ? -25.375 -3.85 1.349 1 96.5 315 CYS B C 1
ATOM 6496 O O . CYS B 1 315 ? -26.594 -3.879 1.568 1 96.5 315 CYS B O 1
ATOM 6498 N N . LEU B 1 316 ? -24.516 -3.773 2.268 1 95.5 316 LEU B N 1
ATOM 6499 C CA . LEU B 1 316 ? -24.891 -3.814 3.674 1 95.5 316 LEU B CA 1
ATOM 6500 C C . LEU B 1 316 ? -25.672 -2.559 4.062 1 95.5 316 LEU B C 1
ATOM 6502 O O . LEU B 1 316 ? -26.625 -2.625 4.848 1 95.5 316 LEU B O 1
ATOM 6506 N N . ARG B 1 317 ? -25.266 -1.492 3.543 1 95.69 317 ARG B N 1
ATOM 6507 C CA . ARG B 1 317 ? -25.922 -0.225 3.832 1 95.69 317 ARG B CA 1
ATOM 6508 C C . ARG B 1 317 ? -27.359 -0.237 3.336 1 95.69 317 ARG B C 1
ATOM 6510 O O . ARG B 1 317 ? -28.281 0.191 4.047 1 95.69 317 ARG B O 1
ATOM 6517 N N . GLU B 1 318 ? -27.562 -0.679 2.17 1 96.5 318 GLU B N 1
ATOM 6518 C CA . GLU B 1 318 ? -28.922 -0.777 1.638 1 96.5 318 GLU B CA 1
ATOM 6519 C C . GLU B 1 318 ? -29.766 -1.755 2.451 1 96.5 318 GLU B C 1
ATOM 6521 O O . GLU B 1 318 ? -30.953 -1.501 2.707 1 96.5 318 GLU B O 1
ATOM 6526 N N . CYS B 1 319 ? -29.125 -2.822 2.816 1 96.75 319 CYS B N 1
ATOM 6527 C CA . CYS B 1 319 ? -29.828 -3.816 3.625 1 96.75 319 CYS B CA 1
ATOM 6528 C C . CYS B 1 319 ? -30.203 -3.242 4.984 1 96.75 319 CYS B C 1
ATOM 6530 O O . CYS B 1 319 ? -31.312 -3.465 5.469 1 96.75 319 CYS B O 1
ATOM 6532 N N . ARG B 1 320 ? -29.328 -2.537 5.598 1 96.19 320 ARG B N 1
ATOM 6533 C CA . ARG B 1 320 ? -29.594 -1.895 6.883 1 96.19 320 ARG B CA 1
ATOM 6534 C C . ARG B 1 320 ? -30.734 -0.892 6.766 1 96.19 320 ARG B C 1
ATOM 6536 O O . ARG B 1 320 ? -31.594 -0.819 7.648 1 96.19 320 ARG B O 1
ATOM 6543 N N . ALA B 1 321 ? -30.703 -0.137 5.742 1 96.75 321 ALA B N 1
ATOM 6544 C CA . ALA B 1 321 ? -31.766 0.844 5.512 1 96.75 321 ALA B CA 1
ATOM 6545 C C . ALA B 1 321 ? -33.125 0.166 5.395 1 96.75 321 ALA B C 1
ATOM 6547 O O . ALA B 1 321 ? -34.125 0.67 5.918 1 96.75 321 ALA B O 1
ATOM 6548 N N . ARG B 1 322 ? -33.156 -0.948 4.715 1 96.31 322 ARG B N 1
ATOM 6549 C CA . ARG B 1 322 ? -34.406 -1.7 4.59 1 96.31 322 ARG B CA 1
ATOM 6550 C C . ARG B 1 322 ? -34.875 -2.205 5.949 1 96.31 322 ARG B C 1
ATOM 6552 O O . ARG B 1 322 ? -36.094 -2.178 6.246 1 96.31 322 ARG B O 1
ATOM 6559 N N . TYR B 1 323 ? -33.969 -2.656 6.656 1 97.12 323 TYR B N 1
ATOM 6560 C CA . TYR B 1 323 ? -34.312 -3.139 7.988 1 97.12 323 TYR B CA 1
ATOM 6561 C C . TYR B 1 323 ? -34.875 -2.016 8.844 1 97.12 323 TYR B C 1
ATOM 6563 O O . TYR B 1 323 ? -35.906 -2.201 9.523 1 97.12 323 TYR B O 1
ATOM 6571 N N . ILE B 1 324 ? -34.25 -0.891 8.883 1 97.5 324 ILE B N 1
ATOM 6572 C CA . ILE B 1 324 ? -34.719 0.256 9.664 1 97.5 324 ILE B CA 1
ATOM 6573 C C . ILE B 1 324 ? -36.125 0.657 9.219 1 97.5 324 ILE B C 1
ATOM 6575 O O . ILE B 1 324 ? -36.969 0.953 10.055 1 97.5 324 ILE B O 1
ATOM 6579 N N . PHE B 1 325 ? -36.281 0.656 7.965 1 97.31 325 PHE B N 1
ATOM 6580 C CA . PHE B 1 325 ? -37.594 1.005 7.453 1 97.31 325 PHE B CA 1
ATOM 6581 C C . PHE B 1 325 ? -38.656 0.013 7.938 1 97.31 325 PHE B C 1
ATOM 6583 O O . PHE B 1 325 ? -39.781 0.401 8.266 1 97.31 325 PHE B O 1
ATOM 6590 N N . LYS B 1 326 ? -38.312 -1.189 7.934 1 96.69 326 LYS B N 1
ATOM 6591 C CA . LYS B 1 326 ? -39.25 -2.227 8.375 1 96.69 326 LYS B CA 1
ATOM 6592 C C . LYS B 1 326 ? -39.594 -2.049 9.852 1 96.69 326 LYS B C 1
ATOM 6594 O O . LYS B 1 326 ? -40.75 -2.258 10.25 1 96.69 326 LYS B O 1
ATOM 6599 N N . VAL B 1 327 ? -38.656 -1.613 10.602 1 97.38 327 VAL B N 1
ATOM 6600 C CA . VAL B 1 327 ? -38.812 -1.551 12.055 1 97.38 327 VAL B CA 1
ATOM 6601 C C . VAL B 1 327 ? -39.406 -0.195 12.445 1 97.38 327 VAL B C 1
ATOM 6603 O O . VAL B 1 327 ? -40.281 -0.116 13.289 1 97.38 327 VAL B O 1
ATOM 6606 N N . CYS B 1 328 ? -38.906 0.896 11.836 1 97.62 328 CYS B N 1
ATOM 6607 C CA . CYS B 1 328 ? -39.25 2.242 12.297 1 97.62 328 CYS B CA 1
ATOM 6608 C C . CYS B 1 328 ? -40.188 2.945 11.32 1 97.62 328 CYS B C 1
ATOM 6610 O O . CYS B 1 328 ? -40.688 4.035 11.609 1 97.62 328 CYS B O 1
ATOM 6612 N N . THR B 1 329 ? -40.344 2.463 10.117 1 97.12 329 THR B N 1
ATOM 6613 C CA . THR B 1 329 ? -41.25 2.947 9.086 1 97.12 329 THR B CA 1
ATOM 6614 C C . THR B 1 329 ? -40.812 4.297 8.547 1 97.12 329 THR B C 1
ATOM 6616 O O . THR B 1 329 ? -41.625 5.152 8.219 1 97.12 329 THR B O 1
ATOM 6619 N N . CYS B 1 330 ? -39.625 4.516 8.586 1 96.88 330 CYS B N 1
ATOM 6620 C CA . CYS B 1 330 ? -39 5.699 8.016 1 96.88 330 CYS B CA 1
ATOM 6621 C C . CYS B 1 330 ? -37.562 5.395 7.559 1 96.88 330 CYS B C 1
ATOM 6623 O O . CYS B 1 330 ? -37 4.379 7.953 1 96.88 330 CYS B O 1
ATOM 6625 N N . ARG B 1 331 ? -37.062 6.258 6.699 1 96.06 331 ARG B N 1
ATOM 6626 C CA . ARG B 1 331 ? -35.719 6.129 6.184 1 96.06 331 ARG B CA 1
ATOM 6627 C C . ARG B 1 331 ? -34.781 7.145 6.832 1 96.06 331 ARG B C 1
ATOM 6629 O O . ARG B 1 331 ? -35.156 8.305 7.02 1 96.06 331 ARG B O 1
ATOM 6636 N N . HIS B 1 332 ? -33.656 6.664 7.191 1 95.5 332 HIS B N 1
ATOM 6637 C CA . HIS B 1 332 ? -32.688 7.605 7.723 1 95.5 332 HIS B CA 1
ATOM 6638 C C . HIS B 1 332 ? -32.281 8.625 6.668 1 95.5 332 HIS B C 1
ATOM 6640 O O . HIS B 1 332 ? -32.156 8.297 5.484 1 95.5 332 HIS B O 1
ATOM 6646 N N . ILE B 1 333 ? -31.938 9.773 7.098 1 94.44 333 ILE B N 1
ATOM 6647 C CA . ILE B 1 333 ? -31.688 10.898 6.203 1 94.44 333 ILE B CA 1
ATOM 6648 C C . ILE B 1 333 ? -30.438 10.617 5.363 1 94.44 333 ILE B C 1
ATOM 6650 O O . ILE B 1 333 ? -30.328 11.102 4.238 1 94.44 333 ILE B O 1
ATOM 6654 N N . ASN B 1 334 ? -29.484 9.805 5.863 1 94.94 334 ASN B N 1
ATOM 6655 C CA . ASN B 1 334 ? -28.234 9.523 5.168 1 94.94 334 ASN B CA 1
ATOM 6656 C C . ASN B 1 334 ? -28.391 8.406 4.141 1 94.94 334 ASN B C 1
ATOM 6658 O O . ASN B 1 334 ? -27.469 8.117 3.383 1 94.94 334 ASN B O 1
ATOM 6662 N N . ASP B 1 335 ? -29.5 7.809 4.164 1 95.56 335 ASP B N 1
ATOM 6663 C CA . ASP B 1 335 ? -29.703 6.68 3.264 1 95.56 335 ASP B CA 1
ATOM 6664 C C . ASP B 1 335 ? -30.578 7.082 2.078 1 95.56 335 ASP B C 1
ATOM 6666 O O . ASP B 1 335 ? -31.344 8.055 2.158 1 95.56 335 ASP B O 1
ATOM 6670 N N . PHE B 1 336 ? -30.391 6.297 1.058 1 94.06 336 PHE B N 1
ATOM 6671 C CA . PHE B 1 336 ? -31.156 6.582 -0.154 1 94.06 336 PHE B CA 1
ATOM 6672 C C . PHE B 1 336 ? -32.469 5.801 -0.169 1 94.06 336 PHE B C 1
ATOM 6674 O O . PHE B 1 336 ? -32.562 4.762 0.482 1 94.06 336 PHE B O 1
ATOM 6681 N N . GLY B 1 337 ? -33.438 6.48 -0.931 1 92.81 337 GLY B N 1
ATOM 6682 C CA . GLY B 1 337 ? -34.719 5.816 -1.059 1 92.81 337 GLY B CA 1
ATOM 6683 C C . GLY B 1 337 ? -35.875 6.777 -1.323 1 92.81 337 GLY B C 1
ATOM 6684 O O . GLY B 1 337 ? -35.656 7.984 -1.449 1 92.81 337 GLY B O 1
ATOM 6685 N N . GLU B 1 338 ? -37.031 6.121 -1.447 1 91.69 338 GLU B N 1
ATOM 6686 C CA . GLU B 1 338 ? -38.219 6.906 -1.751 1 91.69 338 GLU B CA 1
ATOM 6687 C C . GLU B 1 338 ? -39.125 7.039 -0.525 1 91.69 338 GLU B C 1
ATOM 6689 O O . GLU B 1 338 ? -40.094 7.789 -0.545 1 91.69 338 GLU B O 1
ATOM 6694 N N . GLU B 1 339 ? -38.688 6.438 0.49 1 94.19 339 GLU B N 1
ATOM 6695 C CA . GLU B 1 339 ? -39.5 6.449 1.705 1 94.19 339 GLU B CA 1
ATOM 6696 C C . GLU B 1 339 ? -39.375 7.785 2.43 1 94.19 339 GLU B C 1
ATOM 6698 O O . GLU B 1 339 ? -38.469 8.57 2.158 1 94.19 339 GLU B O 1
ATOM 6703 N N . GLU B 1 340 ? -40.344 7.969 3.307 1 95.62 340 GLU B N 1
ATOM 6704 C CA . GLU B 1 340 ? -40.312 9.188 4.113 1 95.62 340 GLU B CA 1
ATOM 6705 C C . GLU B 1 340 ? -39.094 9.18 5.035 1 95.62 340 GLU B C 1
ATOM 6707 O O . GLU B 1 340 ? -38.75 8.148 5.609 1 95.62 340 GLU B O 1
ATOM 6712 N N . ILE B 1 341 ? -38.562 10.375 5.227 1 97.06 341 ILE B N 1
ATOM 6713 C CA . ILE B 1 341 ? -37.375 10.516 6.035 1 97.06 341 ILE B CA 1
ATOM 6714 C C . ILE B 1 341 ? -37.75 10.594 7.512 1 97.06 341 ILE B C 1
ATOM 6716 O O . ILE B 1 341 ? -38.719 11.25 7.879 1 97.06 341 ILE B O 1
ATOM 6720 N N . CYS B 1 342 ? -36.906 10.031 8.305 1 96.94 342 CYS B N 1
ATOM 6721 C CA . CYS B 1 342 ? -37.156 10.016 9.742 1 96.94 342 CYS B CA 1
ATOM 6722 C C . CYS B 1 342 ? -37 11.414 10.336 1 96.94 342 CYS B C 1
ATOM 6724 O O . CYS B 1 342 ? -36.094 12.156 9.961 1 96.94 342 CYS B O 1
ATOM 6726 N N . THR B 1 343 ? -37.906 11.711 11.297 1 94.44 343 THR B N 1
ATOM 6727 C CA . THR B 1 343 ? -37.719 12.914 12.109 1 94.44 343 THR B CA 1
ATOM 6728 C C . THR B 1 343 ? -36.656 12.695 13.172 1 94.44 343 THR B C 1
ATOM 6730 O O . THR B 1 343 ? -36.25 11.562 13.414 1 94.44 343 THR B O 1
ATOM 6733 N N . PHE B 1 344 ? -36.25 13.781 13.789 1 92 344 PHE B N 1
ATOM 6734 C CA . PHE B 1 344 ? -35.25 13.641 14.859 1 92 344 PHE B CA 1
ATOM 6735 C C . PHE B 1 344 ? -35.812 12.812 16 1 92 344 PHE B C 1
ATOM 6737 O O . PHE B 1 344 ? -35.094 12.047 16.641 1 92 344 PHE B O 1
ATOM 6744 N N . ALA B 1 345 ? -37.062 12.953 16.25 1 92 345 ALA B N 1
ATOM 6745 C CA . ALA B 1 345 ? -37.719 12.188 17.312 1 92 345 ALA B CA 1
ATOM 6746 C C . ALA B 1 345 ? -37.688 10.695 17 1 92 345 ALA B C 1
ATOM 6748 O O . ALA B 1 345 ? -37.438 9.867 17.875 1 92 345 ALA B O 1
ATOM 6749 N N . GLN B 1 346 ? -37.969 10.391 15.75 1 94.25 346 GLN B N 1
ATOM 6750 C CA . GLN B 1 346 ? -37.938 8.992 15.328 1 94.25 346 GLN B CA 1
ATOM 6751 C C . GLN B 1 346 ? -36.531 8.414 15.398 1 94.25 346 GLN B C 1
ATOM 6753 O O . GLN B 1 346 ? -36.344 7.242 15.719 1 94.25 346 GLN B O 1
ATOM 6758 N N . GLU B 1 347 ? -35.562 9.219 15.062 1 92.75 347 GLU B N 1
ATOM 6759 C CA . GLU B 1 347 ? -34.188 8.789 15.141 1 92.75 347 GLU B CA 1
ATOM 6760 C C . GLU B 1 347 ? -33.812 8.438 16.578 1 92.75 347 GLU B C 1
ATOM 6762 O O . GLU B 1 347 ? -33.125 7.434 16.812 1 92.75 347 GLU B O 1
ATOM 6767 N N . TYR B 1 348 ? -34.25 9.234 17.469 1 89.38 348 TYR B N 1
ATOM 6768 C CA . TYR B 1 348 ? -33.938 9.039 18.891 1 89.38 348 TYR B CA 1
ATOM 6769 C C . TYR B 1 348 ? -34.656 7.832 19.453 1 89.38 348 TYR B C 1
ATOM 6771 O O . TYR B 1 348 ? -34.094 7.039 20.203 1 89.38 348 TYR B O 1
ATOM 6779 N N . ASN B 1 349 ? -35.875 7.598 19.094 1 90.69 349 ASN B N 1
ATOM 6780 C CA . ASN B 1 349 ? -36.719 6.633 19.75 1 90.69 349 ASN B CA 1
ATOM 6781 C C . ASN B 1 349 ? -36.625 5.254 19.094 1 90.69 349 ASN B C 1
ATOM 6783 O O . ASN B 1 349 ? -36.938 4.242 19.734 1 90.69 349 ASN B O 1
ATOM 6787 N N . CYS B 1 350 ? -36.188 5.25 17.844 1 95.31 350 CYS B N 1
ATOM 6788 C CA . CYS B 1 350 ? -36.312 3.977 17.141 1 95.31 350 CYS B CA 1
ATOM 6789 C C . CYS B 1 350 ? -35.094 3.668 16.312 1 95.31 350 CYS B C 1
ATOM 6791 O O . CYS B 1 350 ? -34.5 2.586 16.438 1 95.31 350 CYS B O 1
ATOM 6793 N N . VAL B 1 351 ? -34.656 4.586 15.539 1 95.38 351 VAL B N 1
ATOM 6794 C CA . VAL B 1 351 ? -33.656 4.336 14.508 1 95.38 351 VAL B CA 1
ATOM 6795 C C . VAL B 1 351 ? -32.344 3.916 15.164 1 95.38 351 VAL B C 1
ATOM 6797 O O . VAL B 1 351 ? -31.672 2.984 14.703 1 95.38 351 VAL B O 1
ATOM 6800 N N . LYS B 1 352 ? -31.938 4.594 16.172 1 89.88 352 LYS B N 1
ATOM 6801 C CA . LYS B 1 352 ? -30.688 4.281 16.859 1 89.88 352 LYS B CA 1
ATOM 6802 C C . LYS B 1 352 ? -30.656 2.834 17.328 1 89.88 352 LYS B C 1
ATOM 6804 O O . LYS B 1 352 ? -29.688 2.109 17.109 1 89.88 352 LYS B O 1
ATOM 6809 N N . ASP B 1 353 ? -31.688 2.402 17.906 1 93.56 353 ASP B N 1
ATOM 6810 C CA . ASP B 1 353 ? -31.781 1.04 18.422 1 93.56 353 ASP B CA 1
ATOM 6811 C C . ASP B 1 353 ? -31.812 0.023 17.281 1 93.56 353 ASP B C 1
ATOM 6813 O O . ASP B 1 353 ? -31.203 -1.044 17.375 1 93.56 353 ASP B O 1
ATOM 6817 N N . ALA B 1 354 ? -32.562 0.391 16.312 1 96.56 354 ALA B N 1
ATOM 6818 C CA . ALA B 1 354 ? -32.656 -0.501 15.164 1 96.56 354 ALA B CA 1
ATOM 6819 C C . ALA B 1 354 ? -31.297 -0.688 14.5 1 96.56 354 ALA B C 1
ATOM 6821 O O . ALA B 1 354 ? -30.938 -1.801 14.109 1 96.56 354 ALA B O 1
ATOM 6822 N N . LYS B 1 355 ? -30.641 0.381 14.367 1 94.19 355 LYS B N 1
ATOM 6823 C CA . LYS B 1 355 ? -29.297 0.324 13.781 1 94.19 355 LYS B CA 1
ATOM 6824 C C . LYS B 1 355 ? -28.375 -0.542 14.625 1 94.19 355 LYS B C 1
ATOM 6826 O O . LYS B 1 355 ? -27.641 -1.377 14.094 1 94.19 355 LYS B O 1
ATOM 6831 N N . ASP B 1 356 ? -28.359 -0.368 15.875 1 92 356 ASP B N 1
ATOM 6832 C CA . ASP B 1 356 ? -27.516 -1.135 16.781 1 92 356 ASP B CA 1
ATOM 6833 C C . ASP B 1 356 ? -27.859 -2.621 16.734 1 92 356 ASP B C 1
ATOM 6835 O O . ASP B 1 356 ? -26.984 -3.475 16.797 1 92 356 ASP B O 1
ATOM 6839 N N . GLN B 1 357 ? -29.094 -2.84 16.609 1 95.31 357 GLN B N 1
ATOM 6840 C CA . GLN B 1 357 ? -29.531 -4.227 16.516 1 95.31 357 GLN B CA 1
ATOM 6841 C C . GLN B 1 357 ? -29.031 -4.883 15.227 1 95.31 357 GLN B C 1
ATOM 6843 O O . GLN B 1 357 ? -28.516 -6.004 15.258 1 95.31 357 GLN B O 1
ATOM 6848 N N . PHE B 1 358 ? -29.172 -4.207 14.211 1 95.81 358 PHE B N 1
ATOM 6849 C CA . PHE B 1 358 ? -28.719 -4.734 12.93 1 95.81 358 PHE B CA 1
ATOM 6850 C C . PHE B 1 358 ? -27.219 -4.98 12.938 1 95.81 358 PHE B C 1
ATOM 6852 O O . PHE B 1 358 ? -26.75 -6.055 12.547 1 95.81 358 PHE B O 1
ATOM 6859 N N . ASP B 1 359 ? -26.453 -4.004 13.391 1 91.56 359 ASP B N 1
ATOM 6860 C CA . ASP B 1 359 ? -25 -4.066 13.344 1 91.56 359 ASP B CA 1
ATOM 6861 C C . ASP B 1 359 ? -24.469 -5.105 14.328 1 91.56 359 ASP B C 1
ATOM 6863 O O . ASP B 1 359 ? -23.391 -5.664 14.117 1 91.56 359 ASP B O 1
ATOM 6867 N N . GLY B 1 360 ? -25.188 -5.387 15.344 1 92.5 360 GLY B N 1
ATOM 6868 C CA . GLY B 1 360 ? -24.719 -6.312 16.359 1 92.5 360 GLY B CA 1
ATOM 6869 C C . GLY B 1 360 ? -25.156 -7.746 16.094 1 92.5 360 GLY B C 1
ATOM 6870 O O . GLY B 1 360 ? -24.656 -8.672 16.75 1 92.5 360 GLY B O 1
ATOM 6871 N N . ASP B 1 361 ? -26.031 -7.855 15.094 1 93.56 361 ASP B N 1
ATOM 6872 C CA . ASP B 1 361 ? -26.578 -9.18 14.828 1 93.56 361 ASP B CA 1
ATOM 6873 C C . ASP B 1 361 ? -26.031 -9.75 13.516 1 93.56 361 ASP B C 1
ATOM 6875 O O . ASP B 1 361 ? -26.469 -9.375 12.438 1 93.56 361 ASP B O 1
ATOM 6879 N N . PHE B 1 362 ? -25.266 -10.719 13.688 1 91.25 362 PHE B N 1
ATOM 6880 C CA . PHE B 1 362 ? -24.594 -11.328 12.555 1 91.25 362 PHE B CA 1
ATOM 6881 C C . PHE B 1 362 ? -25.594 -12.047 11.648 1 91.25 362 PHE B C 1
ATOM 6883 O O . PHE B 1 362 ? -25.438 -12.062 10.43 1 91.25 362 PHE B O 1
ATOM 6890 N N . SER B 1 363 ? -26.562 -12.609 12.18 1 93.38 363 SER B N 1
ATOM 6891 C CA . SER B 1 363 ? -27.562 -13.328 11.398 1 93.38 363 SER B CA 1
ATOM 6892 C C . SER B 1 363 ? -28.328 -12.383 10.477 1 93.38 363 SER B C 1
ATOM 6894 O O . SER B 1 363 ? -28.641 -12.742 9.336 1 93.38 363 SER B O 1
ATOM 6896 N N . LEU B 1 364 ? -28.641 -11.234 10.992 1 93.31 364 LEU B N 1
ATOM 6897 C CA . LEU B 1 364 ? -29.312 -10.234 10.172 1 93.31 364 LEU B CA 1
ATOM 6898 C C . LEU B 1 364 ? -28.422 -9.797 9.008 1 93.31 364 LEU B C 1
ATOM 6900 O O . LEU B 1 364 ? -28.906 -9.609 7.891 1 93.31 364 LEU B O 1
ATOM 6904 N N . GLN B 1 365 ? -27.219 -9.641 9.273 1 93.25 365 GLN B N 1
ATOM 6905 C CA . GLN B 1 365 ? -26.281 -9.219 8.234 1 93.25 365 GLN B CA 1
ATOM 6906 C C . GLN B 1 365 ? -26.094 -10.32 7.191 1 93.25 365 GLN B C 1
ATOM 6908 O O . GLN B 1 365 ? -26 -10.031 5.996 1 93.25 365 GLN B O 1
ATOM 6913 N N . GLN B 1 366 ? -26.062 -11.562 7.645 1 91.69 366 GLN B N 1
ATOM 6914 C CA . GLN B 1 366 ? -25.891 -12.68 6.727 1 91.69 366 GLN B CA 1
ATOM 6915 C C . GLN B 1 366 ? -27.109 -12.844 5.82 1 91.69 366 GLN B C 1
ATOM 6917 O O . GLN B 1 366 ? -26.984 -13.242 4.664 1 91.69 366 GLN B O 1
ATOM 6922 N N . ALA B 1 367 ? -28.156 -12.508 6.352 1 94.12 367 ALA B N 1
ATOM 6923 C CA . ALA B 1 367 ? -29.406 -12.617 5.586 1 94.12 367 ALA B CA 1
ATOM 6924 C C . ALA B 1 367 ? -29.406 -11.656 4.402 1 94.12 367 ALA B C 1
ATOM 6926 O O . ALA B 1 367 ? -30.156 -11.836 3.445 1 94.12 367 ALA B O 1
ATOM 6927 N N . CYS B 1 368 ? -28.609 -10.641 4.445 1 95.06 368 CYS B N 1
ATOM 6928 C CA . CYS B 1 368 ? -28.516 -9.664 3.367 1 95.06 368 CYS B CA 1
ATOM 6929 C C . CYS B 1 368 ? -27.844 -10.258 2.137 1 95.06 368 CYS B C 1
ATOM 6931 O O . CYS B 1 368 ? -28 -9.742 1.029 1 95.06 368 CYS B O 1
ATOM 6933 N N . GLU B 1 369 ? -27.062 -11.359 2.246 1 93.31 369 GLU B N 1
ATOM 6934 C CA . GLU B 1 369 ? -26.375 -12.039 1.154 1 93.31 369 GLU B CA 1
ATOM 6935 C C . GLU B 1 369 ? -25.5 -11.062 0.37 1 93.31 369 GLU B C 1
ATOM 6937 O O . GLU B 1 369 ? -25.625 -10.953 -0.852 1 93.31 369 GLU B O 1
ATOM 6942 N N . CYS B 1 370 ? -24.641 -10.438 1.076 1 95.31 370 CYS B N 1
ATOM 6943 C CA . CYS B 1 370 ? -23.703 -9.5 0.468 1 95.31 370 CYS B CA 1
ATOM 6944 C C . CYS B 1 370 ? -22.312 -10.125 0.333 1 95.31 370 CYS B C 1
ATOM 6946 O O . CYS B 1 370 ? -21.5 -10.016 1.244 1 95.31 370 CYS B O 1
ATOM 6948 N N . PRO B 1 371 ? -22.031 -10.703 -0.827 1 94.25 371 PRO B N 1
ATOM 6949 C CA . PRO B 1 371 ? -20.719 -11.312 -0.996 1 94.25 371 PRO B CA 1
ATOM 6950 C C . PRO B 1 371 ? -19.609 -10.281 -1.214 1 94.25 371 PRO B C 1
ATOM 6952 O O . PRO B 1 371 ? -19.875 -9.188 -1.72 1 94.25 371 PRO B O 1
ATOM 6955 N N . GLN B 1 372 ? -18.406 -10.688 -0.819 1 95.06 372 GLN B N 1
ATOM 6956 C CA . GLN B 1 372 ? -17.25 -9.852 -1.07 1 95.06 372 GLN B CA 1
ATOM 6957 C C . GLN B 1 372 ? -16.859 -9.867 -2.547 1 95.06 372 GLN B C 1
ATOM 6959 O O . GLN B 1 372 ? -17.109 -10.852 -3.244 1 95.06 372 GLN B O 1
ATOM 6964 N N . MET B 1 373 ? -16.297 -8.773 -2.961 1 95.75 373 MET B N 1
ATOM 6965 C CA . MET B 1 373 ? -15.82 -8.711 -4.34 1 95.75 373 MET B CA 1
ATOM 6966 C C . MET B 1 373 ? -14.539 -9.523 -4.516 1 95.75 373 MET B C 1
ATOM 6968 O O . MET B 1 373 ? -13.695 -9.57 -3.615 1 95.75 373 MET B O 1
ATOM 6972 N N . CYS B 1 374 ? -14.336 -10.055 -5.711 1 96.44 374 CYS B N 1
ATOM 6973 C CA . CYS B 1 374 ? -13.156 -10.859 -5.988 1 96.44 374 CYS B CA 1
ATOM 6974 C C . CYS B 1 374 ? -11.93 -9.984 -6.195 1 96.44 374 CYS B C 1
ATOM 6976 O O . CYS B 1 374 ? -10.797 -10.445 -6.047 1 96.44 374 CYS B O 1
ATOM 6978 N N . LYS B 1 375 ? -12.18 -8.836 -6.598 1 95.94 375 LYS B N 1
ATOM 6979 C CA . LYS B 1 375 ? -11.086 -7.879 -6.773 1 95.94 375 LYS B CA 1
ATOM 6980 C C . LYS B 1 375 ? -11.195 -6.73 -5.777 1 95.94 375 LYS B C 1
ATOM 6982 O O . LYS B 1 375 ? -12.234 -6.066 -5.703 1 95.94 375 LYS B O 1
ATOM 6987 N N . LEU B 1 376 ? -10.172 -6.59 -5.035 1 95.75 376 LEU B N 1
ATOM 6988 C CA . LEU B 1 376 ? -10.125 -5.535 -4.031 1 95.75 376 LEU B CA 1
ATOM 6989 C C . LEU B 1 376 ? -8.875 -4.684 -4.188 1 95.75 376 LEU B C 1
ATOM 6991 O O . LEU B 1 376 ? -7.812 -5.195 -4.551 1 95.75 376 LEU B O 1
ATOM 6995 N N . VAL B 1 377 ? -9.07 -3.438 -4.008 1 96.19 377 VAL B N 1
ATOM 6996 C CA . VAL B 1 377 ? -7.949 -2.51 -3.945 1 96.19 377 VAL B CA 1
ATOM 6997 C C . VAL B 1 377 ? -7.906 -1.844 -2.57 1 96.19 377 VAL B C 1
ATOM 6999 O O . VAL B 1 377 ? -8.922 -1.339 -2.086 1 96.19 377 VAL B O 1
ATOM 7002 N N . THR B 1 378 ? -6.797 -1.911 -1.958 1 96 378 THR B N 1
ATOM 7003 C CA . THR B 1 378 ? -6.637 -1.28 -0.653 1 96 378 THR B CA 1
ATOM 7004 C C . THR B 1 378 ? -5.492 -0.27 -0.677 1 96 378 THR B C 1
ATOM 7006 O O . THR B 1 378 ? -4.609 -0.346 -1.532 1 96 378 THR B O 1
ATOM 7009 N N . PHE B 1 379 ? -5.637 0.636 0.227 1 96.19 379 PHE B N 1
ATOM 7010 C CA . PHE B 1 379 ? -4.617 1.666 0.376 1 96.19 379 PHE B CA 1
ATOM 7011 C C . PHE B 1 379 ? -4.094 1.709 1.807 1 96.19 379 PHE B C 1
ATOM 7013 O O . PHE B 1 379 ? -4.844 2.01 2.738 1 96.19 379 PHE B O 1
ATOM 7020 N N . GLU B 1 380 ? -2.854 1.376 1.902 1 94.19 380 GLU B N 1
ATOM 7021 C CA . GLU B 1 380 ? -2.207 1.536 3.201 1 94.19 380 GLU B CA 1
ATOM 7022 C C . GLU B 1 380 ? -1.791 2.984 3.436 1 94.19 380 GLU B C 1
ATOM 7024 O O . GLU B 1 380 ? -1.305 3.652 2.521 1 94.19 380 GLU B O 1
ATOM 7029 N N . LYS B 1 381 ? -2.061 3.432 4.613 1 93 381 LYS B N 1
ATOM 7030 C CA . LYS B 1 381 ? -1.771 4.828 4.922 1 93 381 LYS B CA 1
ATOM 7031 C C . LYS B 1 381 ? -0.982 4.957 6.219 1 93 381 LYS B C 1
ATOM 7033 O O . LYS B 1 381 ? -1.12 4.125 7.121 1 93 381 LYS B O 1
ATOM 7038 N N . GLN B 1 382 ? -0.161 5.914 6.246 1 90.75 382 GLN B N 1
ATOM 7039 C CA . GLN B 1 382 ? 0.573 6.305 7.445 1 90.75 382 GLN B CA 1
ATOM 7040 C C . GLN B 1 382 ? 0.454 7.805 7.699 1 90.75 382 GLN B C 1
ATOM 7042 O O . GLN B 1 382 ? 0.969 8.609 6.926 1 90.75 382 GLN B O 1
ATOM 7047 N N . LEU B 1 383 ? -0.121 8.086 8.805 1 93.31 383 LEU B N 1
ATOM 7048 C CA . LEU B 1 383 ? -0.392 9.492 9.078 1 93.31 383 LEU B CA 1
ATOM 7049 C C . LEU B 1 383 ? 0.757 10.133 9.852 1 93.31 383 LEU B C 1
ATOM 7051 O O . LEU B 1 383 ? 1.318 9.508 10.758 1 93.31 383 LEU B O 1
ATOM 7055 N N . SER B 1 384 ? 1.113 11.32 9.445 1 94.56 384 SER B N 1
ATOM 7056 C CA . SER B 1 384 ? 2.004 12.18 10.219 1 94.56 384 SER B CA 1
ATOM 7057 C C . SER B 1 384 ? 1.525 13.625 10.195 1 94.56 384 SER B C 1
ATOM 7059 O O . SER B 1 384 ? 0.802 14.039 9.289 1 94.56 384 SER B O 1
ATOM 7061 N N . PHE B 1 385 ? 1.804 14.359 11.234 1 94.62 385 PHE B N 1
ATOM 7062 C CA . PHE B 1 385 ? 1.248 15.711 11.273 1 94.62 385 PHE B CA 1
ATOM 7063 C C . PHE B 1 385 ? 2.24 16.688 11.898 1 94.62 385 PHE B C 1
ATOM 7065 O O . PHE B 1 385 ? 3.17 16.266 12.594 1 94.62 385 PHE B O 1
ATOM 7072 N N . ALA B 1 386 ? 2.064 17.922 11.586 1 94.69 386 ALA B N 1
ATOM 7073 C CA . ALA B 1 386 ? 2.748 19.062 12.188 1 94.69 386 ALA B CA 1
ATOM 7074 C C . ALA B 1 386 ? 1.756 20.156 12.57 1 94.69 386 ALA B C 1
ATOM 7076 O O . ALA B 1 386 ? 0.677 20.25 11.977 1 94.69 386 ALA B O 1
ATOM 7077 N N . ARG B 1 387 ? 2.205 20.906 13.484 1 94.56 387 ARG B N 1
ATOM 7078 C CA . ARG B 1 387 ? 1.363 22 13.93 1 94.56 387 ARG B CA 1
ATOM 7079 C C . ARG B 1 387 ? 1.205 23.047 12.836 1 94.56 387 ARG B C 1
ATOM 7081 O O . ARG B 1 387 ? 2.17 23.391 12.148 1 94.56 387 ARG B O 1
ATOM 7088 N N . LEU B 1 388 ? 0.072 23.578 12.672 1 94.69 388 LEU B N 1
ATOM 7089 C CA . LEU B 1 388 ? -0.259 24.641 11.719 1 94.69 388 LEU B CA 1
ATOM 7090 C C . LEU B 1 388 ? -0.916 25.812 12.422 1 94.69 388 LEU B C 1
ATOM 7092 O O . LEU B 1 388 ? -1.887 25.641 13.164 1 94.69 388 LEU B O 1
ATOM 7096 N N . PRO B 1 389 ? -0.569 27.047 12.234 1 94.19 389 PRO B N 1
ATOM 7097 C CA . PRO B 1 389 ? 0.606 27.453 11.461 1 94.19 389 PRO B CA 1
ATOM 7098 C C . PRO B 1 389 ? 1.87 27.531 12.32 1 94.19 389 PRO B C 1
ATOM 7100 O O . PRO B 1 389 ? 1.797 27.453 13.547 1 94.19 389 PRO B O 1
ATOM 7103 N N . SER B 1 390 ? 2.928 27.625 11.664 1 93.31 390 SER B N 1
ATOM 7104 C CA . SER B 1 390 ? 4.148 27.969 12.391 1 93.31 390 SER B CA 1
ATOM 7105 C C . SER B 1 390 ? 4.062 29.375 12.984 1 93.31 390 SER B C 1
ATOM 7107 O O . SER B 1 390 ? 3.207 30.156 12.594 1 93.31 390 SER B O 1
ATOM 7109 N N . GLU B 1 391 ? 4.961 29.641 13.883 1 92.25 391 GLU B N 1
ATOM 7110 C CA . GLU B 1 391 ? 4.957 30.969 14.516 1 92.25 391 GLU B CA 1
ATOM 7111 C C . GLU B 1 391 ? 5.156 32.062 13.484 1 92.25 391 GLU B C 1
ATOM 7113 O O . GLU B 1 391 ? 4.531 33.125 13.578 1 92.25 391 GLU B O 1
ATOM 7118 N N . LYS B 1 392 ? 5.992 31.797 12.602 1 90.12 392 LYS B N 1
ATOM 7119 C CA . LYS B 1 392 ? 6.262 32.75 11.547 1 90.12 392 LYS B CA 1
ATOM 7120 C C . LYS B 1 392 ? 4.996 33.094 10.758 1 90.12 392 LYS B C 1
ATOM 7122 O O . LYS B 1 392 ? 4.66 34.25 10.555 1 90.12 392 LYS B O 1
ATOM 7127 N N . TYR B 1 393 ? 4.316 32.125 10.359 1 91.38 393 TYR B N 1
ATOM 7128 C CA . TYR B 1 393 ? 3.074 32.281 9.617 1 91.38 393 TYR B CA 1
ATOM 7129 C C . TYR B 1 393 ? 1.984 32.875 10.5 1 91.38 393 TYR B C 1
ATOM 7131 O O . TYR B 1 393 ? 1.176 33.688 10.047 1 91.38 393 TYR B O 1
ATOM 7139 N N . GLN B 1 394 ? 1.971 32.469 11.734 1 92.75 394 GLN B N 1
ATOM 7140 C CA . GLN B 1 394 ? 0.967 32.969 12.656 1 92.75 394 GLN B CA 1
ATOM 7141 C C . GLN B 1 394 ? 1.062 34.5 12.797 1 92.75 394 GLN B C 1
ATOM 7143 O O . GLN B 1 394 ? 0.048 35.188 12.734 1 92.75 394 GLN B O 1
ATOM 7148 N N . ARG B 1 395 ? 2.203 34.969 12.945 1 91 395 ARG B N 1
ATOM 7149 C CA . ARG B 1 395 ? 2.416 36.406 13.07 1 91 395 ARG B CA 1
ATOM 7150 C C . ARG B 1 395 ? 1.966 37.125 11.82 1 91 395 ARG B C 1
ATOM 7152 O O . ARG B 1 395 ? 1.345 38.188 11.906 1 91 395 ARG B O 1
ATOM 7159 N N . TYR B 1 396 ? 2.314 36.562 10.766 1 88.56 396 TYR B N 1
ATOM 7160 C CA . TYR B 1 396 ? 1.899 37.156 9.508 1 88.56 396 TYR B CA 1
ATOM 7161 C C . TYR B 1 396 ? 0.38 37.219 9.398 1 88.56 396 TYR B C 1
ATOM 7163 O O . TYR B 1 396 ? -0.194 38.281 9.094 1 88.56 396 TYR B O 1
ATOM 7171 N N . PHE B 1 397 ? -0.269 36.156 9.656 1 89.88 397 PHE B N 1
ATOM 7172 C CA . PHE B 1 397 ? -1.72 36.094 9.516 1 89.88 397 PHE B CA 1
ATOM 7173 C C . PHE B 1 397 ? -2.402 37 10.523 1 89.88 397 PHE B C 1
ATOM 7175 O O . PHE B 1 397 ? -3.422 37.625 10.219 1 89.88 397 PHE B O 1
ATOM 7182 N N . GLU B 1 398 ? -1.849 37.062 11.664 1 91.81 398 GLU B N 1
ATOM 7183 C CA . GLU B 1 398 ? -2.389 37.969 12.664 1 91.81 398 GLU B CA 1
ATOM 7184 C C . GLU B 1 398 ? -2.297 39.438 12.188 1 91.81 398 GLU B C 1
ATOM 7186 O O . GLU B 1 398 ? -3.199 40.219 12.445 1 91.81 398 GLU B O 1
ATOM 7191 N N . SER B 1 399 ? -1.242 39.656 11.5 1 90.06 399 SER B N 1
ATOM 7192 C CA . SER B 1 399 ? -1.044 41.031 11 1 90.06 399 SER B CA 1
ATOM 7193 C C . SER B 1 399 ? -2.094 41.375 9.953 1 90.06 399 SER B C 1
ATOM 7195 O O . SER B 1 399 ? -2.447 42.562 9.805 1 90.06 399 SER B O 1
ATOM 7197 N N . VAL B 1 400 ? -2.537 40.438 9.242 1 86.94 400 VAL B N 1
ATOM 7198 C CA . VAL B 1 400 ? -3.555 40.688 8.227 1 86.94 400 VAL B CA 1
ATOM 7199 C C . VAL B 1 400 ? -4.934 40.344 8.781 1 86.94 400 VAL B C 1
ATOM 7201 O O . VAL B 1 400 ? -5.867 40.062 8.023 1 86.94 400 VAL B O 1
ATOM 7204 N N . LYS B 1 401 ? -5.094 40.031 10.078 1 90.31 401 LYS B N 1
ATOM 7205 C CA . LYS B 1 401 ? -6.328 39.875 10.844 1 90.31 401 LYS B CA 1
ATOM 7206 C C . LYS B 1 401 ? -6.969 38.531 10.594 1 90.31 401 LYS B C 1
ATOM 7208 O O . LYS B 1 401 ? -8.195 38.406 10.539 1 90.31 401 LYS B O 1
ATOM 7213 N N . ILE B 1 402 ? -6.23 37.594 10.32 1 89 402 ILE B N 1
ATOM 7214 C CA . ILE B 1 402 ? -6.656 36.219 10.289 1 89 402 ILE B CA 1
ATOM 7215 C C . ILE B 1 402 ? -6.113 35.469 11.508 1 89 402 ILE B C 1
ATOM 7217 O O . ILE B 1 402 ? -4.91 35.219 11.609 1 89 402 ILE B O 1
ATOM 7221 N N . ASN B 1 403 ? -7.023 35.156 12.461 1 89.06 403 ASN B N 1
ATOM 7222 C CA . ASN B 1 403 ? -6.531 34.656 13.734 1 89.06 403 ASN B CA 1
ATOM 7223 C C . ASN B 1 403 ? -7.027 33.219 14.016 1 89.06 403 ASN B C 1
ATOM 7225 O O . ASN B 1 403 ? -6.719 32.656 15.055 1 89.06 403 ASN B O 1
ATOM 7229 N N . ASP B 1 404 ? -7.668 32.656 13.109 1 93 404 ASP B N 1
ATOM 7230 C CA . ASP B 1 404 ? -8.297 31.391 13.469 1 93 404 ASP B CA 1
ATOM 7231 C C . ASP B 1 404 ? -7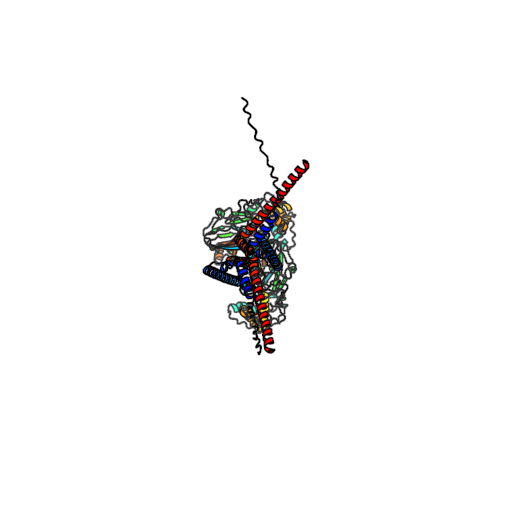.723 30.234 12.648 1 93 404 ASP B C 1
ATOM 7233 O O . ASP B 1 404 ? -8.414 29.25 12.391 1 93 404 ASP B O 1
ATOM 7237 N N . ILE B 1 405 ? -6.477 30.406 12.234 1 92.62 405 ILE B N 1
ATOM 7238 C CA . ILE B 1 405 ? -5.879 29.375 11.383 1 92.62 405 ILE B CA 1
ATOM 7239 C C . ILE B 1 405 ? -5.742 28.078 12.172 1 92.62 405 ILE B C 1
ATOM 7241 O O . ILE B 1 405 ? -6.199 27.016 11.719 1 92.62 405 ILE B O 1
ATOM 7245 N N . HIS B 1 406 ? -5.207 28.141 13.383 1 94 406 HIS B N 1
ATOM 7246 C CA . HIS B 1 406 ? -5.008 26.953 14.188 1 94 406 HIS B CA 1
ATOM 7247 C C . HIS B 1 406 ? -6.34 26.328 14.594 1 94 406 HIS B C 1
ATOM 7249 O O . HIS B 1 406 ? -6.449 25.109 14.719 1 94 406 HIS B O 1
ATOM 7255 N N . LYS B 1 407 ? -7.27 27.094 14.766 1 94.88 407 LYS B N 1
ATOM 7256 C CA . LYS B 1 407 ? -8.578 26.672 15.258 1 94.88 407 LYS B CA 1
ATOM 7257 C C . LYS B 1 407 ? -9.383 25.984 14.156 1 94.88 407 LYS B C 1
ATOM 7259 O O . LYS B 1 407 ? -10.008 24.953 14.391 1 94.88 407 LYS B O 1
ATOM 7264 N N . ASN B 1 408 ? -9.289 26.516 12.875 1 95.69 408 ASN B N 1
ATOM 7265 C CA . ASN B 1 408 ? -10.328 26.125 11.93 1 95.69 408 ASN B CA 1
ATOM 7266 C C . ASN B 1 408 ? -9.727 25.594 10.625 1 95.69 408 ASN B C 1
ATOM 7268 O O . ASN B 1 408 ? -10.445 25.094 9.766 1 95.69 408 ASN B O 1
ATOM 7272 N N . HIS B 1 409 ? -8.461 25.672 10.438 1 95.12 409 HIS B N 1
ATOM 7273 C CA . HIS B 1 409 ? -7.895 25.312 9.141 1 95.12 409 HIS B CA 1
ATOM 7274 C C . HIS B 1 409 ? -7.102 24.016 9.234 1 95.12 409 HIS B C 1
ATOM 7276 O O . HIS B 1 409 ? -6.484 23.734 10.266 1 95.12 409 HIS B O 1
ATOM 7282 N N . ILE B 1 410 ? -7.168 23.266 8.148 1 96.81 410 ILE B N 1
ATOM 7283 C CA . ILE B 1 410 ? -6.457 22 8.039 1 96.81 410 ILE B CA 1
ATOM 7284 C C . ILE B 1 410 ? -5.812 21.875 6.66 1 96.81 410 ILE B C 1
ATOM 7286 O O . ILE B 1 410 ? -6.445 22.188 5.648 1 96.81 410 ILE B O 1
ATOM 7290 N N . GLU B 1 411 ? -4.582 21.609 6.652 1 96.06 411 GLU B N 1
ATOM 7291 C CA . GLU B 1 411 ? -3.92 21.234 5.406 1 96.06 411 GLU B CA 1
ATOM 7292 C C . GLU B 1 411 ? -3.736 19.719 5.305 1 96.06 411 GLU B C 1
ATOM 7294 O O . GLU B 1 411 ? -3.186 19.094 6.215 1 96.06 411 GLU B O 1
ATOM 7299 N N . LEU B 1 412 ? -4.188 19.156 4.215 1 96.62 412 LEU B N 1
ATOM 7300 C CA . LEU B 1 412 ? -4.066 17.719 3.965 1 96.62 412 LEU B CA 1
ATOM 7301 C C . LEU B 1 412 ? -3.246 17.469 2.707 1 96.62 412 LEU B C 1
ATOM 7303 O O . LEU B 1 412 ? -3.443 18.125 1.683 1 96.62 412 LEU B O 1
ATOM 7307 N N . ARG B 1 413 ? -2.342 16.531 2.857 1 95.62 413 ARG B N 1
ATOM 7308 C CA . ARG B 1 413 ? -1.574 16.094 1.693 1 95.62 413 ARG B CA 1
ATOM 7309 C C . ARG B 1 413 ? -1.618 14.586 1.54 1 95.62 413 ARG B C 1
ATOM 7311 O O . ARG B 1 413 ? -1.187 13.852 2.432 1 95.62 413 ARG B O 1
ATOM 7318 N N . PHE B 1 414 ? -2.154 14.164 0.407 1 96.75 414 PHE B N 1
ATOM 7319 C CA . PHE B 1 414 ? -2.201 12.758 0.046 1 96.75 414 PHE B CA 1
ATOM 7320 C C . PHE B 1 414 ? -1.274 12.469 -1.129 1 96.75 414 PHE B C 1
ATOM 7322 O O . PHE B 1 414 ? -1.318 13.164 -2.146 1 96.75 414 PHE B O 1
ATOM 7329 N N . PHE B 1 415 ? -0.457 11.414 -0.973 1 95.5 415 PHE B N 1
ATOM 7330 C CA . PHE B 1 415 ? 0.467 11.117 -2.062 1 95.5 415 PHE B CA 1
ATOM 7331 C C . PHE B 1 415 ? 0.924 9.664 -2.006 1 95.5 415 PHE B C 1
ATOM 7333 O O . PHE B 1 415 ? 0.86 9.031 -0.953 1 95.5 415 PHE B O 1
ATOM 7340 N N . TYR B 1 416 ? 1.331 9.203 -3.127 1 94.56 416 TYR B N 1
ATOM 7341 C CA . TYR B 1 416 ? 1.884 7.852 -3.152 1 94.56 416 TYR B CA 1
ATOM 7342 C C . TYR B 1 416 ? 3.305 7.832 -2.602 1 94.56 416 TYR B C 1
ATOM 7344 O O . TYR B 1 416 ? 4.133 8.664 -2.975 1 94.56 416 TYR B O 1
ATOM 7352 N N . GLU B 1 417 ? 3.537 6.922 -1.769 1 92.06 417 GLU B N 1
ATOM 7353 C CA . GLU B 1 417 ? 4.883 6.699 -1.249 1 92.06 417 GLU B CA 1
ATOM 7354 C C . GLU B 1 417 ? 5.766 6.004 -2.281 1 92.06 417 GLU B C 1
ATOM 7356 O O . GLU B 1 417 ? 6.977 6.238 -2.33 1 92.06 417 GLU B O 1
ATOM 7361 N N . THR B 1 418 ? 5.172 5.148 -3.01 1 89.69 418 THR B N 1
ATOM 7362 C CA . THR B 1 418 ? 5.859 4.371 -4.035 1 89.69 418 THR B CA 1
ATOM 7363 C C . THR B 1 418 ? 4.91 4.023 -5.18 1 89.69 418 THR B C 1
ATOM 7365 O O . THR B 1 418 ? 3.689 4.027 -5.004 1 89.69 418 THR B O 1
ATOM 7368 N N . PHE B 1 419 ? 5.488 3.742 -6.305 1 89.88 419 PHE B N 1
ATOM 7369 C CA . PHE B 1 419 ? 4.691 3.303 -7.441 1 89.88 419 PHE B CA 1
ATOM 7370 C C . PHE B 1 419 ? 4.805 1.795 -7.637 1 89.88 419 PHE B C 1
ATOM 7372 O O . PHE B 1 419 ? 4.355 1.258 -8.648 1 89.88 419 PHE B O 1
ATOM 7379 N N . VAL B 1 420 ? 5.434 1.229 -6.664 1 90.31 420 VAL B N 1
ATOM 7380 C CA . VAL B 1 420 ? 5.438 -0.23 -6.672 1 90.31 420 VAL B CA 1
ATOM 7381 C C . VAL B 1 420 ? 4.129 -0.755 -6.09 1 90.31 420 VAL B C 1
ATOM 7383 O O . VAL B 1 420 ? 3.795 -0.471 -4.938 1 90.31 420 VAL B O 1
ATOM 7386 N N . VAL B 1 421 ? 3.463 -1.486 -6.91 1 94.88 421 VAL B N 1
ATOM 7387 C CA . VAL B 1 421 ? 2.178 -2.033 -6.488 1 94.88 421 VAL B CA 1
ATOM 7388 C C . VAL B 1 421 ? 2.326 -3.523 -6.184 1 94.88 421 VAL B C 1
ATOM 7390 O O . VAL B 1 421 ? 2.838 -4.285 -7.004 1 94.88 421 VAL B O 1
ATOM 7393 N N . GLU B 1 422 ? 1.895 -3.867 -5.035 1 93.25 422 GLU B N 1
ATOM 7394 C CA . GLU B 1 422 ? 1.856 -5.281 -4.668 1 93.25 422 GLU B CA 1
ATOM 7395 C C . GLU B 1 422 ? 0.535 -5.922 -5.082 1 93.25 422 GLU B C 1
ATOM 7397 O O . GLU B 1 422 ? -0.536 -5.473 -4.668 1 93.25 422 GLU B O 1
ATOM 7402 N N . SER B 1 423 ? 0.649 -6.898 -5.902 1 94.69 423 SER B N 1
ATOM 7403 C CA . SER B 1 423 ? -0.521 -7.68 -6.297 1 94.69 423 SER B CA 1
ATOM 7404 C C . SER B 1 423 ? -0.558 -9.023 -5.574 1 94.69 423 SER B C 1
ATOM 7406 O O . SER B 1 423 ? 0.371 -9.82 -5.695 1 94.69 423 SER B O 1
ATOM 7408 N N . VAL B 1 424 ? -1.573 -9.203 -4.816 1 94.62 424 VAL B N 1
ATOM 7409 C CA . VAL B 1 424 ? -1.8 -10.453 -4.105 1 94.62 424 VAL B CA 1
ATOM 7410 C C . VAL B 1 424 ? -2.881 -11.266 -4.816 1 94.62 424 VAL B C 1
ATOM 7412 O O . VAL B 1 424 ? -4.051 -10.867 -4.836 1 94.62 424 VAL B O 1
ATOM 7415 N N . GLU B 1 425 ? -2.492 -12.367 -5.312 1 94.75 425 GLU B N 1
ATOM 7416 C CA . GLU B 1 425 ? -3.416 -13.156 -6.125 1 94.75 425 GLU B CA 1
ATOM 7417 C C . GLU B 1 425 ? -3.574 -14.562 -5.566 1 94.75 425 GLU B C 1
ATOM 7419 O O . GLU B 1 425 ? -2.596 -15.188 -5.148 1 94.75 425 GLU B O 1
ATOM 7424 N N . GLN B 1 426 ? -4.809 -14.945 -5.559 1 94.25 426 GLN B N 1
ATOM 7425 C CA . GLN B 1 426 ? -5.078 -16.344 -5.258 1 94.25 426 GLN B CA 1
ATOM 7426 C C . GLN B 1 426 ? -4.922 -17.219 -6.504 1 94.25 426 GLN B C 1
ATOM 7428 O O . GLN B 1 426 ? -5.449 -16.891 -7.57 1 94.25 426 GLN B O 1
ATOM 7433 N N . VAL B 1 427 ? -4.125 -18.234 -6.363 1 91.12 427 VAL B N 1
ATOM 7434 C CA . VAL B 1 427 ? -3.957 -19.188 -7.461 1 91.12 427 VAL B CA 1
ATOM 7435 C C . VAL B 1 427 ? -4.305 -20.594 -6.988 1 91.12 427 VAL B C 1
ATOM 7437 O O . VAL B 1 427 ? -4.324 -20.859 -5.785 1 91.12 427 VAL B O 1
ATOM 7440 N N . SER B 1 428 ? -4.645 -21.375 -7.973 1 91.5 428 SER B N 1
ATOM 7441 C CA . SER B 1 428 ? -4.949 -22.75 -7.621 1 91.5 428 SER B CA 1
ATOM 7442 C C . SER B 1 428 ? -3.707 -23.484 -7.137 1 91.5 428 SER B C 1
ATOM 7444 O O . SER B 1 428 ? -2.623 -23.328 -7.699 1 91.5 428 SER B O 1
ATOM 7446 N N . LYS B 1 429 ? -3.9 -24.219 -6.059 1 89.62 429 LYS B N 1
ATOM 7447 C CA . LYS B 1 429 ? -2.791 -25 -5.512 1 89.62 429 LYS B CA 1
ATOM 7448 C C . LYS B 1 429 ? -2.314 -26.047 -6.504 1 89.62 429 LYS B C 1
ATOM 7450 O O . LYS B 1 429 ? -1.11 -26.266 -6.656 1 89.62 429 LYS B O 1
ATOM 7455 N N . ILE B 1 430 ? -3.242 -26.703 -7.129 1 89.25 430 ILE B N 1
ATOM 7456 C CA . ILE B 1 430 ? -2.93 -27.766 -8.086 1 89.25 430 ILE B CA 1
ATOM 7457 C C . ILE B 1 430 ? -3.279 -27.297 -9.5 1 89.25 430 ILE B C 1
ATOM 7459 O O . ILE B 1 430 ? -4.445 -27.031 -9.797 1 89.25 430 ILE B O 1
ATOM 7463 N N . GLU B 1 431 ? -2.227 -27.219 -10.344 1 85.69 431 GLU B N 1
ATOM 7464 C CA . GLU B 1 431 ? -2.418 -26.812 -11.734 1 85.69 431 GLU B CA 1
ATOM 7465 C C . GLU B 1 431 ? -2.678 -28.031 -12.625 1 85.69 431 GLU B C 1
ATOM 7467 O O . GLU B 1 431 ? -2.264 -29.141 -12.297 1 85.69 431 GLU B O 1
ATOM 7472 N N . LEU B 1 432 ? -3.248 -27.766 -13.711 1 83 432 LEU B N 1
ATOM 7473 C CA . LEU B 1 432 ? -3.602 -28.844 -14.633 1 83 432 LEU B CA 1
ATOM 7474 C C . LEU B 1 432 ? -2.352 -29.531 -15.164 1 83 432 LEU B C 1
ATOM 7476 O O . LEU B 1 432 ? -2.344 -30.75 -15.344 1 83 432 LEU B O 1
ATOM 7480 N N . SER B 1 433 ? -1.339 -28.781 -15.398 1 81.31 433 SER B N 1
ATOM 7481 C CA . SER B 1 433 ? -0.091 -29.375 -15.883 1 81.31 433 SER B CA 1
ATOM 7482 C C . SER B 1 433 ? 0.505 -30.328 -14.852 1 81.31 433 SER B C 1
ATOM 7484 O O . SER B 1 433 ? 1.03 -31.391 -15.211 1 81.31 433 SER B O 1
ATOM 7486 N N . SER B 1 434 ? 0.337 -29.953 -13.648 1 85.69 434 SER B N 1
ATOM 7487 C CA . SER B 1 434 ? 0.854 -30.812 -12.586 1 85.69 434 SER B CA 1
ATOM 7488 C C . SER B 1 434 ? 0.002 -32.062 -12.422 1 85.69 434 SER B C 1
ATOM 7490 O O . SER B 1 434 ? 0.512 -33.125 -12.047 1 85.69 434 SER B O 1
ATOM 7492 N N . VAL B 1 435 ? -1.228 -31.953 -12.75 1 88.25 435 VAL B N 1
ATOM 7493 C CA . VAL B 1 435 ? -2.113 -33.094 -12.664 1 88.25 435 VAL B CA 1
ATOM 7494 C C . VAL B 1 435 ? -1.7 -34.156 -13.695 1 88.25 435 VAL B C 1
ATOM 7496 O O . VAL B 1 435 ? -1.557 -35.344 -13.359 1 88.25 435 VAL B O 1
ATOM 7499 N N . LEU B 1 436 ? -1.459 -33.719 -14.867 1 87.69 436 LEU B N 1
ATOM 7500 C CA . LEU B 1 436 ? -1.066 -34.656 -15.938 1 87.69 436 LEU B CA 1
ATOM 7501 C C . LEU B 1 436 ? 0.279 -35.281 -15.625 1 87.69 436 LEU B C 1
ATOM 7503 O O . LEU B 1 436 ? 0.454 -36.5 -15.836 1 87.69 436 LEU B O 1
ATOM 7507 N N . GLY B 1 437 ? 1.109 -34.5 -15.102 1 87.56 437 GLY B N 1
ATOM 7508 C CA . GLY B 1 437 ? 2.412 -35.031 -14.727 1 87.56 437 GLY B CA 1
ATOM 7509 C C . GLY B 1 437 ? 2.348 -36.031 -13.586 1 87.56 437 GLY B C 1
ATOM 7510 O O . GLY B 1 437 ? 2.959 -37.094 -13.648 1 87.56 437 GLY B O 1
ATOM 7511 N N . ASN B 1 438 ? 1.6 -35.719 -12.633 1 89.88 438 ASN B N 1
ATOM 7512 C CA . ASN B 1 438 ? 1.486 -36.594 -11.477 1 89.88 438 ASN B CA 1
ATOM 7513 C C . ASN B 1 438 ? 0.753 -37.906 -11.828 1 89.88 438 ASN B C 1
ATOM 7515 O O . ASN B 1 438 ? 1.173 -38.969 -11.422 1 89.88 438 ASN B O 1
ATOM 7519 N N . VAL B 1 439 ? -0.268 -37.812 -12.547 1 90.62 439 VAL B N 1
ATOM 7520 C CA . VAL B 1 439 ? -1.021 -39 -12.961 1 90.62 439 VAL B CA 1
ATOM 7521 C C . VAL B 1 439 ? -0.14 -39.906 -13.82 1 90.62 439 VAL B C 1
ATOM 7523 O O . VAL B 1 439 ? -0.097 -41.125 -13.609 1 90.62 439 VAL B O 1
ATOM 7526 N N . GLY B 1 440 ? 0.531 -39.312 -14.75 1 89.44 440 GLY B N 1
ATOM 7527 C CA . GLY B 1 440 ? 1.475 -40.094 -15.555 1 89.44 440 GLY B CA 1
ATOM 7528 C C . GLY B 1 440 ? 2.576 -40.719 -14.727 1 89.44 440 GLY B C 1
ATOM 7529 O O . GLY B 1 440 ? 2.969 -41.875 -14.984 1 89.44 440 GLY B O 1
ATOM 7530 N N . GLY B 1 441 ? 3.035 -39.969 -13.781 1 89.62 441 GLY B N 1
ATOM 7531 C CA . GLY B 1 441 ? 4.043 -40.531 -12.883 1 89.62 441 GLY B CA 1
ATOM 7532 C C . GLY B 1 441 ? 3.541 -41.688 -12.062 1 89.62 441 GLY B C 1
ATOM 7533 O O . GLY B 1 441 ? 4.238 -42.688 -11.914 1 89.62 441 GLY B O 1
ATOM 7534 N N . TYR B 1 442 ? 2.379 -41.625 -11.617 1 91.81 442 TYR B N 1
ATOM 7535 C CA . TYR B 1 442 ? 1.804 -42.719 -10.836 1 91.81 442 TYR B CA 1
ATOM 7536 C C . TYR B 1 442 ? 1.607 -43.969 -11.703 1 91.81 442 TYR B C 1
ATOM 7538 O O . TYR B 1 442 ? 1.963 -45.062 -11.297 1 91.81 442 TYR B O 1
ATOM 7546 N N . LEU B 1 443 ? 1.041 -43.75 -12.867 1 91.75 443 LEU B N 1
ATOM 7547 C CA . LEU B 1 443 ? 0.855 -44.875 -13.781 1 91.75 443 LEU B CA 1
ATOM 7548 C C . LEU B 1 443 ? 2.193 -45.531 -14.133 1 91.75 443 LEU B C 1
ATOM 7550 O O . LEU B 1 443 ? 2.301 -46.75 -14.195 1 91.75 443 LEU B O 1
ATOM 7554 N N . GLY B 1 444 ? 3.182 -44.688 -14.242 1 87.19 444 GLY B N 1
ATOM 7555 C CA . GLY B 1 444 ? 4.516 -45.156 -14.586 1 87.19 444 GLY B CA 1
ATOM 7556 C C . GLY B 1 444 ? 5.191 -45.906 -13.453 1 87.19 444 GLY B C 1
ATOM 7557 O O . GLY B 1 444 ? 5.75 -47 -13.664 1 87.19 444 GLY B O 1
ATOM 7558 N N . ILE B 1 445 ? 5.062 -45.438 -12.281 1 87.75 445 ILE B N 1
ATOM 7559 C CA . ILE B 1 445 ? 5.805 -46 -11.164 1 87.75 445 ILE B CA 1
ATOM 7560 C C . ILE B 1 445 ? 5.16 -47.312 -10.734 1 87.75 445 ILE B C 1
ATOM 7562 O O . ILE B 1 445 ? 5.863 -48.281 -10.414 1 87.75 445 ILE B O 1
ATOM 7566 N N . PHE B 1 446 ? 3.873 -47.469 -10.875 1 90.25 446 PHE B N 1
ATOM 7567 C CA . PHE B 1 446 ? 3.229 -48.625 -10.305 1 90.25 446 PHE B CA 1
ATOM 7568 C C . PHE B 1 446 ? 3.043 -49.719 -11.367 1 90.25 446 PHE B C 1
ATOM 7570 O O . PHE B 1 446 ? 3.242 -50.906 -11.102 1 90.25 446 PHE B O 1
ATOM 7577 N N . LEU B 1 447 ? 2.686 -49.312 -12.602 1 90.06 447 LEU B N 1
ATOM 7578 C CA . LEU B 1 447 ? 2.318 -50.344 -13.57 1 90.06 447 LEU B CA 1
ATOM 7579 C C . LEU B 1 447 ? 3.057 -50.125 -14.891 1 90.06 447 LEU B C 1
ATOM 7581 O O . LEU B 1 447 ? 2.943 -50.938 -15.805 1 90.06 447 LEU B O 1
ATOM 7585 N N . GLY B 1 448 ? 3.781 -49.062 -14.992 1 88.62 448 GLY B N 1
ATOM 7586 C CA . GLY B 1 448 ? 4.398 -48.781 -16.266 1 88.62 448 GLY B CA 1
ATOM 7587 C C . GLY B 1 448 ? 3.389 -48.594 -17.391 1 88.62 448 GLY B C 1
ATOM 7588 O O . GLY B 1 448 ? 3.641 -48.969 -18.531 1 88.62 448 GLY B O 1
ATOM 7589 N N . ALA B 1 449 ? 2.234 -48.125 -17.031 1 90 449 ALA B N 1
ATOM 7590 C CA . ALA B 1 449 ? 1.129 -48.031 -17.969 1 90 449 ALA B CA 1
ATOM 7591 C C . ALA B 1 449 ? 1.021 -46.625 -18.562 1 90 449 ALA B C 1
ATOM 7593 O O . ALA B 1 449 ? 1.467 -45.656 -17.953 1 90 449 ALA B O 1
ATOM 7594 N N . SER B 1 450 ? 0.561 -46.469 -19.75 1 90.94 450 SER B N 1
ATOM 7595 C CA . SER B 1 450 ? 0.25 -45.219 -20.438 1 90.94 450 SER B CA 1
ATOM 7596 C C . SER B 1 450 ? -1.197 -45.188 -20.922 1 90.94 450 SER B C 1
ATOM 7598 O O . SER B 1 450 ? -1.947 -46.156 -20.688 1 90.94 450 SER B O 1
ATOM 7600 N N . ILE B 1 451 ? -1.562 -44.094 -21.5 1 89.56 451 ILE B N 1
ATOM 7601 C CA . ILE B 1 451 ? -2.895 -44.031 -22.094 1 89.56 451 ILE B CA 1
ATOM 7602 C C . ILE B 1 451 ? -3.041 -45.062 -23.188 1 89.56 451 ILE B C 1
ATOM 7604 O O . ILE B 1 451 ? -4.113 -45.656 -23.359 1 89.56 451 ILE B O 1
ATOM 7608 N N . LEU B 1 452 ? -1.975 -45.344 -23.859 1 89.75 452 LEU B N 1
ATOM 7609 C CA . LEU B 1 452 ? -1.988 -46.375 -24.906 1 89.75 452 LEU B CA 1
ATOM 7610 C C . LEU B 1 452 ? -2.201 -47.75 -24.297 1 89.75 452 LEU B C 1
ATOM 7612 O O . LEU B 1 452 ? -2.891 -48.594 -24.891 1 89.75 452 LEU B O 1
ATOM 7616 N N . THR B 1 453 ? -1.604 -47.969 -23.203 1 89 453 THR B N 1
ATOM 7617 C CA . THR B 1 453 ? -1.826 -49.219 -22.516 1 89 453 THR B CA 1
ATOM 7618 C C . THR B 1 453 ? -3.297 -49.375 -22.141 1 89 453 THR B C 1
ATOM 7620 O O . THR B 1 453 ? -3.863 -50.469 -22.281 1 89 453 THR B O 1
ATOM 7623 N N . LEU B 1 454 ? -3.805 -48.312 -21.719 1 87.31 454 LEU B N 1
ATOM 7624 C CA . LEU B 1 454 ? -5.219 -48.344 -21.359 1 87.31 454 LEU B CA 1
ATOM 7625 C C . LEU B 1 454 ? -6.086 -48.625 -22.578 1 87.31 454 LEU B C 1
ATOM 7627 O O . LEU B 1 454 ? -7.082 -49.344 -22.484 1 87.31 454 LEU B O 1
ATOM 7631 N N . THR B 1 455 ? -5.707 -48.094 -23.641 1 88.44 455 THR B N 1
ATOM 7632 C CA . THR B 1 455 ? -6.449 -48.312 -24.875 1 88.44 455 THR B CA 1
ATOM 7633 C C . THR B 1 455 ? -6.352 -49.781 -25.297 1 88.44 455 THR B C 1
ATOM 7635 O O . THR B 1 455 ? -7.305 -50.344 -25.844 1 88.44 455 THR B O 1
ATOM 7638 N N . GLU B 1 456 ? -5.18 -50.469 -25.094 1 87.38 456 GLU B N 1
ATOM 7639 C CA . GLU B 1 456 ? -5.023 -51.906 -25.359 1 87.38 456 GLU B CA 1
ATOM 7640 C C . GLU B 1 456 ? -6.055 -52.719 -24.578 1 87.38 456 GLU B C 1
ATOM 7642 O O . GLU B 1 456 ? -6.688 -53.625 -25.141 1 87.38 456 GLU B O 1
ATOM 7647 N N . TRP B 1 457 ? -6.223 -52.312 -23.453 1 86.56 457 TRP B N 1
ATOM 7648 C CA . TRP B 1 457 ? -7.129 -53.062 -22.594 1 86.56 457 TRP B CA 1
ATOM 7649 C C . TRP B 1 457 ? -8.586 -52.781 -22.953 1 86.56 457 TRP B C 1
ATOM 7651 O O . TRP B 1 457 ? -9.422 -53.688 -22.922 1 86.56 457 TRP B O 1
ATOM 7661 N N . ILE B 1 458 ? -8.859 -51.625 -23.312 1 87.94 458 ILE B N 1
ATOM 7662 C CA . ILE B 1 458 ? -10.203 -51.281 -23.75 1 87.94 458 ILE B CA 1
ATOM 7663 C C . ILE B 1 458 ? -10.547 -52.062 -25.016 1 87.94 458 ILE B C 1
ATOM 7665 O O . ILE B 1 458 ? -11.648 -52.594 -25.156 1 87.94 458 ILE B O 1
ATOM 7669 N N . GLU B 1 459 ? -9.586 -52.094 -25.875 1 85.69 459 GLU B N 1
ATOM 7670 C CA . GLU B 1 459 ? -9.773 -52.875 -27.109 1 85.69 459 GLU B CA 1
ATOM 7671 C C . GLU B 1 459 ? -10.031 -54.344 -26.812 1 85.69 459 GLU B C 1
ATOM 7673 O O . GLU B 1 459 ? -10.914 -54.969 -27.406 1 85.69 459 GLU B O 1
ATOM 7678 N N . PHE B 1 460 ? -9.273 -54.906 -25.844 1 85.38 460 PHE B N 1
ATOM 7679 C CA . PHE B 1 460 ? -9.445 -56.312 -25.469 1 85.38 460 PHE B CA 1
ATOM 7680 C C . PHE B 1 460 ? -10.836 -56.562 -24.891 1 85.38 460 PHE B C 1
ATOM 7682 O O . PHE B 1 460 ? -11.516 -57.5 -25.266 1 85.38 460 PHE B O 1
ATOM 7689 N N . PHE B 1 461 ? -11.25 -55.688 -24.062 1 87.38 461 PHE B N 1
ATOM 7690 C CA . PHE B 1 461 ? -12.547 -55.844 -23.406 1 87.38 461 PHE B CA 1
ATOM 7691 C C . PHE B 1 461 ? -13.68 -55.656 -24.406 1 87.38 461 PHE B C 1
ATOM 7693 O O . PHE B 1 461 ? -14.695 -56.344 -24.344 1 87.38 461 PHE B O 1
ATOM 7700 N N . ALA B 1 462 ? -13.484 -54.781 -25.328 1 87.31 462 ALA B N 1
ATOM 7701 C CA . ALA B 1 462 ? -14.484 -54.594 -26.359 1 87.31 462 ALA B CA 1
ATOM 7702 C C . ALA B 1 462 ? -14.609 -55.812 -27.25 1 87.31 462 ALA B C 1
ATOM 7704 O O . ALA B 1 462 ? -15.719 -56.219 -27.594 1 87.31 462 ALA B O 1
ATOM 7705 N N . LEU B 1 463 ? -13.461 -56.406 -27.594 1 85.38 463 LEU B N 1
ATOM 7706 C CA . LEU B 1 463 ? -13.461 -57.625 -28.406 1 85.38 463 LEU B CA 1
ATOM 7707 C C . LEU B 1 463 ? -14.047 -58.781 -27.641 1 85.38 463 LEU B C 1
ATOM 7709 O O . LEU B 1 463 ? -14.789 -59.594 -28.203 1 85.38 463 LEU B O 1
ATOM 7713 N N . ALA B 1 464 ? -13.711 -58.844 -26.359 1 85.38 464 ALA B N 1
ATOM 7714 C CA . ALA B 1 464 ? -14.25 -59.906 -25.516 1 85.38 464 ALA B CA 1
ATOM 7715 C C . ALA B 1 464 ? -15.758 -59.781 -25.391 1 85.38 464 ALA B C 1
ATOM 7717 O O . ALA B 1 464 ? -16.484 -60.781 -25.438 1 85.38 464 ALA B O 1
ATOM 7718 N N . LEU B 1 465 ? -16.125 -58.656 -25.25 1 87.25 465 LEU B N 1
ATOM 7719 C CA . LEU B 1 465 ? -17.562 -58.406 -25.156 1 87.25 465 LEU B CA 1
ATOM 7720 C C . LEU B 1 465 ? -18.266 -58.75 -26.469 1 87.25 465 LEU B C 1
ATOM 7722 O O . LEU B 1 465 ? -19.359 -59.312 -26.453 1 87.25 465 LEU B O 1
ATOM 7726 N N . TYR B 1 466 ? -17.672 -58.375 -27.516 1 85.69 466 TYR B N 1
ATOM 7727 C CA . TYR B 1 466 ? -18.203 -58.656 -28.828 1 85.69 466 TYR B CA 1
ATOM 7728 C C . TYR B 1 466 ? -18.328 -60.188 -29.031 1 85.69 466 TYR B C 1
ATOM 7730 O O . TYR B 1 466 ? -19.359 -60.656 -29.531 1 85.69 466 TYR B O 1
ATOM 7738 N N . VAL B 1 467 ? -17.328 -60.969 -28.609 1 84.75 467 VAL B N 1
ATOM 7739 C CA . VAL B 1 467 ? -17.344 -62.438 -28.734 1 84.75 467 VAL B CA 1
ATOM 7740 C C . VAL B 1 467 ? -18.422 -63.031 -27.812 1 84.75 467 VAL B C 1
ATOM 7742 O O . VAL B 1 467 ? -19.125 -63.938 -28.203 1 84.75 467 VAL B O 1
ATOM 7745 N N . LEU B 1 468 ? -18.547 -62.406 -26.688 1 86 468 LEU B N 1
ATOM 7746 C CA . LEU B 1 468 ? -19.547 -62.875 -25.734 1 86 468 LEU B CA 1
ATOM 7747 C C . LEU B 1 468 ? -20.953 -62.625 -26.234 1 86 468 LEU B C 1
ATOM 7749 O O . LEU B 1 468 ? -21.844 -63.469 -26.109 1 86 468 LEU B O 1
ATOM 7753 N N . ILE B 1 469 ? -21.172 -61.562 -26.828 1 86.81 469 ILE B N 1
ATOM 7754 C CA . ILE B 1 469 ? -22.484 -61.188 -27.359 1 86.81 469 ILE B CA 1
ATOM 7755 C C . ILE B 1 469 ? -22.812 -62.062 -28.562 1 86.81 469 ILE B C 1
ATOM 7757 O O . ILE B 1 469 ? -23.938 -62.562 -28.688 1 86.81 469 ILE B O 1
ATOM 7761 N N . ARG B 1 470 ? -21.922 -62.312 -29.406 1 84.31 470 ARG B N 1
ATOM 7762 C CA . ARG B 1 470 ? -22.125 -63.156 -30.562 1 84.31 470 ARG B CA 1
ATOM 7763 C C . ARG B 1 470 ? -22.438 -64.625 -30.125 1 84.31 470 ARG B C 1
ATOM 7765 O O . ARG B 1 470 ? -23.266 -65.25 -30.75 1 84.31 470 ARG B O 1
ATOM 7772 N N . ARG B 1 471 ? -21.781 -65 -29.016 1 83.81 471 ARG B N 1
ATOM 7773 C CA . ARG B 1 471 ? -22.031 -66.312 -28.484 1 83.81 471 ARG B CA 1
ATOM 7774 C C . ARG B 1 471 ? -23.438 -66.438 -27.891 1 83.81 471 ARG B C 1
ATOM 7776 O O . ARG B 1 471 ? -24.109 -67.438 -28.062 1 83.81 471 ARG B O 1
ATOM 7783 N N . MET B 1 472 ? -23.797 -65.438 -27.312 1 84.69 472 MET B N 1
ATOM 7784 C CA . MET B 1 472 ? -25.141 -65.375 -26.719 1 84.69 472 MET B CA 1
ATOM 7785 C C . MET B 1 472 ? -26.219 -65.312 -27.781 1 84.69 472 MET B C 1
ATOM 7787 O O . MET B 1 472 ? -27.25 -66 -27.672 1 84.69 472 MET B O 1
ATOM 7791 N N . LEU B 1 473 ? -25.922 -64.688 -28.828 1 83.12 473 LEU B N 1
ATOM 7792 C CA . LEU B 1 473 ? -26.875 -64.562 -29.922 1 83.12 473 LEU B CA 1
ATOM 7793 C C . LEU B 1 473 ? -26.969 -65.875 -30.703 1 83.12 473 LEU B C 1
ATOM 7795 O O . LEU B 1 473 ? -28.047 -66.312 -31.141 1 83.12 473 LEU B O 1
ATOM 7799 N N . ARG B 1 474 ? -25.844 -66.5 -30.859 1 79.56 474 ARG B N 1
ATOM 7800 C CA . ARG B 1 474 ? -25.844 -67.812 -31.531 1 79.56 474 ARG B CA 1
ATOM 7801 C C . ARG B 1 474 ? -26.594 -68.875 -30.703 1 79.56 474 ARG B C 1
ATOM 7803 O O . ARG B 1 474 ? -27.281 -69.688 -31.266 1 79.56 474 ARG B O 1
ATOM 7810 N N . TRP B 1 475 ? -26.406 -68.75 -29.453 1 75.19 475 TRP B N 1
ATOM 7811 C CA . TRP B 1 475 ? -27.094 -69.688 -28.578 1 75.19 475 TRP B CA 1
ATOM 7812 C C . TRP B 1 475 ? -28.609 -69.438 -28.641 1 75.19 475 TRP B C 1
ATOM 7814 O O . TRP B 1 475 ? -29.375 -70.438 -28.672 1 75.19 475 TRP B O 1
ATOM 7824 N N . THR B 1 476 ? -29.016 -68.312 -28.797 1 72.06 476 THR B N 1
ATOM 7825 C CA . THR B 1 476 ? -30.453 -68.062 -28.891 1 72.06 476 THR B CA 1
ATOM 7826 C C . THR B 1 476 ? -31 -68.5 -30.234 1 72.06 476 THR B C 1
ATOM 7828 O O . THR B 1 476 ? -32.125 -69 -30.312 1 72.06 476 THR B O 1
ATOM 7831 N N . LYS B 1 477 ? -30.297 -68.375 -31.25 1 70.69 477 LYS B N 1
ATOM 7832 C CA . LYS B 1 477 ? -30.766 -68.875 -32.562 1 70.69 477 LYS B CA 1
ATOM 7833 C C . LYS B 1 477 ? -30.812 -70.375 -32.625 1 70.69 477 LYS B C 1
ATOM 7835 O O . LYS B 1 477 ? -31.734 -70.938 -33.219 1 70.69 477 LYS B O 1
ATOM 7840 N N . CYS B 1 478 ? -29.844 -71 -32.031 1 68.12 478 CYS B N 1
ATOM 7841 C CA . CYS B 1 478 ? -29.859 -72.438 -32.062 1 68.12 478 CYS B CA 1
ATOM 7842 C C . CYS B 1 478 ? -31 -73 -31.203 1 68.12 478 CYS B C 1
ATOM 7844 O O . CYS B 1 478 ? -31.609 -74 -31.547 1 68.12 478 CYS B O 1
ATOM 7846 N N . ASN B 1 479 ? -31.281 -72.312 -30.172 1 68.75 479 ASN B N 1
ATOM 7847 C CA . ASN B 1 479 ? -32.406 -72.75 -29.344 1 68.75 479 ASN B CA 1
ATOM 7848 C C . ASN B 1 479 ? -33.75 -72.562 -30.047 1 68.75 479 ASN B C 1
ATOM 7850 O O . ASN B 1 479 ? -34.656 -73.312 -29.906 1 68.75 479 ASN B O 1
ATOM 7854 N N . VAL B 1 480 ? -33.812 -71.688 -30.844 1 68.12 480 VAL B N 1
ATOM 7855 C CA . VAL B 1 480 ? -35.062 -71.5 -31.578 1 68.12 480 VAL B CA 1
ATOM 7856 C C . VAL B 1 480 ? -35.188 -72.5 -32.688 1 68.12 480 VAL B C 1
ATOM 7858 O O . VAL B 1 480 ? -36.281 -73.062 -32.875 1 68.12 480 VAL B O 1
ATOM 7861 N N . ILE B 1 481 ? -34.156 -72.875 -33.281 1 66.94 481 ILE B N 1
ATOM 7862 C CA . ILE B 1 481 ? -34.25 -73.875 -34.344 1 66.94 481 ILE B CA 1
ATOM 7863 C C . ILE B 1 481 ? -34.562 -75.25 -33.75 1 66.94 481 ILE B C 1
ATOM 7865 O O . ILE B 1 481 ? -35.344 -76 -34.312 1 66.94 481 ILE B O 1
ATOM 7869 N N . SER B 1 482 ? -34.031 -75.5 -32.625 1 69.25 482 SER B N 1
ATOM 7870 C CA . SER B 1 482 ? -34.312 -76.812 -32.031 1 69.25 482 SER B CA 1
ATOM 7871 C C . SER B 1 482 ? -35.75 -76.938 -31.516 1 69.25 482 SER B C 1
ATOM 7873 O O . SER B 1 482 ? -36.375 -77.938 -31.578 1 69.25 482 SER B O 1
ATOM 7875 N N . SER B 1 483 ? -36.312 -75.938 -31.125 1 69.81 483 SER B N 1
ATOM 7876 C CA . SER B 1 483 ? -37.688 -75.938 -30.672 1 69.81 483 SER B CA 1
ATOM 7877 C C . SER B 1 483 ? -38.656 -76.062 -31.859 1 69.81 483 SER B C 1
ATOM 7879 O O . SER B 1 483 ? -39.656 -76.75 -31.766 1 69.81 483 SER B O 1
ATOM 7881 N N . GLU B 1 484 ? -38.312 -75.625 -32.969 1 69.44 484 GLU B N 1
ATOM 7882 C CA . GLU B 1 484 ? -39.156 -75.75 -34.125 1 69.44 484 GLU B CA 1
ATOM 7883 C C . GLU B 1 484 ? -39.094 -77.125 -34.719 1 69.44 484 GLU B C 1
ATOM 7885 O O . GLU B 1 484 ? -40.094 -77.688 -35.219 1 69.44 484 GLU B O 1
ATOM 7890 N N . ARG B 1 485 ? -38.094 -77.875 -34.625 1 65.5 485 ARG B N 1
ATOM 7891 C CA . ARG B 1 485 ? -38 -79.25 -35.094 1 65.5 485 ARG B CA 1
ATOM 7892 C C . ARG B 1 485 ? -38.719 -80.188 -34.188 1 65.5 485 ARG B C 1
ATOM 7894 O O . ARG B 1 485 ? -39.25 -81.188 -34.625 1 65.5 485 ARG B O 1
ATOM 7901 N N . ALA B 1 486 ? -38.844 -79.938 -33 1 68.44 486 ALA B N 1
ATOM 7902 C CA . ALA B 1 486 ? -39.562 -80.75 -32.062 1 68.44 486 ALA B CA 1
ATOM 7903 C C . ALA B 1 486 ? -41.094 -80.688 -32.281 1 68.44 486 ALA B C 1
ATOM 7905 O O . ALA B 1 486 ? -41.812 -81.625 -32.125 1 68.44 486 ALA B O 1
ATOM 7906 N N . ASP B 1 487 ? -41.438 -79.625 -32.719 1 59.88 487 ASP B N 1
ATOM 7907 C CA . ASP B 1 487 ? -42.875 -79.438 -32.906 1 59.88 487 ASP B CA 1
ATOM 7908 C C . ASP B 1 487 ? -43.312 -80.125 -34.219 1 59.88 487 ASP B C 1
ATOM 7910 O O . ASP B 1 487 ? -44.5 -80.375 -34.438 1 59.88 487 ASP B O 1
ATOM 7914 N N . LYS B 1 488 ? -42.469 -80.375 -35.188 1 62.97 488 LYS B N 1
ATOM 7915 C CA . LYS B 1 488 ? -42.875 -81 -36.438 1 62.97 488 LYS B CA 1
ATOM 7916 C C . LYS B 1 488 ? -42.812 -82.5 -36.344 1 62.97 488 LYS B C 1
ATOM 7918 O O . LYS B 1 488 ? -43.312 -83.25 -37.188 1 62.97 488 LYS B O 1
ATOM 7923 N N . ASN B 1 489 ? -42.094 -83.125 -35.5 1 50.75 489 ASN B N 1
ATOM 7924 C CA . ASN B 1 489 ? -42.219 -84.562 -35.344 1 50.75 489 ASN B CA 1
ATOM 7925 C C . ASN B 1 489 ? -43.281 -84.938 -34.312 1 50.75 489 ASN B C 1
ATOM 7927 O O . ASN B 1 489 ? -43.375 -84.312 -33.25 1 50.75 489 ASN B O 1
#